Protein AF-A0A4P9WQJ5-F1 (afdb_monomer)

Structure (mmCIF, N/CA/C/O backbone):
data_AF-A0A4P9WQJ5-F1
#
_entry.id   AF-A0A4P9WQJ5-F1
#
loop_
_atom_site.group_PDB
_atom_site.id
_atom_site.type_symbol
_atom_site.label_atom_id
_atom_site.label_alt_id
_atom_site.label_comp_id
_atom_site.label_asym_id
_atom_site.label_entity_id
_atom_site.label_seq_id
_atom_site.pdbx_PDB_ins_code
_atom_site.Cartn_x
_atom_site.Cartn_y
_atom_site.Cartn_z
_atom_site.occupancy
_atom_site.B_iso_or_equiv
_atom_site.auth_seq_id
_atom_site.auth_comp_id
_atom_site.auth_asym_id
_atom_site.auth_atom_id
_atom_site.pdbx_PDB_model_num
ATOM 1 N N . MET A 1 1 ? -47.982 71.037 20.933 1.00 29.59 1 MET A N 1
ATOM 2 C CA . MET A 1 1 ? -48.827 70.721 22.108 1.00 29.59 1 MET A CA 1
ATOM 3 C C . MET A 1 1 ? -48.526 69.274 22.500 1.00 29.59 1 MET A C 1
ATOM 5 O O . MET A 1 1 ? -48.620 68.444 21.617 1.00 29.59 1 MET A O 1
ATOM 9 N N . LYS A 1 2 ? -48.083 69.010 23.744 1.00 29.53 2 LYS A N 1
ATOM 10 C CA . LYS A 1 2 ? -47.887 67.687 24.405 1.00 29.53 2 LYS A CA 1
ATOM 11 C C . LYS A 1 2 ? -47.271 66.482 23.630 1.00 29.53 2 LYS A C 1
ATOM 13 O O . LYS A 1 2 ? -47.934 65.846 22.830 1.00 29.53 2 LYS A O 1
ATOM 18 N N . SER A 1 3 ? -46.046 66.113 24.039 1.00 36.72 3 SER A N 1
ATOM 19 C CA . SER A 1 3 ? -45.579 64.760 24.460 1.00 36.72 3 SER A CA 1
ATOM 20 C C . SER A 1 3 ? -46.002 63.461 23.731 1.00 36.72 3 SER A C 1
ATOM 22 O O . SER A 1 3 ? -47.168 63.084 23.820 1.00 36.72 3 SER A O 1
ATOM 24 N N . ALA A 1 4 ? -45.017 62.667 23.271 1.00 29.91 4 ALA A N 1
ATOM 25 C CA . ALA A 1 4 ? -44.933 61.195 23.426 1.00 29.91 4 ALA A CA 1
ATOM 26 C C . ALA A 1 4 ? -43.532 60.657 23.016 1.00 29.91 4 ALA A C 1
ATOM 28 O O . ALA A 1 4 ? -42.790 61.347 22.321 1.00 29.91 4 ALA A O 1
ATOM 29 N N . SER A 1 5 ? -43.182 59.451 23.480 1.00 24.73 5 SER A N 1
ATOM 30 C CA . SER A 1 5 ? -41.850 58.798 23.414 1.00 24.73 5 SER A CA 1
ATOM 31 C C . SER A 1 5 ? -41.799 57.670 22.332 1.00 24.73 5 SER A C 1
ATOM 33 O O . SER A 1 5 ? -42.745 57.576 21.555 1.00 24.73 5 SER A O 1
ATOM 35 N N . PRO A 1 6 ? -40.799 56.754 22.281 1.00 54.00 6 PRO A N 1
ATOM 36 C CA . PRO A 1 6 ? -39.404 56.993 21.861 1.00 54.00 6 PRO A CA 1
ATOM 37 C C . PRO A 1 6 ? -38.820 55.918 20.889 1.00 54.00 6 PRO A C 1
ATOM 39 O O . PRO A 1 6 ? -39.348 54.817 20.830 1.00 54.00 6 PRO A O 1
ATOM 42 N N . VAL A 1 7 ? -37.638 56.205 20.301 1.00 33.25 7 VAL A N 1
ATOM 43 C CA . VAL A 1 7 ? -36.536 55.249 19.952 1.00 33.25 7 VAL A CA 1
ATOM 44 C C . VAL A 1 7 ? -36.854 54.156 18.888 1.00 33.25 7 VAL A C 1
ATOM 46 O O . VAL A 1 7 ? -37.879 53.497 18.923 1.00 33.25 7 VAL A O 1
ATOM 49 N N . ASP A 1 8 ? -36.023 53.907 17.869 1.00 26.02 8 ASP A N 1
ATOM 50 C CA . ASP A 1 8 ? -34.553 53.916 17.885 1.00 26.02 8 ASP A CA 1
ATOM 51 C C . ASP A 1 8 ? -33.889 54.534 16.634 1.00 26.02 8 ASP A C 1
ATOM 53 O O . ASP A 1 8 ? -34.442 54.558 15.535 1.00 26.02 8 ASP A O 1
ATOM 57 N N . GLY A 1 9 ? -32.664 55.015 16.826 1.00 27.97 9 GLY A N 1
ATOM 58 C CA . GLY A 1 9 ? -31.756 55.573 15.828 1.00 27.97 9 GLY A CA 1
ATOM 59 C C . GLY A 1 9 ? -30.441 55.923 16.531 1.00 27.97 9 GLY A C 1
ATOM 60 O O . GLY A 1 9 ? -30.446 56.429 17.647 1.00 27.97 9 GLY A O 1
ATOM 61 N N . GLY A 1 10 ? -29.257 55.699 15.976 1.00 29.34 10 GLY A N 1
ATOM 62 C CA . GLY A 1 10 ? -28.885 55.566 14.573 1.00 29.34 10 GLY A CA 1
ATOM 63 C C . GLY A 1 10 ? -27.618 56.401 14.356 1.00 29.34 10 GLY A C 1
ATOM 64 O O . GLY A 1 10 ? -27.490 57.468 14.952 1.00 29.34 10 GLY A O 1
ATOM 65 N N . ARG A 1 11 ? -26.668 55.908 13.552 1.00 29.77 11 ARG A N 1
ATOM 66 C CA . ARG A 1 11 ? -25.509 56.643 12.996 1.00 29.77 11 ARG A CA 1
ATOM 67 C C . ARG A 1 11 ? -24.742 55.700 12.071 1.00 29.77 11 ARG A C 1
ATOM 69 O O . ARG A 1 11 ? -23.971 54.865 12.529 1.00 29.77 11 ARG A O 1
ATOM 76 N N . GLY A 1 12 ? -24.996 55.820 10.773 1.00 26.89 12 GLY A N 1
ATOM 77 C CA . GLY A 1 12 ? -24.099 55.305 9.746 1.00 26.89 12 GLY A CA 1
ATOM 78 C C . GLY A 1 12 ? -23.236 56.458 9.257 1.00 26.89 12 GLY A C 1
ATOM 79 O O . GLY A 1 12 ? -23.756 57.344 8.582 1.00 26.89 12 GLY A O 1
ATOM 80 N N . ASP A 1 13 ? -21.952 56.460 9.611 1.00 29.77 13 ASP A N 1
ATOM 81 C CA . ASP A 1 13 ? -20.980 57.355 8.983 1.00 29.77 13 ASP A CA 1
ATOM 82 C C . ASP A 1 13 ? -20.575 56.796 7.613 1.00 29.77 13 ASP A C 1
ATOM 84 O O . ASP A 1 13 ? -20.491 55.583 7.405 1.00 29.77 13 ASP A O 1
ATOM 88 N N . GLY A 1 14 ? -20.380 57.695 6.650 1.00 37.16 14 GLY A N 1
ATOM 89 C CA . GLY A 1 14 ? -20.236 57.331 5.245 1.00 37.16 14 GLY A CA 1
ATOM 90 C C . GLY A 1 14 ? -18.930 56.601 4.933 1.00 37.16 14 GLY A C 1
ATOM 91 O O . GLY A 1 14 ? -17.846 57.160 5.081 1.00 37.16 14 GLY A O 1
ATOM 92 N N . ALA A 1 15 ? -19.048 55.397 4.376 1.00 27.39 15 ALA A N 1
ATOM 93 C CA . ALA A 1 15 ? -18.012 54.792 3.551 1.00 27.39 15 ALA A CA 1
ATOM 94 C C . ALA A 1 15 ? -18.473 54.831 2.090 1.00 27.39 15 ALA A C 1
ATOM 96 O O . ALA A 1 15 ? -19.586 54.406 1.774 1.00 27.39 15 ALA A O 1
ATOM 97 N N . CYS A 1 16 ? -17.624 55.334 1.191 1.00 25.72 16 CYS A N 1
ATOM 98 C CA . CYS A 1 16 ? -17.867 55.220 -0.242 1.00 25.72 16 CYS A CA 1
ATOM 99 C C . CYS A 1 16 ? -18.005 53.739 -0.607 1.00 25.72 16 CYS A C 1
ATOM 101 O O . CYS A 1 16 ? -17.022 53.001 -0.547 1.00 25.72 16 CYS A O 1
ATOM 103 N N . MET A 1 17 ? -19.199 53.330 -1.042 1.00 24.16 17 MET A N 1
ATOM 104 C CA . MET A 1 17 ? -19.406 52.070 -1.757 1.00 24.16 17 MET A CA 1
ATOM 105 C C . MET A 1 17 ? -18.763 52.190 -3.141 1.00 24.16 17 MET A C 1
ATOM 107 O O . MET A 1 17 ? -19.431 52.336 -4.161 1.00 24.16 17 MET A O 1
ATOM 111 N N . VAL A 1 18 ? -17.430 52.157 -3.163 1.00 29.14 18 VAL A N 1
ATOM 112 C CA . VAL A 1 18 ? -16.690 51.719 -4.338 1.00 29.14 18 VAL A CA 1
ATOM 113 C C . VAL A 1 18 ? -17.170 50.299 -4.584 1.00 29.14 18 VAL A C 1
ATOM 115 O O . VAL A 1 18 ? -16.941 49.422 -3.750 1.00 29.14 18 VAL A O 1
ATOM 118 N N . GLU A 1 19 ? -17.855 50.068 -5.704 1.00 26.38 19 GLU A N 1
ATOM 119 C CA . GLU A 1 19 ? -18.039 48.710 -6.196 1.00 26.38 19 GLU A CA 1
ATOM 120 C C . GLU A 1 19 ? -16.645 48.124 -6.417 1.00 26.38 19 GLU A C 1
ATOM 122 O O . GLU A 1 19 ? -16.006 48.347 -7.449 1.00 26.38 19 GLU A O 1
ATOM 127 N N . HIS A 1 20 ? -16.164 47.360 -5.437 1.00 28.97 20 HIS A N 1
ATOM 128 C CA . HIS A 1 20 ? -15.106 46.397 -5.654 1.00 28.97 20 HIS A CA 1
ATOM 129 C C . HIS A 1 20 ? -15.674 45.317 -6.576 1.00 28.97 20 HIS A C 1
ATOM 131 O O . HIS A 1 20 ? -16.017 44.218 -6.150 1.00 28.97 20 HIS A O 1
ATOM 137 N N . ARG A 1 21 ? -15.720 45.633 -7.877 1.00 28.94 21 ARG A N 1
ATOM 138 C CA . ARG A 1 21 ? -15.429 44.631 -8.891 1.00 28.94 21 ARG A CA 1
ATOM 139 C C . ARG A 1 21 ? -14.108 44.022 -8.461 1.00 28.94 21 ARG A C 1
ATOM 141 O O . ARG A 1 21 ? -13.066 44.673 -8.572 1.00 28.94 21 ARG A O 1
ATOM 148 N N . GLU A 1 22 ? -14.170 42.810 -7.917 1.00 28.25 22 GLU A N 1
ATOM 149 C CA . GLU A 1 22 ? -12.988 41.970 -7.820 1.00 28.25 22 GLU A CA 1
ATOM 150 C C . GLU A 1 22 ? -12.308 42.043 -9.187 1.00 28.25 22 GLU A C 1
ATOM 152 O O . GLU A 1 22 ? -13.002 41.919 -10.206 1.00 28.25 22 GLU A O 1
ATOM 157 N N . PRO A 1 23 ? -10.994 42.317 -9.257 1.00 29.80 23 PRO A N 1
ATOM 158 C CA . PRO A 1 23 ? -10.318 42.242 -10.530 1.00 29.80 23 PRO A CA 1
ATOM 159 C C . PRO A 1 23 ? -10.518 40.809 -11.005 1.00 29.80 23 PRO A C 1
ATOM 161 O O . PRO A 1 23 ? -9.985 39.876 -10.403 1.00 29.80 23 PRO A O 1
ATOM 164 N N . THR A 1 24 ? -11.315 40.637 -12.062 1.00 30.28 24 THR A N 1
ATOM 165 C CA . THR A 1 24 ? -11.377 39.392 -12.811 1.00 30.28 24 THR A CA 1
ATOM 166 C C . THR A 1 24 ? -9.984 39.201 -13.369 1.00 30.28 24 THR A C 1
ATOM 168 O O . THR A 1 24 ? -9.657 39.712 -14.440 1.00 30.28 24 THR A O 1
ATOM 171 N N . VAL A 1 25 ? -9.136 38.540 -12.582 1.00 35.78 25 VAL A N 1
ATOM 172 C CA . VAL A 1 25 ? -7.831 38.084 -13.016 1.00 35.78 25 VAL A CA 1
ATOM 173 C C . VAL A 1 25 ? -8.137 37.242 -14.235 1.00 35.78 25 VAL A C 1
ATOM 175 O O . VAL A 1 25 ? -8.768 36.192 -14.108 1.00 35.78 25 VAL A O 1
ATOM 178 N N . GLU A 1 26 ? -7.753 37.720 -15.416 1.00 39.97 26 GLU A N 1
ATOM 179 C CA . GLU A 1 26 ? -7.721 36.873 -16.596 1.00 39.97 26 GLU A CA 1
ATOM 180 C C . GLU A 1 26 ? -6.778 35.729 -16.243 1.00 39.97 26 GLU A C 1
ATOM 182 O O . GLU A 1 26 ? -5.555 35.889 -16.198 1.00 39.97 26 GLU A O 1
ATOM 187 N N . VAL A 1 27 ? -7.356 34.586 -15.870 1.00 43.06 27 VAL A N 1
ATOM 188 C CA . VAL A 1 27 ? -6.591 33.404 -15.497 1.00 43.06 27 VAL A CA 1
ATOM 189 C C . VAL A 1 27 ? -6.010 32.863 -16.791 1.00 43.06 27 VAL A C 1
ATOM 191 O O . VAL A 1 27 ? -6.603 32.009 -17.449 1.00 43.06 27 VAL A O 1
ATOM 194 N N . PHE A 1 28 ? -4.848 33.399 -17.171 1.00 56.25 28 PHE A N 1
ATOM 195 C CA . PHE A 1 28 ? -4.048 32.902 -18.277 1.00 56.25 28 PHE A CA 1
ATOM 196 C C . PHE A 1 28 ? -3.901 31.392 -18.099 1.00 56.25 28 PHE A C 1
ATOM 198 O O . PHE A 1 28 ? -3.245 30.927 -17.166 1.00 56.25 28 PHE A O 1
ATOM 205 N N . ALA A 1 29 ? -4.528 30.620 -18.990 1.00 64.19 29 ALA A N 1
ATOM 206 C CA . ALA A 1 29 ? -4.652 29.165 -18.892 1.00 64.19 29 ALA A CA 1
ATOM 207 C C . ALA A 1 29 ? -3.338 28.423 -19.235 1.00 64.19 29 ALA A C 1
ATOM 209 O O . ALA A 1 29 ? -3.332 27.374 -19.881 1.00 64.19 29 ALA A O 1
ATOM 210 N N . ILE A 1 30 ? -2.203 28.983 -18.815 1.00 79.75 30 ILE A N 1
ATOM 211 C CA . ILE A 1 30 ? -0.860 28.453 -19.010 1.00 79.75 30 ILE A CA 1
ATOM 212 C C . ILE A 1 30 ? -0.573 27.468 -17.877 1.00 79.75 30 ILE A C 1
ATOM 214 O O . ILE A 1 30 ? -0.285 27.850 -16.743 1.00 79.75 30 ILE A O 1
ATOM 218 N N . GLY A 1 31 ? -0.622 26.173 -18.182 1.00 81.38 31 GLY A N 1
ATOM 219 C CA . GLY A 1 31 ? -0.278 25.148 -17.207 1.00 81.38 31 GLY A CA 1
ATOM 220 C C . GLY A 1 31 ? 1.220 25.140 -16.886 1.00 81.38 31 GLY A C 1
ATOM 221 O O . GLY A 1 31 ? 2.063 25.307 -17.768 1.00 81.38 31 GLY A O 1
ATOM 222 N N . LEU A 1 32 ? 1.580 24.792 -15.644 1.00 84.06 32 LEU A N 1
ATOM 223 C CA . LEU A 1 32 ? 2.978 24.516 -15.255 1.00 84.06 32 LEU A CA 1
ATOM 224 C C . LEU A 1 32 ? 3.650 23.463 -16.165 1.00 84.06 32 LEU A C 1
ATOM 226 O O . LEU A 1 32 ? 4.869 23.461 -16.339 1.00 84.06 32 LEU A O 1
ATOM 230 N N . ARG A 1 33 ? 2.853 22.575 -16.781 1.00 84.81 33 ARG A N 1
ATOM 231 C CA . ARG A 1 33 ? 3.313 21.600 -17.781 1.00 84.81 33 ARG A CA 1
ATOM 232 C C . ARG A 1 33 ? 3.821 22.277 -19.058 1.00 84.81 33 ARG A C 1
ATOM 234 O O . ARG A 1 33 ? 4.859 21.867 -19.563 1.00 84.81 33 ARG A O 1
ATOM 241 N N . ASP A 1 34 ? 3.139 23.313 -19.540 1.00 88.88 34 ASP A N 1
ATOM 242 C CA . ASP A 1 34 ? 3.513 24.076 -20.739 1.00 88.88 34 ASP A CA 1
ATOM 243 C C . ASP A 1 34 ? 4.794 24.875 -20.509 1.00 88.88 34 ASP A C 1
ATOM 245 O O . ASP A 1 34 ? 5.723 24.815 -21.315 1.00 88.88 34 ASP A O 1
ATOM 249 N N . MET A 1 35 ? 4.889 25.517 -19.342 1.00 91.25 35 MET A N 1
ATOM 250 C CA . MET A 1 35 ? 6.103 26.184 -18.871 1.00 91.25 35 MET A CA 1
ATOM 251 C C . MET A 1 35 ? 7.296 25.211 -18.824 1.00 91.25 35 MET A C 1
ATOM 253 O O . MET A 1 35 ? 8.354 25.480 -19.397 1.00 91.25 35 MET A O 1
ATOM 257 N N . LYS A 1 36 ? 7.118 24.030 -18.212 1.00 89.19 36 LYS A N 1
ATOM 258 C CA . LYS A 1 36 ? 8.151 22.982 -18.164 1.00 89.19 36 LYS A CA 1
ATOM 259 C C . LYS A 1 36 ? 8.542 22.485 -19.561 1.00 89.19 36 LYS A C 1
ATOM 261 O O . LYS A 1 36 ? 9.721 22.245 -19.807 1.00 89.19 36 LYS A O 1
ATOM 266 N N . TRP A 1 37 ? 7.586 22.335 -20.477 1.00 92.75 37 TRP A N 1
ATOM 267 C CA . TRP A 1 37 ? 7.852 21.886 -21.847 1.00 92.75 37 TRP A CA 1
ATOM 268 C C . TRP A 1 37 ? 8.656 22.918 -22.649 1.00 92.75 37 TRP A C 1
ATOM 270 O O . TRP A 1 37 ? 9.612 22.539 -23.326 1.00 92.75 37 TRP A O 1
ATOM 280 N N . ALA A 1 38 ? 8.355 24.212 -22.508 1.00 91.31 38 ALA A N 1
ATOM 281 C CA . ALA A 1 38 ? 9.168 25.286 -23.083 1.00 91.31 38 ALA A CA 1
ATOM 282 C C . ALA A 1 38 ? 10.606 25.270 -22.535 1.00 91.31 38 ALA A C 1
ATOM 284 O O . ALA A 1 38 ? 11.564 25.349 -23.308 1.00 91.31 38 ALA A O 1
ATOM 285 N N . LEU A 1 39 ? 10.774 25.085 -21.220 1.00 91.38 39 LEU A N 1
ATOM 286 C CA . LEU A 1 39 ? 12.096 25.002 -20.592 1.00 91.38 39 LEU A CA 1
ATOM 287 C C . LEU A 1 39 ? 12.937 23.848 -21.160 1.00 91.38 39 LEU A C 1
ATOM 289 O O . LEU A 1 39 ? 14.090 24.057 -21.538 1.00 91.38 39 LEU A O 1
ATOM 293 N N . VAL A 1 40 ? 12.352 22.655 -21.299 1.00 90.62 40 VAL A N 1
ATOM 294 C CA . VAL A 1 40 ? 13.045 21.478 -21.853 1.00 90.62 40 VAL A CA 1
ATOM 295 C C . VAL A 1 40 ? 13.394 21.670 -23.338 1.00 90.62 40 VAL A C 1
ATOM 297 O O . VAL A 1 40 ? 14.505 21.339 -23.755 1.00 90.62 40 VAL A O 1
ATOM 300 N N . VAL A 1 41 ? 12.522 22.296 -24.137 1.00 92.81 41 VAL A N 1
ATOM 301 C CA . VAL A 1 41 ? 12.830 22.638 -25.542 1.00 92.81 41 VAL A CA 1
ATOM 302 C C . VAL A 1 41 ? 14.013 23.601 -25.652 1.00 92.81 41 VAL A C 1
ATOM 304 O O . VAL A 1 41 ? 14.887 23.401 -26.499 1.00 92.81 41 VAL A O 1
ATOM 307 N N . SER A 1 42 ? 14.111 24.586 -24.756 1.00 91.06 42 SER A N 1
ATOM 308 C CA . SER A 1 42 ? 15.272 25.480 -24.700 1.00 91.06 42 SER A CA 1
ATOM 309 C C . SER A 1 42 ? 16.563 24.782 -24.259 1.00 91.06 42 SER A C 1
ATOM 311 O O . SER A 1 42 ? 17.641 25.169 -24.714 1.00 91.06 42 SER A O 1
ATOM 313 N N . GLN A 1 43 ? 16.480 23.780 -23.379 1.00 87.69 43 GLN A N 1
ATOM 314 C CA . GLN A 1 43 ? 17.643 23.025 -22.896 1.00 87.69 43 GLN A CA 1
ATOM 315 C C . GLN A 1 43 ? 18.241 22.140 -23.996 1.00 87.69 43 GLN A C 1
ATOM 317 O O . GLN A 1 43 ? 19.449 22.173 -24.217 1.00 87.69 43 GLN A O 1
ATOM 322 N N . HIS A 1 44 ? 17.403 21.398 -24.726 1.00 88.69 44 HIS A N 1
ATOM 323 C CA . HIS A 1 44 ? 17.861 20.514 -25.805 1.00 88.69 44 HIS A CA 1
ATOM 324 C C . HIS A 1 44 ? 18.168 21.242 -27.121 1.00 88.69 44 HIS A C 1
ATOM 326 O O . HIS A 1 44 ? 18.829 20.673 -27.985 1.00 88.69 44 HIS A O 1
ATOM 332 N N . ARG A 1 45 ? 17.667 22.474 -27.318 1.00 85.88 45 ARG A N 1
ATOM 333 C CA . ARG A 1 45 ? 17.781 23.244 -28.581 1.00 85.88 45 ARG A CA 1
ATOM 334 C C . ARG A 1 45 ? 17.278 22.480 -29.821 1.00 85.88 45 ARG A C 1
ATOM 336 O O . ARG A 1 45 ? 17.615 22.799 -30.961 1.00 85.88 45 ARG A O 1
ATOM 343 N N . SER A 1 46 ? 16.449 21.462 -29.601 1.00 87.38 46 SER A N 1
ATOM 344 C CA . SER A 1 46 ? 15.926 20.549 -30.611 1.00 87.38 46 SER A CA 1
ATOM 345 C C . SER A 1 46 ? 14.559 20.040 -30.170 1.00 87.38 46 SER A C 1
ATOM 347 O O . SER A 1 46 ? 14.433 19.359 -29.153 1.00 87.38 46 SER A O 1
ATOM 349 N N . MET A 1 47 ? 13.530 20.348 -30.961 1.00 86.06 47 MET A N 1
ATOM 350 C CA . MET A 1 47 ? 12.159 19.872 -30.741 1.00 86.06 47 MET A CA 1
ATOM 351 C C . MET A 1 47 ? 12.032 18.345 -30.710 1.00 86.06 47 MET A C 1
ATOM 353 O O . MET A 1 47 ? 11.135 17.834 -30.048 1.00 86.06 47 MET A O 1
ATOM 357 N N . ARG A 1 48 ? 12.898 17.619 -31.429 1.00 87.38 48 ARG A N 1
ATOM 358 C CA . ARG A 1 48 ? 12.894 16.151 -31.443 1.00 87.38 48 ARG A CA 1
ATOM 359 C C . ARG A 1 48 ? 13.432 15.597 -30.121 1.00 87.38 48 ARG A C 1
ATOM 361 O O . ARG A 1 48 ? 12.702 14.907 -29.422 1.00 87.38 48 ARG A O 1
ATOM 368 N N . GLN A 1 49 ? 14.634 16.015 -29.723 1.00 87.31 49 GLN A N 1
ATOM 369 C CA . GLN A 1 49 ? 15.266 15.565 -28.474 1.00 87.31 49 GLN A CA 1
ATOM 370 C C . GLN A 1 49 ? 14.486 15.985 -27.222 1.00 87.31 49 GLN A C 1
ATOM 372 O O . GLN A 1 49 ? 14.450 15.250 -26.242 1.00 87.31 49 GLN A O 1
ATOM 377 N N . ALA A 1 50 ? 13.830 17.149 -27.253 1.00 88.75 50 ALA A N 1
ATOM 378 C CA . ALA A 1 50 ? 12.950 17.590 -26.175 1.00 88.75 50 ALA A CA 1
ATOM 379 C C . ALA A 1 50 ? 11.632 16.800 -26.103 1.00 88.75 50 ALA A C 1
ATOM 381 O O . ALA A 1 50 ? 11.056 16.669 -25.029 1.00 88.75 50 ALA A O 1
ATOM 382 N N . ALA A 1 51 ? 11.132 16.288 -27.231 1.00 89.12 51 ALA A N 1
ATOM 383 C CA . ALA A 1 51 ? 9.957 15.421 -27.260 1.00 89.12 51 ALA A CA 1
ATOM 384 C C . ALA A 1 51 ? 10.299 14.016 -26.742 1.00 89.12 51 ALA A C 1
ATOM 386 O O . ALA A 1 51 ? 9.585 13.492 -25.888 1.00 89.12 51 ALA A O 1
ATOM 387 N N . GLU A 1 52 ? 11.440 13.476 -27.181 1.00 87.19 52 GLU A N 1
ATOM 388 C CA . GLU A 1 52 ? 12.035 12.229 -26.688 1.00 87.19 52 GLU A CA 1
ATOM 389 C C . GLU A 1 52 ? 12.265 12.298 -25.161 1.00 87.19 52 GLU A C 1
ATOM 391 O O . GLU A 1 52 ? 11.752 11.458 -24.427 1.00 87.19 52 GLU A O 1
ATOM 396 N N . SER A 1 53 ? 12.905 13.355 -24.636 1.00 89.44 53 SER A N 1
ATOM 397 C CA . SER A 1 53 ? 13.163 13.490 -23.187 1.00 89.44 53 SER A CA 1
ATOM 398 C C . SER A 1 53 ? 11.927 13.779 -22.320 1.00 89.44 53 SER A C 1
ATOM 400 O O . SER A 1 53 ? 11.975 13.606 -21.100 1.00 89.44 53 SER A O 1
ATOM 402 N N . LEU A 1 54 ? 10.811 14.191 -22.930 1.00 86.19 54 LEU A N 1
ATOM 403 C CA . LEU A 1 54 ? 9.505 14.343 -22.279 1.00 86.19 54 LEU A CA 1
ATOM 404 C C . LEU A 1 54 ? 8.598 13.109 -22.443 1.00 86.19 54 LEU A C 1
ATOM 406 O O . LEU A 1 54 ? 7.477 13.136 -21.930 1.00 86.19 54 LEU A O 1
ATOM 410 N N . ASN A 1 55 ? 9.057 12.067 -23.147 1.00 88.50 55 ASN A N 1
ATOM 411 C CA . ASN A 1 55 ? 8.279 10.902 -23.577 1.00 88.50 55 ASN A CA 1
ATOM 412 C C . ASN A 1 55 ? 6.937 11.283 -24.244 1.00 88.50 55 ASN A C 1
ATOM 414 O O . ASN A 1 55 ? 5.859 10.817 -23.872 1.00 88.50 55 ASN A O 1
ATOM 418 N N . VAL A 1 56 ? 6.987 12.205 -25.213 1.00 90.38 56 VAL A N 1
ATOM 419 C CA . VAL A 1 56 ? 5.824 12.634 -26.007 1.00 90.38 56 VAL A CA 1
ATOM 420 C C . VAL A 1 56 ? 6.159 12.679 -27.494 1.00 90.38 56 VAL A C 1
ATOM 422 O O . VAL A 1 56 ? 7.295 12.916 -27.888 1.00 90.38 56 VAL A O 1
ATOM 425 N N . ARG A 1 57 ? 5.154 12.530 -28.365 1.00 90.38 57 ARG A N 1
ATOM 426 C CA . ARG A 1 57 ? 5.352 12.728 -29.812 1.00 90.38 57 ARG A CA 1
ATOM 427 C C . ARG A 1 57 ? 5.743 14.183 -30.110 1.00 90.38 57 ARG A C 1
ATOM 429 O O . ARG A 1 57 ? 5.116 15.114 -29.597 1.00 90.38 57 ARG A O 1
ATOM 436 N N . GLN A 1 58 ? 6.701 14.390 -31.017 1.00 89.50 58 GLN A N 1
ATOM 437 C CA . GLN A 1 58 ? 7.154 15.725 -31.446 1.00 89.50 58 GLN A CA 1
ATOM 438 C C . GLN A 1 58 ? 6.002 16.613 -31.948 1.00 89.50 58 GLN A C 1
ATOM 440 O O . GLN A 1 58 ? 5.980 17.815 -31.683 1.00 89.50 58 GLN A O 1
ATOM 445 N N . SER A 1 59 ? 5.007 16.035 -32.627 1.00 87.25 59 SER A N 1
ATOM 446 C CA . SER A 1 59 ? 3.798 16.744 -33.066 1.00 87.25 59 SER A CA 1
ATOM 447 C C . SER A 1 59 ? 2.969 17.288 -31.893 1.00 87.25 59 SER A C 1
ATOM 449 O O . SER A 1 59 ? 2.475 18.414 -31.970 1.00 87.25 59 SER A O 1
ATOM 451 N N . THR A 1 60 ? 2.877 16.547 -30.784 1.00 87.44 60 THR A N 1
ATOM 452 C CA . THR A 1 60 ? 2.199 16.969 -29.548 1.00 87.44 60 THR A CA 1
ATOM 453 C C . THR A 1 60 ? 2.929 18.129 -28.878 1.00 87.44 60 THR A C 1
ATOM 455 O O . THR A 1 60 ? 2.289 19.130 -28.555 1.00 87.44 60 THR A O 1
ATOM 458 N N . LEU A 1 61 ? 4.256 18.036 -28.727 1.00 89.69 61 LEU A N 1
ATOM 459 C CA . LEU A 1 61 ? 5.086 19.108 -28.163 1.00 89.69 61 LEU A CA 1
ATOM 460 C C . LEU A 1 61 ? 5.039 20.378 -29.029 1.00 89.69 61 LEU A C 1
ATOM 462 O O . LEU A 1 61 ? 4.807 21.473 -28.524 1.00 89.69 61 LEU A O 1
ATOM 466 N N . SER A 1 62 ? 5.161 20.223 -30.349 1.00 89.75 62 SER A N 1
ATOM 467 C CA . SER A 1 62 ? 5.101 21.319 -31.324 1.00 89.75 62 SER A CA 1
ATOM 468 C C . SER A 1 62 ? 3.728 22.005 -31.359 1.00 89.75 62 SER A C 1
ATOM 470 O O . SER A 1 62 ? 3.662 23.226 -31.491 1.00 89.75 62 SER A O 1
ATOM 472 N N . ARG A 1 63 ? 2.627 21.252 -31.196 1.00 88.06 63 ARG A N 1
ATOM 473 C CA . ARG A 1 63 ? 1.270 21.811 -31.052 1.00 88.06 63 ARG A CA 1
ATOM 474 C C . ARG A 1 63 ? 1.102 22.551 -29.724 1.00 88.06 63 ARG A C 1
ATOM 476 O O . ARG A 1 63 ? 0.626 23.676 -29.740 1.00 88.06 63 ARG A O 1
ATOM 483 N N . ARG A 1 64 ? 1.526 21.961 -28.601 1.00 88.94 64 ARG A N 1
ATOM 484 C CA . ARG A 1 64 ? 1.458 22.605 -27.278 1.00 88.94 64 ARG A CA 1
ATOM 485 C C . ARG A 1 64 ? 2.263 23.905 -27.218 1.00 88.94 64 ARG A C 1
ATOM 487 O O . ARG A 1 64 ? 1.734 24.894 -26.731 1.00 88.94 64 ARG A O 1
ATOM 494 N N . LEU A 1 65 ? 3.473 23.941 -27.783 1.00 90.12 65 LEU A N 1
ATOM 495 C CA . LEU A 1 65 ? 4.245 25.185 -27.847 1.00 90.12 65 LEU A CA 1
ATOM 496 C C . LEU A 1 65 ? 3.609 26.245 -28.745 1.00 90.12 65 LEU A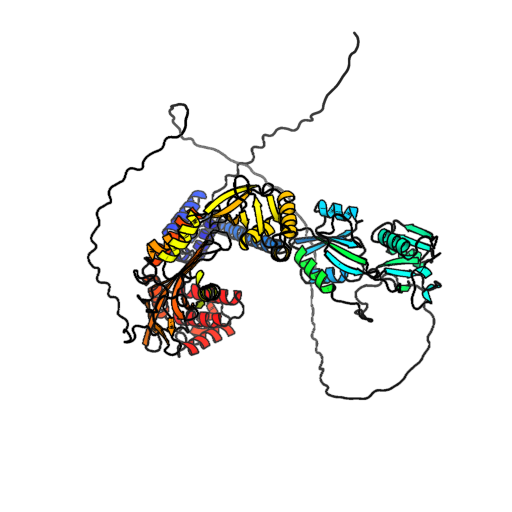 C 1
ATOM 498 O O . LEU A 1 65 ? 3.541 27.385 -28.315 1.00 90.12 65 LEU A O 1
ATOM 502 N N . ARG A 1 66 ? 3.048 25.892 -29.910 1.00 89.62 66 ARG A N 1
ATOM 503 C CA . ARG A 1 66 ? 2.297 26.875 -30.715 1.00 89.62 66 ARG A CA 1
ATOM 504 C C . ARG A 1 66 ? 1.085 27.437 -29.972 1.00 89.62 66 ARG A C 1
ATOM 506 O O . ARG A 1 66 ? 0.814 28.624 -30.081 1.00 89.62 66 ARG A O 1
ATOM 513 N N . ASN A 1 67 ? 0.378 26.609 -29.201 1.00 88.31 67 ASN A N 1
ATOM 514 C CA . ASN A 1 67 ? -0.735 27.079 -28.376 1.00 88.31 67 ASN A CA 1
ATOM 515 C C . ASN A 1 67 ? -0.245 28.018 -27.257 1.00 88.31 67 ASN A C 1
ATOM 517 O O . ASN A 1 67 ? -0.908 29.006 -26.971 1.00 88.31 67 ASN A O 1
ATOM 521 N N . LEU A 1 68 ? 0.916 27.743 -26.652 1.00 89.88 68 LEU A N 1
ATOM 522 C CA . LEU A 1 68 ? 1.545 28.626 -25.664 1.00 89.88 68 LEU A CA 1
ATOM 523 C C . LEU A 1 68 ? 1.990 29.962 -26.286 1.00 89.88 68 LEU A C 1
ATOM 525 O O . LEU A 1 68 ? 1.724 31.014 -25.717 1.00 89.88 68 LEU A O 1
ATOM 529 N N . GLU A 1 69 ? 2.622 29.923 -27.461 1.00 91.56 69 GLU A N 1
ATOM 530 C CA . GLU A 1 69 ? 3.029 31.106 -28.234 1.00 91.56 69 GLU A CA 1
ATOM 531 C C . GLU A 1 69 ? 1.812 31.955 -28.647 1.00 91.56 69 GLU A C 1
ATOM 533 O O . GLU A 1 69 ? 1.860 33.181 -28.567 1.00 91.56 69 GLU A O 1
ATOM 538 N N . ALA A 1 70 ? 0.694 31.314 -29.008 1.00 88.06 70 ALA A N 1
ATOM 539 C CA . ALA A 1 70 ? -0.572 31.986 -29.303 1.00 88.06 70 ALA A CA 1
ATOM 540 C C . ALA A 1 70 ? -1.227 32.605 -28.053 1.00 88.06 70 ALA A C 1
ATOM 542 O O . ALA A 1 70 ? -1.672 33.744 -28.115 1.00 88.06 70 ALA A O 1
ATOM 543 N N . LEU A 1 71 ? -1.246 31.899 -26.913 1.00 85.94 71 LEU A N 1
ATOM 544 C CA . LEU A 1 71 ? -1.772 32.418 -25.637 1.00 85.94 71 LEU A CA 1
ATOM 545 C C . LEU A 1 71 ? -0.961 33.599 -25.085 1.00 85.94 71 LEU A C 1
ATOM 547 O O . LEU A 1 71 ? -1.502 34.425 -24.360 1.00 85.94 71 LEU A O 1
ATOM 551 N N . LEU A 1 72 ? 0.333 33.663 -25.404 1.00 86.56 72 LEU A N 1
ATOM 552 C CA . LEU A 1 72 ? 1.231 34.757 -25.026 1.00 86.56 72 LEU A CA 1
ATOM 553 C C . LEU A 1 72 ? 1.319 35.862 -26.091 1.00 86.56 72 LEU A C 1
ATOM 555 O O . LEU A 1 72 ? 2.052 36.827 -25.888 1.00 86.56 72 LEU A O 1
ATOM 559 N N . CYS A 1 73 ? 0.636 35.705 -27.233 1.00 87.69 73 CYS A N 1
ATOM 560 C CA . CYS A 1 73 ? 0.753 36.567 -28.416 1.00 87.69 73 CYS A CA 1
ATOM 561 C C . CYS A 1 73 ? 2.212 36.837 -28.851 1.00 87.69 73 CYS A C 1
ATOM 563 O O . CYS A 1 73 ? 2.524 37.895 -29.397 1.00 87.69 73 CYS A O 1
ATOM 565 N N . ALA A 1 74 ? 3.120 35.886 -28.605 1.00 89.31 74 ALA A N 1
ATOM 566 C CA . ALA A 1 74 ? 4.558 36.065 -28.770 1.00 89.31 74 ALA A CA 1
ATOM 567 C C . ALA A 1 74 ? 5.241 34.768 -29.220 1.00 89.31 74 ALA A C 1
ATOM 569 O O . ALA A 1 74 ? 5.089 33.711 -28.605 1.00 89.31 74 ALA A O 1
ATOM 570 N N . GLN A 1 75 ? 6.066 34.856 -30.266 1.00 91.81 75 GLN A N 1
ATOM 571 C CA . GLN A 1 75 ? 6.904 33.739 -30.691 1.00 91.81 75 GLN A CA 1
ATOM 572 C C . GLN A 1 75 ? 8.046 33.539 -29.687 1.00 91.81 75 GLN A C 1
ATOM 574 O O . GLN A 1 75 ? 8.912 34.403 -29.528 1.00 91.81 75 GLN A O 1
ATOM 579 N N . LEU A 1 76 ? 8.066 32.386 -29.019 1.00 91.94 76 LEU A N 1
ATOM 580 C CA . LEU A 1 76 ? 9.078 32.032 -28.026 1.00 91.94 76 LEU A CA 1
ATOM 581 C C . LEU A 1 76 ? 10.281 31.340 -28.674 1.00 91.94 76 LEU A C 1
ATOM 583 O O . LEU A 1 76 ? 11.395 31.467 -28.164 1.00 91.94 76 LEU A O 1
ATOM 587 N N . PHE A 1 77 ? 10.084 30.632 -29.794 1.00 92.88 77 PHE A N 1
ATOM 588 C CA . PHE A 1 77 ? 11.147 29.883 -30.467 1.00 92.88 77 PHE A CA 1
ATOM 589 C C . PHE A 1 77 ? 11.238 30.137 -31.977 1.00 92.88 77 PHE A C 1
ATOM 591 O O . PHE A 1 77 ? 10.288 29.950 -32.738 1.00 92.88 77 PHE A O 1
ATOM 598 N N . GLU A 1 78 ? 12.448 30.444 -32.437 1.00 89.56 78 GLU A N 1
ATOM 599 C CA . GLU A 1 78 ? 12.842 30.374 -33.842 1.00 89.56 78 GLU A CA 1
ATOM 600 C C . GLU A 1 78 ? 13.240 28.939 -34.212 1.00 89.56 78 GLU A C 1
ATOM 602 O O . GLU A 1 78 ? 13.918 28.229 -33.457 1.00 89.56 78 GLU A O 1
ATOM 607 N N . ARG A 1 79 ? 12.823 28.505 -35.404 1.00 85.69 79 ARG A N 1
ATOM 608 C CA . ARG A 1 79 ? 13.145 27.190 -35.970 1.00 85.69 79 ARG A CA 1
ATOM 609 C C . ARG A 1 79 ? 14.018 27.406 -37.197 1.00 85.69 79 ARG A C 1
ATOM 611 O O . ARG A 1 79 ? 13.617 28.100 -38.122 1.00 85.69 79 ARG A O 1
ATOM 618 N N . THR A 1 80 ? 15.202 26.811 -37.193 1.00 78.62 80 THR A N 1
ATOM 619 C CA . THR A 1 80 ? 16.195 26.928 -38.267 1.00 78.62 80 THR A CA 1
ATOM 620 C C . THR A 1 80 ? 16.698 25.545 -38.663 1.00 78.62 80 THR A C 1
ATOM 622 O O . THR A 1 80 ? 16.534 24.582 -37.910 1.00 78.62 80 THR A O 1
ATOM 625 N N . ASN A 1 81 ? 17.392 25.447 -39.796 1.00 69.12 81 ASN A N 1
ATOM 626 C CA . ASN A 1 81 ? 18.040 24.203 -40.233 1.00 69.12 81 ASN A CA 1
ATOM 627 C C . ASN A 1 81 ? 19.086 23.691 -39.214 1.00 69.12 81 ASN A C 1
ATOM 629 O O . ASN A 1 81 ? 19.398 22.506 -39.198 1.00 69.12 81 ASN A O 1
ATOM 633 N N . GLY A 1 82 ? 19.588 24.566 -38.330 1.00 66.38 82 GLY A N 1
ATOM 634 C CA . GLY A 1 82 ? 20.483 24.238 -37.213 1.00 66.38 82 GLY A CA 1
ATOM 635 C C . GLY A 1 82 ? 19.788 24.004 -35.862 1.00 66.38 82 GLY A C 1
ATOM 636 O O . GLY A 1 82 ? 20.455 24.062 -34.829 1.00 66.38 82 GLY A O 1
ATOM 637 N N . GLY A 1 83 ? 18.466 23.795 -35.837 1.00 79.12 83 GLY A N 1
ATOM 638 C CA . GLY A 1 83 ? 17.698 23.470 -34.629 1.00 79.12 83 GLY A CA 1
ATOM 639 C C . GLY A 1 83 ? 16.756 24.577 -34.142 1.00 79.12 83 GLY A C 1
ATOM 640 O O . GLY A 1 83 ? 16.359 25.479 -34.882 1.00 79.12 83 GLY A O 1
ATOM 641 N N . THR A 1 84 ? 16.348 24.474 -32.877 1.00 87.38 84 THR A N 1
ATOM 642 C CA . THR A 1 84 ? 15.369 25.351 -32.213 1.00 87.38 84 THR A CA 1
ATOM 643 C C . THR A 1 84 ? 16.077 26.282 -31.229 1.00 87.38 84 THR A C 1
ATOM 645 O O . THR A 1 84 ? 16.806 25.815 -30.355 1.00 87.38 84 THR A O 1
ATOM 648 N N . ARG A 1 85 ? 15.873 27.598 -31.347 1.00 88.12 85 ARG A N 1
ATOM 649 C CA . ARG A 1 85 ? 16.514 28.613 -30.490 1.00 88.12 85 ARG A CA 1
ATOM 650 C C . ARG A 1 85 ? 15.461 29.547 -29.885 1.00 88.12 85 ARG A C 1
ATOM 652 O O . ARG A 1 85 ? 14.516 29.894 -30.586 1.00 88.12 85 ARG A O 1
ATOM 659 N N . PRO A 1 86 ? 15.581 29.952 -28.608 1.00 91.31 86 PRO A N 1
ATOM 660 C CA . PRO A 1 86 ? 14.640 30.894 -28.014 1.00 91.31 86 PRO A CA 1
ATOM 661 C C . PRO A 1 86 ? 14.854 32.308 -28.571 1.00 91.31 86 PRO A C 1
ATOM 663 O O . PRO A 1 86 ? 15.999 32.761 -28.671 1.00 91.31 86 PRO A O 1
ATOM 666 N N . THR A 1 87 ? 13.762 33.009 -28.877 1.00 93.81 87 THR A N 1
ATOM 667 C CA . THR A 1 87 ? 13.754 34.424 -29.297 1.00 93.81 87 THR A CA 1
ATOM 668 C C . THR A 1 87 ? 14.158 35.346 -28.134 1.00 93.81 87 THR A C 1
ATOM 670 O O . THR A 1 87 ? 14.462 34.879 -27.033 1.00 93.81 87 THR A O 1
ATOM 673 N N . VAL A 1 88 ? 14.165 36.671 -28.333 1.00 89.50 88 VAL A N 1
ATOM 674 C CA . VAL A 1 88 ? 14.342 37.632 -27.221 1.00 89.50 88 VAL A CA 1
ATOM 675 C C . VAL A 1 88 ? 13.238 37.444 -26.168 1.00 89.50 88 VAL A C 1
ATOM 677 O O . VAL A 1 88 ? 13.551 37.185 -25.006 1.00 89.50 88 VAL A O 1
ATOM 680 N N . ALA A 1 89 ? 11.968 37.456 -26.592 1.00 87.75 89 ALA A N 1
ATOM 681 C CA . ALA A 1 89 ? 10.811 37.200 -25.728 1.00 87.75 89 ALA A CA 1
ATOM 682 C C . ALA A 1 89 ? 10.853 35.794 -25.100 1.00 87.75 89 ALA A C 1
ATOM 684 O O . ALA A 1 89 ? 10.592 35.629 -23.910 1.00 87.75 89 ALA A O 1
ATOM 685 N N . GLY A 1 90 ? 11.277 34.787 -25.873 1.00 92.19 90 GLY A N 1
ATOM 686 C CA . GLY A 1 90 ? 11.507 33.427 -25.395 1.00 92.19 90 GLY A CA 1
ATOM 687 C C . GLY A 1 90 ? 12.479 33.370 -24.221 1.00 92.19 90 GLY A C 1
ATOM 688 O O . GLY A 1 90 ? 12.173 32.755 -23.203 1.00 92.19 90 GLY A O 1
ATOM 689 N N . ARG A 1 91 ? 13.635 34.038 -24.318 1.00 91.75 91 ARG A N 1
ATOM 690 C CA . ARG A 1 91 ? 14.644 34.056 -23.242 1.00 91.75 91 ARG A CA 1
ATOM 691 C C . ARG A 1 91 ? 14.133 34.727 -21.966 1.00 91.75 91 ARG A C 1
ATOM 693 O O . ARG A 1 91 ? 14.404 34.217 -20.877 1.00 91.75 91 ARG A O 1
ATOM 700 N N . GLU A 1 92 ? 13.370 35.813 -22.084 1.00 89.69 92 GLU A N 1
ATOM 701 C CA . GLU A 1 92 ? 12.773 36.471 -20.918 1.00 89.69 92 GLU A CA 1
ATOM 702 C C . GLU A 1 92 ? 11.718 35.574 -20.250 1.00 89.69 92 GLU A C 1
ATOM 704 O O . GLU A 1 92 ? 11.797 35.304 -19.047 1.00 89.69 92 GLU A O 1
ATOM 709 N N . PHE A 1 93 ? 10.786 35.029 -21.038 1.00 91.25 93 PHE A N 1
ATOM 710 C CA . PHE A 1 93 ? 9.757 34.105 -20.560 1.00 91.25 93 PHE A CA 1
ATOM 711 C C . PHE A 1 93 ? 10.365 32.882 -19.859 1.00 91.25 93 PHE A C 1
ATOM 713 O O . PHE A 1 93 ? 9.956 32.530 -18.754 1.00 91.25 93 PHE A O 1
ATOM 720 N N . LEU A 1 94 ? 11.389 32.264 -20.456 1.00 91.50 94 LEU A N 1
ATOM 721 C CA . LEU A 1 94 ? 12.064 31.085 -19.906 1.00 91.50 94 LEU A CA 1
ATOM 722 C C . LEU A 1 94 ? 12.783 31.371 -18.583 1.00 91.50 94 LEU A C 1
ATOM 724 O O . LEU A 1 94 ? 12.774 30.522 -17.691 1.00 91.50 94 LEU A O 1
ATOM 728 N N . THR A 1 95 ? 13.350 32.569 -18.430 1.00 89.50 95 THR A N 1
ATOM 729 C CA . THR A 1 95 ? 13.945 33.019 -17.162 1.00 89.50 95 THR A CA 1
ATOM 730 C C . THR A 1 95 ? 12.878 33.096 -16.071 1.00 89.50 95 THR A C 1
ATOM 732 O O . THR A 1 95 ? 13.032 32.497 -15.006 1.00 89.50 95 THR A O 1
ATOM 735 N N . ARG A 1 96 ? 11.743 33.751 -16.355 1.00 89.00 96 ARG A N 1
ATOM 736 C CA . ARG A 1 96 ? 10.613 33.860 -15.414 1.00 89.00 96 ARG A CA 1
ATOM 737 C C . ARG A 1 96 ? 10.022 32.482 -15.069 1.00 89.00 96 ARG A C 1
ATOM 739 O O . ARG A 1 96 ? 9.802 32.188 -13.896 1.00 89.00 96 ARG A O 1
ATOM 746 N N . VAL A 1 97 ? 9.857 31.604 -16.060 1.00 91.62 97 VAL A N 1
ATOM 747 C CA . VAL A 1 97 ? 9.417 30.207 -15.885 1.00 91.62 97 VAL A CA 1
ATOM 748 C C . VAL A 1 97 ? 10.345 29.411 -14.967 1.00 91.62 97 VAL A C 1
ATOM 750 O O . VAL A 1 97 ? 9.862 28.660 -14.118 1.00 91.62 97 VAL A O 1
ATOM 753 N N . HIS A 1 98 ? 11.664 29.563 -15.107 1.00 85.56 98 HIS A N 1
ATOM 754 C CA . HIS A 1 98 ? 12.621 28.855 -14.261 1.00 85.56 98 HIS A CA 1
ATOM 755 C C . HIS A 1 98 ? 12.468 29.240 -12.780 1.00 85.56 98 HIS A C 1
ATOM 757 O O . HIS A 1 98 ? 12.446 28.355 -11.920 1.00 85.56 98 HIS A O 1
ATOM 763 N N . HIS A 1 99 ? 12.266 30.529 -12.484 1.00 83.81 99 HIS A N 1
ATOM 764 C CA . HIS A 1 99 ? 11.969 30.993 -11.126 1.00 83.81 99 HIS A CA 1
ATOM 765 C C . HIS A 1 99 ? 10.636 30.440 -10.599 1.00 83.81 99 HIS A C 1
ATOM 767 O O . HIS A 1 99 ? 10.614 29.871 -9.511 1.00 83.81 99 HIS A O 1
ATOM 773 N N . ILE A 1 100 ? 9.550 30.510 -11.381 1.00 87.44 100 ILE A N 1
ATOM 774 C CA . ILE A 1 100 ? 8.220 30.005 -10.980 1.00 87.44 100 ILE A CA 1
ATOM 775 C C . ILE A 1 100 ? 8.266 28.510 -10.624 1.00 87.44 100 ILE A C 1
ATOM 777 O O . ILE A 1 100 ? 7.730 28.094 -9.593 1.00 87.44 100 ILE A O 1
ATOM 781 N N . LEU A 1 101 ? 8.930 27.689 -11.444 1.00 84.56 101 LEU A N 1
ATOM 782 C CA . LEU A 1 101 ? 9.068 26.252 -11.185 1.00 84.56 101 LEU A CA 1
ATOM 783 C C . LEU A 1 101 ? 9.927 25.969 -9.938 1.00 84.56 101 LEU A C 1
ATOM 785 O O . LEU A 1 101 ? 9.587 25.078 -9.160 1.00 84.56 101 LEU A O 1
ATOM 789 N N . THR A 1 102 ? 10.988 26.749 -9.713 1.00 78.69 102 THR A N 1
ATOM 790 C CA . THR A 1 102 ? 11.893 26.606 -8.555 1.00 78.69 102 THR A CA 1
ATOM 791 C C . THR A 1 102 ? 11.225 27.016 -7.237 1.00 78.69 102 THR A C 1
ATOM 793 O O . THR A 1 102 ? 11.367 26.315 -6.229 1.00 78.69 102 THR A O 1
ATOM 796 N N . GLU A 1 103 ? 10.450 28.104 -7.240 1.00 76.38 103 GLU A N 1
ATOM 797 C CA . GLU A 1 103 ? 9.635 28.525 -6.094 1.00 76.38 103 GLU A CA 1
ATOM 798 C C . GLU A 1 103 ? 8.543 27.499 -5.788 1.00 76.38 103 GLU A C 1
ATOM 800 O O . GLU A 1 103 ? 8.378 27.099 -4.635 1.00 76.38 103 GLU A O 1
ATOM 805 N N . THR A 1 104 ? 7.871 26.980 -6.823 1.00 79.81 104 THR A N 1
ATOM 806 C CA . THR A 1 104 ? 6.887 25.899 -6.669 1.00 79.81 104 THR A CA 1
ATOM 807 C C . THR A 1 104 ? 7.525 24.683 -5.997 1.00 79.81 104 THR A C 1
ATOM 809 O O . THR A 1 104 ? 7.050 24.230 -4.959 1.00 79.81 104 THR A O 1
ATOM 812 N N . GLU A 1 105 ? 8.642 24.167 -6.515 1.00 73.38 105 GLU A N 1
ATOM 813 C CA . GLU A 1 105 ? 9.304 22.999 -5.923 1.00 73.38 105 GLU A CA 1
ATOM 814 C C . GLU A 1 105 ? 9.766 23.252 -4.473 1.00 73.38 105 GLU A C 1
ATOM 816 O O . GLU A 1 105 ? 9.694 22.369 -3.614 1.00 73.38 105 GLU A O 1
ATOM 821 N N . THR A 1 106 ? 10.180 24.483 -4.171 1.00 68.50 106 THR A N 1
ATOM 822 C CA . THR A 1 106 ? 10.591 24.895 -2.825 1.00 68.50 106 THR A CA 1
ATOM 823 C C . THR A 1 106 ? 9.415 24.991 -1.856 1.00 68.50 106 THR A C 1
ATOM 825 O O . THR A 1 106 ? 9.541 24.538 -0.715 1.00 68.50 106 THR A O 1
ATOM 828 N N . ALA A 1 107 ? 8.255 25.480 -2.297 1.00 69.00 107 ALA A N 1
ATOM 829 C CA . ALA A 1 107 ? 7.018 25.440 -1.523 1.00 69.00 107 ALA A CA 1
ATOM 830 C C . ALA A 1 107 ? 6.577 23.992 -1.239 1.00 69.00 107 ALA A C 1
ATOM 832 O O . ALA A 1 107 ? 6.277 23.653 -0.096 1.00 69.00 107 ALA A O 1
ATOM 833 N N . TRP A 1 108 ? 6.631 23.104 -2.238 1.00 70.94 108 TRP A N 1
ATOM 834 C CA . TRP A 1 108 ? 6.293 21.685 -2.069 1.00 70.94 108 TRP A CA 1
ATOM 835 C C . TRP A 1 108 ? 7.247 20.960 -1.107 1.00 70.94 108 TRP A C 1
ATOM 837 O O . TRP A 1 108 ? 6.793 20.162 -0.284 1.00 70.94 108 TRP A O 1
ATOM 847 N N . ARG A 1 109 ? 8.556 21.255 -1.150 1.00 64.25 109 ARG A N 1
ATOM 848 C CA . ARG A 1 109 ? 9.528 20.734 -0.170 1.00 64.25 109 ARG A CA 1
ATOM 849 C C . ARG A 1 109 ? 9.217 21.212 1.254 1.00 64.25 109 ARG A C 1
ATOM 851 O O . ARG A 1 109 ? 9.153 20.374 2.148 1.00 64.25 109 ARG A O 1
ATOM 858 N N . LYS A 1 110 ? 8.948 22.510 1.454 1.00 60.94 110 LYS A N 1
ATOM 859 C CA . LYS A 1 110 ? 8.563 23.085 2.764 1.00 60.94 110 LYS A CA 1
ATOM 860 C C . LYS A 1 110 ? 7.260 22.484 3.313 1.00 60.94 110 LYS A C 1
ATOM 862 O O . LYS A 1 110 ? 7.176 22.174 4.498 1.00 60.94 110 LYS A O 1
ATOM 867 N N . LEU A 1 111 ? 6.257 22.274 2.457 1.00 67.00 111 LEU A N 1
ATOM 868 C CA . LEU A 1 111 ? 5.001 21.623 2.846 1.00 67.00 111 LEU A CA 1
ATOM 869 C C . LEU A 1 111 ? 5.218 20.160 3.251 1.00 67.00 111 LEU A C 1
ATOM 871 O O . LEU A 1 111 ? 4.636 19.718 4.237 1.00 67.00 111 LEU A O 1
ATOM 875 N N . ARG A 1 112 ? 6.091 19.420 2.552 1.00 63.91 112 ARG A N 1
ATOM 876 C CA . ARG A 1 112 ? 6.428 18.037 2.925 1.00 63.91 112 ARG A CA 1
ATOM 877 C C . ARG A 1 112 ? 7.137 17.945 4.278 1.00 63.91 112 ARG A C 1
ATOM 879 O O . ARG A 1 112 ? 6.704 17.140 5.098 1.00 63.91 112 ARG A O 1
ATOM 886 N N . THR A 1 113 ? 8.156 18.768 4.544 1.00 60.12 113 THR A N 1
ATOM 887 C CA . THR A 1 113 ? 8.843 18.759 5.855 1.00 60.12 113 THR A CA 1
ATOM 888 C C . THR A 1 113 ? 7.903 19.174 6.988 1.00 60.12 113 THR A C 1
ATOM 890 O O . THR A 1 113 ? 7.899 18.543 8.041 1.00 60.12 113 THR A O 1
ATOM 893 N N . SER A 1 114 ? 7.023 20.154 6.747 1.00 59.28 114 SER A N 1
ATOM 894 C CA . SER A 1 114 ? 5.975 20.555 7.697 1.00 59.28 114 SER A CA 1
ATOM 895 C C . SER A 1 114 ? 4.964 19.432 7.972 1.00 59.28 114 SER A C 1
ATOM 897 O O . SER A 1 114 ? 4.716 19.090 9.126 1.00 59.28 114 SER A O 1
ATOM 899 N N . SER A 1 115 ? 4.469 18.753 6.929 1.00 59.69 115 SER A N 1
ATOM 900 C CA . SER A 1 115 ? 3.531 17.622 7.064 1.00 59.69 115 SER A CA 1
ATOM 901 C C . SER A 1 115 ? 4.096 16.407 7.813 1.00 59.69 115 SER A C 1
ATOM 903 O O . SER A 1 115 ? 3.331 15.559 8.262 1.00 59.69 115 SER A O 1
ATOM 905 N N . ARG A 1 116 ? 5.424 16.322 7.952 1.00 65.56 116 ARG A N 1
ATOM 906 C CA . ARG A 1 116 ? 6.139 15.276 8.696 1.00 65.56 116 ARG A CA 1
ATOM 907 C C . ARG A 1 116 ? 6.573 15.690 10.106 1.00 65.56 116 ARG A C 1
ATOM 909 O O . ARG A 1 116 ? 7.176 14.879 10.797 1.00 65.56 116 ARG A O 1
ATOM 916 N N . GLY A 1 117 ? 6.325 16.936 10.515 1.00 64.81 117 GLY A N 1
ATOM 917 C CA . GLY A 1 117 ? 6.803 17.464 11.798 1.00 64.81 117 GLY A CA 1
ATOM 918 C C . GLY A 1 117 ? 8.289 17.836 11.837 1.00 64.81 117 GLY A C 1
ATOM 919 O O . GLY A 1 117 ? 8.776 18.248 12.881 1.00 64.81 117 GLY A O 1
ATOM 920 N N . GLU A 1 118 ? 9.009 17.752 10.714 1.00 68.75 118 GLU A N 1
ATOM 921 C CA . GLU A 1 118 ? 10.450 18.057 10.618 1.00 68.75 118 GLU A CA 1
ATOM 922 C C . GLU A 1 118 ? 10.744 19.577 10.634 1.00 68.75 118 GLU A C 1
ATOM 924 O O . GLU A 1 118 ? 11.903 19.997 10.633 1.00 68.75 118 GLU A O 1
ATOM 929 N N . SER A 1 119 ? 9.705 20.417 10.579 1.00 69.81 119 SER A N 1
ATOM 930 C CA . SER A 1 119 ? 9.788 21.881 10.632 1.00 69.81 119 SER A CA 1
ATOM 931 C C . SER A 1 119 ? 8.427 22.491 10.968 1.00 69.81 119 SER A C 1
ATOM 933 O O . SER A 1 119 ? 7.435 22.086 10.366 1.00 69.81 119 SER A O 1
ATOM 935 N N . GLY A 1 120 ? 8.360 23.498 11.838 1.00 75.69 120 GLY A N 1
ATOM 936 C CA . GLY A 1 120 ? 7.093 24.133 12.223 1.00 75.69 120 GLY A CA 1
ATOM 937 C C . GLY A 1 120 ? 7.194 24.850 13.564 1.00 75.69 120 GLY A C 1
ATOM 938 O O . GLY A 1 120 ? 8.297 25.172 13.992 1.00 75.69 120 GLY A O 1
ATOM 939 N N . ARG A 1 121 ? 6.056 25.064 14.231 1.00 81.81 121 ARG A N 1
ATOM 940 C CA . ARG A 1 121 ? 5.994 25.470 15.643 1.00 81.81 121 ARG A CA 1
ATOM 941 C C . ARG A 1 121 ? 5.434 24.324 16.486 1.00 81.81 121 ARG A C 1
ATOM 943 O O . ARG A 1 121 ? 4.636 23.529 15.989 1.00 81.81 121 ARG A O 1
ATOM 950 N N . LEU A 1 122 ? 5.862 24.248 17.739 1.00 85.12 122 LEU A N 1
ATOM 951 C CA . LEU A 1 122 ? 5.293 23.388 18.768 1.00 85.12 122 LEU A CA 1
ATOM 952 C C . LEU A 1 122 ? 5.071 24.227 20.031 1.00 85.12 122 LEU A C 1
ATOM 954 O O . LEU A 1 122 ? 6.040 24.663 20.658 1.00 85.12 122 LEU A O 1
ATOM 958 N N . THR A 1 123 ? 3.812 24.443 20.417 1.00 87.94 123 THR A N 1
ATOM 959 C CA . THR A 1 123 ? 3.498 25.162 21.658 1.00 87.94 123 THR A CA 1
ATOM 960 C C . THR A 1 123 ? 3.238 24.184 22.802 1.00 87.94 123 THR A C 1
ATOM 962 O O . THR A 1 123 ? 2.264 23.429 22.774 1.00 87.94 123 THR A O 1
ATOM 965 N N . VAL A 1 124 ? 4.085 24.222 23.831 1.00 86.56 124 VAL A N 1
ATOM 966 C CA . VAL A 1 124 ? 4.018 23.338 25.003 1.00 86.56 124 VAL A CA 1
ATOM 967 C C . VAL A 1 124 ? 3.483 24.108 26.210 1.00 86.56 124 VAL A C 1
ATOM 969 O O . VAL A 1 124 ? 4.131 25.015 26.724 1.00 86.56 124 VAL A O 1
ATOM 972 N N . GLY A 1 125 ? 2.297 23.744 26.682 1.00 86.50 125 GLY A N 1
ATOM 973 C CA . GLY A 1 125 ? 1.755 24.221 27.949 1.00 86.50 125 GLY A CA 1
ATOM 974 C C . GLY A 1 125 ? 2.416 23.494 29.118 1.00 86.50 125 GLY A C 1
ATOM 975 O O . GLY A 1 125 ? 2.542 22.271 29.065 1.00 86.50 125 GLY A O 1
ATOM 976 N N . VAL A 1 126 ? 2.820 24.197 30.174 1.00 81.25 126 VAL A N 1
ATOM 977 C CA . VAL A 1 126 ? 3.491 23.582 31.331 1.00 81.25 126 VAL A CA 1
ATOM 978 C C . VAL A 1 126 ? 2.844 24.035 32.638 1.00 81.25 126 VAL A C 1
ATOM 980 O O . VAL A 1 126 ? 2.666 25.224 32.885 1.00 81.25 126 VAL A O 1
ATOM 983 N N . HIS A 1 127 ? 2.462 23.073 33.481 1.00 75.38 127 HIS A N 1
ATOM 984 C CA . HIS A 1 127 ? 1.850 23.351 34.782 1.00 75.38 127 HIS A CA 1
ATOM 985 C C . HIS A 1 127 ? 2.884 23.647 35.881 1.00 75.38 127 HIS A C 1
ATOM 987 O O . HIS A 1 127 ? 2.607 24.381 36.822 1.00 75.38 127 HIS A O 1
ATOM 993 N N . ALA A 1 128 ? 4.083 23.072 35.790 1.00 66.44 128 ALA A N 1
ATOM 994 C CA . ALA A 1 128 ? 5.148 23.228 36.778 1.00 66.44 128 ALA A CA 1
ATOM 995 C C . ALA A 1 128 ? 6.426 23.762 36.119 1.00 66.44 128 ALA A C 1
ATOM 997 O O . ALA A 1 128 ? 6.679 23.496 34.947 1.00 66.44 128 ALA A O 1
ATOM 998 N N . SER A 1 129 ? 7.253 24.494 36.873 1.00 61.41 129 SER A N 1
ATOM 999 C CA . SER A 1 129 ? 8.511 25.034 36.343 1.00 61.41 129 SER A CA 1
ATOM 1000 C C . SER A 1 129 ? 9.440 23.919 35.845 1.00 61.41 129 SER A C 1
ATOM 1002 O O . SER A 1 129 ? 9.532 22.853 36.451 1.00 61.41 129 SER A O 1
ATOM 1004 N N . PHE A 1 130 ? 10.134 24.191 34.744 1.00 61.09 130 PHE A N 1
ATOM 1005 C CA . PHE A 1 130 ? 10.983 23.263 33.991 1.00 61.09 130 PHE A CA 1
ATOM 1006 C C . PHE A 1 130 ? 12.486 23.549 34.185 1.00 61.09 130 PHE A C 1
ATOM 1008 O O . PHE A 1 130 ? 13.296 23.260 33.304 1.00 61.09 130 PHE A O 1
ATOM 1015 N N . SER A 1 131 ? 12.868 24.156 35.315 1.00 53.53 131 SER A N 1
ATOM 1016 C CA . SER A 1 131 ? 14.234 24.641 35.562 1.00 53.53 131 SER A CA 1
ATOM 1017 C C . SER A 1 131 ? 15.299 23.536 35.593 1.00 53.53 131 SER A C 1
ATOM 1019 O O . SER A 1 131 ? 16.423 23.785 35.163 1.00 53.53 131 SER A O 1
ATOM 1021 N N . THR A 1 132 ? 14.963 22.316 36.034 1.00 57.09 132 THR A N 1
ATOM 1022 C CA . THR A 1 132 ? 15.812 21.114 35.913 1.00 57.09 132 THR A CA 1
ATOM 1023 C C . THR A 1 132 ? 14.972 19.842 35.680 1.00 57.09 132 THR A C 1
ATOM 1025 O O . THR A 1 132 ? 13.744 19.873 35.733 1.00 57.09 132 THR A O 1
ATOM 1028 N N . GLY A 1 133 ? 15.616 18.696 35.421 1.00 65.94 133 GLY A N 1
ATOM 1029 C CA . GLY A 1 133 ? 14.953 17.382 35.348 1.00 65.94 133 GLY A CA 1
ATOM 1030 C C . GLY A 1 133 ? 14.525 16.926 33.944 1.00 65.94 133 GLY A C 1
ATOM 1031 O O . GLY A 1 133 ? 15.032 17.408 32.931 1.00 65.94 133 GLY A O 1
ATOM 1032 N N . ASN A 1 134 ? 13.603 15.956 33.886 1.00 69.19 134 ASN A N 1
ATOM 1033 C CA . ASN A 1 134 ? 13.226 15.242 32.653 1.00 69.19 134 ASN A CA 1
ATOM 1034 C C . ASN A 1 134 ? 12.658 16.163 31.562 1.00 69.19 134 ASN A C 1
ATOM 1036 O O . ASN A 1 134 ? 12.942 15.966 30.381 1.00 69.19 134 ASN A O 1
ATOM 1040 N N . MET A 1 135 ? 11.901 17.193 31.948 1.00 73.19 135 MET A N 1
ATOM 1041 C CA . MET A 1 135 ? 11.349 18.175 31.011 1.00 73.19 135 MET A CA 1
ATOM 1042 C C . MET A 1 135 ? 12.452 18.995 30.321 1.00 73.19 135 MET A C 1
ATOM 1044 O O . MET A 1 135 ? 12.435 19.152 29.101 1.00 73.19 135 MET A O 1
ATOM 1048 N N . TYR A 1 136 ? 13.457 19.449 31.079 1.00 76.00 136 TYR A N 1
ATOM 1049 C CA . TYR A 1 136 ? 14.624 20.144 30.528 1.00 76.00 136 TYR A CA 1
ATOM 1050 C C . TYR A 1 136 ? 15.419 19.244 29.570 1.00 76.00 136 TYR A C 1
ATOM 1052 O O . TYR A 1 136 ? 15.746 19.665 28.461 1.00 76.00 136 TYR A O 1
ATOM 1060 N N . ALA A 1 137 ? 15.680 17.992 29.969 1.00 74.00 137 ALA A N 1
ATOM 1061 C CA . ALA A 1 137 ? 16.373 17.019 29.125 1.00 74.00 137 ALA A CA 1
ATOM 1062 C C . ALA A 1 137 ? 15.630 16.788 27.797 1.00 74.00 137 ALA A C 1
ATOM 1064 O O . ALA A 1 137 ? 16.245 16.863 26.735 1.00 74.00 137 ALA A O 1
ATOM 1065 N N . THR A 1 138 ? 14.304 16.631 27.859 1.00 79.44 138 THR A N 1
ATOM 1066 C CA . THR A 1 138 ? 13.451 16.442 26.678 1.00 79.44 138 THR A CA 1
ATOM 1067 C C . THR A 1 138 ? 13.501 17.640 25.733 1.00 79.44 138 THR A C 1
ATOM 1069 O O . THR A 1 138 ? 13.676 17.465 24.530 1.00 79.44 138 THR A O 1
ATOM 1072 N N . LEU A 1 139 ? 13.373 18.869 26.249 1.00 80.12 139 LEU A N 1
ATOM 1073 C CA . LEU A 1 139 ? 13.458 20.081 25.425 1.00 80.12 139 LEU A CA 1
ATOM 1074 C C . LEU A 1 139 ? 14.840 20.224 24.765 1.00 80.12 139 LEU A C 1
ATOM 1076 O O . LEU A 1 139 ? 14.927 20.593 23.593 1.00 80.12 139 LEU A O 1
ATOM 1080 N N . ALA A 1 140 ? 15.913 19.900 25.492 1.00 79.25 140 ALA A N 1
ATOM 1081 C CA . ALA A 1 140 ? 17.276 19.949 24.974 1.00 79.25 140 ALA A CA 1
ATOM 1082 C C . ALA A 1 140 ? 17.537 18.882 23.893 1.00 79.25 140 ALA A C 1
ATOM 1084 O O . ALA A 1 140 ? 18.126 19.202 22.858 1.00 79.25 140 ALA A O 1
ATOM 1085 N N . GLU A 1 141 ? 17.081 17.639 24.092 1.00 80.25 141 GLU A N 1
ATOM 1086 C CA . GLU A 1 141 ? 17.198 16.565 23.096 1.00 80.25 141 GLU A CA 1
ATOM 1087 C C . GLU A 1 141 ? 16.340 16.864 21.852 1.00 80.25 141 GLU A C 1
ATOM 1089 O O . GLU A 1 141 ? 16.838 16.762 20.727 1.00 80.25 141 GLU A O 1
ATOM 1094 N N . HIS A 1 142 ? 15.101 17.338 22.035 1.00 82.50 142 HIS A N 1
ATOM 1095 C CA . HIS A 1 142 ? 14.218 17.714 20.929 1.00 82.50 142 HIS A CA 1
ATOM 1096 C C . HIS A 1 142 ? 14.803 18.852 20.085 1.00 82.50 142 HIS A C 1
ATOM 1098 O O . HIS A 1 142 ? 14.780 18.782 18.857 1.00 82.50 142 HIS A O 1
ATOM 1104 N N . HIS A 1 143 ? 15.396 19.877 20.710 1.00 83.31 143 HIS A N 1
ATOM 1105 C CA . HIS A 1 143 ? 16.053 20.966 19.981 1.00 83.31 143 HIS A CA 1
ATOM 1106 C C . HIS A 1 143 ? 17.259 20.482 19.156 1.00 83.31 143 HIS A C 1
ATOM 1108 O O . HIS A 1 143 ? 17.463 20.947 18.034 1.00 83.31 143 HIS A O 1
ATOM 1114 N N . GLN A 1 144 ? 18.035 19.518 19.667 1.00 81.81 144 GLN A N 1
ATOM 1115 C CA . GLN A 1 144 ? 19.155 18.924 18.926 1.00 81.81 144 GLN A CA 1
ATOM 1116 C C . GLN A 1 144 ? 18.692 18.057 17.746 1.00 81.81 144 GLN A C 1
ATOM 1118 O O . GLN A 1 144 ? 19.323 18.078 16.689 1.00 81.81 144 GLN A O 1
ATOM 1123 N N . GLN A 1 145 ? 17.605 17.299 17.908 1.00 80.50 145 GLN A N 1
ATOM 1124 C CA . GLN A 1 145 ? 17.108 16.375 16.879 1.00 80.50 145 GLN A CA 1
ATOM 1125 C C . GLN A 1 145 ? 16.203 17.058 15.846 1.00 80.50 145 GLN A C 1
ATOM 1127 O O . GLN A 1 145 ? 16.199 16.666 14.679 1.00 80.50 145 GLN A O 1
ATOM 1132 N N . SER A 1 146 ? 15.498 18.117 16.248 1.00 82.62 146 SER A N 1
ATOM 1133 C CA . SER A 1 146 ? 14.535 18.864 15.433 1.00 82.62 146 SER A CA 1
ATOM 1134 C C . SER A 1 146 ? 14.836 20.378 15.402 1.00 82.62 146 SER A C 1
ATOM 1136 O O . SER A 1 146 ? 13.953 21.186 15.687 1.00 82.62 146 SER A O 1
ATOM 1138 N N . PRO A 1 147 ? 16.041 20.828 14.984 1.00 80.75 147 PRO A N 1
ATOM 1139 C CA . PRO A 1 147 ? 16.467 22.238 15.064 1.00 80.75 147 PRO A CA 1
ATOM 1140 C C . PRO A 1 147 ? 15.691 23.211 14.151 1.00 80.75 147 PRO A C 1
ATOM 1142 O O . PRO A 1 147 ? 15.976 24.406 14.126 1.00 80.75 147 PRO A O 1
ATOM 1145 N N . LYS A 1 148 ? 14.735 22.711 13.358 1.00 80.19 148 LYS A N 1
ATOM 1146 C CA . LYS A 1 148 ? 13.825 23.495 12.503 1.00 80.19 148 LYS A CA 1
ATOM 1147 C C . LYS A 1 148 ? 12.410 23.616 13.091 1.00 80.19 148 LYS A C 1
ATOM 1149 O O . LYS A 1 148 ? 11.521 24.141 12.417 1.00 80.19 148 LYS A O 1
ATOM 1154 N N . VAL A 1 149 ? 12.189 23.097 14.299 1.00 84.81 149 VAL A N 1
ATOM 1155 C CA . VAL A 1 149 ? 10.948 23.252 15.061 1.00 84.81 149 VAL A CA 1
ATOM 1156 C C . VAL A 1 149 ? 11.143 24.375 16.079 1.00 84.81 149 VAL A C 1
ATOM 1158 O O . VAL A 1 149 ? 12.019 24.316 16.936 1.00 84.81 149 VAL A O 1
ATOM 1161 N N . ASP A 1 150 ? 10.327 25.415 15.950 1.00 83.31 150 ASP A N 1
ATOM 1162 C CA . ASP A 1 150 ? 10.222 26.537 16.880 1.00 83.31 150 ASP A CA 1
ATOM 1163 C C . ASP A 1 150 ? 9.411 26.086 18.104 1.00 83.31 150 ASP A C 1
ATOM 1165 O O . ASP A 1 150 ? 8.202 25.873 18.002 1.00 83.31 150 ASP A O 1
ATOM 1169 N N . VAL A 1 151 ? 10.071 25.866 19.243 1.00 83.12 151 VAL A N 1
ATOM 1170 C CA . VAL A 1 151 ? 9.414 25.407 20.477 1.00 83.12 151 VAL A CA 1
ATOM 1171 C C . VAL A 1 151 ? 9.146 26.600 21.386 1.00 83.12 151 VAL A C 1
ATOM 1173 O O . VAL A 1 151 ? 10.078 27.277 21.817 1.00 83.12 151 VAL A O 1
ATOM 1176 N N . SER A 1 152 ? 7.878 26.827 21.723 1.00 84.12 152 SER A N 1
ATOM 1177 C CA . SER A 1 152 ? 7.453 27.890 22.642 1.00 84.12 152 SER A CA 1
ATOM 1178 C C . SER A 1 152 ? 6.701 27.314 23.838 1.00 84.12 152 SER A C 1
ATOM 1180 O O . SER A 1 152 ? 5.793 26.504 23.657 1.00 84.12 152 SER A O 1
ATOM 1182 N N . THR A 1 153 ? 7.040 27.746 25.052 1.00 82.00 153 THR A N 1
ATOM 1183 C CA . THR A 1 153 ? 6.393 27.296 26.294 1.00 82.00 153 THR A CA 1
ATOM 1184 C C . THR A 1 153 ? 5.369 28.305 26.814 1.00 82.00 153 THR A C 1
ATOM 1186 O O . THR A 1 153 ? 5.578 29.512 26.702 1.00 82.00 153 THR A O 1
ATOM 1189 N N . VAL A 1 154 ? 4.280 27.819 27.415 1.00 82.50 154 VAL A N 1
ATOM 1190 C CA . VAL A 1 154 ? 3.239 28.640 28.059 1.00 82.50 154 VAL A CA 1
ATOM 1191 C C . VAL A 1 154 ? 2.952 28.093 29.455 1.00 82.50 154 VAL A C 1
ATOM 1193 O O . VAL A 1 154 ? 2.471 26.970 29.587 1.00 82.50 154 VAL A O 1
ATOM 1196 N N . ASP A 1 155 ? 3.203 28.890 30.491 1.00 79.88 155 ASP A N 1
ATOM 1197 C CA . ASP A 1 155 ? 2.857 28.530 31.869 1.00 79.88 155 ASP A CA 1
ATOM 1198 C C . ASP A 1 155 ? 1.381 28.849 32.166 1.00 79.88 155 ASP A C 1
ATOM 1200 O O . ASP A 1 155 ? 0.862 29.887 31.747 1.00 79.88 155 ASP A O 1
ATOM 1204 N N . GLY A 1 156 ? 0.696 27.988 32.922 1.00 75.62 156 GLY A N 1
ATOM 1205 C CA . GLY A 1 156 ? -0.694 28.224 33.331 1.00 75.62 156 GLY A CA 1
ATOM 1206 C C . GLY A 1 156 ? -1.219 27.206 34.343 1.00 75.62 156 GLY A C 1
ATOM 1207 O O . GLY A 1 156 ? -0.629 26.144 34.521 1.00 75.62 156 GLY A O 1
ATOM 1208 N N . SER A 1 157 ? -2.338 27.521 35.004 1.00 76.81 157 SER A N 1
ATOM 1209 C CA . SER A 1 157 ? -3.074 26.567 35.856 1.00 76.81 157 SER A CA 1
ATOM 1210 C C . SER A 1 157 ? -3.750 25.463 35.031 1.00 76.81 157 SER A C 1
ATOM 1212 O O . SER A 1 157 ? -3.859 25.586 33.805 1.00 76.81 157 SER A O 1
ATOM 1214 N N . HIS A 1 158 ? -4.273 24.402 35.670 1.00 77.31 158 HIS A N 1
ATOM 1215 C CA . HIS A 1 158 ? -4.962 23.340 34.921 1.00 77.31 158 HIS A CA 1
ATOM 1216 C C . HIS A 1 158 ? -6.084 23.861 34.023 1.00 77.31 158 HIS A C 1
ATOM 1218 O O . HIS A 1 158 ? -6.166 23.450 32.871 1.00 77.31 158 HIS A O 1
ATOM 1224 N N . ASP A 1 159 ? -6.933 24.765 34.517 1.00 79.25 159 ASP A N 1
ATOM 1225 C CA . ASP A 1 159 ? -8.021 25.342 33.717 1.00 79.25 159 ASP A CA 1
ATOM 1226 C C . ASP A 1 159 ? -7.499 26.160 32.534 1.00 79.25 159 ASP A C 1
ATOM 1228 O O . ASP A 1 159 ? -8.005 26.032 31.422 1.00 79.25 159 ASP A O 1
ATOM 1232 N N . GLN A 1 160 ? -6.451 26.958 32.745 1.00 81.69 160 GLN A N 1
ATOM 1233 C CA . GLN A 1 160 ? -5.866 27.792 31.696 1.00 81.69 160 GLN A CA 1
ATOM 1234 C C . GLN A 1 160 ? -5.253 26.943 30.578 1.00 81.69 160 GLN A C 1
ATOM 1236 O O . GLN A 1 160 ? -5.500 27.217 29.405 1.00 81.69 160 GLN A O 1
ATOM 1241 N N . LEU A 1 161 ? -4.508 25.889 30.922 1.00 83.62 161 LEU A N 1
ATOM 1242 C CA . LEU A 1 161 ? -3.876 25.007 29.938 1.00 83.62 161 LEU A CA 1
ATOM 1243 C C . LEU A 1 161 ? -4.889 24.121 29.199 1.00 83.62 161 LEU A C 1
ATOM 1245 O O . LEU A 1 161 ? -4.743 23.912 27.995 1.00 83.62 161 LEU A O 1
ATOM 1249 N N . LEU A 1 162 ? -5.945 23.649 29.871 1.00 83.62 162 LEU A N 1
ATOM 1250 C CA . LEU A 1 162 ? -7.030 22.900 29.224 1.00 83.62 162 LEU A CA 1
ATOM 1251 C C . LEU A 1 162 ? -7.850 23.792 28.281 1.00 83.62 162 LEU A C 1
ATOM 1253 O O . LEU A 1 162 ? -8.136 23.390 27.153 1.00 83.62 162 LEU A O 1
ATOM 1257 N N . CYS A 1 163 ? -8.155 25.029 28.682 1.00 81.50 163 CYS A N 1
ATOM 1258 C CA . CYS A 1 163 ? -8.761 26.025 27.797 1.00 81.50 163 CYS A CA 1
ATOM 1259 C C . CYS A 1 163 ? -7.834 26.394 26.627 1.00 81.50 163 CYS A C 1
ATOM 1261 O O . CYS A 1 163 ? -8.309 26.564 25.505 1.00 81.50 163 CYS A O 1
ATOM 1263 N N . ALA A 1 164 ? -6.519 26.487 26.842 1.00 81.56 164 ALA A N 1
ATOM 1264 C CA . ALA A 1 164 ? -5.552 26.754 25.778 1.00 81.56 164 ALA A CA 1
ATOM 1265 C C . ALA A 1 164 ? -5.449 25.592 24.772 1.00 81.56 164 ALA A C 1
ATOM 1267 O O . ALA A 1 164 ? -5.386 25.840 23.568 1.00 81.56 164 ALA A O 1
ATOM 1268 N N . LEU A 1 165 ? -5.502 24.339 25.238 1.00 82.94 165 LEU A N 1
ATOM 1269 C CA . LEU A 1 165 ? -5.609 23.151 24.384 1.00 82.94 165 LEU A CA 1
ATOM 1270 C C . LEU A 1 165 ? -6.910 23.155 23.569 1.00 82.94 165 LEU A C 1
ATOM 1272 O O . LEU A 1 165 ? -6.871 22.986 22.351 1.00 82.94 165 LEU A O 1
ATOM 1276 N N . ALA A 1 166 ? -8.056 23.388 24.219 1.00 79.06 166 ALA A N 1
ATOM 1277 C CA . ALA A 1 166 ? -9.362 23.431 23.557 1.00 79.06 166 ALA A CA 1
ATOM 1278 C C . ALA A 1 166 ? -9.440 24.532 22.482 1.00 79.06 166 ALA A C 1
ATOM 1280 O O . ALA A 1 166 ? -9.977 24.309 21.398 1.00 79.06 166 ALA A O 1
ATOM 1281 N N . ASN A 1 167 ? -8.834 25.693 22.749 1.00 77.12 167 ASN A N 1
ATOM 1282 C CA . ASN A 1 167 ? -8.777 26.832 21.830 1.00 77.12 167 ASN A CA 1
ATOM 1283 C C . ASN A 1 167 ? -7.598 26.779 20.835 1.00 77.12 167 ASN A C 1
ATOM 1285 O O . ASN A 1 167 ? -7.341 27.763 20.145 1.00 77.12 167 ASN A O 1
ATOM 1289 N N . ASN A 1 168 ? -6.877 25.655 20.734 1.00 74.56 168 ASN A N 1
ATOM 1290 C CA . ASN A 1 168 ? -5.715 25.463 19.851 1.00 74.56 168 ASN A CA 1
ATOM 1291 C C . ASN A 1 168 ? -4.521 26.414 20.083 1.00 74.56 168 ASN A C 1
ATOM 1293 O O . ASN A 1 168 ? -3.634 26.478 19.231 1.00 74.56 168 ASN A O 1
ATOM 1297 N N . ALA A 1 169 ? -4.463 27.113 21.220 1.00 80.44 169 ALA A N 1
ATOM 1298 C CA . ALA A 1 169 ? -3.343 27.973 21.605 1.00 80.44 169 ALA A CA 1
ATOM 1299 C C . ALA A 1 169 ? -2.118 27.176 22.099 1.00 80.44 169 ALA A C 1
ATOM 1301 O O . ALA A 1 169 ? -0.999 27.682 22.063 1.00 80.44 169 ALA A O 1
ATOM 1302 N N . VAL A 1 170 ? -2.328 25.931 22.536 1.00 85.31 170 VAL A N 1
ATOM 1303 C CA . VAL A 1 170 ? -1.302 24.967 22.963 1.00 85.31 170 VAL A CA 1
ATOM 1304 C C . VAL A 1 170 ? -1.486 23.661 22.176 1.00 85.31 170 VAL A C 1
ATOM 1306 O O . VAL A 1 170 ? -2.617 23.272 21.882 1.00 85.31 170 VAL A O 1
ATOM 1309 N N . ASP A 1 171 ? -0.390 22.977 21.833 1.00 84.38 171 ASP A N 1
ATOM 1310 C CA . ASP A 1 171 ? -0.407 21.684 21.129 1.00 84.38 171 ASP A CA 1
ATOM 1311 C C . ASP A 1 171 ? -0.265 20.483 22.078 1.00 84.38 171 ASP A C 1
ATOM 1313 O O . ASP A 1 171 ? -0.751 19.391 21.784 1.00 84.38 171 ASP A O 1
ATOM 1317 N N . VAL A 1 172 ? 0.370 20.671 23.236 1.00 86.75 172 VAL A N 1
ATOM 1318 C CA . VAL A 1 172 ? 0.433 19.675 24.314 1.00 86.75 172 VAL A CA 1
ATOM 1319 C C . VAL A 1 172 ? 0.556 20.367 25.665 1.00 86.75 172 VAL A C 1
ATOM 1321 O O . VAL A 1 172 ? 1.392 21.253 25.811 1.00 86.75 172 VAL A O 1
ATOM 1324 N N . ALA A 1 173 ? -0.252 19.979 26.655 1.00 86.38 173 ALA A N 1
ATOM 1325 C CA . ALA A 1 173 ? -0.096 20.456 28.033 1.00 86.38 173 ALA A CA 1
ATOM 1326 C C . ALA A 1 173 ? 0.522 19.369 28.917 1.00 86.38 173 ALA A C 1
ATOM 1328 O O . ALA A 1 173 ? 0.046 18.235 28.908 1.00 86.38 173 ALA A O 1
ATOM 1329 N N . ILE A 1 174 ? 1.551 19.723 29.687 1.00 83.06 174 ILE A N 1
ATOM 1330 C CA . ILE A 1 174 ? 2.265 18.860 30.633 1.00 83.06 174 ILE A CA 1
ATOM 1331 C C . ILE A 1 174 ? 1.873 19.272 32.052 1.00 83.06 174 ILE A C 1
ATOM 1333 O O . ILE A 1 174 ? 2.076 20.418 32.457 1.00 83.06 174 ILE A O 1
ATOM 1337 N N . MET A 1 175 ? 1.258 18.350 32.791 1.00 79.06 175 MET A N 1
ATOM 1338 C CA . MET A 1 175 ? 0.460 18.660 33.979 1.00 79.06 175 MET A CA 1
ATOM 1339 C C . MET A 1 175 ? 0.692 17.649 35.100 1.00 79.06 175 MET A C 1
ATOM 1341 O O . MET A 1 175 ? 0.894 16.466 34.844 1.00 79.06 175 MET A O 1
ATOM 1345 N N . THR A 1 176 ? 0.632 18.099 36.351 1.00 75.25 176 THR A N 1
ATOM 1346 C CA . THR A 1 176 ? 0.765 17.235 37.532 1.00 75.25 176 THR A CA 1
ATOM 1347 C C . THR A 1 176 ? -0.598 16.714 37.986 1.00 75.25 176 THR A C 1
ATOM 1349 O O . THR A 1 176 ? -1.532 17.496 38.172 1.00 75.25 176 THR A O 1
ATOM 1352 N N . GLY A 1 177 ? -0.704 15.400 38.207 1.00 67.25 177 GLY A N 1
ATOM 1353 C CA . GLY A 1 177 ? -1.938 14.750 38.659 1.00 67.25 177 GLY A CA 1
ATOM 1354 C C . GLY A 1 177 ? -2.931 14.432 37.532 1.00 67.25 177 GLY A C 1
ATOM 1355 O O . GLY A 1 177 ? -2.717 14.757 36.367 1.00 67.25 177 GLY A O 1
ATOM 1356 N N . ARG A 1 178 ? -4.032 13.757 37.889 1.00 61.34 178 ARG A N 1
ATOM 1357 C CA . ARG A 1 178 ? -5.133 13.409 36.971 1.00 61.34 178 ARG A CA 1
ATOM 1358 C C . ARG A 1 178 ? -6.333 14.317 37.214 1.00 61.34 178 ARG A C 1
ATOM 1360 O O . ARG A 1 178 ? -6.600 14.686 38.356 1.00 61.34 178 ARG A O 1
ATOM 1367 N N . ARG A 1 179 ? -7.086 14.620 36.154 1.00 61.19 179 ARG A N 1
ATOM 1368 C CA . ARG A 1 179 ? -8.333 15.387 36.228 1.00 61.19 179 ARG A CA 1
ATOM 1369 C C . ARG A 1 179 ? -9.443 14.665 35.471 1.00 61.19 179 ARG A C 1
ATOM 1371 O O . ARG A 1 179 ? -9.279 14.346 34.296 1.00 61.19 179 ARG A O 1
ATOM 1378 N N . ALA A 1 180 ? -10.566 14.458 36.155 1.00 56.06 180 ALA A N 1
ATOM 1379 C CA . ALA A 1 180 ? -11.739 13.797 35.599 1.00 56.06 180 ALA A CA 1
ATOM 1380 C C . ALA A 1 180 ? -12.230 14.493 34.316 1.00 56.06 180 ALA A C 1
ATOM 1382 O O . ALA A 1 180 ? -12.227 15.723 34.226 1.00 56.06 180 ALA A O 1
ATOM 1383 N N . GLY A 1 181 ? -12.658 13.694 33.336 1.00 59.00 181 GLY A N 1
ATOM 1384 C CA . GLY A 1 181 ? -13.173 14.168 32.045 1.00 59.00 181 GLY A CA 1
ATOM 1385 C C . GLY A 1 181 ? -12.122 14.340 30.941 1.00 59.00 181 GLY A C 1
ATOM 1386 O O . GLY A 1 181 ? -12.493 14.641 29.812 1.00 59.00 181 GLY A O 1
ATOM 1387 N N . TRP A 1 182 ? -10.833 14.125 31.236 1.00 62.94 182 TRP A N 1
ATOM 1388 C CA . TRP A 1 182 ? -9.749 14.132 30.236 1.00 62.94 182 TRP A CA 1
ATOM 1389 C C . TRP A 1 182 ? -8.908 12.845 30.222 1.00 62.94 182 TRP A C 1
ATOM 1391 O O . TRP A 1 182 ? -7.978 12.740 29.425 1.00 62.94 182 TRP A O 1
ATOM 1401 N N . ASP A 1 183 ? -9.232 11.866 31.073 1.00 62.56 183 ASP A N 1
ATOM 1402 C CA . ASP A 1 183 ? -8.435 10.653 31.306 1.00 62.56 183 ASP A CA 1
ATOM 1403 C C . ASP A 1 183 ? -8.084 9.873 30.025 1.00 62.56 183 ASP A C 1
ATOM 1405 O O . ASP A 1 183 ? -6.937 9.456 29.873 1.00 62.56 183 ASP A O 1
ATOM 1409 N N . ASP A 1 184 ? -9.005 9.777 29.061 1.00 58.56 184 ASP A N 1
ATOM 1410 C CA . ASP A 1 184 ? -8.804 9.068 27.781 1.00 58.56 184 ASP A CA 1
ATOM 1411 C C . ASP A 1 184 ? -7.772 9.735 26.848 1.00 58.56 184 ASP A C 1
ATOM 1413 O O . ASP A 1 184 ? -7.407 9.190 25.805 1.00 58.56 184 ASP A O 1
ATOM 1417 N N . ARG A 1 185 ? -7.309 10.942 27.198 1.00 65.25 185 ARG A N 1
ATOM 1418 C CA . ARG A 1 185 ? -6.297 11.716 26.462 1.00 65.25 185 ARG A CA 1
ATOM 1419 C C . ARG A 1 185 ? -5.058 12.024 27.302 1.00 65.25 185 ARG A C 1
ATOM 1421 O O . ARG A 1 185 ? -4.213 12.787 26.845 1.00 65.25 185 ARG A O 1
ATOM 1428 N N . VAL A 1 186 ? -4.918 11.459 28.503 1.00 74.62 186 VAL A N 1
ATOM 1429 C CA . VAL A 1 186 ? -3.735 11.678 29.350 1.00 74.62 186 VAL A CA 1
ATOM 1430 C C . VAL A 1 186 ? -2.707 10.574 29.101 1.00 74.62 186 VAL A C 1
ATOM 1432 O O . VAL A 1 186 ? -2.942 9.402 29.383 1.00 74.62 186 VAL A O 1
ATOM 1435 N N . LEU A 1 187 ? -1.525 10.957 28.624 1.00 73.88 187 LEU A N 1
ATOM 1436 C CA . LEU A 1 187 ? -0.351 10.090 28.562 1.00 73.88 187 LEU A CA 1
ATOM 1437 C C . LEU A 1 187 ? 0.470 10.276 29.845 1.00 73.88 187 LEU A C 1
ATOM 1439 O O . LEU A 1 187 ? 0.953 11.388 30.053 1.00 73.88 187 LEU A O 1
ATOM 1443 N N . PRO A 1 188 ? 0.671 9.258 30.704 1.00 74.69 188 PRO A N 1
ATOM 1444 C CA . PRO A 1 188 ? 1.658 9.357 31.778 1.00 74.69 188 PRO A CA 1
ATOM 1445 C C . PRO A 1 188 ? 3.060 9.522 31.169 1.00 74.69 188 PRO A C 1
ATOM 1447 O O . PRO A 1 188 ? 3.360 8.901 30.150 1.00 74.69 188 PRO A O 1
ATOM 1450 N N . LEU A 1 189 ? 3.890 10.380 31.768 1.00 73.69 189 LEU A N 1
ATOM 1451 C CA . LEU A 1 189 ? 5.225 10.716 31.258 1.00 73.69 189 LEU A CA 1
ATOM 1452 C C . LEU A 1 189 ? 6.346 10.256 32.192 1.00 73.69 189 LEU A C 1
ATOM 1454 O O . LEU A 1 189 ? 7.294 9.607 31.770 1.00 73.69 189 LEU A O 1
ATOM 1458 N N . TRP A 1 190 ? 6.261 10.648 33.462 1.00 72.19 190 TRP A N 1
ATOM 1459 C CA . TRP A 1 190 ? 7.173 10.239 34.527 1.00 72.19 190 TRP A CA 1
ATOM 1460 C C . TRP A 1 190 ? 6.530 10.529 35.886 1.00 72.19 190 TRP A C 1
ATOM 1462 O O . TRP A 1 190 ? 5.443 11.108 35.982 1.00 72.19 190 TRP A O 1
ATOM 1472 N N . SER A 1 191 ? 7.218 10.128 36.951 1.00 70.19 191 SER A N 1
ATOM 1473 C CA . SER A 1 191 ? 6.820 10.407 38.325 1.00 70.19 191 SER A CA 1
ATOM 1474 C C . SER A 1 191 ? 7.844 11.308 39.003 1.00 70.19 191 SER A C 1
ATOM 1476 O O . SER A 1 191 ? 9.013 10.930 39.087 1.00 70.19 191 SER A O 1
ATOM 1478 N N . GLU A 1 192 ? 7.426 12.454 39.542 1.00 70.38 192 GLU A N 1
ATOM 1479 C CA . GLU A 1 192 ? 8.312 13.298 40.356 1.00 70.38 192 GLU A CA 1
ATOM 1480 C C . GLU A 1 192 ? 8.153 13.021 41.852 1.00 70.38 192 GLU A C 1
ATOM 1482 O O . GLU A 1 192 ? 7.061 12.691 42.337 1.00 70.38 192 GLU A O 1
ATOM 1487 N N . ARG A 1 193 ? 9.265 13.163 42.584 1.00 72.75 193 ARG A N 1
ATOM 1488 C CA . ARG A 1 193 ? 9.301 13.103 44.047 1.00 72.75 193 ARG A CA 1
ATOM 1489 C C . ARG A 1 193 ? 9.018 14.479 44.634 1.00 72.75 193 ARG A C 1
ATOM 1491 O O . ARG A 1 193 ? 9.553 15.477 44.155 1.00 72.75 193 ARG A O 1
ATOM 1498 N N . VAL A 1 194 ? 8.249 14.501 45.718 1.00 76.69 194 VAL A N 1
ATOM 1499 C CA . VAL A 1 194 ? 8.084 15.690 46.560 1.00 76.69 194 VAL A CA 1
ATOM 1500 C C . VAL A 1 194 ? 9.272 15.795 47.514 1.00 76.69 194 VAL A C 1
ATOM 1502 O O . VAL A 1 194 ? 9.657 14.816 48.159 1.00 76.69 194 VAL A O 1
ATOM 1505 N N . ILE A 1 195 ? 9.855 16.986 47.590 1.00 78.50 195 ILE A N 1
ATOM 1506 C CA . ILE A 1 195 ? 10.972 17.338 48.467 1.00 78.50 195 ILE A CA 1
ATOM 1507 C C . ILE A 1 195 ? 10.587 18.540 49.335 1.00 78.50 195 ILE A C 1
ATOM 1509 O O . ILE A 1 195 ? 9.731 19.343 48.959 1.00 78.50 195 ILE A O 1
ATOM 1513 N N . VAL A 1 196 ? 11.241 18.665 50.488 1.00 84.25 196 VAL A N 1
ATOM 1514 C CA . VAL A 1 196 ? 11.142 19.832 51.371 1.00 84.25 196 VAL A CA 1
ATOM 1515 C C . VAL A 1 196 ? 12.386 20.686 51.160 1.00 84.25 196 VAL A C 1
ATOM 1517 O O . VAL A 1 196 ? 13.507 20.197 51.325 1.00 84.25 196 VAL A O 1
ATOM 1520 N N . ALA A 1 197 ? 12.194 21.955 50.815 1.00 83.19 197 ALA A N 1
ATOM 1521 C CA . ALA A 1 197 ? 13.220 22.981 50.926 1.00 83.19 197 ALA A CA 1
ATOM 1522 C C . ALA A 1 197 ? 13.131 23.641 52.303 1.00 83.19 197 ALA A C 1
ATOM 1524 O O . ALA A 1 197 ? 12.063 24.096 52.722 1.00 83.19 197 ALA A O 1
ATOM 1525 N N . LEU A 1 198 ? 14.268 23.685 52.991 1.00 86.12 198 LEU A N 1
ATOM 1526 C CA . LEU A 1 198 ? 14.419 24.251 54.326 1.00 86.12 198 LEU A CA 1
ATOM 1527 C C . LEU A 1 198 ? 15.755 25.000 54.433 1.00 86.12 198 LEU A C 1
ATOM 1529 O O . LEU A 1 198 ? 16.701 24.730 53.687 1.00 86.12 198 LEU A O 1
ATOM 1533 N N . HIS A 1 199 ? 15.835 25.966 55.347 1.00 84.88 199 HIS A N 1
ATOM 1534 C CA . HIS A 1 199 ? 17.096 26.652 55.623 1.00 84.88 199 HIS A CA 1
ATOM 1535 C C . HIS A 1 199 ? 18.105 25.683 56.262 1.00 84.88 199 HIS A C 1
ATOM 1537 O O . HIS A 1 199 ? 17.724 24.838 57.071 1.00 84.88 199 HIS A O 1
ATOM 1543 N N . ALA A 1 200 ? 19.397 25.821 55.954 1.00 77.00 200 ALA A N 1
ATOM 1544 C CA . ALA A 1 200 ? 20.438 24.900 56.431 1.00 77.00 200 ALA A CA 1
ATOM 1545 C C . ALA A 1 200 ? 20.520 24.789 57.974 1.00 77.00 200 ALA A C 1
ATOM 1547 O O . ALA A 1 200 ? 20.950 23.770 58.515 1.00 77.00 200 ALA A O 1
ATOM 1548 N N . GLN A 1 201 ? 20.078 25.821 58.705 1.00 78.31 201 GLN A N 1
ATOM 1549 C CA . GLN A 1 201 ? 20.073 25.840 60.176 1.00 78.31 201 GLN A CA 1
ATOM 1550 C C . GLN A 1 201 ? 18.785 25.275 60.811 1.00 78.31 201 GLN A C 1
ATOM 1552 O O . GLN A 1 201 ? 18.727 25.127 62.034 1.00 78.31 201 GLN A O 1
ATOM 1557 N N . HIS A 1 202 ? 17.772 24.934 60.006 1.00 83.88 202 HIS A N 1
ATOM 1558 C CA . HIS A 1 202 ? 16.469 24.454 60.473 1.00 83.88 202 HIS A CA 1
ATOM 1559 C C . HIS A 1 202 ? 16.591 23.139 61.271 1.00 83.88 202 HIS A C 1
ATOM 1561 O O . HIS A 1 202 ? 17.345 22.262 60.858 1.00 83.88 202 HIS A O 1
ATOM 1567 N N . PRO A 1 203 ? 15.834 22.903 62.362 1.00 82.94 203 PRO A N 1
ATOM 1568 C CA . PRO A 1 203 ? 15.975 21.684 63.173 1.00 82.94 203 PRO A CA 1
ATOM 1569 C C . PRO A 1 203 ? 15.857 20.368 62.386 1.00 82.94 203 PRO A C 1
ATOM 1571 O O . PRO A 1 203 ? 16.564 19.403 62.683 1.00 82.94 203 PRO A O 1
ATOM 1574 N N . LEU A 1 204 ? 15.004 20.342 61.355 1.00 82.69 204 LEU A N 1
ATOM 1575 C CA . LEU A 1 204 ? 14.827 19.188 60.465 1.00 82.69 204 LEU A CA 1
ATOM 1576 C C . LEU A 1 204 ? 16.021 18.921 59.523 1.00 82.69 204 LEU A C 1
ATOM 1578 O O . LEU A 1 204 ? 16.121 17.800 59.034 1.00 82.69 204 LEU A O 1
ATOM 1582 N N . SER A 1 205 ? 16.951 19.868 59.315 1.00 80.69 205 SER A N 1
ATOM 1583 C CA . SER A 1 205 ? 18.161 19.652 58.490 1.00 80.69 205 SER A CA 1
ATOM 1584 C C . SER A 1 205 ? 19.122 18.616 59.083 1.00 80.69 205 SER A C 1
ATOM 1586 O O . SER A 1 205 ? 19.938 18.017 58.392 1.00 80.69 205 SER A O 1
ATOM 1588 N N . ARG A 1 206 ? 19.006 18.359 60.391 1.00 78.06 206 ARG A N 1
ATOM 1589 C CA . ARG A 1 206 ? 19.844 17.394 61.117 1.00 78.06 206 ARG A CA 1
ATOM 1590 C C . ARG A 1 206 ? 19.339 15.951 61.013 1.00 78.06 206 ARG A C 1
ATOM 1592 O O . ARG A 1 206 ? 19.971 15.059 61.578 1.00 78.06 206 ARG A O 1
ATOM 1599 N N . LYS A 1 207 ? 18.201 15.709 60.352 1.00 75.62 207 LYS A N 1
ATOM 1600 C CA . LYS A 1 207 ? 17.630 14.370 60.155 1.00 75.62 207 LYS A CA 1
ATOM 1601 C C . LYS A 1 207 ? 18.075 13.792 58.812 1.00 75.62 207 LYS A C 1
ATOM 1603 O O . LYS A 1 207 ? 17.875 14.404 57.773 1.00 75.62 207 LYS A O 1
ATOM 1608 N N . GLU A 1 208 ? 18.579 12.557 58.821 1.00 67.31 208 GLU A N 1
ATOM 1609 C CA . GLU A 1 208 ? 18.954 11.826 57.594 1.00 67.31 208 GLU A CA 1
ATOM 1610 C C . GLU A 1 208 ? 17.752 11.573 56.656 1.00 67.31 208 GLU A C 1
ATOM 1612 O O . GLU A 1 208 ? 17.906 11.445 55.441 1.00 67.31 208 GLU A O 1
ATOM 1617 N N . ALA A 1 209 ? 16.540 11.540 57.217 1.00 70.75 209 ALA A N 1
ATOM 1618 C CA . ALA A 1 209 ? 15.277 11.434 56.500 1.00 70.75 209 ALA A CA 1
ATOM 1619 C C . ALA A 1 209 ? 14.197 12.263 57.209 1.00 70.75 209 ALA A C 1
ATOM 1621 O O . ALA A 1 209 ? 14.093 12.219 58.435 1.00 70.75 209 ALA A O 1
ATOM 1622 N N . VAL A 1 210 ? 13.374 12.975 56.436 1.00 77.88 210 VAL A N 1
ATOM 1623 C CA . VAL A 1 210 ? 12.191 13.689 56.940 1.00 77.88 210 VAL A CA 1
ATOM 1624 C C . VAL A 1 210 ? 10.949 12.861 56.600 1.00 77.88 210 VAL A C 1
ATOM 1626 O O . VAL A 1 210 ? 10.819 12.350 55.485 1.00 77.88 210 VAL A O 1
ATOM 1629 N N . PHE A 1 211 ? 10.037 12.708 57.553 1.00 79.69 211 PHE A N 1
ATOM 1630 C CA . PHE A 1 211 ? 8.783 11.968 57.398 1.00 79.69 211 PHE A CA 1
ATOM 1631 C C . PHE A 1 211 ? 7.597 12.940 57.335 1.00 79.69 211 PHE A C 1
ATOM 1633 O O . PHE A 1 211 ? 7.687 14.057 57.830 1.00 79.69 211 PHE A O 1
ATOM 1640 N N . TRP A 1 212 ? 6.454 12.529 56.773 1.00 79.69 212 TRP A N 1
ATOM 1641 C CA . TRP A 1 212 ? 5.261 13.395 56.725 1.00 79.69 212 TRP A CA 1
ATOM 1642 C C . TRP A 1 212 ? 4.854 13.961 58.104 1.00 79.69 212 TRP A C 1
ATOM 1644 O O . TRP A 1 212 ? 4.642 15.169 58.173 1.00 79.69 212 TRP A O 1
ATOM 1654 N N . PRO A 1 213 ? 4.825 13.178 59.208 1.00 81.00 213 PRO A N 1
ATOM 1655 C CA . PRO A 1 213 ? 4.512 13.707 60.540 1.00 81.00 213 PRO A CA 1
ATOM 1656 C C . PRO A 1 213 ? 5.518 14.731 61.081 1.00 81.00 213 PRO A C 1
ATOM 1658 O O . PRO A 1 213 ? 5.154 15.510 61.954 1.00 81.00 213 PRO A O 1
ATOM 1661 N N . ASP A 1 214 ? 6.752 14.775 60.563 1.00 81.31 214 ASP A N 1
ATOM 1662 C CA . ASP A 1 214 ? 7.748 15.776 60.973 1.00 81.31 214 ASP A CA 1
ATOM 1663 C C . ASP A 1 214 ? 7.390 17.196 60.507 1.00 81.31 214 ASP A C 1
ATOM 1665 O O . ASP A 1 214 ? 7.980 18.156 60.989 1.00 81.31 214 ASP A O 1
ATOM 1669 N N . LEU A 1 215 ? 6.446 17.330 59.568 1.00 81.44 215 LEU A N 1
ATOM 1670 C CA . LEU A 1 215 ? 5.945 18.613 59.069 1.00 81.44 215 LEU A CA 1
ATOM 1671 C C . LEU A 1 215 ? 4.793 19.176 59.924 1.00 81.44 215 LEU A C 1
ATOM 1673 O O . LEU A 1 215 ? 4.321 20.288 59.686 1.00 81.44 215 LEU A O 1
ATOM 1677 N N . ALA A 1 216 ? 4.297 18.415 60.905 1.00 81.44 216 ALA A N 1
ATOM 1678 C CA . ALA A 1 216 ? 3.180 18.839 61.739 1.00 81.44 216 ALA A CA 1
ATOM 1679 C C . ALA A 1 216 ? 3.583 20.006 62.659 1.00 81.44 216 ALA A C 1
ATOM 1681 O O . ALA A 1 216 ? 4.474 19.880 63.494 1.00 81.44 216 ALA A O 1
ATOM 1682 N N . GLY A 1 217 ? 2.886 21.138 62.522 1.00 77.88 217 GLY A N 1
ATOM 1683 C CA . GLY A 1 217 ? 3.137 22.363 63.293 1.00 77.88 217 GLY A CA 1
ATOM 1684 C C . GLY A 1 217 ? 4.115 23.351 62.646 1.00 77.88 217 GLY A C 1
ATOM 1685 O O . GLY A 1 217 ? 4.247 24.467 63.145 1.00 77.88 217 GLY A O 1
ATOM 1686 N N . GLU A 1 218 ? 4.744 22.990 61.525 1.00 86.31 218 GLU A N 1
ATOM 1687 C CA . GLU A 1 218 ? 5.642 23.885 60.788 1.00 86.31 218 GLU A CA 1
ATOM 1688 C C . GLU A 1 218 ? 4.884 24.982 60.008 1.00 86.31 218 GLU A C 1
ATOM 1690 O O . GLU A 1 218 ? 3.677 24.899 59.742 1.00 86.31 218 GLU A O 1
ATOM 1695 N N . SER A 1 219 ? 5.612 26.039 59.631 1.00 86.75 219 SER A N 1
ATOM 1696 C CA . SER A 1 219 ? 5.126 27.099 58.735 1.00 86.75 219 SER A CA 1
ATOM 1697 C C . SER A 1 219 ? 5.419 26.718 57.287 1.00 86.75 219 SER A C 1
ATOM 1699 O O . SER A 1 219 ? 6.576 26.774 56.866 1.00 86.75 219 SER A O 1
ATOM 1701 N N . ILE A 1 220 ? 4.396 26.312 56.528 1.00 87.44 220 ILE A N 1
ATOM 1702 C CA . ILE A 1 220 ? 4.563 25.862 55.138 1.00 87.44 220 ILE A CA 1
ATOM 1703 C C . ILE A 1 220 ? 4.108 26.943 54.164 1.00 87.44 220 ILE A C 1
ATOM 1705 O O . ILE A 1 220 ? 2.969 27.412 54.202 1.00 87.44 220 ILE A O 1
ATOM 1709 N N . LEU A 1 221 ? 5.008 27.303 53.252 1.00 87.88 221 LEU A N 1
ATOM 1710 C CA . LEU A 1 221 ? 4.742 28.226 52.159 1.00 87.88 221 LEU A CA 1
ATOM 1711 C C . LEU A 1 221 ? 4.099 27.457 50.993 1.00 87.88 221 LEU A C 1
ATOM 1713 O O . LEU A 1 221 ? 4.683 26.497 50.488 1.00 87.88 221 LEU A O 1
ATOM 1717 N N . ILE A 1 222 ? 2.913 27.881 50.552 1.00 84.31 222 ILE A N 1
ATOM 1718 C CA . ILE A 1 222 ? 2.173 27.267 49.438 1.00 84.31 222 ILE A CA 1
ATOM 1719 C C . ILE A 1 222 ? 2.107 28.255 48.258 1.00 84.31 222 ILE A C 1
ATOM 1721 O O . ILE A 1 222 ? 1.556 29.352 48.411 1.00 84.31 222 ILE A O 1
ATOM 1725 N N . PRO A 1 223 ? 2.639 27.911 47.067 1.00 79.50 223 PRO A N 1
ATOM 1726 C CA . PRO A 1 223 ? 2.437 28.724 45.874 1.00 79.50 223 PRO A CA 1
ATOM 1727 C C . PRO A 1 223 ? 0.980 28.639 45.399 1.00 79.50 223 PRO A C 1
ATOM 1729 O O . PRO A 1 223 ? 0.437 27.555 45.229 1.00 79.50 223 PRO A O 1
ATOM 1732 N N . LEU A 1 224 ? 0.354 29.773 45.087 1.00 75.44 224 LEU A N 1
ATOM 1733 C CA . LEU A 1 224 ? -0.999 29.819 44.502 1.00 75.44 224 LEU A CA 1
ATOM 1734 C C . LEU A 1 224 ? -1.029 29.486 42.995 1.00 75.44 224 LEU A C 1
ATOM 1736 O O . LEU A 1 224 ? -2.078 29.562 42.357 1.00 75.44 224 LEU A O 1
ATOM 1740 N N . ARG A 1 225 ? 0.122 29.150 42.401 1.00 70.50 225 ARG A N 1
ATOM 1741 C CA . ARG A 1 225 ? 0.281 28.804 40.981 1.00 70.50 225 ARG A CA 1
ATOM 1742 C C . ARG A 1 225 ? 1.142 27.554 40.816 1.00 70.50 225 ARG A C 1
ATOM 1744 O O . ARG A 1 225 ? 1.977 27.240 41.663 1.00 70.50 225 ARG A O 1
ATOM 1751 N N . GLY A 1 226 ? 0.960 26.873 39.689 1.00 70.81 226 GLY A N 1
ATOM 1752 C CA . GLY A 1 226 ? 1.602 25.594 39.405 1.00 70.81 226 GLY A CA 1
ATOM 1753 C C . GLY A 1 226 ? 1.234 24.520 40.436 1.00 70.81 226 GLY A C 1
ATOM 1754 O O . GLY A 1 226 ? 0.097 24.522 40.891 1.00 70.81 226 GLY A O 1
ATOM 1755 N N . PRO A 1 227 ? 2.145 23.613 40.839 1.00 71.44 227 PRO A N 1
ATOM 1756 C CA . PRO A 1 227 ? 1.812 22.415 41.623 1.00 71.44 227 PRO A CA 1
ATOM 1757 C C . PRO A 1 227 ? 1.392 22.671 43.084 1.00 71.44 227 PRO A C 1
ATOM 1759 O O . PRO A 1 227 ? 1.222 21.718 43.841 1.00 71.44 227 PRO A O 1
ATOM 1762 N N . GLY A 1 228 ? 1.256 23.925 43.524 1.00 76.00 228 GLY A N 1
ATOM 1763 C CA . GLY A 1 228 ? 0.931 24.262 44.912 1.00 76.00 228 GLY A CA 1
ATOM 1764 C C . GLY A 1 228 ? -0.391 23.680 45.425 1.00 76.00 228 GLY A C 1
ATOM 1765 O O . GLY A 1 228 ? -0.358 23.027 46.466 1.00 76.00 228 GLY A O 1
ATOM 1766 N N . PRO A 1 229 ? -1.523 23.806 44.704 1.00 76.50 229 PRO A N 1
ATOM 1767 C CA . PRO A 1 229 ? -2.787 23.179 45.097 1.00 76.50 229 PRO A CA 1
ATOM 1768 C C . PRO A 1 229 ? -2.721 21.643 45.153 1.00 76.50 229 PRO A C 1
ATOM 1770 O O . PRO A 1 229 ? -3.378 21.021 45.986 1.00 76.50 229 PRO A O 1
ATOM 1773 N N . GLU A 1 230 ? -1.911 20.994 44.308 1.00 74.44 230 GLU A N 1
ATOM 1774 C CA . GLU A 1 230 ? -1.664 19.546 44.402 1.00 74.44 230 GLU A CA 1
ATOM 1775 C C . GLU A 1 230 ? -0.833 19.188 45.637 1.00 74.44 230 GLU A C 1
ATOM 1777 O O . GLU A 1 230 ? -1.122 18.189 46.297 1.00 74.44 230 GLU A O 1
ATOM 1782 N N . LEU A 1 231 ? 0.180 19.995 45.965 1.00 77.31 231 LEU A N 1
ATOM 1783 C CA . LEU A 1 231 ? 1.021 19.813 47.148 1.00 77.31 231 LEU A CA 1
ATOM 1784 C C . LEU A 1 231 ? 0.241 20.071 48.445 1.00 77.31 231 LEU A C 1
ATOM 1786 O O . LEU A 1 231 ? 0.413 19.322 49.402 1.00 77.31 231 LEU A O 1
ATOM 1790 N N . GLU A 1 232 ? -0.667 21.047 48.459 1.00 80.06 232 GLU A N 1
ATOM 1791 C CA . GLU A 1 232 ? -1.613 21.307 49.550 1.00 80.06 232 GLU A CA 1
ATOM 1792 C C . GLU A 1 232 ? -2.575 20.125 49.745 1.00 80.06 232 GLU A C 1
ATOM 1794 O O . GLU A 1 232 ? -2.656 19.563 50.838 1.00 80.06 232 GLU A O 1
ATOM 1799 N N . ARG A 1 233 ? -3.237 19.655 48.676 1.00 77.31 233 ARG A N 1
ATOM 1800 C CA . ARG A 1 233 ? -4.085 18.448 48.736 1.00 77.31 233 ARG A CA 1
ATOM 1801 C C . ARG A 1 233 ? -3.310 17.233 49.231 1.00 77.31 233 ARG A C 1
ATOM 1803 O O . ARG A 1 233 ? -3.847 16.437 50.001 1.00 77.31 233 ARG A O 1
ATOM 1810 N N . LEU A 1 234 ? -2.060 17.071 48.797 1.00 77.50 234 LEU A N 1
ATOM 1811 C CA . LEU A 1 234 ? -1.207 15.969 49.226 1.00 77.50 234 LEU A CA 1
ATOM 1812 C C . LEU A 1 234 ? -0.848 16.082 50.713 1.00 77.50 234 LEU A C 1
ATOM 1814 O O . LEU A 1 234 ? -0.936 15.083 51.423 1.00 77.50 234 LEU A O 1
ATOM 1818 N N . LEU A 1 235 ? -0.503 17.281 51.184 1.00 78.44 235 LEU A N 1
ATOM 1819 C CA . LEU A 1 235 ? -0.238 17.581 52.589 1.00 78.44 235 LEU A CA 1
ATOM 1820 C C . LEU A 1 235 ? -1.449 17.220 53.464 1.00 78.44 235 LEU A C 1
ATOM 1822 O O . LEU A 1 235 ? -1.308 16.425 54.392 1.00 78.44 235 LEU A O 1
ATOM 1826 N N . VAL A 1 236 ? -2.640 17.719 53.113 1.00 78.38 236 VAL A N 1
ATOM 1827 C CA . VAL A 1 236 ? -3.908 17.412 53.803 1.00 78.38 236 VAL A CA 1
ATOM 1828 C C . VAL A 1 236 ? -4.184 15.906 53.794 1.00 78.38 236 VAL A C 1
ATOM 1830 O O . VAL A 1 236 ? -4.467 15.319 54.834 1.00 78.38 236 VAL A O 1
ATOM 1833 N N . THR A 1 237 ? -4.009 15.237 52.650 1.00 78.94 237 THR A N 1
ATOM 1834 C CA . THR A 1 237 ? -4.221 13.781 52.523 1.00 78.94 237 THR A CA 1
ATOM 1835 C C . THR A 1 237 ? -3.250 12.959 53.381 1.00 78.94 237 THR A C 1
ATOM 1837 O O . THR A 1 237 ? -3.592 11.860 53.813 1.00 78.94 237 THR A O 1
ATOM 1840 N N . LYS A 1 238 ? -2.020 13.442 53.606 1.00 76.31 238 LYS A N 1
ATOM 1841 C CA . LYS A 1 238 ? -0.974 12.706 54.338 1.00 76.31 238 LYS A CA 1
ATOM 1842 C C . LYS A 1 238 ? -0.932 12.987 55.834 1.00 76.31 238 LYS A C 1
ATOM 1844 O O . LYS A 1 238 ? -0.410 12.147 56.562 1.00 76.31 238 LYS A O 1
ATOM 1849 N N . LEU A 1 239 ? -1.447 14.132 56.276 1.00 74.06 239 LEU A N 1
ATOM 1850 C CA . LEU A 1 239 ? -1.389 14.567 57.675 1.00 74.06 239 LEU A CA 1
ATOM 1851 C C . LEU A 1 239 ? -2.768 14.639 58.350 1.00 74.06 239 LEU A C 1
ATOM 1853 O O . LEU A 1 239 ? -2.833 14.599 59.577 1.00 74.06 239 LEU A O 1
ATOM 1857 N N . GLY A 1 240 ? -3.860 14.655 57.576 1.00 67.75 240 GLY A N 1
ATOM 1858 C CA . GLY A 1 240 ? -5.228 14.739 58.092 1.00 67.75 240 GLY A CA 1
ATOM 1859 C C . GLY A 1 240 ? -5.454 15.980 58.962 1.00 67.75 240 GLY A C 1
ATOM 1860 O O . GLY A 1 240 ? -4.721 16.963 58.865 1.00 67.75 240 GLY A O 1
ATOM 1861 N N . ASP A 1 241 ? -6.427 15.903 59.870 1.00 58.06 241 ASP A N 1
ATOM 1862 C CA . ASP A 1 241 ? -6.715 16.974 60.840 1.00 58.06 241 ASP A CA 1
ATOM 1863 C C . ASP A 1 241 ? -5.674 17.068 61.980 1.00 58.06 241 ASP A C 1
ATOM 1865 O O . ASP A 1 241 ? -5.753 17.953 62.831 1.00 58.06 241 ASP A O 1
ATOM 1869 N N . TYR A 1 242 ? -4.678 16.171 62.026 1.00 51.72 242 TYR A N 1
ATOM 1870 C CA . TYR A 1 242 ? -3.746 16.021 63.156 1.00 51.72 242 TYR A CA 1
ATOM 1871 C C . TYR A 1 242 ? -2.675 17.119 63.277 1.00 51.72 242 TYR A C 1
ATOM 1873 O O . TYR A 1 242 ? -1.864 17.083 64.204 1.00 51.72 242 TYR A O 1
ATOM 1881 N N . GLY A 1 243 ? -2.654 18.104 62.378 1.00 49.72 243 GLY A N 1
ATOM 1882 C CA . GLY A 1 243 ? -1.716 19.219 62.446 1.00 49.72 243 GLY A CA 1
ATOM 1883 C C . GLY A 1 243 ? -2.304 20.504 61.885 1.00 49.72 243 GLY A C 1
ATOM 1884 O O . GLY A 1 243 ? -2.380 20.666 60.669 1.00 49.72 243 GLY A O 1
ATOM 1885 N N . ALA A 1 244 ? -2.628 21.452 62.769 1.00 53.38 244 ALA A N 1
ATOM 1886 C CA . ALA A 1 244 ? -2.941 22.835 62.409 1.00 53.38 244 ALA A CA 1
ATOM 1887 C C . ALA A 1 244 ? -1.673 23.554 61.907 1.00 53.38 244 ALA A C 1
ATOM 1889 O O . ALA A 1 244 ? -1.030 24.318 62.627 1.00 53.38 244 ALA A O 1
ATOM 1890 N N . GLN A 1 245 ? -1.275 23.245 60.675 1.00 65.06 245 GLN A N 1
ATOM 1891 C CA . GLN A 1 245 ? -0.106 23.826 60.026 1.00 65.06 245 GLN A CA 1
ATOM 1892 C C . GLN A 1 245 ? -0.363 25.281 59.652 1.00 65.06 245 GLN A C 1
ATOM 1894 O O . GLN A 1 245 ? -1.470 25.663 59.265 1.00 65.06 245 GLN A O 1
ATOM 1899 N N . ARG A 1 246 ? 0.684 26.105 59.721 1.00 71.69 246 ARG A N 1
ATOM 1900 C CA . ARG A 1 246 ? 0.596 27.516 59.335 1.00 71.69 246 ARG A CA 1
ATOM 1901 C C . ARG A 1 246 ? 0.819 27.642 57.831 1.00 71.69 246 ARG A C 1
ATOM 1903 O O . ARG A 1 246 ? 1.894 28.032 57.384 1.00 71.69 246 ARG A O 1
ATOM 1910 N N . LEU A 1 247 ? -0.206 27.273 57.062 1.00 81.88 247 LEU A N 1
ATOM 1911 C CA . LEU A 1 247 ? -0.217 27.424 55.607 1.00 81.88 247 LEU A CA 1
ATOM 1912 C C . LEU A 1 247 ? -0.215 28.909 55.243 1.00 81.88 247 LEU A C 1
ATOM 1914 O O . LEU A 1 247 ? -1.151 29.639 55.569 1.00 81.88 247 LEU A O 1
ATOM 1918 N N . THR A 1 248 ? 0.842 29.348 54.564 1.00 82.25 248 THR A N 1
ATOM 1919 C CA . THR A 1 248 ? 0.985 30.726 54.091 1.00 82.25 248 THR A CA 1
ATOM 1920 C C . THR A 1 248 ? 0.981 30.727 52.568 1.00 82.25 248 THR A C 1
ATOM 1922 O O . THR A 1 248 ? 1.894 30.209 51.924 1.00 82.25 248 THR A O 1
ATOM 1925 N N . TYR A 1 249 ? -0.080 31.283 51.988 1.00 83.44 249 TYR A N 1
ATOM 1926 C CA . TYR A 1 249 ? -0.302 31.301 50.546 1.00 83.44 249 TYR A CA 1
ATOM 1927 C C . TYR A 1 249 ? 0.403 32.488 49.888 1.00 83.44 249 TYR A C 1
ATOM 1929 O O . TYR A 1 249 ? 0.294 33.622 50.358 1.00 83.44 249 TYR A O 1
ATOM 1937 N N . HIS A 1 250 ? 1.082 32.249 48.766 1.00 80.31 250 HIS A N 1
ATOM 1938 C CA . HIS A 1 250 ? 1.783 33.293 48.020 1.00 80.31 250 HIS A CA 1
ATOM 1939 C C . HIS A 1 250 ? 1.481 33.226 46.519 1.00 80.31 250 HIS A C 1
ATOM 1941 O O . HIS A 1 250 ? 1.654 32.191 45.882 1.00 80.31 250 HIS A O 1
ATOM 1947 N N . GLU A 1 251 ? 1.142 34.366 45.910 1.00 73.56 251 GLU A N 1
ATOM 1948 C CA . GLU A 1 251 ? 1.046 34.511 44.442 1.00 73.56 251 GLU A CA 1
ATOM 1949 C C . GLU A 1 251 ? 2.414 34.570 43.736 1.00 73.56 251 GLU A C 1
ATOM 1951 O O . GLU A 1 251 ? 2.497 34.650 42.510 1.00 73.56 251 GLU A O 1
ATOM 1956 N N . SER A 1 252 ? 3.498 34.584 44.513 1.00 72.81 252 SER A N 1
ATOM 1957 C CA . SER A 1 252 ? 4.861 34.734 44.014 1.00 72.81 252 SER A CA 1
ATOM 1958 C C . SER A 1 252 ? 5.411 33.459 43.371 1.00 72.81 252 SER A C 1
ATOM 1960 O O . SER A 1 252 ? 5.059 32.345 43.754 1.00 72.81 252 SER A O 1
ATOM 1962 N N . GLY A 1 253 ? 6.329 33.648 42.420 1.00 68.56 253 GLY A N 1
ATOM 1963 C CA . GLY A 1 253 ? 7.100 32.566 41.818 1.00 68.56 253 GLY A CA 1
ATOM 1964 C C . GLY A 1 253 ? 8.019 31.847 42.810 1.00 68.56 253 GLY A C 1
ATOM 1965 O O . GLY A 1 253 ? 8.297 32.324 43.917 1.00 68.56 253 GLY A O 1
ATOM 1966 N N . LEU A 1 254 ? 8.500 30.679 42.381 1.00 72.62 254 LEU A N 1
ATOM 1967 C CA . LEU A 1 254 ? 9.397 29.815 43.148 1.00 72.62 254 LEU A CA 1
ATOM 1968 C C . LEU A 1 254 ? 10.671 30.538 43.619 1.00 72.62 254 LEU A C 1
ATOM 1970 O O . LEU A 1 254 ? 11.118 30.325 44.739 1.00 72.62 254 LEU A O 1
ATOM 1974 N N . ASP A 1 255 ? 11.243 31.393 42.777 1.00 72.44 255 ASP A N 1
ATOM 1975 C CA . ASP A 1 255 ? 12.429 32.214 43.046 1.00 72.44 255 ASP A CA 1
ATOM 1976 C C . ASP A 1 255 ? 12.291 33.050 44.331 1.00 72.44 255 ASP A C 1
ATOM 1978 O O . ASP A 1 255 ? 13.190 33.098 45.176 1.00 72.44 255 ASP A O 1
ATOM 1982 N N . ARG A 1 256 ? 11.118 33.656 44.524 1.00 77.94 256 ARG A N 1
ATOM 1983 C CA . ARG A 1 256 ? 10.794 34.449 45.716 1.00 77.94 256 ARG A CA 1
ATOM 1984 C C . ARG A 1 256 ? 10.460 33.568 46.913 1.00 77.94 256 ARG A C 1
ATOM 1986 O O . ARG A 1 256 ? 10.854 33.895 48.026 1.00 77.94 256 ARG A O 1
ATOM 1993 N N . LEU A 1 257 ? 9.781 32.441 46.697 1.00 81.88 257 LEU A N 1
ATOM 1994 C CA . LEU A 1 257 ? 9.501 31.471 47.761 1.00 81.88 257 LEU A CA 1
ATOM 1995 C C . LEU A 1 257 ? 10.783 30.851 48.328 1.00 81.88 257 LEU A C 1
ATOM 1997 O O . LEU A 1 257 ? 10.935 30.777 49.542 1.00 81.88 257 LEU A O 1
ATOM 2001 N N . LEU A 1 258 ? 11.744 30.487 47.478 1.00 80.88 258 LEU A N 1
ATOM 2002 C CA . LEU A 1 258 ? 13.060 30.010 47.908 1.00 80.88 258 LEU A CA 1
ATOM 2003 C C . LEU A 1 258 ? 13.843 31.103 48.647 1.00 80.88 258 LEU A C 1
ATOM 2005 O O . LEU A 1 258 ? 14.548 30.804 49.607 1.00 80.88 258 LEU A O 1
ATOM 2009 N N . SER A 1 259 ? 13.659 32.371 48.269 1.00 80.38 259 SER A N 1
ATOM 2010 C CA . SER A 1 259 ? 14.226 33.507 49.004 1.00 80.38 259 SER A CA 1
ATOM 2011 C C . SER A 1 259 ? 13.615 33.652 50.411 1.00 80.38 259 SER A C 1
ATOM 2013 O O . SER A 1 259 ? 14.349 33.935 51.351 1.00 80.38 259 SER A O 1
ATOM 2015 N N . LEU A 1 260 ? 12.310 33.391 50.585 1.00 84.56 260 LEU A N 1
ATOM 2016 C CA . LEU A 1 260 ? 11.633 33.355 51.896 1.00 84.56 260 LEU A CA 1
ATOM 2017 C C . LEU A 1 260 ? 12.062 32.155 52.761 1.00 84.56 260 LEU A C 1
ATOM 2019 O O . LEU A 1 260 ? 12.190 32.290 53.977 1.00 84.56 260 LEU A O 1
ATOM 2023 N N . VAL A 1 261 ? 12.338 30.998 52.147 1.00 85.75 261 VAL A N 1
ATOM 2024 C CA . VAL A 1 261 ? 12.962 29.850 52.834 1.00 85.75 261 VAL A CA 1
ATOM 2025 C C . VAL A 1 261 ? 14.378 30.210 53.295 1.00 85.75 261 VAL A C 1
ATOM 2027 O O . VAL A 1 261 ? 14.742 29.939 54.437 1.00 85.75 261 VAL A O 1
ATOM 2030 N N . ALA A 1 262 ? 15.170 30.870 52.443 1.00 80.31 262 ALA A N 1
ATOM 2031 C CA . ALA A 1 262 ? 16.528 31.307 52.772 1.00 80.31 262 ALA A CA 1
ATOM 2032 C C . ALA A 1 262 ? 16.582 32.383 53.877 1.00 80.31 262 ALA A C 1
ATOM 2034 O O . ALA A 1 262 ? 17.618 32.538 54.518 1.00 80.31 262 ALA A O 1
ATOM 2035 N N . THR A 1 263 ? 15.481 33.100 54.130 1.00 83.06 263 THR A N 1
ATOM 2036 C CA . THR A 1 263 ? 15.329 34.045 55.250 1.00 83.06 263 THR A CA 1
ATOM 2037 C C . THR A 1 263 ? 14.516 33.478 56.422 1.00 83.06 263 THR A C 1
ATOM 2039 O O . THR A 1 263 ? 13.998 34.249 57.227 1.00 83.06 263 THR A O 1
ATOM 2042 N N . GLU A 1 264 ? 14.382 32.151 56.532 1.00 81.50 264 GLU A N 1
ATOM 2043 C CA . GLU A 1 264 ? 13.726 31.438 57.648 1.00 81.50 264 GLU A CA 1
ATOM 2044 C C . GLU A 1 264 ? 12.233 31.775 57.877 1.00 81.50 264 GLU A C 1
ATOM 2046 O O . GLU A 1 264 ? 11.708 31.578 58.970 1.00 81.50 264 GLU A O 1
ATOM 2051 N N . HIS A 1 265 ? 11.502 32.249 56.858 1.00 82.88 265 HIS A N 1
ATOM 2052 C CA . HIS A 1 265 ? 10.066 32.571 56.998 1.00 82.88 265 HIS A CA 1
ATOM 2053 C C . HIS A 1 265 ? 9.146 31.330 56.955 1.00 82.88 265 HIS A C 1
ATOM 2055 O O . HIS A 1 265 ? 7.959 31.414 57.279 1.00 82.88 265 HIS A O 1
ATOM 2061 N N . GLY A 1 266 ? 9.682 30.175 56.559 1.00 85.12 266 GLY A N 1
ATOM 2062 C CA . GLY A 1 266 ? 8.982 28.895 56.527 1.00 85.12 266 GLY A CA 1
ATOM 2063 C C . GLY A 1 266 ? 9.732 27.848 55.708 1.00 85.12 266 GLY A C 1
ATOM 2064 O O . GLY A 1 266 ? 10.815 28.108 55.179 1.00 85.12 266 GLY A O 1
ATOM 2065 N N . ILE A 1 267 ? 9.130 26.670 55.585 1.00 87.81 267 ILE A N 1
ATOM 2066 C CA . ILE A 1 267 ? 9.575 25.587 54.704 1.00 87.81 267 ILE A CA 1
ATOM 2067 C C . ILE A 1 267 ? 8.693 25.527 53.451 1.00 87.81 267 ILE A C 1
ATOM 2069 O O . ILE A 1 267 ? 7.533 25.937 53.470 1.00 87.81 267 ILE A O 1
ATOM 2073 N N . LEU A 1 268 ? 9.230 25.005 52.350 1.00 86.00 268 LEU A N 1
ATOM 2074 C CA . LEU A 1 268 ? 8.521 24.908 51.071 1.00 86.00 268 LEU A CA 1
ATOM 2075 C C . LEU A 1 268 ? 8.453 23.453 50.607 1.00 86.00 268 LEU A C 1
ATOM 2077 O O . LEU A 1 268 ? 9.481 22.784 50.492 1.00 86.00 268 LEU A O 1
ATOM 2081 N N . LEU A 1 269 ? 7.248 22.983 50.277 1.00 82.38 269 LEU A N 1
ATOM 2082 C CA . LEU A 1 269 ? 7.081 21.766 49.487 1.00 82.38 269 LEU A CA 1
ATOM 2083 C C . LEU A 1 269 ? 7.265 22.084 48.004 1.00 82.38 269 LEU A C 1
ATOM 2085 O O . LEU A 1 269 ? 6.714 23.053 47.486 1.00 82.38 269 LEU A O 1
ATOM 2089 N N . MET A 1 270 ? 8.030 21.246 47.313 1.00 77.38 270 MET A N 1
ATOM 2090 C CA . MET A 1 270 ? 8.308 21.387 45.884 1.00 77.38 270 MET A CA 1
ATOM 2091 C C . MET A 1 270 ? 8.597 20.028 45.245 1.00 77.38 270 MET A C 1
ATOM 2093 O O . MET A 1 270 ? 8.734 19.015 45.934 1.00 77.38 270 MET A O 1
ATOM 2097 N N . LEU A 1 271 ? 8.688 19.997 43.919 1.00 75.38 271 LEU A N 1
ATOM 2098 C CA . LEU A 1 271 ? 9.050 18.796 43.172 1.00 75.38 271 LEU A CA 1
ATOM 2099 C C . LEU A 1 271 ? 10.564 18.734 42.924 1.00 75.38 271 LEU A C 1
ATOM 2101 O O . LEU A 1 271 ? 11.258 19.752 42.930 1.00 75.38 271 LEU A O 1
ATOM 2105 N N . GLU A 1 272 ? 11.094 17.529 42.711 1.00 69.56 272 GLU A N 1
ATOM 2106 C CA . GLU A 1 272 ? 12.536 17.310 42.534 1.00 69.56 272 GLU A CA 1
ATOM 2107 C C . GLU A 1 272 ? 13.141 18.077 41.343 1.00 69.56 272 GLU A C 1
ATOM 2109 O O . GLU A 1 272 ? 14.300 18.488 41.427 1.00 69.56 272 GLU A O 1
ATOM 2114 N N . GLY A 1 273 ? 12.364 18.341 40.284 1.00 63.66 273 GLY A N 1
ATOM 2115 C CA . GLY A 1 273 ? 12.798 19.102 39.104 1.00 63.66 273 GLY A CA 1
ATOM 2116 C C . GLY A 1 273 ? 13.119 20.584 39.349 1.00 63.66 273 GLY A C 1
ATOM 2117 O O . GLY A 1 273 ? 13.445 21.303 38.407 1.00 63.66 273 GLY A O 1
ATOM 2118 N N . TRP A 1 274 ? 13.037 21.076 40.588 1.00 64.00 274 TRP A N 1
ATOM 2119 C CA . TRP A 1 274 ? 13.199 22.494 40.940 1.00 64.00 274 TRP A CA 1
ATOM 2120 C C . TRP A 1 274 ? 14.494 22.811 41.733 1.00 64.00 274 TRP A C 1
ATOM 2122 O O . TRP A 1 274 ? 14.623 23.889 42.316 1.00 64.00 274 TRP A O 1
ATOM 2132 N N . ARG A 1 275 ? 15.463 21.887 41.795 1.00 63.47 275 ARG A N 1
ATOM 2133 C CA . ARG A 1 275 ? 16.712 22.033 42.577 1.00 63.47 275 ARG A CA 1
ATOM 2134 C C . ARG A 1 275 ? 17.766 22.896 41.869 1.00 63.47 275 ARG A C 1
ATOM 2136 O O . ARG A 1 275 ? 18.336 22.460 40.874 1.00 63.47 275 ARG A O 1
ATOM 2143 N N . TRP A 1 276 ? 18.075 24.081 42.410 1.00 56.16 276 TRP A N 1
ATOM 2144 C CA . TRP A 1 276 ? 19.001 25.032 41.759 1.00 56.16 276 TRP A CA 1
ATOM 2145 C C . TRP A 1 276 ? 19.838 25.953 42.689 1.00 56.16 276 TRP A C 1
ATOM 2147 O O . TRP A 1 276 ? 20.752 26.614 42.205 1.00 56.16 276 TRP A O 1
ATOM 2157 N N . LEU A 1 277 ? 19.597 26.005 44.009 1.00 52.81 277 LEU A N 1
ATOM 2158 C CA . LEU A 1 277 ? 20.277 26.959 44.912 1.00 52.81 277 LEU A CA 1
ATOM 2159 C C . LEU A 1 277 ? 21.198 26.290 45.946 1.00 52.81 277 LEU A C 1
ATOM 2161 O O . LEU A 1 277 ? 20.732 25.512 46.771 1.00 52.81 277 LEU A O 1
ATOM 2165 N N . ASP A 1 278 ? 22.476 26.688 45.967 1.00 46.03 278 ASP A N 1
ATOM 2166 C CA . ASP A 1 278 ? 23.513 26.181 46.892 1.00 46.03 278 ASP A CA 1
ATOM 2167 C C . ASP A 1 278 ? 23.284 26.567 48.378 1.00 46.03 278 ASP A C 1
ATOM 2169 O O . ASP A 1 278 ? 23.919 26.003 49.266 1.00 46.03 278 ASP A O 1
ATOM 2173 N N . ALA A 1 279 ? 22.406 27.538 48.669 1.00 45.91 279 ALA A N 1
ATOM 2174 C CA . ALA A 1 279 ? 22.171 28.082 50.018 1.00 45.91 279 ALA A CA 1
ATOM 2175 C C . ALA A 1 279 ? 20.970 27.458 50.766 1.00 45.91 279 ALA A C 1
ATOM 2177 O O . ALA A 1 279 ? 20.635 27.894 51.868 1.00 45.91 279 ALA A O 1
ATOM 2178 N N . ILE A 1 280 ? 20.294 26.476 50.163 1.00 56.16 280 ILE A N 1
ATOM 2179 C CA . ILE A 1 280 ? 19.073 25.845 50.684 1.00 56.16 280 ILE A CA 1
ATOM 2180 C C . ILE A 1 280 ? 19.302 24.337 50.739 1.00 56.16 280 ILE A C 1
ATOM 2182 O O . ILE A 1 280 ? 19.789 23.747 49.775 1.00 56.16 280 ILE A O 1
ATOM 2186 N N . GLU A 1 281 ? 18.929 23.694 51.845 1.00 54.06 281 GLU A N 1
ATOM 2187 C CA . GLU A 1 281 ? 19.042 22.242 51.961 1.00 54.06 281 GLU A CA 1
ATOM 2188 C C . GLU A 1 281 ? 17.737 21.557 51.538 1.00 54.06 281 GLU A C 1
ATOM 2190 O O . GLU A 1 281 ? 16.647 21.868 52.022 1.00 54.06 281 GLU A O 1
ATOM 2195 N N . PHE A 1 282 ? 17.855 20.600 50.614 1.00 60.78 282 PHE A N 1
ATOM 2196 C CA . PHE A 1 282 ? 16.723 19.915 49.987 1.00 60.78 282 PHE A CA 1
ATOM 2197 C C . PHE A 1 282 ? 16.593 18.476 50.491 1.00 60.78 282 PHE A C 1
ATOM 2199 O O . PHE A 1 282 ? 17.235 17.563 49.962 1.00 60.78 282 PHE A O 1
ATOM 2206 N N . HIS A 1 283 ? 15.705 18.253 51.455 1.00 50.56 283 HIS A N 1
ATOM 2207 C CA . HIS A 1 283 ? 15.473 16.932 52.036 1.00 50.56 283 HIS A CA 1
ATOM 2208 C C . HIS A 1 283 ? 14.377 16.166 51.281 1.00 50.56 283 HIS A C 1
ATOM 2210 O O . HIS A 1 283 ? 13.347 16.718 50.892 1.00 50.56 283 HIS A O 1
ATOM 2216 N N . CYS A 1 284 ? 14.597 14.870 51.051 1.00 54.03 284 CYS A N 1
ATOM 2217 C CA . CYS A 1 284 ? 13.589 13.980 50.471 1.00 54.03 284 CYS A CA 1
ATOM 2218 C C . CYS A 1 284 ? 12.662 13.460 51.577 1.00 54.03 284 CYS A C 1
ATOM 2220 O O . CYS A 1 284 ? 13.154 12.959 52.588 1.00 54.03 284 CYS A O 1
ATOM 2222 N N . LEU A 1 285 ? 11.344 13.498 51.356 1.00 53.06 285 LEU A N 1
ATOM 2223 C CA . LEU A 1 285 ? 10.388 12.850 52.258 1.00 53.06 285 LEU A CA 1
ATOM 2224 C C . LEU A 1 285 ? 10.416 11.327 52.049 1.00 53.06 285 LEU A C 1
ATOM 2226 O O . LEU A 1 285 ? 10.270 10.854 50.920 1.00 53.06 285 LEU A O 1
ATOM 2230 N N . LEU A 1 286 ? 10.603 10.552 53.121 1.00 45.81 286 LEU A N 1
ATOM 2231 C CA . LEU A 1 286 ? 10.756 9.092 53.063 1.00 45.81 286 LEU A CA 1
ATOM 2232 C C . LEU A 1 286 ? 9.722 8.375 53.941 1.00 45.81 286 LEU A C 1
ATOM 2234 O O . LEU A 1 286 ? 9.816 8.395 55.157 1.00 45.81 286 LEU A O 1
ATOM 2238 N N . ALA A 1 287 ? 8.760 7.687 53.320 1.00 38.12 287 ALA A N 1
ATOM 2239 C CA . ALA A 1 287 ? 7.898 6.670 53.939 1.00 38.12 287 ALA A CA 1
ATOM 2240 C C . ALA A 1 287 ? 7.256 5.802 52.829 1.00 38.12 287 ALA A C 1
ATOM 2242 O O . ALA A 1 287 ? 7.098 6.296 51.709 1.00 38.12 287 ALA A O 1
ATOM 2243 N N . PRO A 1 288 ? 6.886 4.529 53.081 1.00 30.98 288 PRO A N 1
ATOM 2244 C CA . PRO A 1 288 ? 6.539 3.572 52.027 1.00 30.98 288 PRO A CA 1
ATOM 2245 C C . PRO A 1 288 ? 5.090 3.708 51.522 1.00 30.98 288 PRO A C 1
ATOM 2247 O O . PRO A 1 288 ? 4.255 2.834 51.729 1.00 30.98 288 PRO A O 1
ATOM 2250 N N . VAL A 1 289 ? 4.803 4.790 50.799 1.00 31.66 289 VAL A N 1
ATOM 2251 C CA . VAL A 1 289 ? 3.707 4.853 49.819 1.00 31.66 289 VAL A CA 1
ATOM 2252 C C . VAL A 1 289 ? 4.242 5.585 48.596 1.00 31.66 289 VAL A C 1
ATOM 2254 O O . VAL A 1 289 ? 4.942 6.586 48.741 1.00 31.66 289 VAL A O 1
ATOM 2257 N N . GLU A 1 290 ? 3.916 5.112 47.394 1.00 36.12 290 GLU A N 1
ATOM 2258 C CA . GLU A 1 290 ? 4.332 5.740 46.140 1.00 36.12 290 GLU A CA 1
ATOM 2259 C C . GLU A 1 290 ? 3.697 7.132 45.951 1.00 36.12 290 GLU A C 1
ATOM 2261 O O . GLU A 1 290 ? 2.756 7.309 45.183 1.00 36.12 290 GLU A O 1
ATOM 2266 N N . CYS A 1 291 ? 4.257 8.165 46.590 1.00 38.75 291 CYS A N 1
ATOM 2267 C CA . CYS A 1 291 ? 4.054 9.566 46.206 1.00 38.75 291 CYS A CA 1
ATOM 2268 C C . CYS A 1 291 ? 4.849 9.888 44.937 1.00 38.75 291 CYS A C 1
ATOM 2270 O O . CYS A 1 291 ? 5.717 10.757 44.899 1.00 38.75 291 CYS A O 1
ATOM 2272 N N . LYS A 1 292 ? 4.518 9.134 43.893 1.00 46.34 292 LYS A N 1
ATOM 2273 C CA . LYS A 1 292 ? 4.808 9.417 42.502 1.00 46.34 292 LYS A CA 1
ATOM 2274 C C . LYS A 1 292 ? 3.785 10.451 42.051 1.00 46.34 292 LYS A C 1
ATOM 2276 O O . LYS A 1 292 ? 2.641 10.102 41.768 1.00 46.34 292 LYS A O 1
ATOM 2281 N N . SER A 1 293 ? 4.168 11.725 42.012 1.00 53.72 293 SER A N 1
ATOM 2282 C CA . SER A 1 293 ? 3.341 12.710 41.312 1.00 53.72 293 SER A CA 1
ATOM 2283 C C 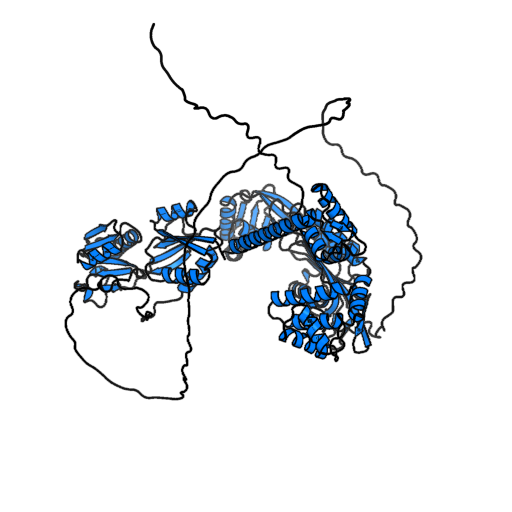. SER A 1 293 ? 3.434 12.395 39.821 1.00 53.72 293 SER A C 1
ATOM 2285 O O . SER A 1 293 ? 4.449 12.657 39.182 1.00 53.72 293 SER A O 1
ATOM 2287 N N . ASN A 1 294 ? 2.424 11.699 39.293 1.00 54.84 294 ASN A N 1
ATOM 2288 C CA . ASN A 1 294 ? 2.398 11.338 37.882 1.00 54.84 294 ASN A CA 1
ATOM 2289 C C . ASN A 1 294 ? 2.170 12.607 37.064 1.00 54.84 294 ASN A C 1
ATOM 2291 O O . ASN A 1 294 ? 1.100 13.220 37.135 1.00 54.84 294 ASN A O 1
ATOM 2295 N N . THR A 1 295 ? 3.191 12.979 36.303 1.00 64.25 295 THR A N 1
ATOM 2296 C CA . THR A 1 295 ? 3.110 14.022 35.289 1.00 64.25 295 THR A CA 1
ATOM 2297 C C . THR A 1 295 ? 2.487 13.411 34.041 1.00 64.25 295 THR A C 1
ATOM 2299 O O . THR A 1 295 ? 2.930 12.357 33.579 1.00 64.25 295 THR A O 1
ATOM 2302 N N . GLY A 1 296 ? 1.447 14.047 33.509 1.00 66.31 296 GLY A N 1
ATOM 2303 C CA . GLY A 1 296 ? 0.754 13.632 32.295 1.00 66.31 296 GLY A CA 1
ATOM 2304 C C . GLY A 1 296 ? 0.879 14.664 31.175 1.00 66.31 296 GLY A C 1
ATOM 2305 O O . GLY A 1 296 ? 0.860 15.863 31.443 1.00 66.31 296 GLY A O 1
ATOM 2306 N N . ALA A 1 297 ? 0.971 14.208 29.926 1.00 65.19 297 ALA A N 1
ATOM 2307 C CA . ALA A 1 297 ? 0.752 15.037 28.742 1.00 65.19 297 ALA A CA 1
ATOM 2308 C C . ALA A 1 297 ? -0.672 14.850 28.216 1.00 65.19 297 ALA A C 1
ATOM 2310 O O . ALA A 1 297 ? -1.138 13.718 28.092 1.00 65.19 297 ALA A O 1
ATOM 2311 N N . ILE A 1 298 ? -1.320 15.942 27.816 1.00 67.12 298 ILE A N 1
ATOM 2312 C CA . ILE A 1 298 ? -2.565 15.915 27.040 1.00 67.12 298 ILE A CA 1
ATOM 2313 C C . ILE A 1 298 ? -2.247 16.421 25.625 1.00 67.12 298 ILE A C 1
ATOM 2315 O O . ILE A 1 298 ? -2.002 17.620 25.461 1.00 67.12 298 ILE A O 1
ATOM 2319 N N . PRO A 1 299 ? -2.185 15.537 24.609 1.00 67.31 299 PRO A N 1
ATOM 2320 C CA . PRO A 1 299 ? -1.780 15.888 23.256 1.00 67.31 299 PRO A CA 1
ATOM 2321 C C . PRO A 1 299 ? -2.960 16.338 22.385 1.00 67.31 299 PRO A C 1
ATOM 2323 O O . PRO A 1 299 ? -4.055 15.771 22.421 1.00 67.31 299 PRO A O 1
ATOM 2326 N N . LYS A 1 300 ? -2.709 17.305 21.504 1.00 69.50 300 LYS A N 1
ATOM 2327 C CA . LYS A 1 300 ? -3.597 17.659 20.394 1.00 69.50 300 LYS A CA 1
ATOM 2328 C C . LYS A 1 300 ? -3.413 16.675 19.239 1.00 69.50 300 LYS A C 1
ATOM 2330 O O . LYS A 1 300 ? -2.341 16.582 18.649 1.00 69.50 300 LYS A O 1
ATOM 2335 N N . VAL A 1 301 ? -4.493 15.996 18.857 1.00 60.34 301 VAL A N 1
ATOM 2336 C CA . VAL A 1 301 ? -4.512 14.888 17.873 1.00 60.34 301 VAL A CA 1
ATOM 2337 C C . VAL A 1 301 ? -3.991 15.272 16.468 1.00 60.34 301 VAL A C 1
ATOM 2339 O O . VAL A 1 301 ? -3.692 14.394 15.667 1.00 60.34 301 VAL A O 1
ATOM 2342 N N . ALA A 1 302 ? -3.854 16.567 16.155 1.00 60.72 302 ALA A N 1
ATOM 2343 C CA . ALA A 1 302 ? -3.604 17.073 14.800 1.00 60.72 302 ALA A CA 1
ATOM 2344 C C . ALA A 1 302 ? -2.248 17.783 14.567 1.00 60.72 302 ALA A C 1
ATOM 2346 O O . ALA A 1 302 ? -2.027 18.282 13.466 1.00 60.72 302 ALA A O 1
ATOM 2347 N N . ALA A 1 303 ? -1.349 17.878 15.555 1.00 68.38 303 ALA A N 1
ATOM 2348 C CA . ALA A 1 303 ? -0.072 18.593 15.400 1.00 68.38 303 ALA A CA 1
ATOM 2349 C C . ALA A 1 303 ? 1.035 17.682 14.805 1.00 68.38 303 ALA A C 1
ATOM 2351 O O . ALA A 1 303 ? 1.442 16.735 15.478 1.00 68.38 303 ALA A O 1
ATOM 2352 N N . PRO A 1 304 ? 1.583 17.943 13.594 1.00 73.69 304 PRO A N 1
ATOM 2353 C CA . PRO A 1 304 ? 2.562 17.042 12.960 1.00 73.69 304 PRO A CA 1
ATOM 2354 C C . PRO A 1 304 ? 3.903 16.933 13.698 1.00 73.69 304 PRO A C 1
ATOM 2356 O O . PRO A 1 304 ? 4.581 15.919 13.587 1.00 73.69 304 PRO A O 1
ATOM 2359 N N . THR A 1 305 ? 4.287 17.969 14.447 1.00 78.75 305 THR A N 1
ATOM 2360 C CA . THR A 1 305 ? 5.506 18.043 15.277 1.00 78.75 305 THR A CA 1
ATOM 2361 C C . THR A 1 305 ? 5.413 17.205 16.558 1.00 78.75 305 THR A C 1
ATOM 2363 O O . THR A 1 305 ? 6.430 16.813 17.130 1.00 78.75 305 THR A O 1
ATOM 2366 N N . LEU A 1 306 ? 4.195 16.897 17.010 1.00 78.62 306 LEU A N 1
ATOM 2367 C CA . LEU A 1 306 ? 3.939 16.316 18.325 1.00 78.62 306 LEU A CA 1
ATOM 2368 C C . LEU A 1 306 ? 4.368 14.841 18.488 1.00 78.62 306 LEU A C 1
ATOM 2370 O O . LEU A 1 306 ? 4.891 14.515 19.554 1.00 78.62 306 LEU A O 1
ATOM 2374 N N . PRO A 1 307 ? 4.234 13.938 17.491 1.00 78.56 307 PRO A N 1
ATOM 2375 C CA . PRO A 1 307 ? 4.720 12.562 17.613 1.00 78.56 307 PRO A CA 1
ATOM 2376 C C . PRO A 1 307 ? 6.230 12.463 17.865 1.00 78.56 307 PRO A C 1
ATOM 2378 O O . PRO A 1 307 ? 6.655 11.600 18.630 1.00 78.56 307 PRO A O 1
ATOM 2381 N N . GLY A 1 308 ? 7.028 13.359 17.268 1.00 79.06 308 GLY A N 1
ATOM 2382 C CA . GLY A 1 308 ? 8.470 13.444 17.522 1.00 79.06 308 GLY A CA 1
ATOM 2383 C C . GLY A 1 308 ? 8.756 13.826 18.973 1.00 79.06 308 GLY A C 1
ATOM 2384 O O . GLY A 1 308 ? 9.421 13.082 19.686 1.00 79.06 308 GLY A O 1
ATOM 2385 N N . PHE A 1 309 ? 8.141 14.914 19.445 1.00 81.31 309 PHE A N 1
ATOM 2386 C CA . PHE A 1 309 ? 8.282 15.377 20.828 1.00 81.31 309 PHE A CA 1
ATOM 2387 C C . PHE A 1 309 ? 7.832 14.332 21.868 1.00 81.31 309 PHE A C 1
ATOM 2389 O O . PHE A 1 309 ? 8.523 14.108 22.856 1.00 81.31 309 PHE A O 1
ATOM 2396 N N . ILE A 1 310 ? 6.724 13.616 21.630 1.00 78.69 310 ILE A N 1
ATOM 2397 C CA . ILE A 1 310 ? 6.287 12.499 22.494 1.00 78.69 310 ILE A CA 1
ATOM 2398 C C . ILE A 1 310 ? 7.295 11.337 22.471 1.00 78.69 310 ILE A C 1
ATOM 2400 O O . ILE A 1 310 ? 7.515 10.691 23.498 1.00 78.69 310 ILE A O 1
ATOM 2404 N N . GLY A 1 311 ? 7.923 11.071 21.322 1.00 78.44 311 GLY A N 1
ATOM 2405 C CA . GLY A 1 311 ? 9.012 10.099 21.200 1.00 78.44 311 GLY A CA 1
ATOM 2406 C C . GLY A 1 311 ? 10.242 10.466 22.035 1.00 78.44 311 GLY A C 1
ATOM 2407 O O . GLY A 1 311 ? 10.898 9.573 22.571 1.00 78.44 311 GLY A O 1
ATOM 2408 N N . ASP A 1 312 ? 10.521 11.758 22.194 1.00 78.38 312 ASP A N 1
ATOM 2409 C CA . ASP A 1 312 ? 11.633 12.265 23.005 1.00 78.38 312 ASP A CA 1
ATOM 2410 C C . ASP A 1 312 ? 11.303 12.183 24.503 1.00 78.38 312 ASP A C 1
ATOM 2412 O O . ASP A 1 312 ? 12.109 11.663 25.273 1.00 78.38 312 ASP A O 1
ATOM 2416 N N . ILE A 1 313 ? 10.077 12.550 24.912 1.00 73.19 313 ILE A N 1
ATOM 2417 C CA . ILE A 1 313 ? 9.611 12.374 26.304 1.00 73.19 313 ILE A CA 1
ATOM 2418 C C . ILE A 1 313 ? 9.799 10.913 26.759 1.00 73.19 313 ILE A C 1
ATOM 2420 O O . ILE A 1 313 ? 10.367 10.649 27.821 1.00 73.19 313 ILE A O 1
ATOM 2424 N N . ARG A 1 314 ? 9.374 9.948 25.930 1.00 71.19 314 ARG A N 1
ATOM 2425 C CA . ARG A 1 314 ? 9.464 8.507 26.236 1.00 71.19 314 ARG A CA 1
ATOM 2426 C C . ARG A 1 314 ? 10.895 7.983 26.368 1.00 71.19 314 ARG A C 1
ATOM 2428 O O . ARG A 1 314 ? 11.105 6.964 27.020 1.00 71.19 314 ARG A O 1
ATOM 2435 N N . ARG A 1 315 ? 11.893 8.648 25.775 1.00 68.81 315 ARG A N 1
ATOM 2436 C CA . ARG A 1 315 ? 13.306 8.254 25.921 1.00 68.81 315 ARG A CA 1
ATOM 2437 C C . ARG A 1 315 ? 13.882 8.610 27.287 1.00 68.81 315 ARG A C 1
ATOM 2439 O O . ARG A 1 315 ? 14.764 7.902 27.763 1.00 68.81 315 ARG A O 1
ATOM 2446 N N . HIS A 1 316 ? 13.366 9.649 27.942 1.00 64.12 316 HIS A N 1
ATOM 2447 C CA . HIS A 1 316 ? 13.811 10.041 29.282 1.00 64.12 316 HIS A CA 1
ATOM 2448 C C . HIS A 1 316 ? 13.074 9.304 30.417 1.00 64.12 316 HIS A C 1
ATOM 2450 O O . HIS A 1 316 ? 13.567 9.275 31.544 1.00 64.12 316 HIS A O 1
ATOM 2456 N N . GLU A 1 317 ? 11.957 8.627 30.126 1.00 55.12 317 GLU A N 1
ATOM 2457 C CA . GLU A 1 317 ? 11.198 7.806 31.088 1.00 55.12 317 GLU A CA 1
ATOM 2458 C C . GLU A 1 317 ? 12.025 6.635 31.676 1.00 55.12 317 GLU A C 1
ATOM 2460 O O . GLU A 1 317 ? 11.803 6.208 32.811 1.00 55.12 317 GLU A O 1
ATOM 2465 N N . THR A 1 318 ? 13.036 6.135 30.953 1.00 40.53 318 THR A N 1
ATOM 2466 C CA . THR A 1 318 ? 13.882 5.003 31.381 1.00 40.53 318 THR A CA 1
ATOM 2467 C C . THR A 1 318 ? 15.021 5.360 32.343 1.00 40.53 318 THR A C 1
ATOM 2469 O O . THR A 1 318 ? 15.637 4.450 32.909 1.00 40.53 318 THR A O 1
ATOM 2472 N N . VAL A 1 319 ? 15.307 6.642 32.597 1.00 39.78 319 VAL A N 1
ATOM 2473 C CA . VAL A 1 319 ? 16.395 7.040 33.507 1.00 39.78 319 VAL A CA 1
ATOM 2474 C C . VAL A 1 319 ? 15.896 7.101 34.952 1.00 39.78 319 VAL A C 1
ATOM 2476 O O . VAL A 1 319 ? 15.534 8.156 35.472 1.00 39.78 319 VAL A O 1
ATOM 2479 N N . ARG A 1 320 ? 15.949 5.966 35.665 1.00 33.31 320 ARG A N 1
ATOM 2480 C CA . ARG A 1 320 ? 15.946 6.011 37.139 1.00 33.31 320 ARG A CA 1
ATOM 2481 C C . ARG A 1 320 ? 17.164 6.830 37.592 1.00 33.31 320 ARG A C 1
ATOM 2483 O O . ARG A 1 320 ? 18.274 6.468 37.192 1.00 33.31 320 ARG A O 1
ATOM 2490 N N . PRO A 1 321 ? 17.017 7.865 38.442 1.00 32.06 321 PRO A N 1
ATOM 2491 C CA . PRO A 1 321 ? 18.163 8.621 38.929 1.00 32.06 321 PRO A CA 1
ATOM 2492 C C . PRO A 1 321 ? 19.067 7.698 39.750 1.00 32.06 321 PRO A C 1
ATOM 2494 O O . PRO A 1 321 ? 18.729 7.266 40.856 1.00 32.06 321 PRO A O 1
ATOM 2497 N N . SER A 1 322 ? 20.225 7.363 39.184 1.00 26.61 322 SER A N 1
ATOM 2498 C CA . SER A 1 322 ? 21.285 6.667 39.902 1.00 26.61 322 SER A CA 1
ATOM 2499 C C . SER A 1 322 ? 21.803 7.573 41.026 1.00 26.61 322 SER A C 1
ATOM 2501 O O . SER A 1 322 ? 21.749 8.799 40.933 1.00 26.61 322 SER A O 1
ATOM 2503 N N . LYS A 1 323 ? 22.333 6.991 42.112 1.00 28.50 323 LYS A N 1
ATOM 2504 C CA . LYS A 1 323 ? 22.758 7.745 43.314 1.00 28.50 323 LYS A CA 1
ATOM 2505 C C . LYS A 1 323 ? 23.898 8.766 43.089 1.00 28.50 323 LYS A C 1
ATOM 2507 O O . LYS A 1 323 ? 24.322 9.397 44.052 1.00 28.50 323 LYS A O 1
ATOM 2512 N N . ARG A 1 324 ? 24.398 8.932 41.857 1.00 27.86 324 ARG A N 1
ATOM 2513 C CA . ARG A 1 324 ? 25.316 9.997 41.424 1.00 27.86 324 ARG A CA 1
ATOM 2514 C C . ARG A 1 324 ? 25.077 10.334 39.946 1.00 27.86 324 ARG A C 1
ATOM 2516 O O . ARG A 1 324 ? 25.632 9.660 39.081 1.00 27.86 324 ARG A O 1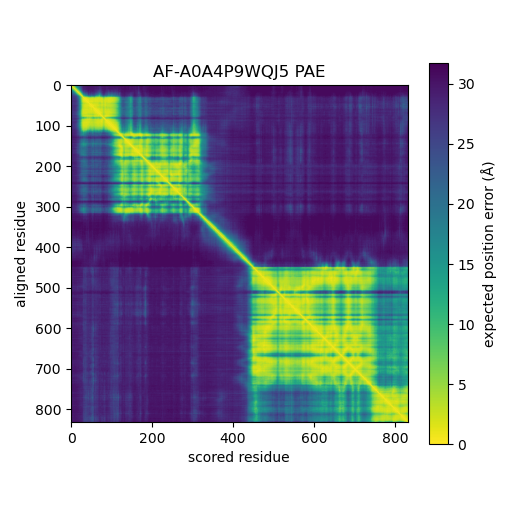
ATOM 2523 N N . LEU A 1 325 ? 24.343 11.412 39.662 1.00 25.30 325 LEU A N 1
ATOM 2524 C CA . LEU A 1 325 ? 24.586 12.176 38.435 1.00 25.30 325 LEU A CA 1
ATOM 2525 C C . LEU A 1 325 ? 25.755 13.128 38.709 1.00 25.30 325 LEU A C 1
ATOM 2527 O O . LEU A 1 325 ? 25.698 13.934 39.634 1.00 25.30 325 LEU A O 1
ATOM 2531 N N . ILE A 1 326 ? 26.820 13.005 37.921 1.00 24.92 326 ILE A N 1
ATOM 2532 C CA . ILE A 1 326 ? 27.950 13.937 37.928 1.00 24.92 326 ILE A CA 1
ATOM 2533 C C . ILE A 1 326 ? 27.633 15.014 36.888 1.00 24.92 326 ILE A C 1
ATOM 2535 O O . ILE A 1 326 ? 27.368 14.686 35.733 1.00 24.92 326 ILE A O 1
ATOM 2539 N N . TRP A 1 327 ? 27.624 16.280 37.304 1.00 28.92 327 TRP A N 1
ATOM 2540 C CA . TRP A 1 327 ? 27.441 17.419 36.400 1.00 28.92 327 TRP A CA 1
ATOM 2541 C C . TRP A 1 327 ? 28.709 17.646 35.553 1.00 28.92 327 TRP A C 1
ATOM 2543 O O . TRP A 1 327 ? 29.810 17.459 36.078 1.00 28.92 327 TRP A O 1
ATOM 2553 N N . PRO A 1 328 ? 28.595 18.064 34.278 1.00 24.36 328 PRO A N 1
ATOM 2554 C CA . PRO A 1 328 ? 29.725 18.621 33.538 1.00 24.36 328 PRO A CA 1
ATOM 2555 C C . PRO A 1 328 ? 30.142 19.980 34.132 1.00 24.36 328 PRO A C 1
ATOM 2557 O O . PRO A 1 328 ? 29.347 20.643 34.793 1.00 24.36 328 PRO A O 1
ATOM 2560 N N . ASP A 1 329 ? 31.394 20.386 33.925 1.00 25.70 329 ASP A N 1
ATOM 2561 C CA . ASP A 1 329 ? 31.997 21.511 34.650 1.00 25.70 329 ASP A CA 1
ATOM 2562 C C . ASP A 1 329 ? 31.341 22.893 34.432 1.00 25.70 329 ASP A C 1
ATOM 2564 O O . ASP A 1 329 ? 30.642 23.171 33.457 1.00 25.70 329 ASP A O 1
ATOM 2568 N N . ARG A 1 330 ? 31.616 23.777 35.400 1.00 30.77 330 ARG A N 1
ATOM 2569 C CA . ARG A 1 330 ? 30.957 25.058 35.732 1.00 30.77 330 ARG A CA 1
ATOM 2570 C C . ARG A 1 330 ? 31.058 26.201 34.690 1.00 30.77 330 ARG A C 1
ATOM 2572 O O . ARG A 1 330 ? 30.935 27.361 35.071 1.00 30.77 330 ARG A O 1
ATOM 2579 N N . GLU A 1 331 ? 31.289 25.928 33.405 1.00 26.20 331 GLU A N 1
ATOM 2580 C CA . GLU A 1 331 ? 31.680 26.957 32.414 1.00 26.20 331 GLU A CA 1
ATOM 2581 C C . GLU A 1 331 ? 30.530 27.660 31.657 1.00 26.20 331 GLU A C 1
ATOM 2583 O O . GLU A 1 331 ? 30.773 28.670 30.999 1.00 26.20 331 GLU A O 1
ATOM 2588 N N . LEU A 1 332 ? 29.276 27.194 31.746 1.00 27.84 332 LEU A N 1
ATOM 2589 C CA . LEU A 1 332 ? 28.165 27.740 30.936 1.00 27.84 332 LEU A CA 1
ATOM 2590 C C . LEU A 1 332 ? 27.410 28.946 31.531 1.00 27.84 332 LEU A C 1
ATOM 2592 O O . LEU A 1 332 ? 26.544 29.500 30.856 1.00 27.84 332 LEU A O 1
ATOM 2596 N N . PHE A 1 333 ? 27.747 29.401 32.741 1.00 29.06 333 PHE A N 1
ATOM 2597 C CA . PHE A 1 333 ? 27.151 30.602 33.341 1.00 29.06 333 PHE A CA 1
ATOM 2598 C C . PHE A 1 333 ? 28.231 31.560 33.854 1.00 29.06 333 PHE A C 1
ATOM 2600 O O . PHE A 1 333 ? 28.916 31.288 34.839 1.00 29.06 333 PHE A O 1
ATOM 2607 N N . GLY A 1 334 ? 28.380 32.697 33.166 1.00 23.88 334 GLY A N 1
ATOM 2608 C CA . GLY A 1 334 ? 29.297 33.767 33.564 1.00 23.88 334 GLY A CA 1
ATOM 2609 C C . GLY A 1 334 ? 28.869 34.461 34.868 1.00 23.88 334 GLY A C 1
ATOM 2610 O O . GLY A 1 334 ? 27.684 34.446 35.213 1.00 23.88 334 GLY A O 1
ATOM 2611 N N . PRO A 1 335 ? 29.801 35.091 35.607 1.00 26.97 335 PRO A N 1
ATOM 2612 C CA . PRO A 1 335 ? 29.536 35.525 36.969 1.00 26.97 335 PRO A CA 1
ATOM 2613 C C . PRO A 1 335 ? 28.762 36.844 37.017 1.00 26.97 335 PRO A C 1
ATOM 2615 O O . PRO A 1 335 ? 29.271 37.889 36.611 1.00 26.97 335 PRO A O 1
ATOM 2618 N N . TRP A 1 336 ? 27.574 36.807 37.620 1.00 25.97 336 TRP A N 1
ATOM 2619 C CA . TRP A 1 336 ? 26.947 37.985 38.213 1.00 25.97 336 TRP A CA 1
ATOM 2620 C C . TRP A 1 336 ? 27.184 37.971 39.729 1.00 25.97 336 TRP A C 1
ATOM 2622 O O . TRP A 1 336 ? 26.857 37.003 40.405 1.00 25.97 336 TRP A O 1
ATOM 2632 N N . HIS A 1 337 ? 27.748 39.074 40.231 1.00 26.14 337 HIS A N 1
ATOM 2633 C CA . HIS A 1 337 ? 28.060 39.372 41.638 1.00 26.14 337 HIS A CA 1
ATOM 2634 C C . HIS A 1 337 ? 29.158 38.546 42.337 1.00 26.14 337 HIS A C 1
ATOM 2636 O O . HIS A 1 337 ? 28.898 37.665 43.150 1.00 26.14 337 HIS A O 1
ATOM 2642 N N . ASP A 1 338 ? 30.407 38.992 42.156 1.00 25.06 338 ASP A N 1
ATOM 2643 C CA . ASP A 1 338 ? 31.479 38.817 43.146 1.00 25.06 338 ASP A CA 1
ATOM 2644 C C . ASP A 1 338 ? 31.641 40.095 43.996 1.00 25.06 338 ASP A C 1
ATOM 2646 O O . ASP A 1 338 ? 32.068 41.137 43.480 1.00 25.06 338 ASP A O 1
ATOM 2650 N N . ARG A 1 339 ? 31.269 40.016 45.288 1.00 22.91 339 ARG A N 1
ATOM 2651 C CA . ARG A 1 339 ? 31.888 40.747 46.420 1.00 22.91 339 ARG A CA 1
ATOM 2652 C C . ARG A 1 339 ? 31.178 40.478 47.760 1.00 22.91 339 ARG A C 1
ATOM 2654 O O . ARG A 1 339 ? 30.267 41.216 48.118 1.00 22.91 339 ARG A O 1
ATOM 2661 N N . ALA A 1 340 ? 31.677 39.520 48.552 1.00 24.06 340 ALA A N 1
ATOM 2662 C CA . ALA A 1 340 ? 31.778 39.643 50.020 1.00 24.06 340 ALA A CA 1
ATOM 2663 C C . ALA A 1 340 ? 32.572 38.488 50.676 1.00 24.06 340 ALA A C 1
ATOM 2665 O O . ALA A 1 340 ? 32.338 37.316 50.414 1.00 24.06 340 ALA A O 1
ATOM 2666 N N . SER A 1 341 ? 33.472 38.854 51.597 1.00 25.42 341 SER A N 1
ATOM 2667 C CA . SER A 1 341 ? 34.003 38.034 52.708 1.00 25.42 341 SER A CA 1
ATOM 2668 C C . SER A 1 341 ? 34.506 36.599 52.447 1.00 25.42 341 SER A C 1
ATOM 2670 O O . SER A 1 341 ? 33.823 35.604 52.673 1.00 25.42 341 SER A O 1
ATOM 2672 N N . ARG A 1 342 ? 35.824 36.505 52.231 1.00 22.44 342 ARG A N 1
ATOM 2673 C CA . ARG A 1 342 ? 36.661 35.387 52.715 1.00 22.44 342 ARG A CA 1
ATOM 2674 C C . ARG A 1 342 ? 36.437 35.147 54.224 1.00 22.44 342 ARG A C 1
ATOM 2676 O O . ARG A 1 342 ? 36.483 36.119 54.972 1.00 22.44 342 ARG A O 1
ATOM 2683 N N . SER A 1 343 ? 36.408 33.895 54.701 1.00 23.41 343 SER A N 1
ATOM 2684 C CA . SER A 1 343 ? 37.390 33.357 55.683 1.00 23.41 343 SER A CA 1
ATOM 2685 C C . SER A 1 343 ? 37.042 31.948 56.212 1.00 23.41 343 SER A C 1
ATOM 2687 O O . SER A 1 343 ? 35.892 31.538 56.168 1.00 23.41 343 SER A O 1
ATOM 2689 N N . ARG A 1 344 ? 38.055 31.288 56.811 1.00 25.73 344 ARG A N 1
ATOM 2690 C CA . ARG A 1 344 ? 38.016 30.065 57.660 1.00 25.73 344 ARG A CA 1
ATOM 2691 C C . ARG A 1 344 ? 37.830 28.738 56.893 1.00 25.73 344 ARG A C 1
ATOM 2693 O O . ARG A 1 344 ? 36.788 28.465 56.329 1.00 25.73 344 ARG A O 1
ATOM 2700 N N . ARG A 1 345 ? 38.925 27.988 56.684 1.00 24.84 345 ARG A N 1
ATOM 2701 C CA . ARG A 1 345 ? 39.583 27.015 57.609 1.00 24.84 345 ARG A CA 1
ATOM 2702 C C . ARG A 1 345 ? 38.854 25.657 57.582 1.00 24.84 345 ARG A C 1
ATOM 2704 O O . ARG A 1 345 ? 37.772 25.548 58.126 1.00 24.84 345 ARG A O 1
ATOM 2711 N N . SER A 1 346 ? 39.324 24.658 56.828 1.00 22.52 346 SER A N 1
ATOM 2712 C CA . SER A 1 346 ? 40.474 23.764 57.109 1.00 22.52 346 SER A CA 1
ATOM 2713 C C . SER A 1 346 ? 40.221 22.724 58.215 1.00 22.52 346 SER A C 1
ATOM 2715 O O . SER A 1 346 ? 40.199 23.120 59.376 1.00 22.52 346 SER A O 1
ATOM 2717 N N . ALA A 1 347 ? 40.179 21.423 57.873 1.00 23.70 347 ALA A N 1
ATOM 2718 C CA . ALA A 1 347 ? 40.749 20.323 58.681 1.00 23.70 347 ALA A CA 1
ATOM 2719 C C . ALA A 1 347 ? 40.589 18.913 58.040 1.00 23.70 347 ALA A C 1
ATOM 2721 O O . ALA A 1 347 ? 39.565 18.270 58.192 1.00 23.70 347 ALA A O 1
ATOM 2722 N N . THR A 1 348 ? 41.672 18.430 57.418 1.00 24.55 348 THR A N 1
ATOM 2723 C CA . THR A 1 348 ? 42.326 17.107 57.626 1.00 24.55 348 THR A CA 1
ATOM 2724 C C . THR A 1 348 ? 41.593 15.743 57.661 1.00 24.55 348 THR A C 1
ATOM 2726 O O . THR A 1 348 ? 40.658 15.543 58.420 1.00 24.55 348 THR A O 1
ATOM 2729 N N . ARG A 1 349 ? 42.321 14.748 57.096 1.00 25.34 349 ARG A N 1
ATOM 2730 C CA . ARG A 1 349 ? 42.322 13.278 57.366 1.00 25.34 349 ARG A CA 1
ATOM 2731 C C . ARG A 1 349 ? 41.131 12.470 56.819 1.00 25.34 349 ARG A C 1
ATOM 2733 O O . ARG A 1 349 ? 40.025 12.972 56.763 1.00 25.34 349 ARG A O 1
ATOM 2740 N N . ALA A 1 350 ? 41.278 11.196 56.437 1.00 24.53 350 ALA A N 1
ATOM 2741 C CA . ALA A 1 350 ? 42.432 10.318 56.138 1.00 24.53 350 ALA A CA 1
ATOM 2742 C C . ALA A 1 350 ? 41.864 9.087 55.373 1.00 24.53 350 ALA A C 1
ATOM 2744 O O . ALA A 1 350 ? 40.700 8.758 55.565 1.00 24.53 350 ALA A O 1
ATOM 2745 N N . ARG A 1 351 ? 42.545 8.497 54.374 1.00 23.80 351 ARG A N 1
ATOM 2746 C CA . ARG A 1 351 ? 43.351 7.251 54.501 1.00 23.80 351 ARG A CA 1
ATOM 2747 C C . ARG A 1 351 ? 42.705 6.180 55.419 1.00 23.80 351 ARG A C 1
ATOM 2749 O O . ARG A 1 351 ? 42.412 6.487 56.565 1.00 23.80 351 ARG A O 1
ATOM 2756 N N . ASP A 1 352 ? 42.528 4.915 55.014 1.00 27.41 352 ASP A N 1
ATOM 2757 C CA . ASP A 1 352 ? 43.411 4.129 54.131 1.00 27.41 352 ASP A CA 1
ATOM 2758 C C . ASP A 1 352 ? 42.805 2.804 53.581 1.00 27.41 352 ASP A C 1
ATOM 2760 O O . ASP A 1 352 ? 41.855 2.273 54.149 1.00 27.41 352 ASP A O 1
ATOM 2764 N N . ARG A 1 353 ? 43.524 2.230 52.589 1.00 26.23 353 ARG A N 1
ATOM 2765 C CA . ARG A 1 353 ? 43.811 0.786 52.322 1.00 26.23 353 ARG A CA 1
ATOM 2766 C C . ARG A 1 353 ? 43.019 -0.126 51.342 1.00 26.23 353 ARG A C 1
ATOM 2768 O O . ARG A 1 353 ? 41.831 -0.366 51.498 1.00 26.23 353 ARG A O 1
ATOM 2775 N N . LEU A 1 354 ? 43.855 -0.796 50.511 1.00 25.56 354 LEU A N 1
ATOM 2776 C CA . LEU A 1 354 ? 43.781 -2.142 49.875 1.00 25.56 354 LEU A CA 1
ATOM 2777 C C . LEU A 1 354 ? 42.856 -2.299 48.649 1.00 25.56 354 LEU A C 1
ATOM 2779 O O . LEU A 1 354 ? 41.677 -2.579 48.804 1.00 25.56 354 LEU A O 1
ATOM 2783 N N . ASP A 1 355 ? 43.260 -2.078 47.391 1.00 25.08 355 ASP A N 1
ATOM 2784 C CA . ASP A 1 355 ? 44.482 -2.409 46.607 1.00 25.08 355 ASP A CA 1
ATOM 2785 C C . ASP A 1 355 ? 44.708 -3.906 46.260 1.00 25.08 355 ASP A C 1
ATOM 2787 O O . ASP A 1 355 ? 44.539 -4.776 47.109 1.00 25.08 355 ASP A O 1
ATOM 2791 N N . LEU A 1 356 ? 45.186 -4.135 45.019 1.00 27.70 356 LEU A N 1
ATOM 2792 C CA . LEU A 1 356 ? 45.623 -5.384 44.352 1.00 27.70 356 LEU A CA 1
ATOM 2793 C C . LEU A 1 356 ? 44.521 -6.416 44.007 1.00 27.70 356 LEU A C 1
ATOM 2795 O O . LEU A 1 356 ? 43.711 -6.776 44.844 1.00 27.70 356 LEU A O 1
ATOM 2799 N N . SER A 1 357 ? 44.461 -7.035 42.817 1.00 24.92 357 SER A N 1
ATOM 2800 C CA . SER A 1 357 ? 45.129 -6.866 41.500 1.00 24.92 357 SER A CA 1
ATOM 2801 C C . SER A 1 357 ? 44.280 -7.637 40.444 1.00 24.92 357 SER A C 1
ATOM 2803 O O . SER A 1 357 ? 43.304 -8.269 40.835 1.00 24.92 357 SER A O 1
ATOM 2805 N N . LEU A 1 358 ? 44.490 -7.687 39.119 1.00 28.44 358 LEU A N 1
ATOM 2806 C CA . LEU A 1 358 ? 45.523 -7.237 38.162 1.00 28.44 358 LEU A CA 1
ATOM 2807 C C . LEU A 1 358 ? 44.846 -6.304 37.101 1.00 28.44 358 LEU A C 1
ATOM 2809 O O . LEU A 1 358 ? 43.681 -5.966 37.258 1.00 28.44 358 LEU A O 1
ATOM 2813 N N . GLY A 1 359 ? 45.419 -5.795 35.996 1.00 23.44 359 GLY A N 1
ATOM 2814 C CA . GLY A 1 359 ? 46.754 -5.863 35.373 1.00 23.44 359 GLY A CA 1
ATOM 2815 C C . GLY A 1 359 ? 46.810 -6.776 34.124 1.00 23.44 359 GLY A C 1
ATOM 2816 O O . GLY A 1 359 ? 46.530 -7.956 34.242 1.00 23.44 359 GLY A O 1
ATOM 2817 N N . ARG A 1 360 ? 47.222 -6.355 32.910 1.00 27.69 360 ARG A N 1
ATOM 2818 C CA . ARG A 1 360 ? 47.695 -5.053 32.373 1.00 27.69 360 ARG A CA 1
ATOM 2819 C C . ARG A 1 360 ? 47.584 -5.025 30.829 1.00 27.69 360 ARG A C 1
ATOM 2821 O O . ARG A 1 360 ? 47.861 -6.048 30.215 1.00 27.69 360 ARG A O 1
ATOM 2828 N N . ARG A 1 361 ? 47.403 -3.831 30.234 1.00 25.02 361 ARG A N 1
ATOM 2829 C CA . ARG A 1 361 ? 48.183 -3.193 29.120 1.00 25.02 361 ARG A CA 1
ATOM 2830 C C . ARG A 1 361 ? 47.281 -2.138 28.437 1.00 25.02 361 ARG A C 1
ATOM 2832 O O . ARG A 1 361 ? 46.227 -2.516 27.962 1.00 25.02 361 ARG A O 1
ATOM 2839 N N . ILE A 1 362 ? 47.490 -0.812 28.453 1.00 24.09 362 ILE A N 1
ATOM 2840 C CA . ILE A 1 362 ? 48.652 0.116 28.431 1.00 24.09 362 ILE A CA 1
ATOM 2841 C C . ILE A 1 362 ? 49.135 0.496 27.014 1.00 24.09 362 ILE A C 1
ATOM 2843 O O . ILE A 1 362 ? 49.641 -0.359 26.296 1.00 24.09 362 ILE A O 1
ATOM 2847 N N . ARG A 1 363 ? 49.151 1.830 26.782 1.00 24.27 363 ARG A N 1
ATOM 2848 C CA . ARG A 1 363 ? 49.790 2.647 25.712 1.00 24.27 363 ARG A CA 1
ATOM 2849 C C . ARG A 1 363 ? 49.067 2.708 24.346 1.00 24.27 363 ARG A C 1
ATOM 2851 O O . ARG A 1 363 ? 48.495 1.719 23.923 1.00 24.27 363 ARG A O 1
ATOM 2858 N N . SER A 1 364 ? 49.056 3.848 23.636 1.00 25.23 364 SER A N 1
ATOM 2859 C CA . SER A 1 364 ? 49.765 5.135 23.869 1.00 25.23 364 SER A CA 1
ATOM 2860 C C . SER A 1 364 ? 49.068 6.378 23.294 1.00 25.23 364 SER A C 1
ATOM 2862 O O . SER A 1 364 ? 48.631 6.386 22.149 1.00 25.23 364 SER A O 1
ATOM 2864 N N . THR A 1 365 ? 49.117 7.467 24.063 1.00 23.94 365 THR A N 1
ATOM 2865 C CA . THR A 1 365 ? 48.965 8.870 23.636 1.00 23.94 365 THR A CA 1
ATOM 2866 C C . THR A 1 365 ? 50.150 9.333 22.777 1.00 23.94 365 THR A C 1
ATOM 2868 O O . THR A 1 365 ? 51.271 8.982 23.129 1.00 23.94 365 THR A O 1
ATOM 2871 N N . THR A 1 366 ? 49.936 10.228 21.797 1.00 21.97 366 THR A N 1
ATOM 2872 C CA . THR A 1 366 ? 50.895 11.297 21.415 1.00 21.97 366 THR A CA 1
ATOM 2873 C C . THR A 1 366 ? 50.134 12.555 20.956 1.00 21.97 366 THR A C 1
ATOM 2875 O O . THR A 1 366 ? 48.987 12.482 20.525 1.00 21.97 366 THR A O 1
ATOM 2878 N N . ARG A 1 367 ? 50.758 13.724 21.140 1.00 21.39 367 ARG A N 1
ATOM 2879 C CA . ARG A 1 367 ? 50.200 15.087 21.108 1.00 21.39 367 ARG A CA 1
ATOM 2880 C C . ARG A 1 367 ? 50.706 15.905 19.899 1.00 21.39 367 ARG A C 1
ATOM 2882 O O . ARG A 1 367 ? 51.867 15.761 19.552 1.00 21.39 367 ARG A O 1
ATOM 2889 N N . ILE A 1 368 ? 49.882 16.869 19.456 1.00 23.41 368 ILE A N 1
ATOM 2890 C CA . ILE A 1 368 ? 50.227 18.276 19.098 1.00 23.41 368 ILE A CA 1
ATOM 2891 C C . ILE A 1 368 ? 51.233 18.540 17.948 1.00 23.41 368 ILE A C 1
ATOM 2893 O O . ILE A 1 368 ? 52.382 18.134 18.017 1.00 23.41 368 ILE A O 1
ATOM 2897 N N . ILE A 1 369 ? 50.849 19.415 16.999 1.00 21.34 369 ILE A N 1
ATOM 2898 C CA . ILE A 1 369 ? 51.494 20.733 16.753 1.00 21.34 369 ILE A CA 1
ATOM 2899 C C . ILE A 1 369 ? 50.528 21.680 16.009 1.00 21.34 369 ILE A C 1
ATOM 2901 O O . ILE A 1 369 ? 49.769 21.273 15.135 1.00 21.34 369 ILE A O 1
ATOM 2905 N N . TRP A 1 370 ? 50.547 22.953 16.412 1.00 20.70 370 TRP A N 1
ATOM 2906 C CA . TRP A 1 370 ? 49.777 24.077 15.858 1.00 20.70 370 TRP A CA 1
ATOM 2907 C C . TRP A 1 370 ? 50.447 24.711 14.627 1.00 20.70 370 TRP A C 1
ATOM 2909 O O . TRP A 1 370 ? 51.675 24.755 14.555 1.00 20.70 370 TRP A O 1
ATOM 2919 N N . ARG A 1 371 ? 49.665 25.407 13.784 1.00 21.17 371 ARG A N 1
ATOM 2920 C CA . ARG A 1 371 ? 50.125 26.661 13.150 1.00 21.17 371 ARG A CA 1
ATOM 2921 C C . ARG A 1 371 ? 48.979 27.624 12.817 1.00 21.17 371 ARG A C 1
ATOM 2923 O O . ARG A 1 371 ? 48.123 27.332 11.992 1.00 21.17 371 ARG A O 1
ATOM 2930 N N . THR A 1 372 ? 49.023 28.807 13.424 1.00 21.61 372 THR A N 1
ATOM 2931 C CA . THR A 1 372 ? 48.162 29.967 13.139 1.00 21.61 372 THR A CA 1
ATOM 2932 C C . THR A 1 372 ? 48.848 30.913 12.154 1.00 21.61 372 THR A C 1
ATOM 2934 O O . THR A 1 372 ? 50.041 31.174 12.316 1.00 21.61 372 THR A O 1
ATOM 2937 N N . ARG A 1 373 ? 48.091 31.587 11.274 1.00 20.36 373 ARG A N 1
ATOM 2938 C CA . ARG A 1 373 ? 48.235 33.050 11.125 1.00 20.36 373 ARG A CA 1
ATOM 2939 C C . ARG A 1 373 ? 47.000 33.732 10.528 1.00 20.36 373 ARG A C 1
ATOM 2941 O O . ARG A 1 373 ? 46.199 33.116 9.841 1.00 20.36 373 ARG A O 1
ATOM 2948 N N . VAL A 1 374 ? 46.882 35.016 10.858 1.00 22.44 374 VAL A N 1
ATOM 2949 C CA . VAL A 1 374 ? 45.734 35.926 10.701 1.00 22.44 374 VAL A CA 1
ATOM 2950 C C . VAL A 1 374 ? 46.133 37.133 9.840 1.00 22.44 374 VAL A C 1
ATOM 2952 O O . VAL A 1 374 ? 47.292 37.545 9.926 1.00 22.44 374 VAL A O 1
ATOM 2955 N N . LYS A 1 375 ? 45.172 37.738 9.115 1.00 22.80 375 LYS A N 1
ATOM 2956 C CA . LYS A 1 375 ? 44.927 39.203 8.942 1.00 22.80 375 LYS A CA 1
ATOM 2957 C C . LYS A 1 375 ? 43.638 39.396 8.101 1.00 22.80 375 LYS A C 1
ATOM 2959 O O . LYS A 1 375 ? 43.497 38.703 7.106 1.00 22.80 375 LYS A O 1
ATOM 2964 N N . LEU A 1 376 ? 42.578 40.060 8.599 1.00 22.88 376 LEU A N 1
ATOM 2965 C CA . LEU A 1 376 ? 42.310 41.528 8.672 1.00 22.88 376 LEU A CA 1
ATOM 2966 C C . LEU A 1 376 ? 42.135 42.177 7.278 1.00 22.88 376 LEU A C 1
ATOM 2968 O O . LEU A 1 376 ? 42.945 41.885 6.411 1.00 22.88 376 LEU A O 1
ATOM 2972 N N . SER A 1 377 ?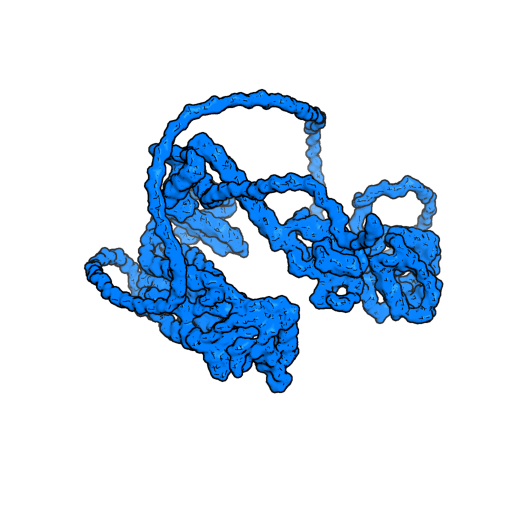 41.180 43.081 6.992 1.00 22.72 377 SER A N 1
ATOM 2973 C CA . SER A 1 377 ? 40.100 43.763 7.765 1.00 22.72 377 SER A CA 1
ATOM 2974 C C . SER A 1 377 ? 38.777 43.787 6.928 1.00 22.72 377 SER A C 1
ATOM 2976 O O . SER A 1 377 ? 38.698 43.023 5.974 1.00 22.72 377 SER A O 1
ATOM 2978 N N . GLY A 1 378 ? 37.679 44.529 7.180 1.00 22.44 378 GLY A N 1
ATOM 2979 C CA . GLY A 1 378 ? 37.329 45.604 8.136 1.00 22.44 378 GLY A CA 1
ATOM 2980 C C . GLY A 1 378 ? 35.834 46.029 8.028 1.00 22.44 378 GLY A C 1
ATOM 2981 O O . GLY A 1 378 ? 35.035 45.288 7.464 1.00 22.44 378 GLY A O 1
ATOM 2982 N N . LEU A 1 379 ? 35.442 47.206 8.552 1.00 21.53 379 LEU A N 1
ATOM 2983 C CA . LEU A 1 379 ? 34.091 47.820 8.428 1.00 21.53 379 LEU A CA 1
ATOM 2984 C C . LEU A 1 379 ? 34.146 49.165 7.660 1.00 21.53 379 LEU A C 1
ATOM 2986 O O . LEU A 1 379 ? 35.163 49.845 7.754 1.00 21.53 379 LEU A O 1
ATOM 2990 N N . VAL A 1 380 ? 33.025 49.608 7.051 1.00 22.45 380 VAL A N 1
ATOM 2991 C CA . VAL A 1 380 ? 32.217 50.808 7.449 1.00 22.45 380 VAL A CA 1
ATOM 2992 C C . VAL A 1 380 ? 31.212 51.265 6.352 1.00 22.45 380 VAL A C 1
ATOM 2994 O O . VAL A 1 380 ? 31.602 51.531 5.227 1.00 22.45 380 VAL A O 1
ATOM 2997 N N . LYS A 1 381 ? 29.927 51.377 6.756 1.00 22.83 381 LYS A N 1
ATOM 2998 C CA . LYS A 1 381 ? 28.790 52.277 6.373 1.00 22.83 381 LYS A CA 1
ATOM 2999 C C . LYS A 1 381 ? 28.735 53.026 5.013 1.00 22.83 381 LYS A C 1
ATOM 3001 O O . LYS A 1 381 ? 29.705 53.648 4.607 1.00 22.83 381 LYS A O 1
ATOM 3006 N N . GLY A 1 382 ? 27.511 53.206 4.474 1.00 22.14 382 GLY A N 1
ATOM 3007 C CA . GLY A 1 382 ? 27.213 54.239 3.453 1.00 22.14 382 GLY A CA 1
ATOM 3008 C C . GLY A 1 382 ? 25.753 54.333 2.949 1.00 22.14 382 GLY A C 1
ATOM 3009 O O . GLY A 1 382 ? 25.429 53.789 1.906 1.00 22.14 382 GLY A O 1
ATOM 3010 N N . ASN A 1 383 ? 24.889 55.030 3.692 1.00 21.66 383 ASN A N 1
ATOM 3011 C CA . ASN A 1 383 ? 23.449 55.300 3.483 1.00 21.66 383 ASN A CA 1
ATOM 3012 C C . ASN A 1 383 ? 22.915 55.768 2.090 1.00 21.66 383 ASN A C 1
ATOM 3014 O O . ASN A 1 383 ? 23.521 56.609 1.443 1.00 21.66 383 ASN A O 1
ATOM 3018 N N . ALA A 1 384 ? 21.649 55.381 1.831 1.00 21.11 384 ALA A N 1
ATOM 3019 C CA . ALA A 1 384 ? 20.477 56.181 1.379 1.00 21.11 384 ALA A CA 1
ATOM 3020 C C . ALA A 1 384 ? 20.322 56.815 -0.041 1.00 21.11 384 ALA A C 1
ATOM 3022 O O . ALA A 1 384 ? 21.164 57.554 -0.530 1.00 21.11 384 ALA A O 1
ATOM 3023 N N . PHE A 1 385 ? 19.115 56.569 -0.599 1.00 22.92 385 PHE A N 1
ATOM 3024 C CA . PHE A 1 385 ? 18.179 57.402 -1.408 1.00 22.92 385 PHE A CA 1
ATOM 3025 C C . PHE A 1 385 ? 18.475 58.920 -1.581 1.00 22.92 385 PHE A C 1
ATOM 3027 O O . PHE A 1 385 ? 19.006 59.499 -0.633 1.00 22.92 385 PHE A O 1
ATOM 3034 N N . PRO A 1 386 ? 18.005 59.619 -2.667 1.00 31.30 386 PRO A N 1
ATOM 3035 C CA . PRO A 1 386 ? 16.572 59.601 -3.062 1.00 31.30 386 PRO A CA 1
ATOM 3036 C C . PRO A 1 386 ? 16.111 59.942 -4.524 1.00 31.30 386 PRO A C 1
ATOM 3038 O O . PRO A 1 386 ? 16.853 60.470 -5.337 1.00 31.30 386 PRO A O 1
ATOM 3041 N N . LEU A 1 387 ? 14.805 59.692 -4.761 1.00 21.67 387 LEU A N 1
ATOM 3042 C CA . LEU A 1 387 ? 13.762 60.490 -5.472 1.00 21.67 387 LEU A CA 1
ATOM 3043 C C . LEU A 1 387 ? 13.841 60.982 -6.954 1.00 21.67 387 LEU A C 1
ATOM 3045 O O . LEU A 1 387 ? 14.750 61.690 -7.359 1.00 21.67 387 LEU A O 1
ATOM 3049 N N . VAL A 1 388 ? 12.672 60.814 -7.614 1.00 21.70 388 VAL A N 1
ATOM 3050 C CA . VAL A 1 388 ? 11.988 61.684 -8.621 1.00 21.70 388 VAL A CA 1
ATOM 3051 C C . VAL A 1 388 ? 12.435 61.681 -10.099 1.00 21.70 388 VAL A C 1
ATOM 3053 O O . VAL A 1 388 ? 13.593 61.884 -10.436 1.00 21.70 388 VAL A O 1
ATOM 3056 N N . GLY A 1 389 ? 11.434 61.573 -10.991 1.00 22.39 389 GLY A N 1
ATOM 3057 C CA . GLY A 1 389 ? 11.505 61.912 -12.421 1.00 22.39 389 GLY A CA 1
ATOM 3058 C C . GLY A 1 389 ? 10.278 61.407 -13.200 1.00 22.39 389 GLY A C 1
ATOM 3059 O O . GLY A 1 389 ? 10.079 60.200 -13.287 1.00 22.39 389 GLY A O 1
ATOM 3060 N N . ALA A 1 390 ? 9.447 62.303 -13.750 1.00 23.03 390 ALA A N 1
ATOM 3061 C CA . ALA A 1 390 ? 8.205 61.968 -14.466 1.00 23.03 390 ALA A CA 1
ATOM 3062 C C . ALA A 1 390 ? 8.139 62.600 -15.874 1.00 23.03 390 ALA A C 1
ATOM 3064 O O . ALA A 1 390 ? 8.581 63.732 -16.042 1.00 23.03 390 ALA A O 1
ATOM 3065 N N . ALA A 1 391 ? 7.542 61.886 -16.839 1.00 24.17 391 ALA A N 1
ATOM 3066 C CA . ALA A 1 391 ? 6.953 62.346 -18.118 1.00 24.17 391 ALA A CA 1
ATOM 3067 C C . ALA A 1 391 ? 6.222 61.121 -18.744 1.00 24.17 391 ALA A C 1
ATOM 3069 O O . ALA A 1 391 ? 6.773 60.029 -18.646 1.00 24.17 391 ALA A O 1
ATOM 3070 N N . VAL A 1 392 ? 4.967 61.106 -19.231 1.00 22.69 392 VAL A N 1
ATOM 3071 C CA . VAL A 1 392 ? 4.117 62.025 -20.040 1.00 22.69 392 VAL A CA 1
ATOM 3072 C C . VAL A 1 392 ? 4.301 61.839 -21.563 1.00 22.69 392 VAL A C 1
ATOM 3074 O O . VAL A 1 392 ? 5.435 61.731 -22.015 1.00 22.69 392 VAL A O 1
ATOM 3077 N N . ALA A 1 393 ? 3.169 61.870 -22.300 1.00 23.33 393 ALA A N 1
ATOM 3078 C CA . ALA A 1 393 ? 2.977 61.796 -23.769 1.00 23.33 393 ALA A CA 1
ATOM 3079 C C . ALA A 1 393 ? 3.165 60.403 -24.440 1.00 23.33 393 ALA A C 1
ATOM 3081 O O . ALA A 1 393 ? 4.038 59.640 -24.041 1.00 23.33 393 ALA A O 1
ATOM 3082 N N . ASP A 1 394 ? 2.399 59.988 -25.466 1.00 23.41 394 ASP A N 1
ATOM 3083 C CA . ASP A 1 394 ? 1.178 60.563 -26.078 1.00 23.41 394 ASP A CA 1
ATOM 3084 C C . ASP A 1 394 ? 0.359 59.506 -26.874 1.00 23.41 394 ASP A C 1
ATOM 3086 O O . ASP A 1 394 ? 0.877 58.471 -27.294 1.00 23.41 394 ASP A O 1
ATOM 3090 N N . THR A 1 395 ? -0.929 59.793 -27.097 1.00 22.92 395 THR A N 1
ATOM 3091 C CA . THR A 1 395 ? -1.880 59.146 -28.048 1.00 22.92 395 THR A CA 1
ATOM 3092 C C . THR A 1 395 ? -1.867 59.910 -29.413 1.00 22.92 395 THR A C 1
ATOM 3094 O O . THR A 1 395 ? -1.077 60.847 -29.513 1.00 22.92 395 THR A O 1
ATOM 3097 N N . PRO A 1 396 ? -2.724 59.693 -30.460 1.00 35.44 396 PRO A N 1
ATOM 3098 C CA . PRO A 1 396 ? -3.731 58.656 -30.779 1.00 35.44 396 PRO A CA 1
ATOM 3099 C C . PRO A 1 396 ? -3.609 58.070 -32.250 1.00 35.44 396 PRO A C 1
ATOM 3101 O O . PRO A 1 396 ? -2.564 57.496 -32.529 1.00 35.44 396 PRO A O 1
ATOM 3104 N N . PRO A 1 397 ? -4.613 58.066 -33.180 1.00 44.88 397 PRO A N 1
ATOM 3105 C CA . PRO A 1 397 ? -5.463 56.888 -33.476 1.00 44.88 397 PRO A CA 1
ATOM 3106 C C . PRO A 1 397 ? -5.668 56.500 -34.974 1.00 44.88 397 PRO A C 1
ATOM 3108 O O . PRO A 1 397 ? -5.341 57.251 -35.888 1.00 44.88 397 PRO A O 1
ATOM 3111 N N . SER A 1 398 ? -6.358 55.374 -35.234 1.00 25.69 398 SER A N 1
ATOM 3112 C CA . SER A 1 398 ? -7.371 55.165 -36.316 1.00 25.69 398 SER A CA 1
ATOM 3113 C C . SER A 1 398 ? -7.964 53.740 -36.182 1.00 25.69 398 SER A C 1
ATOM 3115 O O . SER A 1 398 ? -7.214 52.800 -35.961 1.00 25.69 398 SER A O 1
ATOM 3117 N N . ALA A 1 399 ? -9.277 53.503 -36.034 1.00 25.73 399 ALA A N 1
ATOM 3118 C CA . ALA A 1 399 ? -10.451 53.751 -36.898 1.00 25.73 399 ALA A CA 1
ATOM 3119 C C . ALA A 1 399 ? -10.712 52.613 -37.920 1.00 25.73 399 ALA A C 1
ATOM 3121 O O . ALA A 1 399 ? -9.869 52.356 -38.771 1.00 25.73 399 ALA A O 1
ATOM 3122 N N . GLY A 1 400 ? -11.884 51.946 -37.856 1.00 24.83 400 GLY A N 1
ATOM 3123 C CA . GLY A 1 400 ? -12.211 50.829 -38.768 1.00 24.83 400 GLY A CA 1
ATOM 3124 C C . GLY A 1 400 ? -13.482 50.000 -38.481 1.00 24.83 400 GLY A C 1
ATOM 3125 O O . GLY A 1 400 ? -13.379 48.811 -38.219 1.00 24.83 400 GLY A O 1
ATOM 3126 N N . SER A 1 401 ? -14.664 50.628 -38.558 1.00 25.77 401 SER A N 1
ATOM 3127 C CA . SER A 1 401 ? -15.969 50.059 -39.001 1.00 25.77 401 SER A CA 1
ATOM 3128 C C . SER A 1 401 ? -16.442 48.634 -38.607 1.00 25.77 401 SER A C 1
ATOM 3130 O O . SER A 1 401 ? -15.925 47.624 -39.080 1.00 25.77 401 SER A O 1
ATOM 3132 N N . SER A 1 402 ? -17.598 48.573 -37.929 1.00 22.25 402 SER A N 1
ATOM 3133 C CA . SER A 1 402 ? -18.552 47.437 -37.954 1.00 22.25 402 SER A CA 1
ATOM 3134 C C . SER A 1 402 ? -19.284 47.322 -39.316 1.00 22.25 402 SER A C 1
ATOM 3136 O O . SER A 1 402 ? -19.176 48.243 -40.129 1.00 22.25 402 SER A O 1
ATOM 3138 N N . PRO A 1 403 ? -20.094 46.264 -39.563 1.00 30.41 403 PRO A N 1
ATOM 3139 C CA . PRO A 1 403 ? -21.522 46.392 -39.221 1.00 30.41 403 PRO A CA 1
ATOM 3140 C C . PRO A 1 403 ? -22.235 45.137 -38.655 1.00 30.41 403 PRO A C 1
ATOM 3142 O O . PRO A 1 403 ? -21.818 43.997 -38.821 1.00 30.41 403 PRO A O 1
ATOM 3145 N N . GLN A 1 404 ? -23.362 45.423 -37.990 1.00 23.67 404 GLN A N 1
ATOM 3146 C CA . GLN A 1 404 ? -24.448 44.533 -37.524 1.00 23.67 404 GLN A CA 1
ATOM 3147 C C . GLN A 1 404 ? -25.149 43.780 -38.695 1.00 23.67 404 GLN A C 1
ATOM 3149 O O . GLN A 1 404 ? -24.886 44.130 -39.840 1.00 23.67 404 GLN A O 1
ATOM 3154 N N . ARG A 1 405 ? -26.088 42.813 -38.573 1.00 25.94 405 ARG A N 1
ATOM 3155 C CA . ARG A 1 405 ? -27.164 42.411 -37.601 1.00 25.94 405 ARG A CA 1
ATOM 3156 C C . ARG A 1 405 ? -27.750 41.031 -38.114 1.00 25.94 405 ARG A C 1
ATOM 3158 O O . ARG A 1 405 ? -27.149 40.531 -39.064 1.00 25.94 405 ARG A O 1
ATOM 3165 N N . PRO A 1 406 ? -28.923 40.452 -37.713 1.00 32.84 406 PRO A N 1
ATOM 3166 C CA . PRO A 1 406 ? -29.755 40.507 -36.486 1.00 32.84 406 PRO A CA 1
ATOM 3167 C C . PRO A 1 406 ? -30.281 39.128 -35.925 1.00 32.84 406 PRO A C 1
ATOM 3169 O O . PRO A 1 406 ? -30.211 38.111 -36.595 1.00 32.84 406 PRO A O 1
ATOM 3172 N N . PHE A 1 407 ? -30.839 39.165 -34.697 1.00 22.36 407 PHE A N 1
ATOM 3173 C CA . PHE A 1 407 ? -32.025 38.469 -34.097 1.00 22.36 407 PHE A CA 1
ATOM 3174 C C . PHE A 1 407 ? -32.592 37.105 -34.583 1.00 22.36 407 PHE A C 1
ATOM 3176 O O . PHE A 1 407 ? -32.874 36.949 -35.762 1.00 22.36 407 PHE A O 1
ATOM 3183 N N . GLU A 1 408 ? -32.943 36.215 -33.626 1.00 23.72 408 GLU A N 1
ATOM 3184 C CA . GLU A 1 408 ? -34.308 35.868 -33.092 1.00 23.72 408 GLU A CA 1
ATOM 3185 C C . GLU A 1 408 ? -34.157 34.769 -31.981 1.00 23.72 408 GLU A C 1
ATOM 3187 O O . GLU A 1 408 ? -33.285 33.914 -32.103 1.00 23.72 408 GLU A O 1
ATOM 3192 N N . SER A 1 409 ? -34.648 34.916 -30.729 1.00 22.98 409 SER A N 1
ATOM 3193 C CA . SER A 1 409 ? -35.945 34.455 -30.132 1.00 22.98 409 SER A CA 1
ATOM 3194 C C . SER A 1 409 ? -36.343 32.986 -30.430 1.00 22.98 409 SER A C 1
ATOM 3196 O O . SER A 1 409 ? -36.208 32.559 -31.562 1.00 22.98 409 SER A O 1
ATOM 3198 N N . GLU A 1 410 ? -36.855 32.144 -29.509 1.00 25.17 410 GLU A N 1
ATOM 3199 C CA . GLU A 1 410 ? -37.524 32.368 -28.206 1.00 25.17 410 GLU A CA 1
ATOM 3200 C C . GLU A 1 410 ? -37.477 31.121 -27.250 1.00 25.17 410 GLU A C 1
ATOM 3202 O O . GLU A 1 410 ? -36.905 30.091 -27.587 1.00 25.17 410 GLU A O 1
ATOM 3207 N N . ARG A 1 411 ? -38.074 31.280 -26.050 1.00 23.20 411 ARG A N 1
ATOM 3208 C CA . ARG A 1 411 ? -38.641 30.342 -25.021 1.00 23.20 411 ARG A CA 1
ATOM 3209 C C . ARG A 1 411 ? -38.997 28.880 -25.426 1.00 23.20 411 ARG A C 1
ATOM 3211 O O . ARG A 1 411 ? -39.191 28.621 -26.600 1.00 23.20 411 ARG A O 1
ATOM 3218 N N . ALA A 1 412 ? -39.303 27.911 -24.539 1.00 23.77 412 ALA A N 1
ATOM 3219 C CA . ALA A 1 412 ? -39.148 27.634 -23.086 1.00 23.77 412 ALA A CA 1
ATOM 3220 C C . ALA A 1 412 ? -39.703 26.196 -22.799 1.00 23.77 412 ALA A C 1
ATOM 3222 O O . ALA A 1 412 ? -40.258 25.593 -23.712 1.00 23.77 412 ALA A O 1
ATOM 3223 N N . GLU A 1 413 ? -39.632 25.695 -21.547 1.00 23.77 413 GLU A N 1
ATOM 3224 C CA . GLU A 1 413 ? -40.234 24.410 -21.069 1.00 23.77 413 GLU A CA 1
ATOM 3225 C C . GLU A 1 413 ? -39.606 23.127 -21.694 1.00 23.77 413 GLU A C 1
ATOM 3227 O O . GLU A 1 413 ? -38.884 23.206 -22.678 1.00 23.77 413 GLU A O 1
ATOM 3232 N N . GLY A 1 414 ? -39.725 21.892 -21.180 1.00 21.58 414 GLY A N 1
ATOM 3233 C CA . GLY A 1 414 ? -40.322 21.326 -19.960 1.00 21.58 414 GLY A CA 1
ATOM 3234 C C . GLY A 1 414 ? -40.389 19.778 -20.068 1.00 21.58 414 GLY A C 1
ATOM 3235 O O . GLY A 1 414 ? -40.405 19.250 -21.170 1.00 21.58 414 GLY A O 1
ATOM 3236 N N . PHE A 1 415 ? -40.469 19.061 -18.935 1.00 21.98 415 PHE A N 1
ATOM 3237 C CA . PHE A 1 415 ? -40.787 17.614 -18.786 1.00 21.98 415 PHE A CA 1
ATOM 3238 C C . PHE A 1 415 ? -39.793 16.479 -19.176 1.00 21.98 415 PHE A C 1
ATOM 3240 O O . PHE A 1 415 ? -39.475 16.210 -20.325 1.00 21.98 415 PHE A O 1
ATOM 3247 N N . ALA A 1 416 ? -39.415 15.738 -18.124 1.00 21.97 416 ALA A N 1
ATOM 3248 C CA . ALA A 1 416 ? -39.489 14.280 -17.908 1.00 21.97 416 ALA A CA 1
ATOM 3249 C C . ALA A 1 416 ? -39.367 13.232 -19.051 1.00 21.97 416 ALA A C 1
ATOM 3251 O O . ALA A 1 416 ? -40.211 13.118 -19.929 1.00 21.97 416 ALA A O 1
ATOM 3252 N N . VAL A 1 417 ? -38.416 12.310 -18.828 1.00 30.11 417 VAL A N 1
ATOM 3253 C CA . VAL A 1 417 ? -38.502 10.831 -18.940 1.00 30.11 417 VAL A CA 1
ATOM 3254 C C . VAL A 1 417 ? -39.392 10.220 -20.038 1.00 30.11 417 VAL A C 1
ATOM 3256 O O . VAL A 1 417 ? -40.604 10.092 -19.892 1.00 30.11 417 VAL A O 1
ATOM 3259 N N . THR A 1 418 ? -38.751 9.581 -21.019 1.00 24.30 418 THR A N 1
ATOM 3260 C CA . THR A 1 418 ? -39.200 8.289 -21.576 1.00 24.30 418 THR A CA 1
ATOM 3261 C C . THR A 1 418 ? -38.006 7.532 -22.165 1.00 24.30 418 THR A C 1
ATOM 3263 O O . THR A 1 418 ? -37.019 8.140 -22.576 1.00 24.30 418 THR A O 1
ATOM 3266 N N . GLY A 1 419 ? -38.040 6.198 -22.118 1.00 27.19 419 GLY A N 1
ATOM 3267 C CA . GLY A 1 419 ? -36.901 5.358 -22.503 1.00 27.19 419 GLY A CA 1
ATOM 3268 C C . GLY A 1 419 ? -36.768 5.162 -24.014 1.00 27.19 419 GLY A C 1
ATOM 3269 O O . GLY A 1 419 ? -37.766 5.128 -24.730 1.00 27.19 419 GLY A O 1
ATOM 3270 N N . LEU A 1 420 ? -35.536 4.946 -24.483 1.00 26.20 420 LEU A N 1
ATOM 3271 C CA . LEU A 1 420 ? -35.254 4.536 -25.858 1.00 26.20 420 LEU A CA 1
ATOM 3272 C C . LEU A 1 420 ? -34.562 3.172 -25.892 1.00 26.20 420 LEU A C 1
ATOM 3274 O O . LEU A 1 420 ? -33.471 2.988 -25.353 1.00 26.20 420 LEU A O 1
ATOM 3278 N N . ARG A 1 421 ? -35.223 2.232 -26.578 1.00 23.70 421 ARG A N 1
ATOM 3279 C CA . ARG A 1 421 ? -34.608 1.037 -27.169 1.00 23.70 421 ARG A CA 1
ATOM 3280 C C . ARG A 1 421 ? -33.370 1.455 -27.965 1.00 23.70 421 ARG A C 1
ATOM 3282 O O . ARG A 1 421 ? -33.456 2.370 -28.780 1.00 23.70 421 ARG A O 1
ATOM 3289 N N . LEU A 1 422 ? -32.263 0.741 -27.787 1.00 27.06 422 LEU A N 1
ATOM 3290 C CA . LEU A 1 422 ? -31.165 0.774 -28.748 1.00 27.06 422 LEU A CA 1
ATOM 3291 C C . LEU A 1 422 ? -31.509 -0.165 -29.906 1.00 27.06 422 LEU A C 1
ATOM 3293 O O . LEU A 1 422 ? -31.769 -1.346 -29.686 1.00 27.06 422 LEU A O 1
ATOM 3297 N N . GLU A 1 423 ? -31.534 0.372 -31.123 1.00 25.36 423 GLU A N 1
ATOM 3298 C 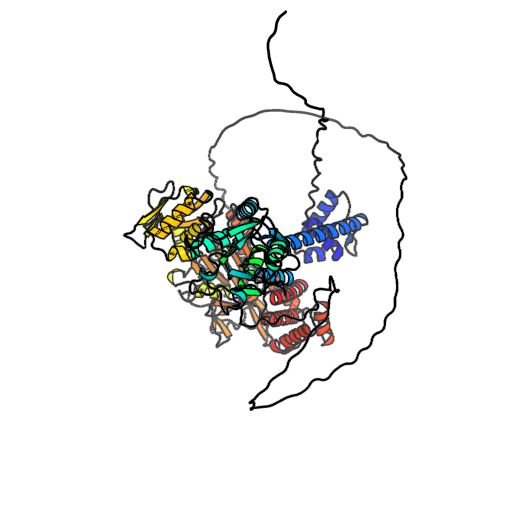CA . GLU A 1 423 ? -31.630 -0.426 -32.345 1.00 25.36 423 GLU A CA 1
ATOM 3299 C C . GLU A 1 423 ? -30.310 -1.163 -32.603 1.00 25.36 423 GLU A C 1
ATOM 3301 O O . GLU A 1 423 ? -29.223 -0.583 -32.512 1.00 25.36 423 GLU A O 1
ATOM 3306 N N . GLU A 1 424 ? -30.403 -2.440 -32.964 1.00 26.72 424 GLU A N 1
ATOM 3307 C CA . GLU A 1 424 ? -29.254 -3.234 -33.387 1.00 26.72 424 GLU A CA 1
ATOM 3308 C C . GLU A 1 424 ? -28.781 -2.774 -34.774 1.00 26.72 424 GLU A C 1
ATOM 3310 O O . GLU A 1 424 ? -29.518 -2.842 -35.758 1.00 26.72 424 GLU A O 1
ATOM 3315 N N . ARG A 1 425 ? -27.524 -2.326 -34.876 1.00 25.52 425 ARG A N 1
ATOM 3316 C CA . ARG A 1 425 ? -26.857 -2.154 -36.175 1.00 25.52 425 ARG A CA 1
ATOM 3317 C C . ARG A 1 425 ? -26.202 -3.471 -36.600 1.00 25.52 425 ARG A C 1
ATOM 3319 O O . ARG A 1 425 ? -25.512 -4.073 -35.777 1.00 25.52 425 ARG A O 1
ATOM 3326 N N . PRO A 1 426 ? -26.334 -3.893 -37.871 1.00 24.58 426 PRO A N 1
ATOM 3327 C CA . PRO A 1 426 ? -25.655 -5.084 -38.366 1.00 24.58 426 PRO A CA 1
ATOM 3328 C C . PRO A 1 426 ? -24.126 -4.882 -38.392 1.00 24.58 426 PRO A C 1
ATOM 3330 O O . PRO A 1 426 ? -23.657 -3.753 -38.582 1.00 24.58 426 PRO A O 1
ATOM 3333 N N . PRO A 1 427 ? -23.332 -5.954 -38.217 1.00 26.95 427 PRO A N 1
ATOM 3334 C CA . PRO A 1 427 ? -21.876 -5.868 -38.219 1.00 26.95 427 PRO A CA 1
ATOM 3335 C C . PRO A 1 427 ? -21.322 -5.535 -39.613 1.00 26.95 427 PRO A C 1
ATOM 3337 O O . PRO A 1 427 ? -21.832 -5.990 -40.637 1.00 26.95 427 PRO A O 1
ATOM 3340 N N . ALA A 1 428 ? -20.241 -4.754 -39.641 1.00 25.27 428 ALA A N 1
ATOM 3341 C CA . ALA A 1 428 ? -19.476 -4.476 -40.856 1.00 25.27 428 ALA A CA 1
ATOM 3342 C C . ALA A 1 428 ? -18.755 -5.748 -41.363 1.00 25.27 428 ALA A C 1
ATOM 3344 O O . ALA A 1 428 ? -18.419 -6.615 -40.551 1.00 25.27 428 ALA A O 1
ATOM 3345 N N . PRO A 1 429 ? -18.501 -5.881 -42.681 1.00 23.81 429 PRO A N 1
ATOM 3346 C CA . PRO A 1 429 ? -17.958 -7.109 -43.254 1.00 23.81 429 PRO A CA 1
ATOM 3347 C C . PRO A 1 429 ? -16.538 -7.408 -42.760 1.00 23.81 429 PRO A C 1
ATOM 3349 O O . PRO A 1 429 ? -15.679 -6.526 -42.694 1.00 23.81 429 PRO A O 1
ATOM 3352 N N . VAL A 1 430 ? -16.294 -8.683 -42.454 1.00 24.73 430 VAL A N 1
ATOM 3353 C CA . VAL A 1 430 ? -14.976 -9.204 -42.079 1.00 24.73 430 VAL A CA 1
ATOM 3354 C C . VAL A 1 430 ? -14.061 -9.166 -43.301 1.00 24.73 430 VAL A C 1
ATOM 3356 O O . VAL A 1 430 ? -14.359 -9.768 -44.329 1.00 24.73 430 VAL A O 1
ATOM 3359 N N . MET A 1 431 ? -12.938 -8.462 -43.184 1.00 24.08 431 MET A N 1
ATOM 3360 C CA . MET A 1 431 ? -11.897 -8.453 -44.206 1.00 24.08 431 MET A CA 1
ATOM 3361 C C . MET A 1 431 ? -10.958 -9.638 -43.956 1.00 24.08 431 MET A C 1
ATOM 3363 O O . MET A 1 431 ? -10.219 -9.633 -42.971 1.00 24.08 431 MET A O 1
ATOM 3367 N N . GLU A 1 432 ? -10.990 -10.655 -44.820 1.00 25.66 432 GLU A N 1
ATOM 3368 C CA . GLU A 1 432 ? -10.050 -11.779 -44.748 1.00 25.66 432 GLU A CA 1
ATOM 3369 C C . GLU A 1 432 ? -8.616 -11.287 -44.981 1.00 25.66 432 GLU A C 1
ATOM 3371 O O . GLU A 1 432 ? -8.231 -10.903 -46.088 1.00 25.66 432 GLU A O 1
ATOM 3376 N N . ILE A 1 433 ? -7.806 -11.298 -43.922 1.00 27.66 433 ILE A N 1
ATOM 3377 C CA . ILE A 1 433 ? -6.368 -11.055 -44.016 1.00 27.66 433 ILE A CA 1
ATOM 3378 C C . ILE A 1 433 ? -5.704 -12.405 -44.288 1.00 27.66 433 ILE A C 1
ATOM 3380 O O . ILE A 1 433 ? -5.624 -13.254 -43.401 1.00 27.66 433 ILE A O 1
ATOM 3384 N N . GLY A 1 434 ? -5.235 -12.600 -45.523 1.00 24.78 434 GLY A N 1
ATOM 3385 C CA . GLY A 1 434 ? -4.453 -13.779 -45.901 1.00 24.78 434 GLY A CA 1
ATOM 3386 C C . GLY A 1 434 ? -3.180 -13.932 -45.051 1.00 24.78 434 GLY A C 1
ATOM 3387 O O . GLY A 1 434 ? -2.697 -12.951 -44.477 1.00 24.78 434 GLY A O 1
ATOM 3388 N N . PRO A 1 435 ? -2.612 -15.147 -44.954 1.00 23.69 435 PRO A N 1
ATOM 3389 C CA . PRO A 1 435 ? -1.532 -15.438 -44.019 1.00 23.69 435 PRO A CA 1
ATOM 3390 C C . PRO A 1 435 ? -0.275 -14.615 -44.332 1.00 23.69 435 PRO A C 1
ATOM 3392 O O . PRO A 1 435 ? 0.442 -14.879 -45.298 1.00 23.69 435 PRO A O 1
ATOM 3395 N N . MET A 1 436 ? 0.030 -13.627 -43.485 1.00 24.41 436 MET A N 1
ATOM 3396 C CA . MET A 1 436 ? 1.346 -12.992 -43.491 1.00 24.41 436 MET A CA 1
ATOM 3397 C C . MET A 1 436 ? 2.377 -13.991 -42.968 1.00 24.41 436 MET A C 1
ATOM 3399 O O . MET A 1 436 ? 2.369 -14.337 -41.788 1.00 24.41 436 MET A O 1
ATOM 3403 N N . ASN A 1 437 ? 3.293 -14.411 -43.843 1.00 24.22 437 ASN A N 1
ATOM 3404 C CA . ASN A 1 437 ? 4.465 -15.205 -43.480 1.00 24.22 437 ASN A CA 1
ATOM 3405 C C . ASN A 1 437 ? 5.353 -14.433 -42.491 1.00 24.22 437 ASN A C 1
ATOM 3407 O O . ASN A 1 437 ? 6.240 -13.673 -42.882 1.00 24.22 437 ASN A O 1
ATOM 3411 N N . MET A 1 438 ? 5.123 -14.648 -41.199 1.00 27.81 438 MET A N 1
ATOM 3412 C CA . MET A 1 438 ? 6.028 -14.239 -40.137 1.00 27.81 438 MET A CA 1
ATOM 3413 C C . MET A 1 438 ? 7.114 -15.308 -40.004 1.00 27.81 438 MET A C 1
ATOM 3415 O O . MET A 1 438 ? 6.827 -16.429 -39.590 1.00 27.81 438 MET A O 1
ATOM 3419 N N . GLN A 1 439 ? 8.363 -14.974 -40.339 1.00 26.77 439 GLN A N 1
ATOM 3420 C CA . GLN A 1 439 ? 9.505 -15.821 -39.986 1.00 26.77 439 GLN A CA 1
ATOM 3421 C C . GLN A 1 439 ? 9.755 -15.725 -38.478 1.00 26.77 439 GLN A C 1
ATOM 3423 O O . GLN A 1 439 ? 10.595 -14.958 -38.010 1.00 26.77 439 GLN A O 1
ATOM 3428 N N . VAL A 1 440 ? 8.992 -16.510 -37.718 1.00 32.91 440 VAL A N 1
ATOM 3429 C CA . VAL A 1 440 ? 9.364 -16.906 -36.361 1.00 32.91 440 VAL A CA 1
ATOM 3430 C C . VAL A 1 440 ? 10.585 -17.811 -36.493 1.00 32.91 440 VAL A C 1
ATOM 3432 O O . VAL A 1 440 ? 10.512 -18.869 -37.116 1.00 32.91 440 VAL A O 1
ATOM 3435 N N . LEU A 1 441 ? 11.718 -17.384 -35.941 1.00 34.75 441 LEU A N 1
ATOM 3436 C CA . LEU A 1 441 ? 12.872 -18.262 -35.792 1.00 34.75 441 LEU A CA 1
ATOM 3437 C C . LEU A 1 441 ? 12.558 -19.243 -34.660 1.00 34.75 441 LEU A C 1
ATOM 3439 O O . LEU A 1 441 ? 12.545 -18.862 -33.492 1.00 34.75 441 LEU A O 1
ATOM 3443 N N . ASP A 1 442 ? 12.270 -20.496 -35.015 1.00 32.12 442 ASP A N 1
ATOM 3444 C CA . ASP A 1 442 ? 12.173 -21.596 -34.055 1.00 32.12 442 ASP A CA 1
ATOM 3445 C C . ASP A 1 442 ? 13.532 -21.747 -33.350 1.00 32.12 442 ASP A C 1
ATOM 3447 O O . ASP A 1 442 ? 14.497 -22.263 -33.921 1.00 32.12 442 ASP A O 1
ATOM 3451 N N . ALA A 1 443 ? 13.616 -21.287 -32.099 1.00 39.94 443 ALA A N 1
ATOM 3452 C CA . ALA A 1 443 ? 14.736 -21.620 -31.228 1.00 39.94 443 ALA A CA 1
ATOM 3453 C C . ALA A 1 443 ? 14.820 -23.156 -31.081 1.00 39.94 443 ALA A C 1
ATOM 3455 O O . ALA A 1 443 ? 13.772 -23.814 -31.087 1.00 39.94 443 ALA A O 1
ATOM 3456 N N . PRO A 1 444 ? 16.022 -23.755 -30.938 1.00 38.59 444 PRO A N 1
ATOM 3457 C CA . PRO A 1 444 ? 16.158 -25.206 -30.873 1.00 38.59 444 PRO A CA 1
ATOM 3458 C C . PRO A 1 444 ? 15.325 -25.767 -29.720 1.00 38.59 444 PRO A C 1
ATOM 3460 O O . PRO A 1 444 ? 15.631 -25.537 -28.549 1.00 38.59 444 PRO A O 1
ATOM 3463 N N . ARG A 1 445 ? 14.247 -26.478 -30.059 1.00 43.44 445 ARG A N 1
ATOM 3464 C CA . ARG A 1 445 ? 13.372 -27.120 -29.079 1.00 43.44 445 ARG A CA 1
ATOM 3465 C C . ARG A 1 445 ? 14.162 -28.257 -28.447 1.00 43.44 445 ARG A C 1
ATOM 3467 O O . ARG A 1 445 ? 14.462 -29.234 -29.132 1.00 43.44 445 ARG A O 1
ATOM 3474 N N . ASP A 1 446 ? 14.501 -28.127 -27.167 1.00 46.12 446 ASP A N 1
ATOM 3475 C CA . ASP A 1 446 ? 15.027 -29.267 -26.427 1.00 46.12 446 ASP A CA 1
ATOM 3476 C C . ASP A 1 446 ? 13.966 -30.378 -26.403 1.00 46.12 446 ASP A C 1
ATOM 3478 O O . ASP A 1 446 ? 12.759 -30.117 -26.390 1.00 46.12 446 ASP A O 1
ATOM 3482 N N . ILE A 1 447 ? 14.420 -31.628 -26.422 1.00 44.16 447 ILE A N 1
ATOM 3483 C CA . ILE A 1 447 ? 13.590 -32.822 -26.643 1.00 44.16 447 ILE A CA 1
ATOM 3484 C C . ILE A 1 447 ? 12.600 -33.027 -25.472 1.00 44.16 447 ILE A C 1
ATOM 3486 O O . ILE A 1 447 ? 11.583 -33.704 -25.609 1.00 44.16 447 ILE A O 1
ATOM 3490 N N . SER A 1 448 ? 12.865 -32.366 -24.339 1.00 52.03 448 SER A N 1
ATOM 3491 C CA . SER A 1 448 ? 12.022 -32.247 -23.142 1.00 52.03 448 SER A CA 1
ATOM 3492 C C . SER A 1 448 ? 10.859 -31.240 -23.257 1.00 52.03 448 SER A C 1
ATOM 3494 O O . SER A 1 448 ? 9.928 -31.276 -22.455 1.00 52.03 448 SER A O 1
ATOM 3496 N N . GLY A 1 449 ? 10.892 -30.327 -24.235 1.00 66.56 449 GLY A N 1
ATOM 3497 C CA . GLY A 1 449 ? 9.874 -29.294 -24.438 1.00 66.56 449 GLY A CA 1
ATOM 3498 C C . GLY A 1 449 ? 9.979 -28.052 -23.539 1.00 66.56 449 GLY A C 1
ATOM 3499 O O . GLY A 1 449 ? 9.020 -27.275 -23.520 1.00 66.56 449 GLY A O 1
ATOM 3500 N N . GLY A 1 450 ? 11.095 -27.863 -22.824 1.00 81.69 450 GLY A N 1
ATOM 3501 C CA . GLY A 1 450 ? 11.416 -26.653 -22.051 1.00 81.69 450 GLY A CA 1
ATOM 3502 C C . GLY A 1 450 ? 12.452 -25.733 -22.718 1.00 81.69 450 GLY A C 1
ATOM 3503 O O . GLY A 1 450 ? 12.967 -26.024 -23.797 1.00 81.69 450 GLY A O 1
ATOM 3504 N N . TYR A 1 451 ? 12.769 -24.617 -22.056 1.00 87.94 451 TYR A N 1
ATOM 3505 C CA . TYR A 1 451 ? 13.712 -23.594 -22.525 1.00 87.94 451 TYR A CA 1
ATOM 3506 C C . TYR A 1 451 ? 14.883 -23.419 -21.550 1.00 87.94 451 TYR A C 1
ATOM 3508 O O . TYR A 1 451 ? 14.661 -23.169 -20.368 1.00 87.94 451 TYR A O 1
ATOM 3516 N N . LYS A 1 452 ? 16.133 -23.480 -22.027 1.00 87.12 452 LYS A N 1
ATOM 3517 C CA . LYS A 1 452 ? 17.305 -23.067 -21.231 1.00 87.12 452 LYS A CA 1
ATOM 3518 C C . LYS A 1 452 ? 17.272 -21.543 -21.053 1.00 87.12 452 LYS A C 1
ATOM 3520 O O . LYS A 1 452 ? 17.162 -20.829 -22.047 1.00 87.12 452 LYS A O 1
ATOM 3525 N N . VAL A 1 453 ? 17.367 -21.047 -19.817 1.00 86.19 453 VAL A N 1
ATOM 3526 C CA . VAL A 1 453 ? 17.248 -19.607 -19.509 1.00 86.19 453 VAL A CA 1
ATOM 3527 C C . VAL A 1 453 ? 18.283 -19.138 -18.484 1.00 86.19 453 VAL A C 1
ATOM 3529 O O . VAL A 1 453 ? 18.572 -19.834 -17.514 1.00 86.19 453 VAL A O 1
ATOM 3532 N N . ASP A 1 454 ? 18.821 -17.929 -18.670 1.00 82.50 454 ASP A N 1
ATOM 3533 C CA . ASP A 1 454 ? 19.768 -17.314 -17.729 1.00 82.50 454 ASP A CA 1
ATOM 3534 C C . ASP A 1 454 ? 19.050 -16.410 -16.713 1.00 82.50 454 ASP A C 1
ATOM 3536 O O . ASP A 1 454 ? 18.744 -15.246 -16.972 1.00 82.50 454 ASP A O 1
ATOM 3540 N N . VAL A 1 455 ? 18.796 -16.950 -15.522 1.00 80.38 455 VAL A N 1
ATOM 3541 C CA . VAL A 1 455 ? 18.135 -16.236 -14.416 1.00 80.38 455 VAL A CA 1
ATOM 3542 C C . VAL A 1 455 ? 19.070 -15.377 -13.558 1.00 80.38 455 VAL A C 1
ATOM 3544 O O . VAL A 1 455 ? 18.605 -14.770 -12.593 1.00 80.38 455 VAL A O 1
ATOM 3547 N N . SER A 1 456 ? 20.364 -15.291 -13.889 1.00 71.06 456 SER A N 1
ATOM 3548 C CA . SER A 1 456 ? 21.294 -14.372 -13.210 1.00 71.06 456 SER A CA 1
ATOM 3549 C C . SER A 1 456 ? 21.056 -12.901 -13.594 1.00 71.06 456 SER A C 1
ATOM 3551 O O . SER A 1 456 ? 21.430 -11.989 -12.855 1.00 71.06 456 SER A O 1
ATOM 3553 N N . ARG A 1 457 ? 20.387 -12.668 -14.733 1.00 68.75 457 ARG A N 1
ATOM 3554 C CA . ARG A 1 457 ? 20.102 -11.351 -15.328 1.00 68.75 457 ARG A CA 1
ATOM 3555 C C . ARG A 1 457 ? 18.740 -10.789 -14.869 1.00 68.75 457 ARG A C 1
ATOM 3557 O O . ARG A 1 457 ? 17.954 -11.490 -14.241 1.00 68.75 457 ARG A O 1
ATOM 3564 N N . GLY A 1 458 ? 18.471 -9.505 -15.152 1.00 68.75 458 GLY A N 1
ATOM 3565 C CA . GLY A 1 458 ? 17.239 -8.774 -14.775 1.00 68.75 458 GLY A CA 1
ATOM 3566 C C . GLY A 1 458 ? 16.976 -8.622 -13.263 1.00 68.75 458 GLY A C 1
ATOM 3567 O O . GLY A 1 458 ? 17.882 -8.811 -12.442 1.00 68.75 458 GLY A O 1
ATOM 3568 N N . GLU A 1 459 ? 15.749 -8.240 -12.887 1.00 75.12 459 GLU A N 1
ATOM 3569 C CA . GLU A 1 459 ? 15.283 -8.166 -11.490 1.00 75.12 459 GLU A CA 1
ATOM 3570 C C . GLU A 1 459 ? 14.656 -9.495 -11.011 1.00 75.12 459 GLU A C 1
ATOM 3572 O O . GLU A 1 459 ? 14.033 -10.230 -11.781 1.00 75.12 459 GLU A O 1
ATOM 3577 N N . ARG A 1 460 ? 14.768 -9.786 -9.704 1.00 83.94 460 ARG A N 1
ATOM 3578 C CA . ARG A 1 460 ? 13.940 -10.788 -9.015 1.00 83.94 460 ARG A CA 1
ATOM 3579 C C . ARG A 1 460 ? 12.749 -10.111 -8.328 1.00 83.94 460 ARG A C 1
ATOM 3581 O O . ARG A 1 460 ? 12.944 -9.402 -7.342 1.00 83.94 460 ARG A O 1
ATOM 3588 N N . ILE A 1 461 ? 11.521 -10.422 -8.751 1.00 86.50 461 ILE A N 1
ATOM 3589 C CA . ILE A 1 461 ? 10.289 -9.927 -8.111 1.00 86.50 461 ILE A CA 1
ATOM 3590 C C . ILE A 1 461 ? 9.610 -11.040 -7.301 1.00 86.50 461 ILE A C 1
ATOM 3592 O O . ILE A 1 461 ? 9.217 -12.083 -7.825 1.00 86.50 461 ILE A O 1
ATOM 3596 N N . GLY A 1 462 ? 9.434 -10.791 -6.000 1.00 87.12 462 GLY A N 1
ATOM 3597 C CA . GLY A 1 462 ? 8.818 -11.729 -5.053 1.00 87.12 462 GLY A CA 1
ATOM 3598 C C . GLY A 1 462 ? 7.295 -11.622 -4.899 1.00 87.12 462 GLY A C 1
ATOM 3599 O O . GLY A 1 462 ? 6.716 -12.457 -4.218 1.00 87.12 462 GLY A O 1
ATOM 3600 N N . ARG A 1 463 ? 6.621 -10.634 -5.511 1.00 90.94 463 ARG A N 1
ATOM 3601 C CA . ARG A 1 463 ? 5.195 -10.330 -5.241 1.00 90.94 463 ARG A CA 1
ATOM 3602 C C . ARG A 1 463 ? 4.262 -11.532 -5.445 1.00 90.94 463 ARG A C 1
ATOM 3604 O O . ARG A 1 463 ? 3.466 -11.830 -4.563 1.00 90.94 463 ARG A O 1
ATOM 3611 N N . VAL A 1 464 ? 4.405 -12.256 -6.559 1.00 92.38 464 VAL A N 1
ATOM 3612 C CA . VAL A 1 464 ? 3.596 -13.457 -6.859 1.00 92.38 464 VAL A CA 1
ATOM 3613 C C . VAL A 1 464 ? 3.876 -14.594 -5.861 1.00 92.38 464 VAL A C 1
ATOM 3615 O O . VAL A 1 464 ? 2.960 -15.326 -5.498 1.00 92.38 464 VAL A O 1
ATOM 3618 N N . SER A 1 465 ? 5.113 -14.699 -5.359 1.00 91.50 465 SER A N 1
ATOM 3619 C CA . SER A 1 465 ? 5.511 -15.644 -4.305 1.00 91.50 465 SER A CA 1
ATOM 3620 C C . SER A 1 465 ? 4.834 -15.327 -2.971 1.00 91.50 465 SER A C 1
ATOM 3622 O O . SER A 1 465 ? 4.295 -16.225 -2.329 1.00 91.50 465 SER A O 1
ATOM 3624 N N . SER A 1 466 ? 4.807 -14.047 -2.578 1.00 89.50 466 SER A N 1
ATOM 3625 C CA . SER A 1 466 ? 4.128 -13.585 -1.363 1.00 89.50 466 SER A CA 1
ATOM 3626 C C . SER A 1 466 ? 2.619 -13.829 -1.414 1.00 89.50 466 SER A C 1
ATOM 3628 O O . SER A 1 466 ? 2.039 -14.241 -0.412 1.00 89.50 466 SER A O 1
ATOM 3630 N N . GLU A 1 467 ? 1.986 -13.611 -2.571 1.00 91.12 467 GLU A N 1
ATOM 3631 C CA . GLU A 1 467 ? 0.587 -13.992 -2.781 1.00 91.12 467 GLU A CA 1
ATOM 3632 C C . GLU A 1 467 ? 0.456 -15.523 -2.654 1.00 91.12 467 GLU A C 1
ATOM 3634 O O . GLU A 1 467 ? -0.174 -15.980 -1.712 1.00 91.12 467 GLU A O 1
ATOM 3639 N N . TRP A 1 468 ? 1.149 -16.333 -3.466 1.00 89.19 468 TRP A N 1
ATOM 3640 C CA . TRP A 1 468 ? 1.059 -17.808 -3.416 1.00 89.19 468 TRP A CA 1
ATOM 3641 C C . TRP A 1 468 ? 1.211 -18.403 -2.002 1.00 89.19 468 TRP A C 1
ATOM 3643 O O . TRP A 1 468 ? 0.409 -19.242 -1.592 1.00 89.19 468 TRP A O 1
ATOM 3653 N N . PHE A 1 469 ? 2.201 -17.937 -1.233 1.00 88.25 469 PHE A N 1
ATOM 3654 C CA . PHE A 1 469 ? 2.471 -18.426 0.123 1.00 88.25 469 PHE A CA 1
ATOM 3655 C C . PHE A 1 469 ? 1.391 -18.030 1.146 1.00 88.25 469 PHE A C 1
ATOM 3657 O O . PHE A 1 469 ? 1.196 -18.737 2.131 1.00 88.25 469 PHE A O 1
ATOM 3664 N N . SER A 1 470 ? 0.691 -16.910 0.936 1.00 87.69 470 SER A N 1
ATOM 3665 C CA . SER A 1 470 ? -0.350 -16.421 1.855 1.00 87.69 470 SER A CA 1
ATOM 3666 C C . SER A 1 470 ? -1.757 -16.945 1.549 1.00 87.69 470 SER A C 1
ATOM 3668 O O . SER A 1 470 ? -2.625 -16.836 2.413 1.00 87.69 470 SER A O 1
ATOM 3670 N N . ARG A 1 471 ? -1.989 -17.537 0.368 1.00 90.31 471 ARG A N 1
ATOM 3671 C CA . ARG A 1 471 ? -3.302 -18.067 -0.046 1.00 90.31 471 ARG A CA 1
ATOM 3672 C C . ARG A 1 471 ? -3.462 -19.551 0.305 1.00 90.31 471 ARG A C 1
ATOM 3674 O O . ARG A 1 471 ? -2.683 -20.354 -0.221 1.00 90.31 471 ARG A O 1
ATOM 3681 N N . PRO A 1 472 ? -4.461 -19.951 1.114 1.00 92.00 472 PRO A N 1
ATOM 3682 C CA . PRO A 1 472 ? -4.813 -21.358 1.319 1.00 92.00 472 PRO A CA 1
ATOM 3683 C C . PRO A 1 472 ? -5.490 -21.956 0.068 1.00 92.00 472 PRO A C 1
ATOM 3685 O O . PRO A 1 472 ? -5.851 -21.238 -0.860 1.00 92.00 472 PRO A O 1
ATOM 3688 N N . ALA A 1 473 ? -5.613 -23.286 -0.009 1.00 89.50 473 ALA A N 1
ATOM 3689 C CA . ALA A 1 473 ? -5.997 -23.995 -1.242 1.00 89.50 473 ALA A CA 1
ATOM 3690 C C . ALA A 1 473 ? -7.449 -23.749 -1.718 1.00 89.50 473 ALA A C 1
ATOM 3692 O O . ALA A 1 473 ? -7.770 -23.964 -2.891 1.00 89.50 473 ALA A O 1
ATOM 3693 N N . ASP A 1 474 ? -8.322 -23.299 -0.826 1.00 91.81 474 ASP A N 1
ATOM 3694 C CA . ASP A 1 474 ? -9.689 -22.847 -1.090 1.00 91.81 474 ASP A CA 1
ATOM 3695 C C . ASP A 1 474 ? -9.739 -21.461 -1.758 1.00 91.81 474 ASP A C 1
ATOM 3697 O O . ASP A 1 474 ? -10.599 -21.235 -2.604 1.00 91.81 474 ASP A O 1
ATOM 3701 N N . GLU A 1 475 ? -8.761 -20.583 -1.503 1.00 94.75 475 GLU A N 1
ATOM 3702 C CA . GLU A 1 475 ? -8.619 -19.293 -2.203 1.00 94.75 475 GLU A CA 1
ATOM 3703 C C . GLU A 1 475 ? -7.960 -19.412 -3.591 1.00 94.75 475 GLU A C 1
ATOM 3705 O O . GLU A 1 475 ? -7.844 -18.414 -4.302 1.00 94.75 475 GLU A O 1
ATOM 3710 N N . ARG A 1 476 ? -7.497 -20.605 -3.993 1.00 95.94 476 ARG A N 1
ATOM 3711 C CA . ARG A 1 476 ? -6.762 -20.855 -5.250 1.00 95.94 476 ARG A CA 1
ATOM 3712 C C . ARG A 1 476 ? -7.658 -21.494 -6.315 1.00 95.94 476 ARG A C 1
ATOM 3714 O O . ARG A 1 476 ? -8.325 -22.484 -6.033 1.00 95.94 476 ARG A O 1
ATOM 3721 N N . TYR A 1 477 ? -7.615 -21.016 -7.555 1.00 97.25 477 TYR A N 1
ATOM 3722 C CA . TYR A 1 477 ? -8.500 -21.457 -8.648 1.00 97.25 477 TYR A CA 1
ATOM 3723 C C . TYR A 1 477 ? -7.697 -22.065 -9.799 1.00 97.25 477 TYR A C 1
ATOM 3725 O O . TYR A 1 477 ? -6.583 -21.620 -10.061 1.00 97.25 477 TYR A O 1
ATOM 3733 N N . LEU A 1 478 ? -8.212 -23.089 -10.483 1.00 96.56 478 LEU A N 1
ATOM 3734 C CA . LEU A 1 478 ? -7.470 -23.779 -11.550 1.00 96.56 478 LEU A CA 1
ATOM 3735 C C . LEU A 1 478 ? -7.637 -23.102 -12.914 1.00 96.56 478 LEU A C 1
ATOM 3737 O O . LEU A 1 478 ? -6.839 -23.325 -13.820 1.00 96.56 478 LEU A O 1
ATOM 3741 N N . SER A 1 479 ? -8.651 -22.251 -13.065 1.00 97.19 479 SER A N 1
ATOM 3742 C CA . SER A 1 479 ? -8.901 -21.511 -14.298 1.00 97.19 479 SER A CA 1
ATOM 3743 C C . SER A 1 479 ? -9.572 -20.161 -14.052 1.00 97.19 479 SER A C 1
ATOM 3745 O O . SER A 1 479 ? -10.155 -19.919 -12.991 1.00 97.19 479 SER A O 1
ATOM 3747 N N . LEU A 1 480 ? -9.516 -19.274 -15.050 1.00 97.06 480 LEU A N 1
ATOM 3748 C CA . LEU A 1 480 ? -10.225 -17.996 -15.004 1.00 97.06 480 LEU A CA 1
ATOM 3749 C C . LEU A 1 480 ? -11.746 -18.180 -14.997 1.00 97.06 480 LEU A C 1
ATOM 3751 O O . LEU A 1 480 ? -12.418 -17.350 -14.401 1.00 97.06 480 LEU A O 1
ATOM 3755 N N . SER A 1 481 ? -12.297 -19.247 -15.591 1.00 96.56 481 SER A N 1
ATOM 3756 C CA . SER A 1 481 ? -13.749 -19.489 -15.552 1.00 96.56 481 SER A CA 1
ATOM 3757 C C . SER A 1 481 ? -14.231 -19.910 -14.162 1.00 96.56 481 SER A C 1
ATOM 3759 O O . SER A 1 481 ? -15.250 -19.402 -13.701 1.00 96.56 481 SER A O 1
ATOM 3761 N N . GLU A 1 482 ?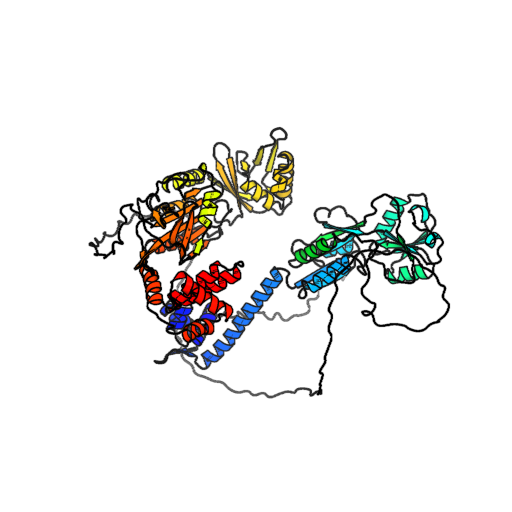 -13.487 -20.774 -13.458 1.00 97.00 482 GLU A N 1
ATOM 3762 C CA . GLU A 1 482 ? -13.773 -21.101 -12.049 1.00 97.00 482 GLU A CA 1
ATOM 3763 C C . GLU A 1 482 ? -13.696 -19.854 -11.160 1.00 97.00 482 GLU A C 1
ATOM 3765 O O . GLU A 1 482 ? -14.593 -19.603 -10.352 1.00 97.00 482 GLU A O 1
ATOM 3770 N N . LEU A 1 483 ? -12.631 -19.060 -11.335 1.00 97.56 483 LEU A N 1
ATOM 3771 C CA . LEU A 1 483 ? -12.427 -17.815 -10.601 1.00 97.56 483 LEU A CA 1
ATOM 3772 C C . LEU A 1 483 ? -13.577 -16.834 -10.861 1.00 97.56 483 LEU A C 1
ATOM 3774 O O . LEU A 1 483 ? -14.173 -16.342 -9.906 1.00 97.56 483 LEU A O 1
ATOM 3778 N N . ALA A 1 484 ? -13.901 -16.581 -12.135 1.00 96.56 484 ALA A N 1
ATOM 3779 C CA . ALA A 1 484 ? -14.958 -15.667 -12.566 1.00 96.56 484 ALA A CA 1
ATOM 3780 C C . ALA A 1 484 ? -16.317 -16.067 -11.992 1.00 96.56 484 ALA A C 1
ATOM 3782 O O . ALA A 1 484 ? -17.007 -15.212 -11.446 1.00 96.56 484 ALA A O 1
ATOM 3783 N N . CYS A 1 485 ? -16.665 -17.357 -12.060 1.00 96.62 485 CYS A N 1
ATOM 3784 C CA . CYS A 1 485 ? -17.896 -17.895 -11.487 1.00 96.62 485 CYS A CA 1
ATOM 3785 C C . CYS A 1 485 ? -17.976 -17.591 -9.982 1.00 96.62 485 CYS A C 1
ATOM 3787 O O . CYS A 1 485 ? -18.903 -16.925 -9.536 1.00 96.62 485 CYS A O 1
ATOM 3789 N N . SER A 1 486 ? -16.930 -17.934 -9.222 1.00 95.31 486 SER A N 1
ATOM 3790 C CA . SER A 1 486 ? -16.867 -17.687 -7.775 1.00 95.31 486 SER A CA 1
ATOM 3791 C C . SER A 1 486 ? -17.033 -16.208 -7.393 1.00 95.31 486 SER A C 1
ATOM 3793 O O . SER A 1 486 ? -17.825 -15.873 -6.505 1.00 95.31 486 SER A O 1
ATOM 3795 N N . VAL A 1 487 ? -16.328 -15.291 -8.072 1.00 95.81 487 VAL A N 1
ATOM 3796 C CA . VAL A 1 487 ? -16.438 -13.852 -7.766 1.00 95.81 487 VAL A CA 1
ATOM 3797 C C . VAL A 1 487 ? -17.721 -13.212 -8.310 1.00 95.81 487 VAL A C 1
ATOM 3799 O O . VAL A 1 487 ? -18.186 -12.232 -7.721 1.00 95.81 487 VAL A O 1
ATOM 3802 N N . ARG A 1 488 ? -18.332 -13.764 -9.370 1.00 95.81 488 ARG A N 1
ATOM 3803 C CA . ARG A 1 488 ? -19.656 -13.358 -9.871 1.00 95.81 488 ARG A CA 1
ATOM 3804 C C . ARG A 1 488 ? -20.764 -13.818 -8.930 1.00 95.81 488 ARG A C 1
ATOM 3806 O O . ARG A 1 488 ? -21.471 -12.964 -8.411 1.00 95.81 488 ARG A O 1
ATOM 3813 N N . ASP A 1 489 ? -20.823 -15.103 -8.581 1.00 93.62 489 ASP A N 1
ATOM 3814 C CA . ASP A 1 489 ? -21.786 -15.660 -7.619 1.00 93.62 489 ASP A CA 1
ATOM 3815 C C . ASP A 1 489 ? -21.769 -14.900 -6.285 1.00 93.62 489 ASP A C 1
ATOM 3817 O O . ASP A 1 489 ? -22.785 -14.765 -5.600 1.00 93.62 489 ASP A O 1
ATOM 3821 N N . ARG A 1 490 ? -20.590 -14.427 -5.871 1.00 92.25 490 ARG A N 1
ATOM 3822 C CA . ARG A 1 490 ? -20.402 -13.612 -4.667 1.00 92.25 490 ARG A CA 1
ATOM 3823 C C . ARG A 1 490 ? -20.915 -12.178 -4.831 1.00 92.25 490 ARG A C 1
ATOM 3825 O O . ARG A 1 490 ? -21.431 -11.623 -3.864 1.00 92.25 490 ARG A O 1
ATOM 3832 N N . ALA A 1 491 ? -20.770 -11.579 -6.012 1.00 93.31 491 ALA A N 1
ATOM 3833 C CA . ALA A 1 491 ? -21.272 -10.242 -6.317 1.00 93.31 491 ALA A CA 1
ATOM 3834 C C . ALA A 1 491 ? -22.797 -10.228 -6.526 1.00 93.31 491 ALA A C 1
ATOM 3836 O O . ALA A 1 491 ? -23.462 -9.337 -6.002 1.00 93.31 491 ALA A O 1
ATOM 3837 N N . ASP A 1 492 ? -23.354 -11.240 -7.192 1.00 93.56 492 ASP A N 1
ATOM 3838 C CA . ASP A 1 492 ? -24.793 -11.372 -7.463 1.00 93.56 492 ASP A CA 1
ATOM 3839 C C . ASP A 1 492 ? -25.603 -11.593 -6.173 1.00 93.56 492 ASP A C 1
ATOM 3841 O O . ASP A 1 492 ? -26.719 -11.097 -6.030 1.00 93.56 492 ASP A O 1
ATOM 3845 N N . ARG A 1 493 ? -25.007 -12.265 -5.176 1.00 92.38 493 ARG A N 1
ATOM 3846 C CA . ARG A 1 493 ? -25.549 -12.391 -3.807 1.00 92.38 493 ARG A CA 1
ATOM 3847 C C . ARG A 1 493 ? -25.233 -11.198 -2.901 1.00 92.38 493 ARG A C 1
ATOM 3849 O O . ARG A 1 493 ? -25.495 -11.260 -1.696 1.00 92.38 493 ARG A O 1
ATOM 3856 N N . SER A 1 494 ? -24.636 -10.131 -3.434 1.00 93.12 494 SER A N 1
ATOM 3857 C CA . SER A 1 494 ? -24.242 -8.958 -2.656 1.00 93.12 494 SER A CA 1
ATOM 3858 C C . SER A 1 494 ? -25.205 -7.784 -2.812 1.00 93.12 494 SER A C 1
ATOM 3860 O O . SER A 1 494 ? -25.796 -7.555 -3.863 1.00 93.12 494 SER A O 1
ATOM 3862 N N . ARG A 1 495 ? -25.345 -6.997 -1.743 1.00 91.69 495 ARG A N 1
ATOM 3863 C CA . ARG A 1 495 ? -26.143 -5.765 -1.719 1.00 91.69 495 ARG A CA 1
ATOM 3864 C C . ARG A 1 495 ? -25.337 -4.636 -1.092 1.00 91.69 495 ARG A C 1
ATOM 3866 O O . ARG A 1 495 ? -24.612 -4.848 -0.121 1.00 91.69 495 ARG A O 1
ATOM 3873 N N . THR A 1 496 ? -25.466 -3.424 -1.627 1.00 92.19 496 THR A N 1
ATOM 3874 C CA . THR A 1 496 ? -24.848 -2.223 -1.043 1.00 92.19 496 THR A CA 1
ATOM 3875 C C . THR A 1 496 ? -25.914 -1.249 -0.580 1.00 92.19 496 THR A C 1
ATOM 3877 O O . THR A 1 496 ? -26.822 -0.945 -1.352 1.00 92.19 496 THR A O 1
ATOM 3880 N N . ARG A 1 497 ? -25.765 -0.699 0.626 1.00 90.56 497 ARG A N 1
ATOM 3881 C CA . ARG A 1 497 ? -26.576 0.421 1.121 1.00 90.56 497 ARG A CA 1
ATOM 3882 C C . ARG A 1 497 ? -25.682 1.617 1.425 1.00 90.56 497 ARG A C 1
ATOM 3884 O O . ARG A 1 497 ? -24.488 1.454 1.662 1.00 90.56 497 ARG A O 1
ATOM 3891 N N . VAL A 1 498 ? -26.263 2.813 1.430 1.00 92.56 498 VAL A N 1
ATOM 3892 C CA . VAL A 1 498 ? -25.667 3.987 2.081 1.00 92.56 498 VAL A CA 1
ATOM 3893 C C . VAL A 1 498 ? -26.484 4.240 3.338 1.00 92.56 498 VAL A C 1
ATOM 3895 O O . VAL A 1 498 ? -27.698 4.405 3.253 1.00 92.56 498 VAL A O 1
ATOM 3898 N N . VAL A 1 499 ? -25.827 4.210 4.492 1.00 92.56 499 VAL A N 1
ATOM 3899 C CA . VAL A 1 499 ? -26.447 4.384 5.810 1.00 92.56 499 VAL A CA 1
ATOM 3900 C C . VAL A 1 499 ? -25.651 5.403 6.611 1.00 92.56 499 VAL A C 1
ATOM 3902 O O . VAL A 1 499 ? -24.453 5.581 6.395 1.00 92.56 499 VAL A O 1
ATOM 3905 N N . GLU A 1 500 ? -26.309 6.086 7.536 1.00 92.56 500 GLU A N 1
ATOM 3906 C CA . GLU A 1 500 ? -25.638 6.958 8.495 1.00 92.56 500 GLU A CA 1
ATOM 3907 C C . GLU A 1 500 ? -25.093 6.116 9.655 1.00 92.56 500 GLU A C 1
ATOM 3909 O O . GLU A 1 500 ? -25.810 5.273 10.198 1.00 92.56 500 GLU A O 1
ATOM 3914 N N . SER A 1 501 ? -23.828 6.318 10.032 1.00 91.81 501 SER A N 1
ATOM 3915 C CA . SER A 1 501 ? -23.135 5.492 11.031 1.00 91.81 501 SER A CA 1
ATOM 3916 C C . SER A 1 501 ? -23.861 5.440 12.378 1.00 91.81 501 SER A C 1
ATOM 3918 O O . SER A 1 501 ? -23.943 4.375 12.985 1.00 91.81 501 SER A O 1
ATOM 3920 N N . ALA A 1 502 ? -24.447 6.562 12.804 1.00 91.31 502 ALA A N 1
ATOM 3921 C CA . ALA A 1 502 ? -25.183 6.688 14.061 1.00 91.31 502 ALA A CA 1
ATOM 3922 C C . ALA A 1 502 ? -26.516 5.918 14.090 1.00 91.31 502 ALA A C 1
ATOM 3924 O O . ALA A 1 502 ? -27.056 5.685 15.169 1.00 91.31 502 ALA A O 1
ATOM 3925 N N . LEU A 1 503 ? -27.035 5.500 12.929 1.00 91.56 503 LEU A N 1
ATOM 3926 C CA . LEU A 1 503 ? -28.268 4.714 12.814 1.00 91.56 503 LEU A CA 1
ATOM 3927 C C . LEU A 1 503 ? -28.017 3.195 12.796 1.00 91.56 503 LEU A C 1
ATOM 3929 O O . LEU A 1 503 ? -28.971 2.424 12.711 1.00 91.56 503 LEU A O 1
ATOM 3933 N N . ILE A 1 504 ? -26.758 2.749 12.859 1.00 92.56 504 ILE A N 1
ATOM 3934 C CA . ILE A 1 504 ? -26.429 1.328 13.010 1.00 92.56 504 ILE A CA 1
ATOM 3935 C C . ILE A 1 504 ? -26.587 0.936 14.481 1.00 92.56 504 ILE A C 1
ATOM 3937 O O . ILE A 1 504 ? -25.898 1.471 15.355 1.00 92.56 504 ILE A O 1
ATOM 3941 N N . HIS A 1 505 ? -27.462 -0.036 14.745 1.00 91.94 505 HIS A N 1
ATOM 3942 C CA . HIS A 1 505 ? -27.593 -0.634 16.070 1.00 91.94 505 HIS A CA 1
ATOM 3943 C C . HIS A 1 505 ? -26.746 -1.908 16.170 1.00 91.94 505 HIS A C 1
ATOM 3945 O O . HIS A 1 505 ? -26.720 -2.716 15.240 1.00 91.94 505 HIS A O 1
ATOM 3951 N N . VAL A 1 506 ? -26.039 -2.083 17.287 1.00 92.38 506 VAL A N 1
ATOM 3952 C CA . VAL A 1 506 ? -25.161 -3.231 17.541 1.00 92.38 506 VAL A CA 1
ATOM 3953 C C . VAL A 1 506 ? -25.797 -4.141 18.581 1.00 92.38 506 VAL A C 1
ATOM 3955 O O . VAL A 1 506 ? -25.913 -3.778 19.751 1.00 92.38 506 VAL A O 1
ATOM 3958 N N . GLU A 1 507 ? -26.156 -5.349 18.163 1.00 88.12 507 GLU A N 1
ATOM 3959 C CA . GLU A 1 507 ? -26.688 -6.389 19.035 1.00 88.12 507 GLU A CA 1
ATOM 3960 C C . GLU A 1 507 ? -25.592 -7.399 19.382 1.00 88.12 507 GLU A C 1
ATOM 3962 O O . GLU A 1 507 ? -24.849 -7.873 18.521 1.00 88.12 507 GLU A O 1
ATOM 3967 N N . ALA A 1 508 ? -25.489 -7.758 20.658 1.00 83.56 508 ALA A N 1
ATOM 3968 C CA . ALA A 1 508 ? -24.580 -8.798 21.119 1.00 83.56 508 ALA A CA 1
ATOM 3969 C C . ALA A 1 508 ? -25.176 -9.513 22.334 1.00 83.56 508 ALA A C 1
ATOM 3971 O O . ALA A 1 508 ? -25.555 -8.881 23.324 1.00 83.56 508 ALA A O 1
ATOM 3972 N N . ASN A 1 509 ? -25.260 -10.840 22.266 1.00 68.44 509 ASN A N 1
ATOM 3973 C CA . ASN A 1 509 ? -25.864 -11.652 23.317 1.00 68.44 509 ASN A CA 1
ATOM 3974 C C . ASN A 1 509 ? -24.812 -12.048 24.369 1.00 68.44 509 ASN A C 1
ATOM 3976 O O . ASN A 1 509 ? -23.693 -12.424 24.035 1.00 68.44 509 ASN A O 1
ATOM 3980 N N . ARG A 1 510 ? -25.167 -12.022 25.661 1.00 61.78 510 ARG A N 1
ATOM 3981 C CA . ARG A 1 510 ? -24.293 -12.552 26.728 1.00 61.78 510 ARG A CA 1
ATOM 3982 C C . ARG A 1 510 ? -24.187 -14.081 26.709 1.00 61.78 510 ARG A C 1
ATOM 3984 O O . ARG A 1 510 ? -23.215 -14.610 27.232 1.00 61.78 510 ARG A O 1
ATOM 3991 N N . GLY A 1 511 ? -25.183 -14.772 26.149 1.00 60.00 511 GLY A N 1
ATOM 3992 C CA . GLY A 1 511 ? -25.221 -16.234 26.029 1.00 60.00 511 GLY A CA 1
ATOM 3993 C C . GLY A 1 511 ? -24.562 -16.798 24.765 1.00 60.00 511 GLY A C 1
ATOM 3994 O O . GLY A 1 511 ? -24.433 -18.011 24.659 1.00 60.00 511 GLY A O 1
ATOM 3995 N N . ASP A 1 512 ? -24.143 -15.946 23.825 1.00 65.81 512 ASP A N 1
ATOM 3996 C CA . ASP A 1 512 ? -23.443 -16.342 22.597 1.00 65.81 512 ASP A CA 1
ATOM 3997 C C . ASP A 1 512 ? -22.224 -15.430 22.415 1.00 65.81 512 ASP A C 1
ATOM 3999 O O . ASP A 1 512 ? -22.309 -14.335 21.857 1.00 65.81 512 ASP A O 1
ATOM 4003 N N . ALA A 1 513 ? -21.089 -15.864 22.970 1.00 51.81 513 ALA A N 1
ATOM 4004 C CA . ALA A 1 513 ? -19.868 -15.064 23.050 1.00 51.81 513 ALA A CA 1
ATOM 4005 C C . ALA A 1 513 ? -19.239 -14.743 21.679 1.00 51.81 513 ALA A C 1
ATOM 4007 O O . ALA A 1 513 ? -18.414 -13.833 21.606 1.00 51.81 513 ALA A O 1
ATOM 4008 N N . GLU A 1 514 ? -19.647 -15.452 20.621 1.00 53.75 514 GLU A N 1
ATOM 4009 C CA . GLU A 1 514 ? -19.086 -15.375 19.267 1.00 53.75 514 GLU A CA 1
ATOM 4010 C C . GLU A 1 514 ? -19.984 -14.603 18.280 1.00 53.75 514 GLU A C 1
ATOM 4012 O O . GLU A 1 514 ? -19.561 -14.310 17.158 1.00 53.75 514 GLU A O 1
ATOM 4017 N N . ARG A 1 515 ? -21.224 -14.246 18.658 1.00 69.81 515 ARG A N 1
ATOM 4018 C CA . ARG A 1 515 ? -22.165 -13.534 17.773 1.00 69.81 515 ARG A CA 1
ATOM 4019 C C . ARG A 1 515 ? -22.423 -12.092 18.198 1.00 69.81 515 ARG A C 1
ATOM 4021 O O . ARG A 1 515 ? -23.314 -11.790 18.992 1.00 69.81 515 ARG A O 1
ATOM 4028 N N . LEU A 1 516 ? -21.685 -11.193 17.552 1.00 84.94 516 LEU A N 1
ATOM 4029 C CA . LEU A 1 516 ? -22.055 -9.789 17.389 1.00 84.94 516 LEU A CA 1
ATOM 4030 C C . LEU A 1 516 ? -22.787 -9.613 16.050 1.00 84.94 516 LEU A C 1
ATOM 4032 O O . LEU A 1 516 ? -22.329 -10.106 15.019 1.00 84.94 516 LEU A O 1
ATOM 4036 N N . ALA A 1 517 ? -23.910 -8.902 16.066 1.00 89.12 517 ALA A N 1
ATOM 4037 C CA . ALA A 1 517 ? -24.740 -8.610 14.904 1.00 89.12 517 ALA A CA 1
ATOM 4038 C C . ALA A 1 517 ? -25.055 -7.110 14.811 1.00 89.12 517 ALA A C 1
ATOM 4040 O O . ALA A 1 517 ? -24.920 -6.355 15.774 1.00 89.12 517 ALA A O 1
ATOM 4041 N N . LEU A 1 518 ? -25.453 -6.671 13.621 1.00 91.44 518 LEU A N 1
ATOM 4042 C CA . LEU A 1 518 ? -25.731 -5.278 13.296 1.00 91.44 518 LEU A CA 1
ATOM 4043 C C . LEU A 1 518 ? -27.127 -5.174 12.684 1.00 91.44 518 LEU A C 1
ATOM 4045 O O . LEU A 1 518 ? -27.400 -5.804 11.660 1.00 91.44 518 LEU A O 1
ATOM 4049 N N . ILE A 1 519 ? -27.992 -4.353 13.272 1.00 91.75 519 ILE A N 1
ATOM 4050 C CA . ILE A 1 519 ? -29.232 -3.921 12.627 1.00 91.75 519 ILE A CA 1
ATOM 4051 C C . ILE A 1 519 ? -28.879 -2.699 11.780 1.00 91.75 519 ILE A C 1
ATOM 4053 O O . ILE A 1 519 ? -28.520 -1.639 12.301 1.00 91.75 519 ILE A O 1
ATOM 4057 N N . LEU A 1 520 ? -28.938 -2.862 10.459 1.00 91.75 520 LEU A N 1
ATOM 4058 C CA . LEU A 1 520 ? -28.717 -1.777 9.506 1.00 91.75 520 LEU A CA 1
ATOM 4059 C C . LEU A 1 520 ? -30.063 -1.133 9.132 1.00 91.75 520 LEU A C 1
ATOM 4061 O O . LEU A 1 520 ? -31.040 -1.860 8.934 1.00 91.75 520 LEU A O 1
ATOM 4065 N N . PRO A 1 521 ? -30.135 0.200 8.956 1.00 88.12 521 PRO A N 1
ATOM 4066 C CA . PRO A 1 521 ? -31.335 0.860 8.450 1.00 88.12 521 PRO A CA 1
ATOM 4067 C C . PRO A 1 521 ? -31.826 0.240 7.132 1.00 88.12 521 PRO A C 1
ATOM 4069 O O . PRO A 1 521 ? -31.084 0.169 6.149 1.00 88.12 521 PRO A O 1
ATOM 4072 N N . GLY A 1 522 ? -33.080 -0.220 7.113 1.00 82.56 522 GLY A N 1
ATOM 4073 C CA . GLY A 1 522 ? -33.678 -0.877 5.945 1.00 82.56 522 GLY A CA 1
ATOM 4074 C C . GLY A 1 522 ? -33.138 -2.284 5.650 1.00 82.56 522 GLY A C 1
ATOM 4075 O O . GLY A 1 522 ? -33.134 -2.696 4.486 1.00 82.56 522 GLY A O 1
ATOM 4076 N N . ALA A 1 523 ? -32.642 -3.006 6.661 1.00 84.88 523 ALA A N 1
ATOM 4077 C CA . ALA A 1 523 ? -32.379 -4.442 6.597 1.00 84.88 523 ALA A CA 1
ATOM 4078 C C . ALA A 1 523 ? -33.356 -5.213 7.499 1.00 84.88 523 ALA A C 1
ATOM 4080 O O . ALA A 1 523 ? -33.420 -4.965 8.698 1.00 84.88 523 ALA A O 1
ATOM 4081 N N . ASP A 1 524 ? -34.067 -6.185 6.925 1.00 80.06 524 ASP A N 1
ATOM 4082 C CA . ASP A 1 524 ? -35.088 -6.987 7.627 1.00 80.06 524 ASP A CA 1
ATOM 4083 C C . ASP A 1 524 ? -34.496 -8.073 8.545 1.00 80.06 524 ASP A C 1
ATOM 4085 O O . ASP A 1 524 ? -35.210 -8.733 9.296 1.00 80.06 524 ASP A O 1
ATOM 4089 N N . THR A 1 525 ? -33.180 -8.282 8.471 1.00 85.62 525 THR A N 1
ATOM 4090 C CA . THR A 1 525 ? -32.440 -9.329 9.185 1.00 85.62 525 THR A CA 1
ATOM 4091 C C . THR A 1 525 ? -31.158 -8.756 9.795 1.00 85.62 525 THR A C 1
ATOM 4093 O O . THR A 1 525 ? -30.472 -7.992 9.103 1.00 85.62 525 THR A O 1
ATOM 4096 N N . PRO A 1 526 ? -30.756 -9.175 11.011 1.00 89.00 526 PRO A N 1
ATOM 4097 C CA . PRO A 1 526 ? -29.457 -8.820 11.577 1.00 89.00 526 PRO A CA 1
ATOM 4098 C C . PRO A 1 526 ? -28.299 -9.258 10.674 1.00 89.00 526 PRO A C 1
ATOM 4100 O O . PRO A 1 526 ? -28.355 -10.310 10.033 1.00 89.00 526 PRO A O 1
ATOM 4103 N N . VAL A 1 527 ? -27.236 -8.456 10.640 1.00 90.94 527 VAL A N 1
ATOM 4104 C CA . VAL A 1 527 ? -26.086 -8.647 9.751 1.00 90.94 527 VAL A CA 1
ATOM 4105 C C . VAL A 1 527 ? -24.812 -8.878 10.565 1.00 90.94 527 VAL A C 1
ATOM 4107 O O . VAL A 1 527 ? -24.445 -8.052 11.397 1.00 90.94 527 VAL A O 1
ATOM 4110 N N . ALA A 1 528 ? -24.107 -9.982 10.324 1.00 90.56 528 ALA A N 1
ATOM 4111 C CA . ALA A 1 528 ? -22.867 -10.306 11.034 1.00 90.56 528 ALA A CA 1
ATOM 4112 C C . ALA A 1 528 ? -21.647 -9.654 10.347 1.00 90.56 528 ALA A C 1
ATOM 4114 O O . ALA A 1 528 ? -21.448 -9.870 9.150 1.00 90.56 528 ALA A O 1
ATOM 4115 N N . PRO A 1 529 ? -20.799 -8.868 11.035 1.00 91.75 529 PRO A N 1
ATOM 4116 C CA . PRO A 1 529 ? -19.588 -8.327 10.428 1.00 91.75 529 PRO A CA 1
ATOM 4117 C C . PRO A 1 529 ? -18.511 -9.402 10.252 1.00 91.75 529 PRO A C 1
ATOM 4119 O O . PRO A 1 529 ? -18.172 -10.122 11.191 1.00 91.75 529 PRO A O 1
ATOM 4122 N N . THR A 1 530 ? -17.912 -9.473 9.060 1.00 90.62 530 THR A N 1
ATOM 4123 C CA . THR A 1 530 ? -16.674 -10.236 8.860 1.00 90.62 530 THR A CA 1
ATOM 4124 C C . THR A 1 530 ? -15.526 -9.644 9.680 1.00 90.62 530 THR A C 1
ATOM 4126 O O . THR A 1 530 ? -15.540 -8.480 10.087 1.00 90.62 530 THR A O 1
ATOM 4129 N N . HIS A 1 531 ? -14.451 -10.416 9.863 1.00 89.31 531 HIS A N 1
ATOM 4130 C CA . HIS A 1 531 ? -13.247 -9.935 10.545 1.00 89.31 531 HIS A CA 1
ATOM 4131 C C . HIS A 1 531 ? -12.678 -8.644 9.915 1.00 89.31 531 HIS A C 1
ATOM 4133 O O . HIS A 1 531 ? -12.117 -7.804 10.628 1.00 89.31 531 HIS A O 1
ATOM 4139 N N . TRP A 1 532 ? -12.834 -8.473 8.596 1.00 91.94 532 TRP A N 1
ATOM 4140 C CA . TRP A 1 532 ? -12.425 -7.275 7.861 1.00 91.94 532 TRP A CA 1
ATOM 4141 C C . TRP A 1 532 ? -13.336 -6.076 8.148 1.00 91.94 532 TRP A C 1
ATOM 4143 O O . TRP A 1 532 ? -12.845 -5.038 8.596 1.00 91.94 532 TRP A O 1
ATOM 4153 N N . SER A 1 533 ? -14.654 -6.216 7.968 1.00 93.25 533 SER A N 1
ATOM 4154 C CA . SER A 1 533 ? -15.587 -5.102 8.178 1.00 93.25 533 SER A CA 1
ATOM 4155 C C . SER A 1 533 ? -15.704 -4.694 9.646 1.00 93.25 533 SER A C 1
ATOM 4157 O O . SER A 1 533 ? -15.827 -3.507 9.930 1.00 93.25 533 SER A O 1
ATOM 4159 N N . PHE A 1 534 ? -15.547 -5.629 10.589 1.00 93.56 534 PHE A N 1
ATOM 4160 C CA . PHE A 1 534 ? -15.377 -5.321 12.010 1.00 93.56 534 PHE A CA 1
ATOM 4161 C C . PHE A 1 534 ? -14.176 -4.393 12.239 1.00 93.56 534 PHE A C 1
ATOM 4163 O O . PHE A 1 534 ? -14.241 -3.459 13.032 1.00 93.56 534 PHE A O 1
ATOM 4170 N N . GLY A 1 535 ? -13.074 -4.618 11.513 1.00 93.62 535 GLY A N 1
ATOM 4171 C CA . GLY A 1 535 ? -11.904 -3.741 11.542 1.00 93.62 535 GLY A CA 1
ATOM 4172 C C . GLY A 1 535 ? -12.190 -2.347 10.977 1.00 93.62 535 GLY A C 1
ATOM 4173 O O . GLY A 1 535 ? -11.731 -1.356 11.542 1.00 93.62 535 GLY A O 1
ATOM 4174 N N . GLN A 1 536 ? -12.987 -2.261 9.909 1.00 93.50 536 GLN A N 1
ATOM 4175 C CA . GLN A 1 536 ? -13.433 -0.989 9.329 1.00 93.50 536 GLN A CA 1
ATOM 4176 C C . GLN A 1 536 ? -14.379 -0.229 10.277 1.00 93.50 536 GLN A C 1
ATOM 4178 O O . GLN A 1 536 ? -14.188 0.966 10.480 1.00 93.50 536 GLN A O 1
ATOM 4183 N N . LEU A 1 537 ? -15.326 -0.915 10.927 1.00 93.19 537 LEU A N 1
ATOM 4184 C CA . LEU A 1 537 ? -16.207 -0.350 11.958 1.00 93.19 537 LEU A CA 1
ATOM 4185 C C . LEU A 1 537 ? -15.423 0.136 13.180 1.00 93.19 537 LEU A C 1
ATOM 4187 O O . LEU A 1 537 ? -15.624 1.261 13.622 1.00 93.19 537 LEU A O 1
ATOM 4191 N N . ALA A 1 538 ? -14.487 -0.670 13.685 1.00 93.12 538 ALA A N 1
ATOM 4192 C CA . ALA A 1 538 ? -13.594 -0.276 14.771 1.00 93.12 538 ALA A CA 1
ATOM 4193 C C . ALA A 1 538 ? -12.790 0.988 14.407 1.00 93.12 538 ALA A C 1
ATOM 4195 O O . ALA A 1 538 ? -12.720 1.925 15.199 1.00 93.12 538 ALA A O 1
ATOM 4196 N N . SER A 1 539 ? -12.260 1.064 13.179 1.00 91.62 539 SER A N 1
ATOM 4197 C CA . SER A 1 539 ? -11.563 2.256 12.685 1.00 91.62 539 SER A CA 1
ATOM 4198 C C . SER A 1 539 ? -12.479 3.478 12.551 1.00 91.62 539 SER A C 1
ATOM 4200 O O . SER A 1 539 ? -12.029 4.582 12.845 1.00 91.62 539 SER A O 1
ATOM 4202 N N . LEU A 1 540 ? -13.736 3.299 12.130 1.00 90.19 540 LEU A N 1
ATOM 4203 C CA . LEU A 1 540 ? -14.740 4.367 12.027 1.00 90.19 540 LEU A CA 1
ATOM 4204 C C . LEU A 1 540 ? -15.080 4.954 13.405 1.00 90.19 540 LEU A C 1
ATOM 4206 O O . LEU A 1 540 ? -15.217 6.167 13.556 1.00 90.19 540 LEU A O 1
ATOM 4210 N N . VAL A 1 541 ? -15.155 4.105 14.434 1.00 90.38 541 VAL A N 1
ATOM 4211 C CA . VAL A 1 541 ? -15.384 4.558 15.812 1.00 90.38 541 VAL A CA 1
ATOM 4212 C C . VAL A 1 541 ? -14.114 5.033 16.536 1.00 90.38 541 VAL A C 1
ATOM 4214 O O . VAL A 1 541 ? -14.196 5.494 17.671 1.00 90.38 541 VAL A O 1
ATOM 4217 N N . GLY A 1 542 ? -12.940 4.952 15.901 1.00 89.06 542 GLY A N 1
ATOM 4218 C CA . GLY A 1 542 ? -11.656 5.334 16.503 1.00 89.06 542 GLY A CA 1
ATOM 4219 C C . GLY A 1 542 ? -11.098 4.331 17.524 1.00 89.06 542 GLY A C 1
ATOM 4220 O O . GLY A 1 542 ? -10.208 4.681 18.297 1.00 89.06 542 GLY A O 1
ATOM 4221 N N . ALA A 1 543 ? -11.592 3.090 17.538 1.00 90.38 543 ALA A N 1
ATOM 4222 C CA . ALA A 1 543 ? -11.204 2.052 18.491 1.00 90.38 543 ALA A CA 1
ATOM 4223 C C . ALA A 1 543 ? -10.204 1.033 17.895 1.00 90.38 543 ALA A C 1
ATOM 4225 O O . ALA A 1 543 ? -10.331 0.638 16.730 1.00 90.38 543 ALA A O 1
ATOM 4226 N N . PRO A 1 544 ? -9.233 0.511 18.674 1.00 91.19 544 PRO A N 1
ATOM 4227 C CA . PRO A 1 544 ? -8.308 -0.509 18.182 1.00 91.19 544 PRO A CA 1
ATOM 4228 C C . PRO A 1 544 ? -9.009 -1.854 17.927 1.00 91.19 544 PRO A C 1
ATOM 4230 O O . PRO A 1 544 ? -9.316 -2.602 18.857 1.00 91.19 544 PRO A O 1
ATOM 4233 N N . ALA A 1 545 ? -9.192 -2.214 16.652 1.00 91.44 545 ALA A N 1
ATOM 4234 C CA . ALA A 1 545 ? -9.842 -3.466 16.240 1.00 91.44 545 ALA A CA 1
ATOM 4235 C C . ALA A 1 545 ? -9.234 -4.724 16.891 1.00 91.44 545 ALA A C 1
ATOM 4237 O O . ALA A 1 545 ? -9.954 -5.652 17.245 1.00 91.44 545 ALA A O 1
ATOM 4238 N N . ALA A 1 546 ? -7.908 -4.758 17.065 1.00 89.88 546 ALA A N 1
ATOM 4239 C CA . ALA A 1 546 ? -7.211 -5.879 17.694 1.00 89.88 546 ALA A CA 1
ATOM 4240 C C . ALA A 1 546 ? -7.576 -6.062 19.178 1.00 89.88 546 ALA A C 1
ATOM 4242 O O . ALA A 1 546 ? -7.635 -7.196 19.640 1.00 89.88 546 ALA A O 1
ATOM 4243 N N . TYR A 1 547 ? -7.856 -4.970 19.897 1.00 89.81 547 TYR A N 1
ATOM 4244 C CA . TYR A 1 547 ? -8.295 -5.013 21.292 1.00 89.81 547 TYR A CA 1
ATOM 4245 C C . TYR A 1 547 ? -9.773 -5.398 21.394 1.00 89.81 547 TYR A C 1
ATOM 4247 O O . TYR A 1 547 ? -10.116 -6.306 22.143 1.00 89.81 547 TYR A O 1
ATOM 4255 N N . LEU A 1 548 ? -10.645 -4.787 20.579 1.00 89.44 548 LEU A N 1
ATOM 4256 C CA . LEU A 1 548 ? -12.080 -5.097 20.602 1.00 89.44 548 LEU A CA 1
ATOM 4257 C C . LEU A 1 548 ? -12.384 -6.576 20.306 1.00 89.44 548 LEU A C 1
ATOM 4259 O O . LEU A 1 548 ? -13.322 -7.115 20.879 1.00 89.44 548 LEU A O 1
ATOM 4263 N N . ARG A 1 549 ? -11.578 -7.251 19.472 1.00 88.31 549 ARG A N 1
ATOM 4264 C CA . ARG A 1 549 ? -11.707 -8.699 19.200 1.00 88.31 549 ARG A CA 1
ATOM 4265 C C . ARG A 1 549 ? -11.300 -9.610 20.366 1.00 88.31 549 ARG A C 1
ATOM 4267 O O . ARG A 1 549 ? -11.579 -10.798 20.306 1.00 88.31 549 ARG A O 1
ATOM 4274 N N . GLN A 1 550 ? -10.612 -9.092 21.384 1.00 89.25 550 GLN A N 1
ATOM 4275 C CA . GLN A 1 550 ? -10.256 -9.843 22.598 1.00 89.25 550 GLN A CA 1
ATOM 4276 C C . GLN A 1 550 ? -11.322 -9.706 23.695 1.00 89.25 550 GLN A C 1
ATOM 4278 O O . GLN A 1 550 ? -11.256 -10.396 24.711 1.00 89.25 550 GLN A O 1
ATOM 4283 N N . LEU A 1 551 ? -12.288 -8.801 23.516 1.00 87.81 551 LEU A N 1
ATOM 4284 C CA . LEU A 1 551 ? -13.391 -8.606 24.446 1.00 87.81 551 LEU A CA 1
ATOM 4285 C C . LEU A 1 551 ? -14.542 -9.573 24.122 1.00 87.81 551 LEU A C 1
ATOM 4287 O O . LEU A 1 551 ? -14.815 -9.811 22.946 1.00 87.81 551 LEU A O 1
ATOM 4291 N N . PRO A 1 552 ? -15.291 -10.055 25.133 1.00 88.00 552 PRO A N 1
ATOM 4292 C CA . PRO A 1 552 ? -16.576 -10.717 24.917 1.00 88.00 552 PRO A CA 1
ATOM 4293 C C . PRO A 1 552 ? -17.492 -9.880 24.014 1.00 88.00 552 PRO A C 1
ATOM 4295 O O . PRO A 1 552 ? -17.557 -8.658 24.189 1.00 88.00 552 PRO A O 1
ATOM 4298 N N . ALA A 1 553 ? -18.249 -10.523 23.115 1.00 86.00 553 ALA A N 1
ATOM 4299 C CA . ALA A 1 553 ? -19.089 -9.843 22.120 1.00 86.00 553 ALA A CA 1
ATOM 4300 C C . ALA A 1 553 ? -19.967 -8.724 22.711 1.00 86.00 553 ALA A C 1
ATOM 4302 O O . ALA A 1 553 ? -20.061 -7.650 22.124 1.00 86.00 553 ALA A O 1
ATOM 4303 N N . ALA A 1 554 ? -20.541 -8.920 23.904 1.00 86.31 554 ALA A N 1
ATOM 4304 C CA . ALA A 1 554 ? -21.329 -7.897 24.597 1.00 86.31 554 ALA A CA 1
ATOM 4305 C C . ALA A 1 554 ? -20.533 -6.613 24.921 1.00 86.31 554 ALA A C 1
ATOM 4307 O O . ALA A 1 554 ? -21.046 -5.510 24.750 1.00 86.31 554 ALA A O 1
ATOM 4308 N N . LEU A 1 555 ? -19.273 -6.730 25.357 1.00 88.81 555 LEU A N 1
ATOM 4309 C CA . LEU A 1 555 ? -18.417 -5.573 25.645 1.00 88.81 555 LEU A CA 1
ATOM 4310 C C . LEU A 1 555 ? -17.903 -4.922 24.356 1.00 88.81 555 LEU A C 1
ATOM 4312 O O . LEU A 1 555 ? -17.900 -3.695 24.261 1.00 88.81 555 LEU A O 1
ATOM 4316 N N . ALA A 1 556 ? -17.524 -5.718 23.352 1.00 90.00 556 ALA A N 1
ATOM 4317 C CA . ALA A 1 556 ? -17.174 -5.202 22.029 1.00 90.00 556 ALA A CA 1
ATOM 4318 C C . ALA A 1 556 ? -18.351 -4.429 21.399 1.00 90.00 556 ALA A C 1
ATOM 4320 O O . ALA A 1 556 ? -18.161 -3.328 20.885 1.00 90.00 556 ALA A O 1
ATOM 4321 N N . GLY A 1 557 ? -19.569 -4.966 21.520 1.00 90.25 557 GLY A N 1
ATOM 4322 C CA . GLY A 1 557 ? -20.807 -4.370 21.026 1.00 90.25 557 GLY A CA 1
ATOM 4323 C C . GLY A 1 557 ? -21.150 -3.043 21.697 1.00 90.25 557 GLY A C 1
ATOM 4324 O O . GLY A 1 557 ? -21.428 -2.078 20.994 1.00 90.25 557 GLY A O 1
ATOM 4325 N N . ILE A 1 558 ? -21.034 -2.943 23.027 1.00 90.38 558 ILE A N 1
ATOM 4326 C CA . ILE A 1 558 ? -21.236 -1.676 23.757 1.00 90.38 558 ILE A CA 1
ATOM 4327 C C . ILE A 1 558 ? -20.245 -0.598 23.288 1.00 90.38 558 ILE A C 1
ATOM 4329 O O . ILE A 1 558 ? -20.649 0.537 23.037 1.00 90.38 558 ILE A O 1
ATOM 4333 N N . ASN A 1 559 ? -18.964 -0.945 23.125 1.00 91.75 559 ASN A N 1
ATOM 4334 C CA . ASN A 1 559 ? -17.940 -0.000 22.664 1.00 91.75 559 ASN A CA 1
ATOM 4335 C C . ASN A 1 559 ? -18.194 0.463 21.219 1.00 91.75 559 ASN A C 1
ATOM 4337 O O . ASN A 1 559 ? -18.116 1.658 20.932 1.00 91.75 559 ASN A O 1
ATOM 4341 N N . LEU A 1 560 ? -18.539 -0.464 20.317 1.00 92.31 560 LEU A N 1
ATOM 4342 C CA . LEU A 1 560 ? -18.910 -0.133 18.938 1.00 92.31 560 LEU A CA 1
ATOM 4343 C C . LEU A 1 560 ? -20.174 0.731 18.890 1.00 92.31 560 LEU A C 1
ATOM 4345 O O . LEU A 1 560 ? -20.178 1.747 18.203 1.00 92.31 560 LEU A O 1
ATOM 4349 N N . GLN A 1 561 ? -21.214 0.385 19.652 1.00 93.62 561 GLN A N 1
ATOM 4350 C CA . GLN A 1 561 ? -22.458 1.149 19.691 1.00 93.62 561 GLN A CA 1
ATOM 4351 C C . GLN A 1 561 ? -22.235 2.583 20.172 1.00 93.62 561 GLN A C 1
ATOM 4353 O O . GLN A 1 561 ? -22.726 3.512 19.533 1.00 93.62 561 GLN A O 1
ATOM 4358 N N . TYR A 1 562 ? -21.500 2.753 21.276 1.00 92.44 562 TYR A N 1
ATOM 4359 C CA . TYR A 1 562 ? -21.176 4.063 21.837 1.00 92.44 562 TYR A CA 1
ATOM 4360 C C . TYR A 1 562 ? -20.403 4.919 20.835 1.00 92.44 562 TYR A C 1
ATOM 4362 O O . TYR A 1 562 ? -20.724 6.087 20.639 1.00 92.44 562 TYR A O 1
ATOM 4370 N N . GLY A 1 563 ? -19.402 4.340 20.172 1.00 90.81 563 GLY A N 1
ATOM 4371 C CA . GLY A 1 563 ? -18.603 5.063 19.193 1.00 90.81 563 GLY A CA 1
ATOM 4372 C C . GLY A 1 563 ? -19.367 5.410 17.912 1.00 90.81 563 GLY A C 1
ATOM 4373 O O . GLY A 1 563 ? -19.164 6.492 17.368 1.00 90.81 563 GLY A O 1
ATOM 4374 N N . LEU A 1 564 ? -20.283 4.546 17.456 1.00 90.81 564 LEU A N 1
ATOM 4375 C CA . LEU A 1 564 ? -21.139 4.813 16.293 1.00 90.81 564 LEU A CA 1
ATOM 4376 C C . LEU A 1 564 ? -22.089 5.996 16.535 1.00 90.81 564 LEU A C 1
ATOM 4378 O O . LEU A 1 564 ? -22.324 6.765 15.605 1.00 90.81 564 LEU A O 1
ATOM 4382 N N . THR A 1 565 ? -22.601 6.162 17.761 1.00 88.62 565 THR A N 1
ATOM 4383 C CA . THR A 1 565 ? -23.528 7.251 18.126 1.00 88.62 565 THR A CA 1
ATOM 4384 C C . THR A 1 565 ? -22.849 8.518 18.646 1.00 88.62 565 THR A C 1
ATOM 4386 O O . THR A 1 565 ? -23.418 9.597 18.505 1.00 88.62 565 THR A O 1
ATOM 4389 N N . SER A 1 566 ? -21.664 8.411 19.257 1.00 84.38 566 SER A N 1
ATOM 4390 C CA . SER A 1 566 ? -20.976 9.546 19.901 1.00 84.38 566 SER A CA 1
ATOM 4391 C C . SER A 1 566 ? -19.963 10.244 18.995 1.00 84.38 566 SER A C 1
ATOM 4393 O O . SER A 1 566 ? -19.667 11.423 19.203 1.00 84.38 566 SER A O 1
ATOM 4395 N N . ASN A 1 567 ? -19.418 9.548 17.992 1.00 84.81 567 ASN A N 1
ATOM 4396 C CA . ASN A 1 567 ? -18.614 10.199 16.961 1.00 84.81 567 ASN A CA 1
ATOM 4397 C C . ASN A 1 567 ? -19.520 10.993 16.011 1.00 84.81 567 ASN A C 1
ATOM 4399 O O . ASN A 1 567 ? -20.734 10.801 15.959 1.00 84.81 567 ASN A O 1
ATOM 4403 N N . ARG A 1 568 ? -18.920 11.894 15.223 1.00 78.31 568 ARG A N 1
ATOM 4404 C CA . ARG A 1 568 ? -19.645 12.596 14.160 1.00 78.31 568 ARG A CA 1
ATOM 4405 C C . ARG A 1 568 ? -20.302 11.563 13.243 1.00 78.31 568 ARG A C 1
ATOM 4407 O O . ARG A 1 568 ? -19.608 10.705 12.709 1.00 78.31 568 ARG A O 1
ATOM 4414 N N . ALA A 1 569 ? -21.608 11.688 13.036 1.00 78.56 569 ALA A N 1
ATOM 4415 C CA . ALA A 1 569 ? -22.324 10.832 12.107 1.00 78.56 569 ALA A CA 1
ATOM 4416 C C . ALA A 1 569 ? -21.775 11.009 10.680 1.00 78.56 569 ALA A C 1
ATOM 4418 O O . ALA A 1 569 ? -21.725 12.123 10.147 1.00 78.56 569 ALA A O 1
ATOM 4419 N N . GLU A 1 570 ? -21.346 9.904 10.073 1.00 84.44 570 GLU A N 1
ATOM 4420 C CA . GLU A 1 570 ? -20.841 9.854 8.703 1.00 84.44 570 GLU A CA 1
ATOM 4421 C C . GLU A 1 570 ? -21.753 8.976 7.847 1.00 84.44 570 GLU A C 1
ATOM 4423 O O . GLU A 1 570 ? -22.231 7.931 8.292 1.00 84.44 570 GLU A O 1
ATOM 4428 N N . GLN A 1 571 ? -21.979 9.369 6.591 1.00 92.00 571 GLN A N 1
ATOM 4429 C CA . GLN A 1 571 ? -22.575 8.451 5.625 1.00 92.00 571 GLN A CA 1
ATOM 4430 C C . GLN A 1 571 ? -21.534 7.420 5.206 1.00 92.00 571 GLN A C 1
ATOM 4432 O O . GLN A 1 571 ? -20.471 7.771 4.700 1.00 92.00 571 GLN A O 1
ATOM 4437 N N . ILE A 1 572 ? -21.866 6.147 5.371 1.00 93.25 572 ILE A N 1
ATOM 4438 C CA . ILE A 1 572 ? -21.017 5.015 5.019 1.00 93.25 572 ILE A CA 1
ATOM 4439 C C . ILE A 1 572 ? -21.736 4.101 4.033 1.00 93.25 572 ILE A C 1
ATOM 4441 O O . ILE A 1 572 ? -22.951 3.909 4.087 1.00 93.25 572 ILE A O 1
ATOM 4445 N N . LYS A 1 573 ? -20.968 3.524 3.112 1.00 93.56 573 LYS A N 1
ATOM 4446 C CA . LYS A 1 573 ? -21.439 2.560 2.125 1.00 93.56 573 LYS A CA 1
ATOM 4447 C C . LYS A 1 573 ? -21.092 1.145 2.576 1.00 93.56 573 LYS A C 1
ATOM 4449 O O . LYS A 1 573 ? -19.908 0.792 2.652 1.00 93.56 573 LYS A O 1
ATOM 4454 N N . THR A 1 574 ? -22.115 0.344 2.856 1.00 94.62 574 THR A N 1
ATOM 4455 C CA . THR A 1 574 ? -21.979 -1.075 3.203 1.00 94.62 574 THR A CA 1
ATOM 4456 C C . THR A 1 574 ? -21.822 -1.934 1.947 1.00 94.62 574 THR A C 1
ATOM 4458 O O . THR A 1 574 ? -22.261 -1.562 0.855 1.00 94.62 574 THR A O 1
ATOM 4461 N N . LEU A 1 575 ? -21.194 -3.098 2.102 1.00 95.12 575 LEU A N 1
ATOM 4462 C CA . LEU A 1 575 ? -21.385 -4.250 1.222 1.00 95.12 575 LEU A CA 1
ATOM 4463 C C . LEU A 1 575 ? -21.736 -5.439 2.096 1.00 95.12 575 LEU A C 1
ATOM 4465 O O . LEU A 1 575 ? -20.955 -5.823 2.965 1.00 95.12 575 LEU A O 1
ATOM 4469 N N . GLU A 1 576 ? -22.895 -6.010 1.838 1.00 93.44 576 GLU A N 1
ATOM 4470 C CA . GLU A 1 576 ? -23.423 -7.180 2.517 1.00 93.44 576 GLU A CA 1
ATOM 4471 C C . GLU A 1 576 ? -23.516 -8.328 1.510 1.00 93.44 576 GLU A C 1
ATOM 4473 O O . GLU A 1 576 ? -23.607 -8.088 0.306 1.00 93.44 576 GLU A O 1
ATOM 4478 N N . THR A 1 577 ? -23.480 -9.574 1.963 1.00 91.38 577 THR A N 1
ATOM 4479 C CA . THR A 1 577 ? -23.619 -10.757 1.104 1.00 91.38 577 THR A CA 1
ATOM 4480 C C . THR A 1 577 ? -24.430 -11.816 1.831 1.00 91.38 577 THR A C 1
ATOM 4482 O O . THR A 1 577 ? -24.240 -12.006 3.031 1.00 91.38 577 THR A O 1
ATOM 4485 N N . ASP A 1 578 ? -25.340 -12.477 1.120 1.00 86.94 578 ASP A N 1
ATOM 4486 C CA . ASP A 1 578 ? -26.149 -13.559 1.679 1.00 86.94 578 ASP A CA 1
ATOM 4487 C C . ASP A 1 578 ? -25.560 -14.931 1.321 1.00 86.94 578 ASP A C 1
ATOM 4489 O O . ASP A 1 578 ? -25.414 -15.297 0.152 1.00 86.94 578 ASP A O 1
ATOM 4493 N N . THR A 1 579 ? -25.194 -15.690 2.352 1.00 73.38 579 THR A N 1
ATOM 4494 C CA . THR A 1 579 ? -24.700 -17.071 2.252 1.00 73.38 579 THR A CA 1
ATOM 4495 C C . THR A 1 579 ? -25.524 -18.036 3.117 1.00 73.38 579 THR A C 1
ATOM 4497 O O . THR A 1 579 ? -25.038 -19.096 3.505 1.00 73.38 579 THR A O 1
ATOM 4500 N N . GLY A 1 580 ? -26.772 -17.672 3.443 1.00 77.31 580 GLY A N 1
ATOM 4501 C CA . GLY A 1 580 ? -27.626 -18.340 4.438 1.00 77.31 580 GLY A CA 1
ATOM 4502 C C . GLY A 1 580 ? -27.610 -17.643 5.806 1.00 77.31 580 GLY A C 1
ATOM 4503 O O . GLY A 1 580 ? -28.486 -17.865 6.640 1.00 77.31 580 GLY A O 1
ATOM 4504 N N . ARG A 1 581 ? -26.642 -16.746 6.014 1.00 82.06 581 ARG A N 1
ATOM 4505 C CA . ARG A 1 581 ? -26.701 -15.624 6.957 1.00 82.06 581 ARG A CA 1
ATOM 4506 C C . ARG A 1 581 ? -26.220 -14.381 6.214 1.00 82.06 581 ARG A C 1
ATOM 4508 O O . ARG A 1 581 ? -25.333 -14.490 5.367 1.00 82.06 581 ARG A O 1
ATOM 4515 N N . VAL A 1 582 ? -26.760 -13.208 6.538 1.00 88.81 582 VAL A N 1
ATOM 4516 C CA . VAL A 1 582 ? -26.275 -11.966 5.926 1.00 88.81 582 VAL A CA 1
ATOM 4517 C C . VAL A 1 582 ? -24.981 -11.540 6.614 1.00 88.81 582 VAL A C 1
ATOM 4519 O O . VAL A 1 582 ? -24.965 -11.256 7.814 1.00 88.81 582 VAL A O 1
ATOM 4522 N N . GLU A 1 583 ? -23.898 -11.468 5.848 1.00 91.44 583 GLU A N 1
ATOM 4523 C CA . GLU A 1 583 ? -22.595 -11.001 6.316 1.00 91.44 583 GLU A CA 1
ATOM 4524 C C . GLU A 1 583 ? -22.276 -9.609 5.767 1.00 91.44 583 GLU A C 1
ATOM 4526 O O . GLU A 1 583 ? -22.337 -9.370 4.562 1.00 91.44 583 GLU A O 1
ATOM 4531 N N . LEU A 1 584 ? -21.878 -8.682 6.637 1.00 93.25 584 LEU A N 1
ATOM 4532 C CA . LEU A 1 584 ? -21.332 -7.384 6.253 1.00 93.25 584 LEU A CA 1
ATOM 4533 C C . LEU A 1 584 ? -19.860 -7.591 5.890 1.00 93.25 584 LEU A C 1
ATOM 4535 O O . LEU A 1 584 ? -19.018 -7.764 6.771 1.00 93.25 584 LEU A O 1
ATOM 4539 N N . ARG A 1 585 ? -19.537 -7.565 4.596 1.00 93.81 585 ARG A N 1
ATOM 4540 C CA . ARG A 1 585 ? -18.176 -7.762 4.077 1.00 93.81 585 ARG A CA 1
ATOM 4541 C C . ARG A 1 585 ? -17.349 -6.484 4.026 1.00 93.81 585 ARG A C 1
ATOM 4543 O O . ARG A 1 585 ? -16.127 -6.567 4.116 1.00 93.81 585 ARG A O 1
ATOM 4550 N N . ALA A 1 586 ? -17.980 -5.313 3.909 1.00 96.12 586 ALA A N 1
ATOM 4551 C CA . ALA A 1 586 ? -17.265 -4.037 3.905 1.00 96.12 586 ALA A CA 1
ATOM 4552 C C . ALA A 1 586 ? -18.067 -2.876 4.500 1.00 96.12 586 ALA A C 1
ATOM 4554 O O . ALA A 1 586 ? -19.270 -2.765 4.271 1.00 96.12 586 ALA A O 1
ATOM 4555 N N . VAL A 1 587 ? -17.353 -1.948 5.135 1.00 94.12 587 VAL A N 1
ATOM 4556 C CA . VAL A 1 587 ? -17.803 -0.592 5.464 1.00 94.12 587 VAL A CA 1
ATOM 4557 C C . VAL A 1 587 ? -16.812 0.392 4.853 1.00 94.12 587 VAL A C 1
ATOM 4559 O O . VAL A 1 587 ? -15.616 0.345 5.128 1.00 94.12 587 VAL A O 1
ATOM 4562 N N . THR A 1 588 ? -17.304 1.255 3.970 1.00 93.88 588 THR A N 1
ATOM 4563 C CA . THR A 1 588 ? -16.489 2.167 3.151 1.00 93.88 588 THR A CA 1
ATOM 4564 C C . THR A 1 588 ? -17.082 3.574 3.150 1.00 93.88 588 THR A C 1
ATOM 4566 O O . THR A 1 588 ? -18.244 3.744 3.505 1.00 93.88 588 THR A O 1
ATOM 4569 N N . GLY A 1 589 ? -16.316 4.589 2.740 1.00 89.00 589 GLY A N 1
ATOM 4570 C CA . GLY A 1 589 ? -16.849 5.948 2.569 1.00 89.00 589 GLY A CA 1
ATOM 4571 C C . GLY A 1 589 ? -17.955 6.027 1.498 1.00 89.00 589 GLY A C 1
ATOM 4572 O O . GLY A 1 589 ? -18.064 5.130 0.655 1.00 89.00 589 GLY A O 1
ATOM 4573 N N . PRO A 1 590 ? -18.765 7.099 1.477 1.00 85.75 590 PRO A N 1
ATOM 4574 C CA . PRO A 1 590 ? -19.964 7.168 0.639 1.00 85.75 590 PRO A CA 1
ATOM 4575 C C . PRO A 1 590 ? -19.613 7.283 -0.854 1.00 85.75 590 PRO A C 1
ATOM 4577 O O . PRO A 1 590 ? -20.240 6.643 -1.697 1.00 85.75 590 PRO A O 1
ATOM 4580 N N . ASP A 1 591 ? -18.534 8.005 -1.179 1.00 85.56 591 ASP A N 1
ATOM 4581 C CA . ASP A 1 591 ? -17.969 8.130 -2.529 1.00 85.56 591 ASP A CA 1
ATOM 4582 C C . ASP A 1 591 ? -17.010 6.980 -2.917 1.00 85.56 591 ASP A C 1
ATOM 4584 O O . ASP A 1 591 ? -16.232 7.113 -3.868 1.00 85.56 591 ASP A O 1
ATOM 4588 N N . TYR A 1 592 ? -17.029 5.846 -2.203 1.00 88.62 592 TYR A N 1
ATOM 4589 C CA . TYR A 1 592 ? -16.224 4.677 -2.566 1.00 88.62 592 TYR A CA 1
ATOM 4590 C C . TYR A 1 592 ? -16.741 4.051 -3.872 1.00 88.62 592 TYR A C 1
ATOM 4592 O O . TYR A 1 592 ? -17.803 3.412 -3.927 1.00 88.62 592 TYR A O 1
ATOM 4600 N N . GLY A 1 593 ? -15.968 4.245 -4.944 1.00 89.19 593 GLY A N 1
ATOM 4601 C CA . GLY A 1 593 ? -16.214 3.649 -6.254 1.00 89.19 593 GLY A CA 1
ATOM 4602 C C . GLY A 1 593 ? -15.767 2.198 -6.253 1.00 89.19 593 GLY A C 1
ATOM 4603 O O . GLY A 1 593 ? -14.620 1.884 -6.584 1.00 89.19 593 GLY A O 1
ATOM 4604 N N . ARG A 1 594 ? -16.687 1.330 -5.833 1.00 91.06 594 ARG A N 1
ATOM 4605 C CA . ARG A 1 594 ? -16.505 -0.118 -5.830 1.00 91.06 594 ARG A CA 1
ATOM 4606 C C . ARG A 1 594 ? -16.381 -0.607 -7.270 1.00 91.06 594 ARG A C 1
ATOM 4608 O O . ARG A 1 594 ? -17.230 -0.288 -8.093 1.00 91.06 594 ARG A O 1
ATOM 4615 N N . ILE A 1 595 ? -15.305 -1.337 -7.524 1.00 91.88 595 ILE A N 1
ATOM 4616 C CA . ILE A 1 595 ? -15.120 -2.170 -8.709 1.00 91.88 595 ILE A CA 1
ATOM 4617 C C . ILE A 1 595 ? -15.198 -3.585 -8.156 1.00 91.88 595 ILE A C 1
ATOM 4619 O O . ILE A 1 595 ? -14.473 -3.887 -7.202 1.00 91.88 595 ILE A O 1
ATOM 4623 N N . PHE A 1 596 ? -16.121 -4.394 -8.657 1.00 93.19 596 PHE A N 1
ATOM 4624 C CA . PHE A 1 596 ? -16.293 -5.767 -8.200 1.00 93.19 596 PHE A CA 1
ATOM 4625 C C . PHE A 1 596 ? -15.187 -6.649 -8.769 1.00 93.19 596 PHE A C 1
ATOM 4627 O O . PHE A 1 596 ? -14.697 -6.418 -9.876 1.00 93.19 596 PHE A O 1
ATOM 4634 N N . ASP A 1 597 ? -14.785 -7.678 -8.024 1.00 95.56 597 ASP A N 1
ATOM 4635 C CA . ASP A 1 597 ? -13.657 -8.514 -8.447 1.00 95.56 597 ASP A CA 1
ATOM 4636 C C . ASP A 1 597 ? -13.959 -9.246 -9.775 1.00 95.56 597 ASP A C 1
ATOM 4638 O O . ASP A 1 597 ? -13.053 -9.430 -10.590 1.00 95.56 597 ASP A O 1
ATOM 4642 N N . HIS A 1 598 ? -15.233 -9.560 -10.056 1.00 94.69 598 HIS A N 1
ATOM 4643 C CA . HIS A 1 598 ? -15.664 -10.154 -11.329 1.00 94.69 598 HIS A CA 1
ATOM 4644 C C . HIS A 1 598 ? -15.431 -9.236 -12.541 1.00 94.69 598 HIS A C 1
ATOM 4646 O O . HIS A 1 598 ? -15.006 -9.714 -13.591 1.00 94.69 598 HIS A O 1
ATOM 4652 N N . GLU A 1 599 ? -15.594 -7.913 -12.398 1.00 91.94 599 GLU A N 1
ATOM 4653 C CA . GLU A 1 599 ? -15.373 -6.955 -13.494 1.00 91.94 599 GLU A CA 1
ATOM 4654 C C . GLU A 1 599 ? -13.914 -6.981 -13.974 1.00 91.94 599 GLU A C 1
ATOM 4656 O O . GLU A 1 599 ? -13.648 -6.867 -15.175 1.00 91.94 599 GLU A O 1
ATOM 4661 N N . LEU A 1 600 ? -12.966 -7.169 -13.044 1.00 92.88 600 LEU A N 1
ATOM 4662 C CA . LEU A 1 600 ? -11.555 -7.364 -13.373 1.00 92.88 600 LEU A CA 1
ATOM 4663 C C . LEU A 1 600 ? -11.315 -8.739 -14.004 1.00 92.88 600 LEU A C 1
ATOM 4665 O O . LEU A 1 600 ? -10.677 -8.815 -15.055 1.00 92.88 600 LEU A O 1
ATOM 4669 N N . VAL A 1 601 ? -11.803 -9.815 -13.379 1.00 94.88 601 VAL A N 1
ATOM 4670 C CA . VAL A 1 601 ? -11.548 -11.184 -13.858 1.00 94.88 601 VAL A CA 1
ATOM 4671 C C . VAL A 1 601 ? -12.093 -11.373 -15.274 1.00 94.88 601 VAL A C 1
ATOM 4673 O O . VAL A 1 601 ? -11.374 -11.879 -16.127 1.00 94.88 601 VAL A O 1
ATOM 4676 N N . GLU A 1 602 ? -13.290 -10.875 -15.580 1.00 92.25 602 GLU A N 1
ATOM 4677 C CA . GLU A 1 602 ? -13.891 -10.952 -16.919 1.00 92.25 602 GLU A CA 1
ATOM 4678 C C . GLU A 1 602 ? -13.220 -10.037 -17.946 1.00 92.25 602 GLU A C 1
ATOM 4680 O O . GLU A 1 602 ? -13.204 -10.347 -19.140 1.00 92.25 602 GLU A O 1
ATOM 4685 N N . ALA A 1 603 ? -12.663 -8.897 -17.523 1.00 89.50 603 ALA A N 1
ATOM 4686 C CA . ALA A 1 603 ? -11.836 -8.070 -18.401 1.00 89.50 603 ALA A CA 1
ATOM 4687 C C . ALA A 1 603 ? -10.556 -8.799 -18.818 1.00 89.50 603 ALA A C 1
ATOM 4689 O O . ALA A 1 603 ? -10.147 -8.696 -19.974 1.00 89.50 603 ALA A O 1
ATOM 4690 N N . VAL A 1 604 ? -9.968 -9.577 -17.908 1.00 91.88 604 VAL A N 1
ATOM 4691 C CA . VAL A 1 604 ? -8.818 -10.431 -18.208 1.00 91.88 604 VAL A CA 1
ATOM 4692 C C . VAL A 1 604 ? -9.237 -11.661 -19.015 1.00 91.88 604 VAL A C 1
ATOM 4694 O O . VAL A 1 604 ? -8.578 -11.976 -19.999 1.00 91.88 604 VAL A O 1
ATOM 4697 N N . GLN A 1 605 ? -10.354 -12.314 -18.684 1.00 92.75 605 GLN A N 1
ATOM 4698 C CA . GLN A 1 605 ? -10.876 -13.490 -19.394 1.00 92.75 605 GLN A CA 1
ATOM 4699 C C . GLN A 1 605 ? -11.164 -13.188 -20.876 1.00 92.75 605 GLN A C 1
ATOM 4701 O O . GLN A 1 605 ? -10.855 -13.993 -21.748 1.00 92.75 605 GLN A O 1
ATOM 4706 N N . ARG A 1 606 ? -11.645 -11.976 -21.193 1.00 89.06 606 ARG A N 1
ATOM 4707 C CA . ARG A 1 606 ? -11.810 -11.487 -22.579 1.00 89.06 606 ARG A CA 1
ATOM 4708 C C . ARG A 1 606 ? -10.506 -11.377 -23.385 1.00 89.06 606 ARG A C 1
ATOM 4710 O O . ARG A 1 606 ? -10.574 -11.230 -24.601 1.00 89.06 606 ARG A O 1
ATOM 4717 N N . ILE A 1 607 ? -9.343 -11.410 -22.734 1.00 86.69 607 ILE A N 1
ATOM 4718 C CA . ILE A 1 607 ? -8.015 -11.239 -23.353 1.00 86.69 607 ILE A CA 1
ATOM 4719 C C . ILE A 1 607 ? -7.176 -12.524 -23.247 1.00 86.69 607 ILE A C 1
ATOM 4721 O O . ILE A 1 607 ? -6.416 -12.845 -24.158 1.00 86.69 607 ILE A O 1
ATOM 4725 N N . ALA A 1 608 ? -7.322 -13.259 -22.145 1.00 89.38 608 ALA A N 1
ATOM 4726 C CA . ALA A 1 608 ? -6.555 -14.455 -21.809 1.00 89.38 608 ALA A CA 1
ATOM 4727 C C . ALA A 1 608 ? -7.326 -15.775 -21.979 1.00 89.38 608 ALA A C 1
ATOM 4729 O O . ALA A 1 608 ? -6.748 -16.846 -21.783 1.00 89.38 608 ALA A O 1
ATOM 4730 N N . GLY A 1 609 ? -8.614 -15.717 -22.327 1.00 92.25 609 GLY A N 1
ATOM 4731 C CA . GLY A 1 609 ? -9.491 -16.882 -22.322 1.00 92.25 609 GLY A CA 1
ATOM 4732 C C . GLY A 1 609 ? -9.627 -17.451 -20.912 1.00 92.25 609 GLY A C 1
ATOM 4733 O O . GLY A 1 609 ? -9.802 -16.715 -19.945 1.00 92.25 609 GLY A O 1
ATOM 4734 N N . ASN A 1 610 ? -9.518 -18.764 -20.780 1.00 94.12 610 ASN A N 1
ATOM 4735 C CA . ASN A 1 610 ? -9.611 -19.482 -19.518 1.00 94.12 610 ASN A CA 1
ATOM 4736 C C . ASN A 1 610 ? -8.304 -19.454 -18.695 1.00 94.12 610 ASN A C 1
ATOM 4738 O O . ASN A 1 610 ? -8.289 -19.910 -17.551 1.00 94.12 610 ASN A O 1
ATOM 4742 N N . GLY A 1 611 ? -7.208 -18.910 -19.239 1.00 91.19 611 GLY A N 1
ATOM 4743 C CA . GLY A 1 611 ? -5.903 -18.863 -18.565 1.00 91.19 611 GLY A CA 1
ATOM 4744 C C . GLY A 1 611 ? -5.239 -20.238 -18.425 1.00 91.19 611 GLY A C 1
ATOM 4745 O O . GLY A 1 611 ? -4.348 -20.414 -17.592 1.00 91.19 611 GLY A O 1
ATOM 4746 N N . THR A 1 612 ? -5.667 -21.211 -19.233 1.00 91.69 612 THR A N 1
ATOM 4747 C CA . THR A 1 612 ? -5.225 -22.615 -19.176 1.00 91.69 612 THR A CA 1
ATOM 4748 C C . THR A 1 612 ? -4.329 -23.026 -20.351 1.00 91.69 612 THR A C 1
ATOM 4750 O O . THR A 1 612 ? -3.911 -24.176 -20.429 1.00 91.69 612 THR A O 1
ATOM 4753 N N . GLY A 1 613 ? -3.992 -22.092 -21.249 1.00 84.56 613 GLY A N 1
ATOM 4754 C CA . GLY A 1 613 ? -3.261 -22.363 -22.501 1.00 84.56 613 GLY A CA 1
ATOM 4755 C C . GLY A 1 613 ? -4.168 -22.521 -23.727 1.00 84.56 613 GLY A C 1
ATOM 4756 O O . GLY A 1 613 ? -3.703 -22.861 -24.809 1.00 84.56 613 GLY A O 1
ATOM 4757 N N . ASP A 1 614 ? -5.460 -22.255 -23.550 1.00 86.62 614 ASP A N 1
ATOM 4758 C CA . ASP A 1 614 ? -6.484 -22.109 -24.589 1.00 86.62 614 ASP A CA 1
ATOM 4759 C C . ASP A 1 614 ? -6.309 -20.822 -25.422 1.00 86.62 614 ASP A C 1
ATOM 4761 O O . ASP A 1 614 ? -6.714 -20.758 -26.582 1.00 86.62 614 ASP A O 1
ATOM 4765 N N . THR A 1 615 ? -5.624 -19.823 -24.859 1.00 88.12 615 THR A N 1
ATOM 4766 C CA . THR A 1 615 ? -4.977 -18.738 -25.606 1.00 88.12 615 THR A CA 1
ATOM 4767 C C . THR A 1 615 ? -3.467 -18.782 -25.349 1.00 88.12 615 THR A C 1
ATOM 4769 O O . THR A 1 615 ? -2.973 -19.627 -24.602 1.00 88.12 615 THR A O 1
ATOM 4772 N N . ARG A 1 616 ? -2.707 -17.829 -25.903 1.00 87.19 616 ARG A N 1
ATOM 4773 C CA . ARG A 1 616 ? -1.290 -17.640 -25.538 1.00 87.19 616 ARG A CA 1
ATOM 4774 C C . ARG A 1 616 ? -1.063 -17.356 -24.045 1.00 87.19 616 ARG A C 1
ATOM 4776 O O . ARG A 1 616 ? 0.056 -17.513 -23.579 1.00 87.19 616 ARG A O 1
ATOM 4783 N N . TRP A 1 617 ? -2.091 -16.932 -23.308 1.00 92.75 617 TRP A N 1
ATOM 4784 C CA . TRP A 1 617 ? -1.998 -16.621 -21.884 1.00 92.75 617 TRP A CA 1
ATOM 4785 C C . TRP A 1 617 ? -2.373 -17.818 -21.017 1.00 92.75 617 TRP A C 1
ATOM 4787 O O . TRP A 1 617 ? -3.443 -18.411 -21.166 1.00 92.75 617 TRP A O 1
ATOM 4797 N N . LYS A 1 618 ? -1.504 -18.137 -20.059 1.00 94.50 618 LYS A N 1
ATOM 4798 C CA . LYS A 1 618 ? -1.691 -19.259 -19.139 1.00 94.50 618 LYS A CA 1
ATOM 4799 C C . LYS A 1 618 ? -1.086 -19.014 -17.763 1.00 94.50 618 LYS A C 1
ATOM 4801 O O . LYS A 1 618 ? -0.212 -18.163 -17.593 1.00 94.50 618 LYS A O 1
ATOM 4806 N N . VAL A 1 619 ? -1.526 -19.805 -16.787 1.00 96.19 619 VAL A N 1
ATOM 4807 C CA . VAL A 1 619 ? -0.789 -20.028 -15.534 1.00 96.19 619 VAL A CA 1
ATOM 4808 C C . VAL A 1 619 ? 0.669 -20.412 -15.871 1.00 96.19 619 VAL A C 1
ATOM 4810 O O . VAL A 1 619 ? 0.902 -21.195 -16.801 1.00 96.19 619 VAL A O 1
ATOM 4813 N N . PRO A 1 620 ? 1.671 -19.851 -15.174 1.00 96.06 620 PRO A N 1
ATOM 4814 C CA . PRO A 1 620 ? 3.077 -20.032 -15.508 1.00 96.06 620 PRO A CA 1
ATOM 4815 C C . PRO A 1 620 ? 3.588 -21.446 -15.248 1.00 96.06 620 PRO A C 1
ATOM 4817 O O . PRO A 1 620 ? 3.273 -22.081 -14.235 1.00 96.06 620 PRO A O 1
ATOM 4820 N N . GLY A 1 621 ? 4.476 -21.876 -16.141 1.00 94.19 621 GLY A N 1
ATOM 4821 C CA . GLY A 1 621 ? 5.389 -22.984 -15.908 1.00 94.19 621 GLY A CA 1
ATOM 4822 C C . GLY A 1 621 ? 6.359 -22.757 -14.740 1.00 94.19 621 GLY A C 1
ATOM 4823 O O . GLY A 1 621 ? 6.193 -21.846 -13.921 1.00 94.19 621 GLY A O 1
ATOM 4824 N N . VAL A 1 622 ? 7.381 -23.613 -14.637 1.00 93.69 622 VAL A N 1
ATOM 4825 C CA . VAL A 1 622 ? 8.410 -23.509 -13.589 1.00 93.69 622 VAL A CA 1
ATOM 4826 C C . VAL A 1 622 ? 9.819 -23.758 -14.113 1.00 93.69 622 VAL A C 1
ATOM 4828 O O . VAL A 1 622 ? 10.052 -24.614 -14.962 1.00 93.69 622 VAL A O 1
ATOM 4831 N N . LEU A 1 623 ? 10.771 -23.037 -13.529 1.00 93.44 623 LEU A N 1
ATOM 4832 C CA . LEU A 1 623 ? 12.197 -23.313 -13.609 1.00 93.44 623 LEU A CA 1
ATOM 4833 C C . LEU A 1 623 ? 12.559 -24.518 -12.741 1.00 93.44 623 LEU A C 1
ATOM 4835 O O . LEU A 1 623 ? 12.284 -24.518 -11.536 1.00 93.44 623 LEU A O 1
ATOM 4839 N N . ASP A 1 624 ? 13.248 -25.481 -13.341 1.00 88.62 624 ASP A N 1
ATOM 4840 C CA . ASP A 1 624 ? 14.048 -26.465 -12.627 1.00 88.62 624 ASP A CA 1
ATOM 4841 C C . ASP A 1 624 ? 15.470 -25.917 -12.419 1.00 88.62 624 ASP A C 1
ATOM 4843 O O . ASP A 1 624 ? 16.216 -25.652 -13.363 1.00 88.62 624 ASP A O 1
ATOM 4847 N N . TRP A 1 625 ? 15.844 -25.738 -11.152 1.00 86.25 625 TRP A N 1
ATOM 4848 C CA . TRP A 1 625 ? 17.158 -25.234 -10.750 1.00 86.25 625 TRP A CA 1
ATOM 4849 C C . TRP A 1 625 ? 18.303 -26.220 -10.996 1.00 86.25 625 TRP A C 1
ATOM 4851 O O . TRP A 1 625 ? 19.451 -25.789 -11.058 1.00 86.25 625 TRP A O 1
ATOM 4861 N N . SER A 1 626 ? 18.018 -27.521 -11.107 1.00 82.88 626 SER A N 1
ATOM 4862 C CA . SER A 1 626 ? 19.046 -28.548 -11.311 1.00 82.88 626 SER A CA 1
ATOM 4863 C C . SER A 1 626 ? 19.536 -28.601 -12.760 1.00 82.88 626 SER A C 1
ATOM 4865 O O . SER A 1 626 ? 20.704 -28.896 -13.000 1.00 82.88 626 SER A O 1
ATOM 4867 N N . THR A 1 627 ? 18.668 -28.252 -13.714 1.00 82.81 627 THR A N 1
ATOM 4868 C CA . THR A 1 627 ? 18.961 -28.250 -15.154 1.00 82.81 627 THR A CA 1
ATOM 4869 C C . THR A 1 627 ? 19.089 -26.846 -15.753 1.00 82.81 627 THR A C 1
ATOM 4871 O O . THR A 1 627 ? 19.668 -26.692 -16.827 1.00 82.81 627 THR A O 1
ATOM 4874 N N . GLY A 1 628 ? 18.550 -25.813 -15.093 1.00 83.62 628 GLY A N 1
ATOM 4875 C CA . GLY A 1 628 ? 18.424 -24.465 -15.664 1.00 83.62 628 GLY A CA 1
ATOM 4876 C C . GLY A 1 628 ? 17.361 -24.368 -16.768 1.00 83.62 628 GLY A C 1
ATOM 4877 O O . GLY A 1 628 ? 17.342 -23.394 -17.525 1.00 83.62 628 GLY A O 1
ATOM 4878 N N . ILE A 1 629 ? 16.494 -25.380 -16.879 1.00 89.19 629 ILE A N 1
ATOM 4879 C CA . ILE A 1 629 ? 15.433 -25.454 -17.881 1.00 89.19 629 ILE A CA 1
ATOM 4880 C C . ILE A 1 629 ? 14.136 -24.921 -17.272 1.00 89.19 629 ILE A C 1
ATOM 4882 O O . ILE A 1 629 ? 13.653 -25.390 -16.240 1.00 89.19 629 ILE A O 1
ATOM 4886 N N . TYR A 1 630 ? 13.546 -23.933 -17.935 1.00 93.00 630 TYR A N 1
ATOM 4887 C CA . TYR A 1 630 ? 12.194 -23.471 -17.676 1.00 93.00 630 TYR A CA 1
ATOM 4888 C C . TYR A 1 630 ? 11.202 -24.320 -18.474 1.00 93.00 630 TYR A C 1
ATOM 4890 O O . TYR A 1 630 ? 11.174 -24.268 -19.705 1.00 93.00 630 TYR A O 1
ATOM 4898 N N . ASN A 1 631 ? 10.390 -25.115 -17.777 1.00 92.81 631 ASN A N 1
ATOM 4899 C CA . ASN A 1 631 ? 9.321 -25.899 -18.383 1.00 92.81 631 ASN A CA 1
ATOM 4900 C C . ASN A 1 631 ? 8.017 -25.075 -18.398 1.00 92.81 631 ASN A C 1
ATOM 4902 O O . ASN A 1 631 ? 7.451 -24.856 -17.324 1.00 92.81 631 ASN A O 1
ATOM 4906 N N . PRO A 1 632 ? 7.490 -24.662 -19.568 1.00 91.75 632 PRO A N 1
ATOM 4907 C CA . PRO A 1 632 ? 6.201 -23.974 -19.662 1.00 91.75 632 PRO A CA 1
ATOM 4908 C C . PRO A 1 632 ? 5.001 -24.925 -19.488 1.00 91.75 632 PRO A C 1
ATOM 4910 O O . PRO A 1 632 ? 3.914 -24.481 -19.117 1.00 91.75 632 PRO A O 1
ATOM 4913 N N . ARG A 1 633 ? 5.165 -26.232 -19.742 1.00 89.88 633 ARG A N 1
ATOM 4914 C CA . ARG A 1 633 ? 4.106 -27.255 -19.687 1.00 89.88 633 ARG A CA 1
ATOM 4915 C C . ARG A 1 633 ? 4.079 -27.925 -18.313 1.00 89.88 633 ARG A C 1
ATOM 4917 O O . ARG A 1 633 ? 4.520 -29.059 -18.144 1.00 89.88 633 ARG A O 1
ATOM 4924 N N . VAL A 1 634 ? 3.592 -27.180 -17.326 1.00 90.25 634 VAL A N 1
ATOM 4925 C CA . VAL A 1 634 ? 3.338 -27.663 -15.962 1.00 90.25 634 VAL A CA 1
ATOM 4926 C C . VAL A 1 634 ? 1.834 -27.775 -15.761 1.00 90.25 634 VAL A C 1
ATOM 4928 O O . VAL A 1 634 ? 1.110 -26.829 -16.074 1.00 90.25 634 VAL A O 1
ATOM 4931 N N . ASP A 1 635 ? 1.377 -28.900 -15.214 1.00 90.94 635 ASP A N 1
ATOM 4932 C CA . ASP A 1 635 ? -0.037 -29.113 -14.909 1.00 90.94 635 ASP A CA 1
ATOM 4933 C C . ASP A 1 635 ? -0.552 -28.082 -13.900 1.00 90.94 635 ASP A C 1
ATOM 4935 O O . ASP A 1 635 ? 0.122 -27.745 -12.918 1.00 90.94 635 ASP A O 1
ATOM 4939 N N . ILE A 1 636 ? -1.767 -27.582 -14.134 1.00 93.44 636 ILE A N 1
ATOM 4940 C CA . ILE A 1 636 ? -2.399 -26.584 -13.273 1.00 93.44 636 ILE A CA 1
ATOM 4941 C C . ILE A 1 636 ? -3.120 -27.299 -12.129 1.00 93.44 636 ILE A C 1
ATOM 4943 O O . ILE A 1 636 ? -4.080 -28.039 -12.324 1.00 93.44 636 ILE A O 1
ATOM 4947 N N . SER A 1 637 ? -2.640 -27.060 -10.915 1.00 94.12 637 SER A N 1
ATOM 4948 C CA . SER A 1 637 ? -3.110 -27.642 -9.664 1.00 94.12 637 SER A CA 1
ATOM 4949 C C . SER A 1 637 ? -3.220 -26.552 -8.599 1.00 94.12 637 SER A C 1
ATOM 4951 O O . SER A 1 637 ? -2.802 -25.407 -8.801 1.00 94.12 637 SER A O 1
ATOM 4953 N N . LYS A 1 638 ? -3.739 -26.902 -7.417 1.00 92.44 638 LYS A N 1
ATOM 4954 C CA . LYS A 1 638 ? -3.782 -25.980 -6.273 1.00 92.44 638 LYS A CA 1
ATOM 4955 C C . LYS A 1 638 ? -2.386 -25.531 -5.824 1.00 92.44 638 LYS A C 1
ATOM 4957 O O . LYS A 1 638 ? -2.277 -24.462 -5.236 1.00 92.44 638 LYS A O 1
ATOM 4962 N N . ASP A 1 639 ? -1.327 -26.278 -6.128 1.00 89.88 639 ASP A N 1
ATOM 4963 C CA . ASP A 1 639 ? 0.052 -25.907 -5.784 1.00 89.88 639 ASP A CA 1
ATOM 4964 C C . ASP A 1 639 ? 0.768 -25.135 -6.894 1.00 89.88 639 ASP A C 1
ATOM 4966 O O . ASP A 1 639 ? 1.731 -24.417 -6.621 1.00 89.88 639 ASP A O 1
ATOM 4970 N N . THR A 1 640 ? 0.299 -25.223 -8.142 1.00 91.62 640 THR A N 1
ATOM 4971 C CA . THR A 1 640 ? 0.944 -24.560 -9.286 1.00 91.62 640 THR A CA 1
ATOM 4972 C C . THR A 1 640 ? 0.210 -23.328 -9.805 1.00 91.62 640 THR A C 1
ATOM 4974 O O . THR A 1 640 ? 0.845 -22.491 -10.450 1.00 91.62 640 THR A O 1
ATOM 4977 N N . THR A 1 641 ? -1.082 -23.175 -9.504 1.00 95.44 641 THR A N 1
ATOM 4978 C CA . THR A 1 641 ? -1.876 -22.026 -9.952 1.00 95.44 641 THR A CA 1
ATOM 4979 C C . THR A 1 641 ? -1.420 -20.692 -9.359 1.00 95.44 641 THR A C 1
ATOM 4981 O O . THR A 1 641 ? -0.890 -20.614 -8.249 1.00 95.44 641 THR A O 1
ATOM 4984 N N . THR A 1 642 ? -1.678 -19.628 -10.117 1.00 96.56 642 THR A N 1
ATOM 4985 C CA . THR A 1 642 ? -1.436 -18.228 -9.754 1.00 96.56 642 THR A CA 1
ATOM 4986 C C . THR A 1 642 ? -2.691 -17.359 -9.884 1.00 96.56 642 THR A C 1
ATOM 4988 O O . THR A 1 642 ? -2.601 -16.154 -10.125 1.00 96.56 642 THR A O 1
ATOM 4991 N N . LEU A 1 643 ? -3.862 -17.990 -9.742 1.00 97.62 643 LEU A N 1
ATOM 4992 C CA . LEU A 1 643 ? -5.191 -17.380 -9.756 1.00 97.62 643 LEU A CA 1
ATOM 4993 C C . LEU A 1 643 ? -5.821 -17.500 -8.362 1.00 97.62 643 LEU A C 1
ATOM 4995 O O . LEU A 1 643 ? -6.046 -18.615 -7.883 1.00 97.62 643 LEU A O 1
ATOM 4999 N N . TYR A 1 644 ? -6.098 -16.368 -7.714 1.00 96.50 644 TYR A N 1
ATOM 5000 C CA . TYR A 1 644 ? -6.525 -16.308 -6.315 1.00 96.50 644 TYR A CA 1
ATOM 5001 C C . TYR A 1 644 ? -7.707 -15.358 -6.097 1.00 96.50 644 TYR A C 1
ATOM 5003 O O . TYR A 1 644 ? -7.707 -14.246 -6.627 1.00 96.50 644 TYR A O 1
ATOM 5011 N N . ALA A 1 645 ? -8.649 -15.739 -5.234 1.00 96.12 645 ALA A N 1
ATOM 5012 C CA . ALA A 1 645 ? -9.633 -14.826 -4.648 1.00 96.12 645 ALA A CA 1
ATOM 5013 C C . ALA A 1 645 ? -9.947 -15.202 -3.196 1.00 96.12 645 ALA A C 1
ATOM 5015 O O . ALA A 1 645 ? -10.268 -16.352 -2.903 1.00 96.12 645 ALA A O 1
ATOM 5016 N N . SER A 1 646 ? -9.897 -14.200 -2.319 1.00 92.44 646 SER A N 1
ATOM 5017 C CA . SER A 1 646 ? -10.176 -14.280 -0.882 1.00 92.44 646 SER A CA 1
ATOM 5018 C C . SER A 1 646 ? -11.484 -13.584 -0.502 1.00 92.44 646 SER A C 1
ATOM 5020 O O . SER A 1 646 ? -12.179 -13.021 -1.352 1.00 92.44 646 SER A O 1
ATOM 5022 N N . ASP A 1 647 ? -11.793 -13.524 0.798 1.00 88.25 647 ASP A N 1
ATOM 5023 C CA . ASP A 1 647 ? -12.855 -12.666 1.343 1.00 88.25 647 ASP A CA 1
ATOM 5024 C C . ASP A 1 647 ? -12.624 -11.161 1.082 1.00 88.25 647 ASP A C 1
ATOM 5026 O O . ASP A 1 647 ? -13.585 -10.380 1.129 1.00 88.25 647 ASP A O 1
ATOM 5030 N N . ARG A 1 648 ? -11.381 -10.754 0.781 1.00 90.44 648 ARG A N 1
ATOM 5031 C CA . ARG A 1 648 ? -10.930 -9.356 0.690 1.00 90.44 648 ARG A CA 1
ATOM 5032 C C . ARG A 1 648 ? -10.483 -8.899 -0.689 1.00 90.44 648 ARG A C 1
ATOM 5034 O O . ARG A 1 648 ? -10.568 -7.705 -0.967 1.00 90.44 648 ARG A O 1
ATOM 5041 N N . ASP A 1 649 ? -9.927 -9.768 -1.513 1.00 94.88 649 ASP A N 1
ATOM 5042 C CA . ASP A 1 649 ? -9.240 -9.364 -2.736 1.00 94.88 649 ASP A CA 1
ATOM 5043 C C . ASP A 1 649 ? -9.086 -10.502 -3.744 1.00 94.88 649 ASP A C 1
ATOM 5045 O O . ASP A 1 649 ? -9.079 -11.679 -3.390 1.00 94.88 649 ASP A O 1
ATOM 5049 N N . VAL A 1 650 ? -8.905 -10.119 -5.004 1.00 96.69 650 VAL A N 1
ATOM 5050 C CA . VAL A 1 650 ? -8.526 -11.001 -6.108 1.00 96.69 650 VAL A CA 1
ATOM 5051 C C . VAL A 1 650 ? -7.103 -10.672 -6.551 1.00 96.69 650 VAL A C 1
ATOM 5053 O O . VAL A 1 650 ? -6.714 -9.502 -6.609 1.00 96.69 650 VAL A O 1
ATOM 5056 N N . PHE A 1 651 ? -6.327 -11.698 -6.887 1.00 97.31 651 PHE A N 1
ATOM 5057 C CA . PHE A 1 651 ? -5.021 -11.569 -7.524 1.00 97.31 651 PHE A CA 1
ATOM 5058 C C . PHE A 1 651 ? -4.882 -12.643 -8.600 1.00 97.31 651 PHE A C 1
ATOM 5060 O O . PHE A 1 651 ? -5.134 -13.818 -8.354 1.00 97.31 651 PHE A O 1
ATOM 5067 N N . LEU A 1 652 ? -4.445 -12.251 -9.790 1.00 96.25 652 LEU A N 1
ATOM 5068 C CA . LEU A 1 652 ? -4.208 -13.164 -10.903 1.00 96.25 652 LEU A CA 1
ATOM 5069 C C . LEU A 1 652 ? -2.881 -12.825 -11.575 1.00 96.25 652 LEU A C 1
ATOM 5071 O O . LEU A 1 652 ? -2.575 -11.652 -11.769 1.00 96.25 652 LEU A O 1
ATOM 5075 N N . PHE A 1 653 ? -2.100 -13.840 -11.934 1.00 97.12 653 PHE A N 1
ATOM 5076 C CA . PHE A 1 653 ? -0.873 -13.713 -12.723 1.00 97.12 653 PHE A CA 1
ATOM 5077 C C . PHE A 1 653 ? -0.901 -14.715 -13.871 1.00 97.12 653 PHE A C 1
ATOM 5079 O O . PHE A 1 653 ? -1.194 -15.891 -13.650 1.00 97.12 653 PHE A O 1
ATOM 5086 N N . LEU A 1 654 ? -0.592 -14.242 -15.077 1.00 96.31 654 LEU A N 1
ATOM 5087 C CA . LEU A 1 654 ? -0.567 -15.027 -16.305 1.00 96.31 654 LEU A CA 1
ATOM 5088 C C . LEU A 1 654 ? 0.675 -14.673 -17.125 1.00 96.31 654 LEU A C 1
ATOM 5090 O O . LEU A 1 654 ? 1.188 -13.551 -17.069 1.00 96.31 654 LEU A O 1
ATOM 5094 N N . VAL A 1 655 ? 1.141 -15.641 -17.906 1.00 95.38 655 VAL A N 1
ATOM 5095 C CA . VAL A 1 655 ? 2.292 -15.502 -18.798 1.00 95.38 655 VAL A CA 1
ATOM 5096 C C . VAL A 1 655 ? 1.984 -16.032 -20.188 1.00 95.38 655 VAL A C 1
ATOM 5098 O O . VAL A 1 655 ? 1.115 -16.881 -20.378 1.00 95.38 655 VAL A O 1
ATOM 5101 N N . ASP A 1 656 ? 2.743 -15.520 -21.142 1.00 92.94 656 ASP A N 1
ATOM 5102 C CA . ASP A 1 656 ? 2.875 -16.028 -22.497 1.00 92.94 656 ASP A CA 1
ATOM 5103 C C . ASP A 1 656 ? 4.253 -16.684 -22.599 1.00 92.94 656 ASP A C 1
ATOM 5105 O O . ASP A 1 656 ? 5.232 -16.069 -23.028 1.00 92.94 656 ASP A O 1
ATOM 5109 N N . ASP A 1 657 ? 4.335 -17.907 -22.068 1.00 92.44 657 ASP A N 1
ATOM 5110 C CA . ASP A 1 657 ? 5.578 -18.667 -21.909 1.00 92.44 657 ASP A CA 1
ATOM 5111 C C . ASP A 1 657 ? 5.745 -19.816 -22.918 1.00 92.44 657 ASP A C 1
ATOM 5113 O O . ASP A 1 657 ? 6.722 -20.557 -22.866 1.00 92.44 657 ASP A O 1
ATOM 5117 N N . LEU A 1 658 ? 4.817 -19.924 -23.875 1.00 89.88 658 LEU A N 1
ATOM 5118 C CA . LEU A 1 658 ? 4.910 -20.803 -25.048 1.00 89.88 658 LEU A CA 1
ATOM 5119 C C . LEU A 1 658 ? 5.430 -20.073 -26.299 1.00 89.88 658 LEU A C 1
ATOM 5121 O O . LEU A 1 658 ? 5.818 -20.729 -27.263 1.00 89.88 658 LEU A O 1
ATOM 5125 N N . ASN A 1 659 ? 5.454 -18.734 -26.286 1.00 88.12 659 ASN A N 1
ATOM 5126 C CA . ASN A 1 659 ? 5.946 -17.895 -27.381 1.00 88.12 659 ASN A CA 1
ATOM 5127 C C . ASN A 1 659 ? 7.173 -17.084 -26.911 1.00 88.12 659 ASN A C 1
ATOM 5129 O O . ASN A 1 659 ? 7.044 -15.893 -26.608 1.00 88.12 659 ASN A O 1
ATOM 5133 N N . PRO A 1 660 ? 8.359 -17.716 -26.797 1.00 88.94 660 PRO A N 1
ATOM 5134 C CA . PRO A 1 660 ? 9.579 -17.044 -26.364 1.00 88.94 660 PRO A CA 1
ATOM 5135 C C . PRO A 1 660 ? 9.979 -15.910 -27.314 1.00 88.94 660 PRO A C 1
ATOM 5137 O O . PRO A 1 660 ? 9.808 -15.985 -28.531 1.00 88.94 660 PRO A O 1
ATOM 5140 N N . ILE A 1 661 ? 10.578 -14.872 -26.741 1.00 87.19 661 ILE A N 1
ATOM 5141 C CA . ILE A 1 661 ? 11.134 -13.714 -27.433 1.00 87.19 661 ILE A CA 1
ATOM 5142 C C . ILE A 1 661 ? 12.657 -13.792 -27.304 1.00 87.19 661 ILE A C 1
ATOM 5144 O O . ILE A 1 661 ? 13.190 -13.656 -26.204 1.00 87.19 661 ILE A O 1
ATOM 5148 N N . GLU A 1 662 ? 13.365 -13.998 -28.416 1.00 86.88 662 GLU A N 1
ATOM 5149 C CA . GLU A 1 662 ? 14.830 -13.908 -28.459 1.00 86.88 662 GLU A CA 1
ATOM 5150 C C . GLU A 1 662 ? 15.252 -12.432 -28.553 1.00 86.88 662 GLU A C 1
ATOM 5152 O O . GLU A 1 662 ? 14.983 -11.758 -29.548 1.00 86.88 662 GLU A O 1
ATOM 5157 N N . ALA A 1 663 ? 15.917 -11.920 -27.514 1.00 76.38 663 ALA A N 1
ATOM 5158 C CA . ALA A 1 663 ? 16.439 -10.548 -27.471 1.00 76.38 663 ALA A CA 1
ATOM 5159 C C . ALA A 1 663 ? 17.917 -10.441 -27.908 1.00 76.38 663 ALA A C 1
ATOM 5161 O O . ALA A 1 663 ? 18.497 -9.353 -27.931 1.00 76.38 663 ALA A O 1
ATOM 5162 N N . GLY A 1 664 ? 18.547 -11.567 -28.248 1.00 76.75 664 GLY A N 1
ATOM 5163 C CA . GLY A 1 664 ? 19.947 -11.662 -28.652 1.00 76.75 664 GLY A CA 1
ATOM 5164 C C . GLY A 1 664 ? 20.523 -13.038 -28.331 1.00 76.75 664 GLY A C 1
ATOM 5165 O O . GLY A 1 664 ? 19.787 -14.010 -28.204 1.00 76.75 664 GLY A O 1
ATOM 5166 N N . ARG A 1 665 ? 21.846 -13.115 -28.155 1.00 77.62 665 ARG A N 1
ATOM 5167 C CA . ARG A 1 665 ? 22.544 -14.325 -27.691 1.00 77.62 665 ARG A CA 1
ATOM 5168 C C . ARG A 1 665 ? 23.344 -14.062 -26.422 1.00 77.62 665 ARG A C 1
ATOM 5170 O O . ARG A 1 665 ? 23.785 -12.933 -26.189 1.00 77.62 665 ARG A O 1
ATOM 5177 N N . LEU A 1 666 ? 23.499 -15.098 -25.611 1.00 73.44 666 LEU A N 1
ATOM 5178 C CA . LEU A 1 666 ? 24.352 -15.137 -24.426 1.00 73.44 666 LEU A CA 1
ATOM 5179 C C . LEU A 1 666 ? 25.824 -15.399 -24.817 1.00 73.44 666 LEU A C 1
ATOM 5181 O O . LEU A 1 666 ? 26.087 -15.783 -25.961 1.00 73.44 666 LEU A O 1
ATOM 5185 N N . PRO A 1 667 ? 26.799 -15.213 -23.902 1.00 65.12 667 PRO A N 1
ATOM 5186 C CA . PRO A 1 667 ? 28.219 -15.465 -24.182 1.00 65.12 667 PRO A CA 1
ATOM 5187 C C . PRO A 1 667 ? 28.544 -16.906 -24.613 1.00 65.12 667 PRO A C 1
ATOM 5189 O O . PRO A 1 667 ? 29.502 -17.118 -25.349 1.00 65.12 667 PRO A O 1
ATOM 5192 N N . ASP A 1 668 ? 27.729 -17.890 -24.211 1.00 70.12 668 ASP A N 1
ATOM 5193 C CA . ASP A 1 668 ? 27.833 -19.293 -24.650 1.00 70.12 668 ASP A CA 1
ATOM 5194 C C . ASP A 1 668 ? 27.220 -19.551 -26.047 1.00 70.12 668 ASP A C 1
ATOM 5196 O O . ASP A 1 668 ? 27.177 -20.689 -26.513 1.00 70.12 668 ASP A O 1
ATOM 5200 N N . GLY A 1 669 ? 26.727 -18.505 -26.721 1.00 70.62 669 GLY A N 1
ATOM 5201 C CA . GLY A 1 669 ? 26.092 -18.563 -28.038 1.00 70.62 669 GLY A CA 1
ATOM 5202 C C . GLY A 1 669 ? 24.620 -18.995 -28.034 1.00 70.62 669 GLY A C 1
ATOM 5203 O O . GLY A 1 669 ? 23.992 -18.978 -29.102 1.00 70.62 669 GLY A O 1
ATOM 5204 N N . SER A 1 670 ? 24.058 -19.355 -26.873 1.00 78.25 670 SER A N 1
ATOM 5205 C CA . SER A 1 670 ? 22.647 -19.739 -26.724 1.00 78.25 670 SER A CA 1
ATOM 5206 C C . SER A 1 670 ? 21.704 -18.523 -26.824 1.00 78.25 670 SER A C 1
ATOM 5208 O O . SER A 1 670 ? 22.149 -17.387 -26.624 1.00 78.25 670 SER A O 1
ATOM 5210 N N . PRO A 1 671 ? 20.425 -18.705 -27.212 1.00 81.81 671 PRO A N 1
ATOM 5211 C CA . PRO A 1 671 ? 19.501 -17.590 -27.402 1.00 81.81 671 PRO A CA 1
ATOM 5212 C C . PRO A 1 671 ? 19.103 -16.953 -26.065 1.00 81.81 671 PRO A C 1
ATOM 5214 O O . PRO A 1 671 ? 18.874 -17.633 -25.066 1.00 81.81 671 PRO A O 1
ATOM 5217 N N . ASP A 1 672 ? 19.003 -15.628 -26.056 1.00 84.31 672 ASP A N 1
ATOM 5218 C CA . ASP A 1 672 ? 18.692 -14.838 -24.871 1.00 84.31 672 ASP A CA 1
ATOM 5219 C C . ASP A 1 672 ? 17.173 -14.648 -24.745 1.00 84.31 672 ASP A C 1
ATOM 5221 O O . ASP A 1 672 ? 16.597 -13.722 -25.324 1.00 84.31 672 ASP A O 1
ATOM 5225 N N . LEU A 1 673 ? 16.519 -15.589 -24.058 1.00 89.19 673 LEU A N 1
ATOM 5226 C CA . LEU A 1 673 ? 15.062 -15.733 -24.070 1.00 89.19 673 LEU A CA 1
ATOM 5227 C C . LEU A 1 673 ? 14.351 -14.928 -22.975 1.00 89.19 673 LEU A C 1
ATOM 5229 O O . LEU A 1 673 ? 14.745 -14.938 -21.805 1.00 89.19 673 LEU A O 1
ATOM 5233 N N . TYR A 1 674 ? 13.241 -14.309 -23.378 1.00 89.62 674 TYR A N 1
ATOM 5234 C CA . TYR A 1 674 ? 12.265 -13.630 -22.534 1.00 89.62 674 TYR A CA 1
ATOM 5235 C C . TYR A 1 674 ? 10.845 -14.116 -22.853 1.00 89.62 674 TYR A C 1
ATOM 5237 O O . TYR A 1 674 ? 10.521 -14.472 -23.983 1.00 89.62 674 TYR A O 1
ATOM 5245 N N . PHE A 1 675 ? 9.973 -14.053 -21.859 1.00 92.62 675 PHE A N 1
ATOM 5246 C CA . PHE A 1 675 ? 8.537 -14.296 -21.940 1.00 92.62 675 PHE A CA 1
ATOM 5247 C C . PHE A 1 675 ? 7.796 -13.018 -21.546 1.00 92.62 675 PHE A C 1
ATOM 5249 O O . PHE A 1 675 ? 8.379 -12.133 -20.915 1.00 92.62 675 PHE A O 1
ATOM 5256 N N . ARG A 1 676 ? 6.506 -12.908 -21.872 1.00 92.31 676 ARG A N 1
ATOM 5257 C CA . ARG A 1 676 ? 5.667 -11.819 -21.341 1.00 92.31 676 ARG A CA 1
ATOM 5258 C C . ARG A 1 676 ? 4.917 -12.295 -20.111 1.00 92.31 676 ARG A C 1
ATOM 5260 O O . ARG A 1 676 ? 4.403 -13.411 -20.099 1.00 92.31 676 ARG A O 1
ATOM 5267 N N . GLY A 1 677 ? 4.777 -11.425 -19.122 1.00 93.88 677 GLY A N 1
ATOM 5268 C CA . GLY A 1 677 ? 3.923 -11.646 -17.966 1.00 93.88 677 GLY A CA 1
ATOM 5269 C C . GLY A 1 677 ? 3.098 -10.411 -17.644 1.00 93.88 677 GLY A C 1
ATOM 5270 O O . GLY A 1 677 ? 3.529 -9.279 -17.863 1.00 93.88 677 GLY A O 1
ATOM 5271 N N . PHE A 1 678 ? 1.908 -10.631 -17.098 1.00 94.88 678 PHE A N 1
ATOM 5272 C CA . PHE A 1 678 ? 1.174 -9.585 -16.404 1.00 94.88 678 PHE A CA 1
ATOM 5273 C C . PHE A 1 678 ? 0.445 -10.163 -15.196 1.00 94.88 678 PHE A C 1
ATOM 5275 O O . PHE A 1 678 ? 0.001 -11.313 -15.207 1.00 94.88 678 PHE A O 1
ATOM 5282 N N . TYR A 1 679 ? 0.288 -9.352 -14.155 1.00 95.25 679 TYR A N 1
ATOM 5283 C CA . TYR A 1 679 ? -0.620 -9.657 -13.056 1.00 95.25 679 TYR A CA 1
ATOM 5284 C C . TYR A 1 679 ? -1.564 -8.497 -12.775 1.00 95.25 679 TYR A C 1
ATOM 5286 O O . TYR A 1 679 ? -1.238 -7.333 -13.007 1.00 95.25 679 TYR A O 1
ATOM 5294 N N . CYS A 1 680 ? -2.741 -8.818 -12.252 1.00 94.69 680 CYS A N 1
ATOM 5295 C CA . CYS A 1 680 ? -3.751 -7.851 -11.846 1.00 94.69 680 CYS A CA 1
ATOM 5296 C C . CYS A 1 680 ? -4.248 -8.168 -10.440 1.00 94.69 680 CYS A C 1
ATOM 5298 O O . CYS A 1 680 ? -4.238 -9.322 -10.011 1.00 94.69 680 CYS A O 1
ATOM 5300 N N . TRP A 1 681 ? -4.702 -7.141 -9.732 1.00 96.00 681 TRP A N 1
ATOM 5301 C CA . TRP A 1 681 ? -5.337 -7.293 -8.431 1.00 96.00 681 TRP A CA 1
ATOM 5302 C C . TRP A 1 681 ? -6.435 -6.251 -8.238 1.00 96.00 681 TRP A C 1
ATOM 5304 O O . TRP A 1 681 ? -6.359 -5.139 -8.764 1.00 96.00 681 TRP A O 1
ATOM 5314 N N . ASN A 1 682 ? -7.450 -6.609 -7.462 1.00 96.00 682 ASN A N 1
ATOM 5315 C CA . ASN A 1 682 ? -8.531 -5.718 -7.058 1.00 96.00 682 ASN A CA 1
ATOM 5316 C C . ASN A 1 682 ? -8.992 -6.080 -5.646 1.00 96.00 682 ASN A C 1
ATOM 5318 O O . ASN A 1 682 ? -8.705 -7.168 -5.151 1.00 96.00 682 ASN A O 1
ATOM 5322 N N . SER A 1 683 ? -9.683 -5.158 -4.985 1.00 95.12 683 SER A N 1
ATOM 5323 C CA . SER A 1 683 ? -10.346 -5.442 -3.721 1.00 95.12 683 SER A CA 1
ATOM 5324 C C . SER A 1 683 ? -11.652 -4.679 -3.652 1.00 95.12 683 SER A C 1
ATOM 5326 O O . SER A 1 683 ? -11.693 -3.508 -3.270 1.00 95.12 683 SER A O 1
ATOM 5328 N N . GLU A 1 684 ? -12.743 -5.369 -3.965 1.00 93.44 684 GLU A N 1
ATOM 5329 C CA . GLU A 1 684 ? -14.083 -4.799 -3.864 1.00 93.44 684 GLU A CA 1
ATOM 5330 C C . GLU A 1 684 ? -14.449 -4.337 -2.439 1.00 93.44 684 GLU A C 1
ATOM 5332 O O . GLU A 1 684 ? -15.370 -3.540 -2.301 1.00 93.44 684 GLU A O 1
ATOM 5337 N N . VAL A 1 685 ? -13.754 -4.787 -1.379 1.00 94.25 685 VAL A N 1
ATOM 5338 C CA . VAL A 1 685 ? -13.990 -4.388 0.032 1.00 94.25 685 VAL A CA 1
ATOM 5339 C C . VAL A 1 685 ? -13.035 -3.305 0.565 1.00 94.25 685 VAL A C 1
ATOM 5341 O O . VAL A 1 685 ? -13.156 -2.899 1.726 1.00 94.25 685 VAL A O 1
ATOM 5344 N N . GLY A 1 686 ? -12.094 -2.826 -0.255 1.00 91.25 686 GLY A N 1
ATOM 5345 C CA . GLY A 1 686 ? -11.159 -1.753 0.105 1.00 91.25 686 GLY A CA 1
ATOM 5346 C C . GLY A 1 686 ? -9.919 -2.178 0.900 1.00 91.25 686 GLY A C 1
ATOM 5347 O O . GLY A 1 686 ? -9.326 -1.338 1.572 1.00 91.25 686 GLY A O 1
ATOM 5348 N N . ALA A 1 687 ? -9.514 -3.448 0.831 1.00 91.25 687 ALA A N 1
ATOM 5349 C CA . ALA A 1 687 ? -8.261 -3.951 1.408 1.00 91.25 687 ALA A CA 1
ATOM 5350 C C . ALA A 1 687 ? -7.025 -3.647 0.539 1.00 91.25 687 ALA A C 1
ATOM 5352 O O . ALA A 1 687 ? -5.920 -3.494 1.058 1.00 91.25 687 ALA A O 1
ATOM 5353 N N . LYS A 1 688 ? -7.211 -3.527 -0.779 1.00 90.69 688 LYS A N 1
ATOM 5354 C CA . LYS A 1 688 ? -6.202 -3.101 -1.762 1.00 90.69 688 LYS A CA 1
ATOM 5355 C C . LYS A 1 688 ? -6.806 -2.049 -2.704 1.00 90.69 688 LYS A C 1
ATOM 5357 O O . LYS A 1 688 ? -8.010 -1.801 -2.696 1.00 90.69 688 LYS A O 1
ATOM 5362 N N . THR A 1 689 ? -5.965 -1.398 -3.500 1.00 91.56 689 THR A N 1
ATOM 5363 C CA . THR A 1 689 ? -6.402 -0.676 -4.705 1.00 91.56 689 THR A CA 1
ATOM 5364 C C . THR A 1 689 ? -6.598 -1.651 -5.860 1.00 91.56 689 THR A C 1
ATOM 5366 O O . THR A 1 689 ? -5.988 -2.716 -5.860 1.00 91.56 689 THR A O 1
ATOM 5369 N N . LEU A 1 690 ? -7.339 -1.249 -6.889 1.00 91.94 690 LEU A N 1
ATOM 5370 C CA . LEU A 1 690 ? -7.225 -1.851 -8.214 1.00 91.94 690 LEU A CA 1
ATOM 5371 C C . LEU A 1 690 ? -5.828 -1.574 -8.795 1.00 91.94 690 LEU A C 1
ATOM 5373 O O . LEU A 1 690 ? -5.317 -0.453 -8.682 1.00 91.94 690 LEU A O 1
ATOM 5377 N N . GLY A 1 691 ? -5.246 -2.545 -9.491 1.00 91.31 691 GLY A N 1
ATOM 5378 C CA . GLY A 1 691 ? -4.108 -2.291 -10.365 1.00 91.31 691 GLY A CA 1
ATOM 5379 C C . GLY A 1 691 ? -3.688 -3.476 -11.226 1.00 91.31 691 GLY A C 1
ATOM 5380 O O . GLY A 1 691 ? -4.222 -4.582 -11.123 1.00 91.31 691 GLY A O 1
ATOM 5381 N N . MET A 1 692 ? -2.718 -3.212 -12.095 1.00 91.06 692 MET A N 1
ATOM 5382 C CA . MET A 1 692 ? -2.025 -4.218 -12.893 1.00 91.06 692 MET A CA 1
ATOM 5383 C C . MET A 1 692 ? -0.548 -3.876 -13.025 1.00 91.06 692 MET A C 1
ATOM 5385 O O . MET A 1 692 ? -0.176 -2.704 -12.946 1.00 91.06 692 MET A O 1
ATOM 5389 N N . ALA A 1 693 ? 0.266 -4.892 -13.292 1.00 91.12 693 ALA A N 1
ATOM 5390 C CA . ALA A 1 693 ? 1.610 -4.708 -13.807 1.00 91.12 693 ALA A CA 1
ATOM 5391 C C . ALA A 1 693 ? 1.863 -5.627 -15.004 1.00 91.12 693 ALA A C 1
ATOM 5393 O O . ALA A 1 693 ? 1.443 -6.786 -14.986 1.00 91.12 693 ALA A O 1
ATOM 5394 N N . SER A 1 694 ? 2.568 -5.114 -16.008 1.00 90.56 694 SER A N 1
ATOM 5395 C CA . SER A 1 694 ? 3.029 -5.830 -17.203 1.00 90.56 694 SER A CA 1
ATOM 5396 C C . SER A 1 694 ? 4.548 -5.737 -17.313 1.00 90.56 694 SER A C 1
ATOM 5398 O O . SER A 1 694 ? 5.131 -4.726 -16.929 1.00 90.56 694 SER A O 1
ATOM 5400 N N . PHE A 1 695 ? 5.186 -6.808 -17.780 1.00 90.88 695 PHE A N 1
ATOM 5401 C CA . PHE A 1 695 ? 6.643 -6.939 -17.807 1.00 90.88 695 PHE A CA 1
ATOM 5402 C C . PHE A 1 695 ? 7.092 -8.077 -18.731 1.00 90.88 695 PHE A C 1
ATOM 5404 O O . PHE A 1 695 ? 6.320 -8.983 -19.063 1.00 90.88 695 PHE A O 1
ATOM 5411 N N . TYR A 1 696 ? 8.375 -8.075 -19.081 1.00 90.69 696 TYR A N 1
ATOM 5412 C CA . TYR A 1 696 ? 9.061 -9.262 -19.586 1.00 90.69 696 TYR A CA 1
ATOM 5413 C C . TYR A 1 696 ? 9.731 -9.999 -18.424 1.00 90.69 696 TYR A C 1
ATOM 5415 O O . TYR A 1 696 ? 10.124 -9.382 -17.437 1.00 90.69 696 TYR A O 1
ATOM 5423 N N . LEU A 1 697 ? 9.841 -11.323 -18.510 1.00 93.38 697 LEU A N 1
ATOM 5424 C CA . LEU A 1 697 ? 10.522 -12.160 -17.518 1.00 93.38 697 LEU A CA 1
ATOM 5425 C C . LEU A 1 697 ? 11.250 -13.325 -18.185 1.00 93.38 697 LEU A C 1
ATOM 5427 O O . LEU A 1 697 ? 10.857 -13.765 -19.259 1.00 93.38 697 LEU A O 1
ATOM 5431 N N . ARG A 1 698 ? 12.277 -13.865 -17.531 1.00 92.06 698 ARG A N 1
ATOM 5432 C CA . ARG A 1 698 ? 13.058 -15.006 -18.040 1.00 92.06 698 ARG A CA 1
ATOM 5433 C C . ARG A 1 698 ? 12.606 -16.336 -17.461 1.00 92.06 698 ARG A C 1
ATOM 5435 O O . ARG A 1 698 ? 12.695 -17.354 -18.132 1.00 92.06 698 ARG A O 1
ATOM 5442 N N . ALA A 1 699 ? 12.125 -16.338 -16.219 1.00 94.00 699 ALA A N 1
ATOM 5443 C CA . ALA A 1 699 ? 11.597 -17.538 -15.587 1.00 94.00 699 ALA A CA 1
ATOM 5444 C C . ALA A 1 699 ? 10.661 -17.222 -14.417 1.00 94.00 699 ALA A C 1
ATOM 5446 O O . ALA A 1 699 ? 10.762 -16.184 -13.760 1.00 94.00 699 ALA A O 1
ATOM 5447 N N . VAL A 1 700 ? 9.819 -18.196 -14.088 1.00 95.56 700 VAL A N 1
ATOM 5448 C CA . VAL A 1 700 ? 9.118 -18.306 -12.804 1.00 95.56 700 VAL A CA 1
ATOM 5449 C C . VAL A 1 700 ? 9.674 -19.540 -12.103 1.00 95.56 700 VAL A C 1
ATOM 5451 O O . VAL A 1 700 ? 9.723 -20.600 -12.714 1.00 95.56 700 VAL A O 1
ATOM 5454 N N . CYS A 1 701 ? 10.130 -19.454 -10.852 1.00 92.50 701 CYS A N 1
ATOM 5455 C CA . CYS A 1 701 ? 10.565 -20.661 -10.129 1.00 92.50 701 CYS A CA 1
ATOM 5456 C C . CYS A 1 701 ? 9.391 -21.366 -9.426 1.00 92.50 701 CYS A C 1
ATOM 5458 O O . CYS A 1 701 ? 8.308 -20.797 -9.304 1.00 92.50 701 CYS A O 1
ATOM 5460 N N . GLN A 1 702 ? 9.611 -22.580 -8.908 1.00 90.12 702 GLN A N 1
ATOM 5461 C CA . GLN A 1 702 ? 8.595 -23.353 -8.171 1.00 90.12 702 GLN A CA 1
ATOM 5462 C C . GLN A 1 702 ? 7.922 -22.551 -7.036 1.00 90.12 702 GLN A C 1
ATOM 5464 O O . GLN A 1 702 ? 6.701 -22.569 -6.915 1.00 90.12 702 GLN A O 1
ATOM 5469 N N . ASN A 1 703 ? 8.689 -21.734 -6.301 1.00 89.38 703 ASN A N 1
ATOM 5470 C CA . ASN A 1 703 ? 8.183 -20.821 -5.261 1.00 89.38 703 ASN A CA 1
ATOM 5471 C C . ASN A 1 703 ? 7.493 -19.556 -5.821 1.00 89.38 703 ASN A C 1
ATOM 5473 O O . ASN A 1 703 ? 7.366 -18.565 -5.105 1.00 89.38 703 ASN A O 1
ATOM 5477 N N . ARG A 1 704 ? 7.144 -19.515 -7.112 1.00 93.62 704 ARG A N 1
ATOM 5478 C CA . ARG A 1 704 ? 6.497 -18.392 -7.819 1.00 93.62 704 ARG A CA 1
ATOM 5479 C C . ARG A 1 704 ? 7.215 -17.040 -7.691 1.00 93.62 704 ARG A C 1
ATOM 5481 O O . ARG A 1 704 ? 6.593 -15.985 -7.776 1.00 93.62 704 ARG A O 1
ATOM 5488 N N . ASN A 1 705 ? 8.540 -17.050 -7.514 1.00 91.81 705 ASN A N 1
ATOM 5489 C CA . ASN A 1 705 ? 9.347 -15.839 -7.706 1.00 91.81 705 ASN A CA 1
ATOM 5490 C C . ASN A 1 705 ? 9.576 -15.639 -9.204 1.00 91.81 705 ASN A C 1
ATOM 5492 O O . ASN A 1 705 ? 9.856 -16.607 -9.915 1.00 91.81 705 ASN A O 1
ATOM 5496 N N . LEU A 1 706 ? 9.485 -14.389 -9.648 1.00 93.88 706 LEU A N 1
ATOM 5497 C CA . LEU A 1 706 ? 9.774 -13.985 -11.018 1.00 93.88 706 LEU A CA 1
ATOM 5498 C C . LEU A 1 706 ? 11.263 -13.647 -11.119 1.00 93.88 706 LEU A C 1
ATOM 5500 O O . LEU A 1 706 ? 11.784 -12.940 -10.254 1.00 93.88 706 LEU A O 1
ATOM 5504 N N . TRP A 1 707 ? 11.928 -14.142 -12.156 1.00 90.69 707 TRP A N 1
ATOM 5505 C CA . TRP A 1 707 ? 13.358 -13.967 -12.400 1.00 90.69 707 TRP A CA 1
ATOM 5506 C C . TRP A 1 707 ? 13.590 -13.359 -13.774 1.00 90.69 707 TRP A C 1
ATOM 5508 O O . TRP A 1 707 ? 12.865 -13.667 -14.725 1.00 90.69 707 TRP A O 1
ATOM 5518 N N . GLY A 1 708 ? 14.613 -12.513 -13.887 1.00 85.94 708 GLY A N 1
ATOM 5519 C CA . GLY A 1 708 ? 14.886 -11.820 -15.137 1.00 85.94 708 GLY A CA 1
ATOM 5520 C C . GLY A 1 708 ? 13.815 -10.815 -15.520 1.00 85.94 708 GLY A C 1
ATOM 5521 O O . GLY A 1 708 ? 13.542 -10.676 -16.707 1.00 85.94 708 GLY A O 1
ATOM 5522 N N . VAL A 1 709 ? 13.164 -10.180 -14.540 1.00 85.94 709 VAL A N 1
ATOM 5523 C CA . VAL A 1 709 ? 12.106 -9.214 -14.829 1.00 85.94 709 VAL A CA 1
ATOM 5524 C C . VAL A 1 709 ? 12.709 -7.935 -15.398 1.00 85.94 709 VAL A C 1
ATOM 5526 O O . VAL A 1 709 ? 13.644 -7.376 -14.820 1.00 85.94 709 VAL A O 1
ATOM 5529 N N . GLU A 1 710 ? 12.160 -7.489 -16.524 1.00 82.25 710 GLU A N 1
ATOM 5530 C CA . GLU A 1 710 ? 12.531 -6.275 -17.248 1.00 82.25 710 GLU A CA 1
ATOM 5531 C C . GLU A 1 710 ? 11.278 -5.563 -17.784 1.00 82.25 710 GLU A C 1
ATOM 5533 O O . GLU A 1 710 ? 10.206 -6.157 -17.898 1.00 82.25 710 GLU A O 1
ATOM 5538 N N . ASP A 1 711 ? 11.420 -4.269 -18.083 1.00 78.19 711 ASP A N 1
ATOM 5539 C CA . ASP A 1 711 ? 10.343 -3.369 -18.533 1.00 78.19 711 ASP A CA 1
ATOM 5540 C C . ASP A 1 711 ? 9.069 -3.423 -17.665 1.00 78.19 711 ASP A C 1
ATOM 5542 O O . ASP A 1 711 ? 7.949 -3.575 -18.144 1.00 78.19 711 ASP A O 1
ATOM 5546 N N . PHE A 1 712 ? 9.259 -3.345 -16.345 1.00 79.62 712 PHE A N 1
ATOM 5547 C CA . PHE A 1 712 ? 8.168 -3.399 -15.376 1.00 79.62 712 PHE A CA 1
ATOM 5548 C C . PHE A 1 712 ? 7.353 -2.095 -15.367 1.00 79.62 712 PHE A C 1
ATOM 5550 O O . PHE A 1 712 ? 7.806 -1.063 -14.860 1.00 79.62 712 PHE A O 1
ATOM 5557 N N . GLU A 1 713 ? 6.133 -2.156 -15.899 1.00 81.75 713 GLU A N 1
ATOM 5558 C CA . GLU A 1 713 ? 5.158 -1.063 -15.895 1.00 81.75 713 GLU A CA 1
ATOM 5559 C C . GLU A 1 713 ? 3.986 -1.394 -14.961 1.00 81.75 713 GLU A C 1
ATOM 5561 O O . GLU A 1 713 ? 3.341 -2.427 -15.119 1.00 81.75 713 GLU A O 1
ATOM 5566 N N . GLU A 1 714 ? 3.680 -0.514 -13.998 1.00 86.19 714 GLU A N 1
ATOM 5567 C CA . GLU A 1 714 ? 2.590 -0.695 -13.025 1.00 86.19 714 GLU A CA 1
ATOM 5568 C C . GLU A 1 714 ? 1.593 0.474 -13.064 1.00 86.19 714 GLU A C 1
ATOM 5570 O O . GLU A 1 714 ? 1.970 1.646 -12.994 1.00 86.19 714 GLU A O 1
ATOM 5575 N N . ILE A 1 715 ? 0.298 0.148 -13.123 1.00 84.19 715 ILE A N 1
ATOM 5576 C CA . ILE A 1 715 ? -0.817 1.102 -13.081 1.00 84.19 715 ILE A CA 1
ATOM 5577 C C . ILE A 1 715 ? -1.671 0.791 -11.850 1.00 84.19 715 ILE A C 1
ATOM 5579 O O . ILE A 1 715 ? -2.140 -0.331 -11.675 1.00 84.19 715 ILE A O 1
ATOM 5583 N N . THR A 1 716 ? -1.907 1.796 -11.002 1.00 87.69 716 THR A N 1
ATOM 5584 C CA . THR A 1 716 ? -2.728 1.675 -9.785 1.00 87.69 716 THR A CA 1
ATOM 5585 C C . THR A 1 716 ? -3.852 2.710 -9.769 1.00 87.69 716 THR A C 1
ATOM 5587 O O . THR A 1 716 ? -3.609 3.914 -9.866 1.00 87.69 716 THR A O 1
ATOM 5590 N N . ILE A 1 717 ? -5.089 2.250 -9.567 1.00 85.25 717 ILE A N 1
ATOM 5591 C CA . ILE A 1 717 ? -6.301 3.073 -9.529 1.00 85.25 717 ILE A CA 1
ATOM 5592 C C . ILE A 1 717 ? -6.920 3.008 -8.126 1.00 85.25 717 ILE A C 1
ATOM 5594 O O . ILE A 1 717 ? -7.265 1.950 -7.605 1.00 85.25 717 ILE A O 1
ATOM 5598 N N . ARG A 1 718 ? -7.099 4.174 -7.494 1.00 87.56 718 ARG A N 1
ATOM 5599 C CA . ARG A 1 718 ? -7.834 4.288 -6.221 1.00 87.56 718 ARG A CA 1
ATOM 5600 C C . ARG A 1 718 ? -9.346 4.195 -6.448 1.00 87.56 718 ARG A C 1
ATOM 5602 O O . ARG A 1 718 ? -9.857 4.845 -7.362 1.00 87.56 718 ARG A O 1
ATOM 5609 N N . HIS A 1 719 ? -10.040 3.510 -5.539 1.00 88.31 719 HIS A N 1
ATOM 5610 C CA . HIS A 1 719 ? -11.503 3.361 -5.462 1.00 88.31 719 HIS A CA 1
ATOM 5611 C C . HIS A 1 719 ? -12.249 4.657 -5.075 1.00 88.31 719 HIS A C 1
ATOM 5613 O O . HIS A 1 719 ? -12.974 4.722 -4.085 1.00 88.31 719 HIS A O 1
ATOM 5619 N N . SER A 1 720 ? -12.058 5.726 -5.847 1.00 87.25 720 SER A N 1
ATOM 5620 C CA . SER A 1 720 ? -12.894 6.932 -5.797 1.00 87.25 720 SER A CA 1
ATOM 5621 C C . SER A 1 720 ? -14.144 6.769 -6.665 1.00 87.25 720 SER A C 1
ATOM 5623 O O . SER A 1 720 ? -14.183 5.892 -7.519 1.00 87.25 720 SER A O 1
ATOM 5625 N N . LYS A 1 721 ? -15.133 7.655 -6.516 1.00 80.00 721 LYS A N 1
ATOM 5626 C CA . LYS A 1 721 ? -16.406 7.691 -7.267 1.00 80.00 721 LYS A CA 1
ATOM 5627 C C . LYS A 1 721 ? -16.326 7.355 -8.769 1.00 80.00 721 LYS A C 1
ATOM 5629 O O . LYS A 1 721 ? -17.234 6.731 -9.299 1.00 80.00 721 LYS A O 1
ATOM 5634 N N . TYR A 1 722 ? -15.236 7.734 -9.443 1.00 80.31 722 TYR A N 1
ATOM 5635 C CA . TYR A 1 722 ? -15.005 7.507 -10.879 1.00 80.31 722 TYR A CA 1
ATOM 5636 C C . TYR A 1 722 ? -14.032 6.350 -11.190 1.00 80.31 722 TYR A C 1
ATOM 5638 O O . TYR A 1 722 ? -13.464 6.296 -12.281 1.00 80.31 722 TYR A O 1
ATOM 5646 N N . ALA A 1 723 ? -13.778 5.443 -10.242 1.00 77.94 723 ALA A N 1
ATOM 5647 C CA . ALA A 1 723 ? -12.806 4.360 -10.397 1.00 77.94 723 ALA A CA 1
ATOM 5648 C C . ALA A 1 723 ? -13.166 3.400 -11.540 1.00 77.94 723 ALA A C 1
ATOM 5650 O O . ALA A 1 723 ? -12.294 3.119 -12.356 1.00 77.94 723 ALA A O 1
ATOM 5651 N N . ALA A 1 724 ? -14.432 2.979 -11.656 1.00 75.31 724 ALA A N 1
ATOM 5652 C CA . ALA A 1 724 ? -14.896 2.115 -12.747 1.00 75.31 724 ALA A CA 1
ATOM 5653 C C . ALA A 1 724 ? -14.665 2.753 -14.133 1.00 75.31 724 ALA A C 1
ATOM 5655 O O . ALA A 1 724 ? -14.101 2.123 -15.025 1.00 75.31 724 ALA A O 1
ATOM 5656 N N . ASN A 1 725 ? -14.975 4.049 -14.288 1.00 77.62 725 ASN A N 1
ATOM 5657 C CA . ASN A 1 725 ? -14.696 4.775 -15.531 1.00 77.62 725 ASN A CA 1
ATOM 5658 C C . ASN A 1 725 ? -13.194 4.807 -15.849 1.00 77.62 725 ASN A C 1
ATOM 5660 O O . ASN A 1 725 ? -12.816 4.565 -16.992 1.00 77.62 725 ASN A O 1
ATOM 5664 N N . ARG A 1 726 ? -12.327 5.063 -14.859 1.00 80.06 726 ARG A N 1
ATOM 5665 C CA . ARG A 1 726 ? -10.869 5.024 -15.071 1.00 80.06 726 ARG A CA 1
ATOM 5666 C C . ARG A 1 726 ? -10.363 3.623 -15.395 1.00 80.06 726 ARG A C 1
ATOM 5668 O O . ARG A 1 726 ? -9.516 3.486 -16.266 1.00 80.06 726 ARG A O 1
ATOM 5675 N N . PHE A 1 727 ? -10.908 2.579 -14.773 1.00 76.25 727 PHE A N 1
ATOM 5676 C CA . PHE A 1 727 ? -10.573 1.197 -15.117 1.00 76.25 727 PHE A CA 1
ATOM 5677 C C . PHE A 1 727 ? -10.882 0.890 -16.591 1.00 76.25 727 PHE A C 1
ATOM 5679 O O . PHE A 1 727 ? -10.012 0.400 -17.312 1.00 76.25 727 PHE A O 1
ATOM 5686 N N . ALA A 1 728 ? -12.072 1.267 -17.062 1.00 73.62 728 ALA A N 1
ATOM 5687 C CA . ALA A 1 728 ? -12.487 1.060 -18.447 1.00 73.62 728 ALA A CA 1
ATOM 5688 C C . ALA A 1 728 ? -11.662 1.862 -19.479 1.00 73.62 728 ALA A C 1
ATOM 5690 O O . ALA A 1 728 ? -11.476 1.387 -20.596 1.00 73.62 728 ALA A O 1
ATOM 5691 N N . HIS A 1 729 ? -11.160 3.053 -19.125 1.00 75.81 729 HIS A N 1
ATOM 5692 C CA . HIS A 1 729 ? -10.462 3.953 -20.062 1.00 75.81 729 HIS A CA 1
ATOM 5693 C C . HIS A 1 729 ? -8.926 3.925 -19.970 1.00 75.81 729 HIS A C 1
ATOM 5695 O O . HIS A 1 729 ? -8.261 4.258 -20.948 1.00 75.81 729 HIS A O 1
ATOM 5701 N N . GLU A 1 730 ? -8.352 3.562 -18.821 1.00 77.31 730 GLU A N 1
ATOM 5702 C CA . GLU A 1 730 ? -6.899 3.557 -18.585 1.00 77.31 730 GLU A CA 1
ATOM 5703 C C . GLU A 1 730 ? -6.361 2.122 -18.528 1.00 77.31 730 GLU A C 1
ATOM 5705 O O . GLU A 1 730 ? -5.474 1.750 -19.292 1.00 77.31 730 GLU A O 1
ATOM 5710 N N . ALA A 1 731 ? -6.927 1.299 -17.643 1.00 73.12 731 ALA A N 1
ATOM 5711 C CA . ALA A 1 731 ? -6.405 -0.022 -17.308 1.00 73.12 731 ALA A CA 1
ATOM 5712 C C . ALA A 1 731 ? -6.727 -1.086 -18.372 1.00 73.12 731 ALA A C 1
ATOM 5714 O O . ALA A 1 731 ? -5.811 -1.679 -18.938 1.00 73.12 731 ALA A O 1
ATOM 5715 N N . ALA A 1 732 ? -8.006 -1.324 -18.684 1.00 72.00 732 ALA A N 1
ATOM 5716 C CA . ALA A 1 732 ? -8.380 -2.359 -19.653 1.00 72.00 732 ALA A CA 1
ATOM 5717 C C . ALA A 1 732 ? -7.747 -2.148 -21.054 1.00 72.00 732 ALA A C 1
ATOM 5719 O O . ALA A 1 732 ? -7.247 -3.122 -21.624 1.00 72.00 732 ALA A O 1
ATOM 5720 N N . PRO A 1 733 ? -7.653 -0.911 -21.595 1.00 78.31 733 PRO A N 1
ATOM 5721 C CA . PRO A 1 733 ? -6.937 -0.661 -22.845 1.00 78.31 733 PRO A CA 1
ATOM 5722 C C . PRO A 1 733 ? -5.422 -0.863 -22.734 1.00 78.31 733 PRO A C 1
ATOM 5724 O O . PRO A 1 733 ? -4.813 -1.305 -23.703 1.00 78.31 733 PRO A O 1
ATOM 5727 N N . ALA A 1 734 ? -4.797 -0.579 -21.584 1.00 76.50 734 ALA A N 1
ATOM 5728 C CA . ALA A 1 734 ? -3.370 -0.840 -21.381 1.00 76.50 734 ALA A CA 1
ATOM 5729 C C . ALA A 1 734 ? -3.057 -2.344 -21.443 1.00 76.50 734 ALA A C 1
ATOM 5731 O O . ALA A 1 734 ? -2.142 -2.741 -22.162 1.00 76.50 734 ALA A O 1
ATOM 5732 N N . LEU A 1 735 ? -3.868 -3.183 -20.787 1.00 71.12 735 LEU A N 1
ATOM 5733 C CA . LEU A 1 735 ? -3.705 -4.640 -20.826 1.00 71.12 735 LEU A CA 1
ATOM 5734 C C . LEU A 1 735 ? -3.911 -5.205 -22.239 1.00 71.12 735 LEU A C 1
ATOM 5736 O O . LEU A 1 735 ? -3.133 -6.041 -22.692 1.00 71.12 735 LEU A O 1
ATOM 5740 N N . LEU A 1 736 ? -4.911 -4.699 -22.970 1.00 75.81 736 LEU A N 1
ATOM 5741 C CA . LEU A 1 736 ? -5.168 -5.083 -24.361 1.00 75.81 736 LEU A CA 1
ATOM 5742 C C . LEU A 1 736 ? -4.047 -4.620 -25.313 1.00 75.81 736 LEU A C 1
ATOM 5744 O O . LEU A 1 736 ? -3.667 -5.354 -26.226 1.00 75.81 736 LEU A O 1
ATOM 5748 N N . ASN A 1 737 ? -3.483 -3.431 -25.083 1.00 80.62 737 ASN A N 1
ATOM 5749 C CA . ASN A 1 737 ? -2.337 -2.922 -25.835 1.00 80.62 737 ASN A CA 1
ATOM 5750 C C . ASN A 1 737 ? -1.069 -3.737 -25.557 1.00 80.62 737 ASN A C 1
ATOM 5752 O O . ASN A 1 737 ? -0.389 -4.099 -26.509 1.00 80.62 737 ASN A O 1
ATOM 5756 N N . PHE A 1 738 ? -0.760 -4.065 -24.297 1.00 79.75 738 PHE A N 1
ATOM 5757 C CA . PHE A 1 738 ? 0.369 -4.939 -23.947 1.00 79.75 738 PHE A CA 1
ATOM 5758 C C . PHE A 1 738 ? 0.185 -6.356 -24.501 1.00 79.75 738 PHE A C 1
ATOM 5760 O O . PHE A 1 738 ? 1.134 -6.973 -24.984 1.00 79.75 738 PHE A O 1
ATOM 5767 N N . ALA A 1 739 ? -1.048 -6.869 -24.494 1.00 73.44 739 ALA A N 1
ATOM 5768 C CA . ALA A 1 739 ? -1.330 -8.170 -25.071 1.00 73.44 739 ALA A CA 1
ATOM 5769 C C . ALA A 1 739 ? -1.088 -8.190 -26.583 1.00 73.44 739 ALA A C 1
ATOM 5771 O O . ALA A 1 739 ? -0.438 -9.108 -27.079 1.00 73.44 739 ALA A O 1
ATOM 5772 N N . ASN A 1 740 ? -1.538 -7.169 -27.310 1.00 72.31 740 ASN A N 1
ATOM 5773 C CA . ASN A 1 740 ? -1.440 -7.123 -28.770 1.00 72.31 740 ASN A CA 1
ATOM 5774 C C . ASN A 1 740 ? -0.173 -6.429 -29.303 1.00 72.31 740 ASN A C 1
ATOM 5776 O O . ASN A 1 740 ? 0.028 -6.384 -30.518 1.00 72.31 740 ASN A O 1
ATOM 5780 N N . SER A 1 741 ? 0.693 -5.887 -28.442 1.00 72.50 741 SER A N 1
ATOM 5781 C CA . SER A 1 741 ? 1.900 -5.193 -28.887 1.00 72.50 741 SER A CA 1
ATOM 5782 C C . SER A 1 741 ? 2.953 -6.161 -29.430 1.00 72.50 741 SER A C 1
ATOM 5784 O O . SER A 1 741 ? 3.261 -7.230 -28.883 1.00 72.50 741 SER A O 1
ATOM 5786 N N . SER A 1 742 ? 3.559 -5.744 -30.541 1.00 69.56 742 SER A N 1
ATOM 5787 C CA . SER A 1 742 ? 4.782 -6.365 -31.032 1.00 69.56 742 SER A CA 1
ATOM 5788 C C . SER A 1 742 ? 5.878 -6.220 -29.968 1.00 69.56 742 SER A C 1
ATOM 5790 O O . SER A 1 742 ? 6.022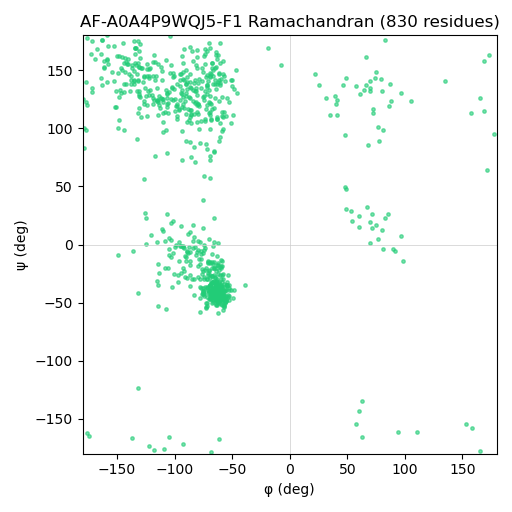 -5.126 -29.423 1.00 69.56 742 SER A O 1
ATOM 5792 N N . PRO A 1 743 ? 6.689 -7.260 -29.695 1.00 67.25 743 PRO A N 1
ATOM 5793 C CA . PRO A 1 743 ? 7.830 -7.140 -28.791 1.00 67.25 743 PRO A CA 1
ATOM 5794 C C . PRO A 1 743 ? 9.008 -6.433 -29.481 1.00 67.25 743 PRO A C 1
ATOM 5796 O O . PRO A 1 743 ? 10.013 -6.130 -28.847 1.00 67.25 743 PRO A O 1
ATOM 5799 N N . MET A 1 744 ? 8.895 -6.148 -30.785 1.00 67.00 744 MET A N 1
ATOM 5800 C CA . MET A 1 744 ? 9.960 -5.566 -31.597 1.00 67.00 744 MET A CA 1
ATOM 5801 C C . MET A 1 744 ? 10.501 -4.229 -3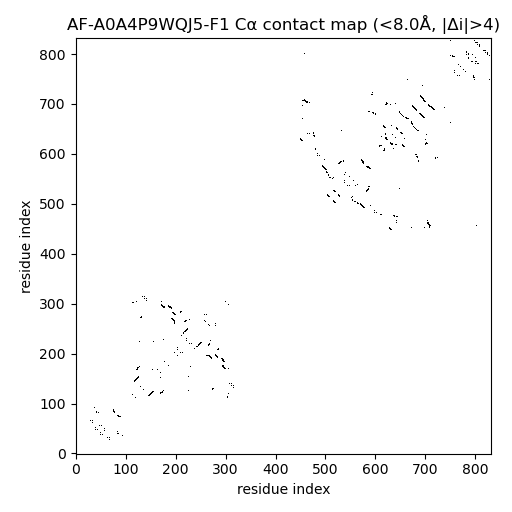1.068 1.00 67.00 744 MET A C 1
ATOM 5803 O O . MET A 1 744 ? 11.698 -4.041 -31.201 1.00 67.00 744 MET A O 1
ATOM 5807 N N . PRO A 1 745 ? 9.743 -3.307 -30.436 1.00 66.19 745 PRO A N 1
ATOM 5808 C CA . PRO A 1 745 ? 10.338 -2.121 -29.812 1.00 66.19 745 PRO A CA 1
ATOM 5809 C C . PRO A 1 745 ? 11.297 -2.467 -28.660 1.00 66.19 745 PRO A C 1
ATOM 5811 O O . PRO A 1 745 ? 12.381 -1.896 -28.587 1.00 66.19 745 PRO A O 1
ATOM 5814 N N . PHE A 1 746 ? 10.941 -3.444 -27.817 1.00 67.69 746 PHE A N 1
ATOM 5815 C CA . PHE A 1 746 ? 11.785 -3.951 -26.728 1.00 67.69 746 PHE A CA 1
ATOM 5816 C C . PHE A 1 746 ? 13.021 -4.683 -27.280 1.00 67.69 746 PHE A C 1
ATOM 5818 O O . PHE A 1 746 ? 14.154 -4.333 -26.947 1.00 67.69 746 PHE A O 1
ATOM 5825 N N . VAL A 1 747 ? 12.819 -5.617 -28.217 1.00 69.62 747 VAL A N 1
ATOM 5826 C CA . VAL A 1 747 ? 13.904 -6.364 -28.882 1.00 69.62 747 VAL A CA 1
ATOM 5827 C C . VAL A 1 747 ? 14.842 -5.432 -29.656 1.00 69.62 747 VAL A C 1
ATOM 5829 O O . VAL A 1 747 ? 16.058 -5.564 -29.549 1.00 69.62 747 VAL A O 1
ATOM 5832 N N . ASN A 1 748 ? 14.310 -4.454 -30.394 1.00 70.06 748 ASN A N 1
ATOM 5833 C CA . ASN A 1 748 ? 15.111 -3.466 -31.119 1.00 70.06 748 ASN A CA 1
ATOM 5834 C C . ASN A 1 748 ? 15.870 -2.543 -30.161 1.00 70.06 748 ASN A C 1
ATOM 5836 O O . ASN A 1 748 ? 17.008 -2.203 -30.462 1.00 70.06 748 ASN A O 1
ATOM 5840 N N . GLY A 1 749 ? 15.291 -2.170 -29.014 1.00 68.69 749 GLY A N 1
ATOM 5841 C CA . GLY A 1 749 ? 15.985 -1.396 -27.983 1.00 68.69 749 GLY A CA 1
ATOM 5842 C C . GLY A 1 749 ? 17.181 -2.150 -27.397 1.00 68.69 749 GLY A C 1
ATOM 5843 O O . GLY A 1 749 ? 18.283 -1.605 -27.336 1.00 68.69 749 GLY A O 1
ATOM 5844 N N . ILE A 1 750 ? 17.004 -3.432 -27.053 1.00 70.06 750 ILE A N 1
ATOM 5845 C CA . ILE A 1 750 ? 18.100 -4.302 -26.594 1.00 70.06 750 ILE A CA 1
ATOM 5846 C C . ILE A 1 750 ? 19.145 -4.498 -27.699 1.00 70.06 750 ILE A C 1
ATOM 5848 O O . ILE A 1 750 ? 20.343 -4.350 -27.451 1.00 70.06 750 ILE A O 1
ATOM 5852 N N . LYS A 1 751 ? 18.714 -4.775 -28.934 1.00 69.81 751 LYS A N 1
ATOM 5853 C CA . LYS A 1 751 ? 19.607 -4.965 -30.082 1.00 69.81 751 LYS A CA 1
ATOM 5854 C C . LYS A 1 751 ? 20.424 -3.705 -30.382 1.00 69.81 751 LYS A C 1
ATOM 5856 O O . LYS A 1 751 ? 21.645 -3.794 -30.470 1.00 69.81 751 LYS A O 1
ATOM 5861 N N . ALA A 1 752 ? 19.794 -2.534 -30.433 1.00 71.81 752 ALA A N 1
ATOM 5862 C CA . ALA A 1 752 ? 20.476 -1.256 -30.621 1.00 71.81 752 ALA A CA 1
ATOM 5863 C C . ALA A 1 752 ? 21.431 -0.930 -29.457 1.00 71.81 752 ALA A C 1
ATOM 5865 O O . ALA A 1 752 ? 22.517 -0.397 -29.681 1.00 71.81 752 ALA A O 1
ATOM 5866 N N . ALA A 1 753 ? 21.087 -1.299 -28.217 1.00 74.44 753 ALA A N 1
ATOM 5867 C CA . ALA A 1 753 ? 21.978 -1.155 -27.064 1.00 74.44 753 ALA A CA 1
ATOM 5868 C C . ALA A 1 753 ? 23.199 -2.088 -27.104 1.00 74.44 753 ALA A C 1
ATOM 5870 O O . ALA A 1 753 ? 24.265 -1.686 -26.633 1.00 74.44 753 ALA A O 1
ATOM 5871 N N . ARG A 1 754 ? 23.058 -3.295 -27.671 1.00 73.75 754 ARG A N 1
ATOM 5872 C CA . ARG A 1 754 ? 24.149 -4.262 -27.890 1.00 73.75 754 ARG A CA 1
ATOM 5873 C C . ARG A 1 754 ? 25.047 -3.868 -29.069 1.00 73.75 754 ARG A C 1
ATOM 5875 O O . ARG A 1 754 ? 26.264 -3.929 -28.950 1.00 73.75 754 ARG A O 1
ATOM 5882 N N . GLU A 1 755 ? 24.467 -3.420 -30.182 1.00 77.44 755 GLU A N 1
ATOM 5883 C CA . GLU A 1 755 ? 25.206 -2.975 -31.378 1.00 77.44 755 GLU A CA 1
ATOM 5884 C C . GLU A 1 755 ? 25.961 -1.654 -31.146 1.00 77.44 755 GLU A C 1
ATOM 5886 O O . GLU A 1 755 ? 26.985 -1.386 -31.778 1.00 77.44 755 GLU A O 1
ATOM 5891 N N . ARG A 1 756 ? 25.491 -0.816 -30.213 1.00 80.44 756 ARG A N 1
ATOM 5892 C CA . ARG A 1 756 ? 26.104 0.477 -29.904 1.00 80.44 756 ARG A CA 1
ATOM 5893 C C . ARG A 1 756 ? 27.271 0.343 -28.929 1.00 80.44 756 ARG A C 1
ATOM 5895 O O . ARG A 1 756 ? 27.133 0.573 -27.726 1.00 80.44 756 ARG A O 1
ATOM 5902 N N . ILE A 1 757 ? 28.434 0.026 -29.491 1.00 83.38 757 ILE A N 1
ATOM 5903 C CA . ILE A 1 757 ? 29.731 0.075 -28.807 1.00 83.38 757 ILE A CA 1
ATOM 5904 C C . ILE A 1 757 ? 30.056 1.528 -28.418 1.00 83.38 757 ILE A C 1
ATOM 5906 O O . ILE A 1 757 ? 29.854 2.465 -29.194 1.00 83.38 757 ILE A O 1
ATOM 5910 N N . VAL A 1 758 ? 30.506 1.718 -27.180 1.00 84.56 758 VAL A N 1
ATOM 5911 C CA . VAL A 1 758 ? 30.767 3.022 -26.548 1.00 84.56 758 VAL A CA 1
ATOM 5912 C C . VAL A 1 758 ? 32.077 3.079 -25.758 1.00 84.56 758 VAL A C 1
ATOM 5914 O O . VAL A 1 758 ? 32.432 4.158 -25.282 1.00 84.56 758 VAL A O 1
ATOM 5917 N N . ALA A 1 759 ? 32.786 1.957 -25.623 1.00 84.19 759 ALA A N 1
ATOM 5918 C CA . ALA A 1 759 ? 34.120 1.895 -25.041 1.00 84.19 759 ALA A CA 1
ATOM 5919 C C . ALA A 1 759 ? 34.956 0.793 -25.709 1.00 84.19 759 ALA A C 1
ATOM 5921 O O . ALA A 1 759 ? 34.478 -0.330 -25.858 1.00 84.19 759 ALA A O 1
ATOM 5922 N N . HIS A 1 760 ? 36.200 1.105 -26.081 1.00 83.06 760 HIS A N 1
ATOM 5923 C CA . HIS A 1 760 ? 37.139 0.147 -26.680 1.00 83.06 760 HIS A CA 1
ATOM 5924 C C . HIS A 1 760 ? 38.344 -0.145 -25.770 1.00 83.06 760 HIS A C 1
ATOM 5926 O O . HIS A 1 760 ? 38.946 -1.214 -25.863 1.00 83.06 760 HIS A O 1
ATOM 5932 N N . ASN A 1 761 ? 38.683 0.775 -24.864 1.00 86.94 761 ASN A N 1
ATOM 5933 C CA . ASN A 1 761 ? 39.770 0.637 -23.890 1.00 86.94 761 ASN A CA 1
ATOM 5934 C C . ASN A 1 761 ? 39.301 0.971 -22.453 1.00 86.94 761 ASN A C 1
ATOM 5936 O O . ASN A 1 761 ? 38.182 1.438 -22.243 1.00 86.94 761 ASN A O 1
ATOM 5940 N N . ASP A 1 762 ? 40.148 0.732 -21.448 1.00 81.00 762 ASP A N 1
ATOM 5941 C CA . ASP A 1 762 ? 39.785 0.934 -20.033 1.00 81.00 762 ASP A CA 1
ATOM 5942 C C . ASP A 1 762 ? 39.572 2.402 -19.636 1.00 81.00 762 ASP A C 1
ATOM 5944 O O . ASP A 1 762 ? 38.787 2.687 -18.726 1.00 81.00 762 ASP A O 1
ATOM 5948 N N . GLU A 1 763 ? 40.220 3.338 -20.332 1.00 82.44 763 GLU A N 1
ATOM 5949 C CA . GLU A 1 763 ? 40.014 4.770 -20.127 1.00 82.44 763 GLU A CA 1
ATOM 5950 C C . GLU A 1 763 ? 38.612 5.170 -20.607 1.00 82.44 763 GLU A C 1
ATOM 5952 O O . GLU A 1 763 ? 37.855 5.751 -19.827 1.00 82.44 763 GLU A O 1
ATOM 5957 N N . ASP A 1 764 ? 38.199 4.736 -21.807 1.00 86.62 764 ASP A N 1
ATOM 5958 C CA . ASP A 1 764 ? 36.838 4.927 -22.327 1.00 86.62 764 ASP A CA 1
ATOM 5959 C C . ASP A 1 764 ? 35.778 4.369 -21.362 1.00 86.62 764 ASP A C 1
ATOM 5961 O O . ASP A 1 764 ? 34.764 5.024 -21.104 1.00 86.62 764 ASP A O 1
ATOM 5965 N N . ARG A 1 765 ? 36.004 3.162 -20.812 1.00 88.44 765 ARG A N 1
ATOM 5966 C CA . ARG A 1 765 ? 35.072 2.488 -19.885 1.00 88.44 765 ARG A CA 1
ATOM 5967 C C . ARG A 1 765 ? 34.858 3.308 -18.622 1.00 88.44 765 ARG A C 1
ATOM 5969 O O . ARG A 1 765 ? 33.718 3.514 -18.193 1.00 88.44 765 ARG A O 1
ATOM 5976 N N . ALA A 1 766 ? 35.950 3.801 -18.040 1.00 86.00 766 ALA A N 1
ATOM 5977 C CA . ALA A 1 766 ? 35.884 4.667 -16.878 1.00 86.00 766 ALA A CA 1
ATOM 5978 C C . ALA A 1 766 ? 35.172 5.983 -17.224 1.00 86.00 766 ALA A C 1
ATOM 5980 O O . ALA A 1 766 ? 34.199 6.356 -16.560 1.00 86.00 766 ALA A O 1
ATOM 5981 N N . ASP A 1 767 ? 35.598 6.664 -18.287 1.00 87.44 767 ASP A N 1
ATOM 5982 C CA . ASP A 1 767 ? 35.078 7.975 -18.669 1.00 87.44 767 ASP A CA 1
ATOM 5983 C C . ASP A 1 767 ? 33.594 7.944 -19.057 1.00 87.44 767 ASP A C 1
ATOM 5985 O O . ASP A 1 767 ? 32.836 8.855 -18.704 1.00 87.44 767 ASP A O 1
ATOM 5989 N N . PHE A 1 768 ? 33.136 6.871 -19.707 1.00 88.75 768 PHE A N 1
ATOM 5990 C CA . PHE A 1 768 ? 31.735 6.672 -20.067 1.00 88.75 768 PHE A CA 1
ATOM 5991 C C . PHE A 1 768 ? 30.815 6.716 -18.838 1.00 88.75 768 PHE A C 1
ATOM 5993 O O . PHE A 1 768 ? 29.793 7.417 -18.856 1.00 88.75 768 PHE A O 1
ATOM 6000 N N . LEU A 1 769 ? 31.187 6.021 -17.760 1.00 88.44 769 LEU A N 1
ATOM 6001 C CA . LEU A 1 769 ? 30.448 6.023 -16.496 1.00 88.44 769 LEU A CA 1
ATOM 6002 C C . LEU A 1 769 ? 30.669 7.329 -15.716 1.00 88.44 769 LEU A C 1
ATOM 6004 O O . LEU A 1 769 ? 29.708 7.922 -15.216 1.00 88.44 769 LEU A O 1
ATOM 6008 N N . ARG A 1 770 ? 31.897 7.861 -15.666 1.00 87.94 770 ARG A N 1
ATOM 6009 C CA . ARG A 1 770 ? 32.188 9.117 -14.949 1.00 87.94 770 ARG A CA 1
ATOM 6010 C C . ARG A 1 770 ? 31.401 10.308 -15.479 1.00 87.94 770 ARG A C 1
ATOM 6012 O O . ARG A 1 770 ? 30.777 11.018 -14.689 1.00 87.94 770 ARG A O 1
ATOM 6019 N N . ARG A 1 771 ? 31.337 10.482 -16.803 1.00 86.88 771 ARG A N 1
ATOM 6020 C CA . ARG A 1 771 ? 30.558 11.547 -17.468 1.00 86.88 771 ARG A CA 1
ATOM 6021 C C . ARG A 1 771 ? 29.043 11.436 -17.222 1.00 86.88 771 ARG A C 1
ATOM 6023 O O . ARG A 1 771 ? 28.301 12.355 -17.559 1.00 86.88 771 ARG A O 1
ATOM 6030 N N . ARG A 1 772 ? 28.570 10.329 -16.634 1.00 86.06 772 ARG A N 1
ATOM 6031 C CA . ARG A 1 772 ? 27.161 10.051 -16.300 1.00 86.06 772 ARG A CA 1
ATOM 6032 C C . ARG A 1 772 ? 26.872 10.060 -14.792 1.00 86.06 772 ARG A C 1
ATOM 6034 O O . ARG A 1 772 ? 25.775 9.689 -14.383 1.00 86.06 772 ARG A O 1
ATOM 6041 N N . GLY A 1 773 ? 27.814 10.538 -13.973 1.00 84.94 773 GLY A N 1
ATOM 6042 C CA . GLY A 1 773 ? 27.594 10.776 -12.542 1.00 84.94 773 GLY A CA 1
ATOM 6043 C C . GLY A 1 773 ? 27.804 9.555 -11.643 1.00 84.94 773 GLY A C 1
ATOM 6044 O O . GLY A 1 773 ? 27.202 9.484 -10.574 1.00 84.94 773 GLY A O 1
ATOM 6045 N N . PHE A 1 774 ? 28.642 8.601 -12.060 1.00 89.50 774 PHE A N 1
ATOM 6046 C CA . PHE A 1 774 ? 29.090 7.488 -11.217 1.00 89.50 774 PHE A CA 1
ATOM 6047 C C . PHE A 1 774 ? 30.408 7.824 -10.488 1.00 89.50 774 PHE A C 1
ATOM 6049 O O . PHE A 1 774 ? 31.318 8.467 -11.034 1.00 89.50 774 PHE A O 1
ATOM 6056 N N . SER A 1 775 ? 30.539 7.397 -9.228 1.00 88.81 775 SER A N 1
ATOM 6057 C CA . SER A 1 775 ? 31.775 7.580 -8.450 1.00 88.81 775 SER A CA 1
ATOM 6058 C C . SER A 1 775 ? 32.898 6.632 -8.911 1.00 88.81 775 SER A C 1
ATOM 6060 O O . SER A 1 775 ? 32.657 5.693 -9.670 1.00 88.81 775 SER A O 1
ATOM 6062 N N . LYS A 1 776 ? 34.148 6.846 -8.456 1.00 87.31 776 LYS A N 1
ATOM 6063 C CA . LYS A 1 776 ? 35.288 5.979 -8.843 1.00 87.31 776 LYS A CA 1
ATOM 6064 C C . LYS A 1 776 ? 35.069 4.537 -8.383 1.00 87.31 776 LYS A C 1
ATOM 6066 O O . LYS A 1 776 ? 35.327 3.607 -9.137 1.00 87.31 776 LYS A O 1
ATOM 6071 N N . ALA A 1 777 ? 34.563 4.384 -7.160 1.00 85.75 777 ALA A N 1
ATOM 6072 C CA . ALA A 1 777 ? 34.292 3.091 -6.547 1.00 85.75 777 ALA A CA 1
ATOM 6073 C C . ALA A 1 777 ? 33.115 2.363 -7.216 1.00 85.75 777 ALA A C 1
ATOM 6075 O O . ALA A 1 777 ? 33.143 1.144 -7.323 1.00 85.75 777 ALA A O 1
ATOM 6076 N N . GLU A 1 778 ? 32.096 3.089 -7.682 1.00 87.12 778 GLU A N 1
ATOM 6077 C CA . GLU A 1 778 ? 30.984 2.489 -8.432 1.00 87.12 778 GLU A CA 1
ATOM 6078 C C . GLU A 1 778 ? 31.393 2.121 -9.855 1.00 87.12 778 GLU A C 1
ATOM 6080 O O . GLU A 1 778 ? 31.052 1.042 -10.310 1.00 87.12 778 GLU A O 1
ATOM 6085 N N . THR A 1 779 ? 32.178 2.970 -10.522 1.00 89.38 779 THR A N 1
ATOM 6086 C CA . THR A 1 779 ? 32.712 2.704 -11.868 1.00 89.38 779 THR A CA 1
ATOM 6087 C C . THR A 1 779 ? 33.522 1.409 -11.901 1.00 89.38 779 THR A C 1
ATOM 6089 O O . THR A 1 779 ? 33.264 0.573 -12.759 1.00 89.38 779 THR A O 1
ATOM 6092 N N . GLY A 1 780 ? 34.431 1.212 -10.934 1.00 88.56 780 GLY A N 1
ATOM 6093 C CA . GLY A 1 780 ? 35.161 -0.052 -10.779 1.00 88.56 780 GLY A CA 1
ATOM 6094 C C . GLY A 1 780 ? 34.208 -1.231 -10.591 1.00 88.56 780 GLY A C 1
ATOM 6095 O O . GLY A 1 780 ? 34.163 -2.109 -11.438 1.00 88.56 780 GLY A O 1
ATOM 6096 N N . LYS A 1 781 ? 33.332 -1.176 -9.578 1.00 89.69 781 LYS A N 1
ATOM 6097 C CA . LYS A 1 781 ? 32.360 -2.249 -9.293 1.00 89.69 781 LYS A CA 1
ATOM 6098 C C . LYS A 1 781 ? 31.449 -2.610 -10.469 1.00 89.69 781 LYS A C 1
ATOM 6100 O O . LYS A 1 781 ? 31.078 -3.768 -10.589 1.00 89.69 781 LYS A O 1
ATOM 6105 N N . ILE A 1 782 ? 31.062 -1.641 -11.300 1.00 89.31 782 ILE A N 1
ATOM 6106 C CA . ILE A 1 782 ? 30.246 -1.875 -12.501 1.00 89.31 782 ILE A CA 1
ATOM 6107 C C . ILE A 1 782 ? 31.060 -2.627 -13.558 1.00 89.31 782 ILE A C 1
ATOM 6109 O O . ILE A 1 782 ? 30.562 -3.594 -14.122 1.00 89.31 782 ILE A O 1
ATOM 6113 N N . ILE A 1 783 ? 32.306 -2.212 -13.809 1.00 89.25 783 ILE A N 1
ATOM 6114 C CA . ILE A 1 783 ? 33.204 -2.874 -14.768 1.00 89.25 783 ILE A CA 1
ATOM 6115 C C . ILE A 1 783 ? 33.565 -4.285 -14.280 1.00 89.25 783 ILE A C 1
ATOM 6117 O O . ILE A 1 783 ? 33.464 -5.232 -15.055 1.00 89.25 783 ILE A O 1
ATOM 6121 N N . ASP A 1 784 ? 33.900 -4.432 -12.996 1.00 86.75 784 ASP A N 1
ATOM 6122 C CA . ASP A 1 784 ? 34.214 -5.712 -12.355 1.00 86.75 784 ASP A CA 1
ATOM 6123 C C . ASP A 1 784 ? 33.015 -6.676 -12.403 1.00 86.75 784 ASP A C 1
ATOM 6125 O O . ASP A 1 784 ? 33.193 -7.864 -12.660 1.00 86.75 784 ASP A O 1
ATOM 6129 N N . ALA A 1 785 ? 31.787 -6.173 -12.203 1.00 85.00 785 ALA A N 1
ATOM 6130 C CA . ALA A 1 785 ? 30.567 -6.976 -12.305 1.00 85.00 785 ALA A CA 1
ATOM 6131 C C . ALA A 1 785 ? 30.336 -7.497 -13.731 1.00 85.00 785 ALA A C 1
ATOM 6133 O O . ALA A 1 785 ? 30.055 -8.679 -13.898 1.00 85.00 785 ALA A O 1
ATOM 6134 N N . VAL A 1 786 ? 30.515 -6.660 -14.761 1.00 84.19 786 VAL A N 1
ATOM 6135 C CA . VAL A 1 786 ? 30.411 -7.112 -16.163 1.00 84.19 786 VAL A CA 1
ATOM 6136 C C . VAL A 1 786 ? 31.512 -8.112 -16.499 1.00 84.19 786 VAL A C 1
ATOM 6138 O O . VAL A 1 786 ? 31.231 -9.135 -17.110 1.00 84.19 786 VAL A O 1
ATOM 6141 N N . LEU A 1 787 ? 32.751 -7.866 -16.066 1.00 84.75 787 LEU A N 1
ATOM 6142 C CA . LEU A 1 787 ? 33.859 -8.792 -16.303 1.00 84.75 787 LEU A CA 1
ATOM 6143 C C . LEU A 1 787 ? 33.614 -10.161 -15.643 1.00 84.75 787 LEU A C 1
ATOM 6145 O O . LEU A 1 787 ? 33.973 -11.185 -16.220 1.00 84.75 787 LEU A O 1
ATOM 6149 N N . ALA A 1 788 ? 32.978 -10.180 -14.468 1.00 77.62 788 ALA A N 1
ATOM 6150 C CA . ALA A 1 788 ? 32.601 -11.402 -13.763 1.00 77.62 788 ALA A CA 1
ATOM 6151 C C . ALA A 1 788 ? 31.380 -12.123 -14.372 1.00 77.62 788 ALA A C 1
ATOM 6153 O O . ALA A 1 788 ? 31.366 -13.351 -14.381 1.00 77.62 788 ALA A O 1
ATOM 6154 N N . GLU A 1 789 ? 30.369 -11.396 -14.867 1.00 75.81 789 GLU A N 1
ATOM 6155 C CA . GLU A 1 789 ? 29.132 -11.975 -15.429 1.00 75.81 789 GLU A CA 1
ATOM 6156 C C . GLU A 1 789 ? 29.247 -12.338 -16.929 1.00 75.81 789 GLU A C 1
ATOM 6158 O O . GLU A 1 789 ? 28.691 -13.347 -17.358 1.00 75.81 789 GLU A O 1
ATOM 6163 N N . GLU A 1 790 ? 29.975 -11.557 -17.735 1.00 73.00 790 GLU A N 1
ATOM 6164 C CA . GLU A 1 790 ? 30.105 -11.741 -19.196 1.00 73.00 790 GLU A CA 1
ATOM 6165 C C . GLU A 1 790 ? 31.447 -12.364 -19.627 1.00 73.00 790 GLU A C 1
ATOM 6167 O O . GLU A 1 790 ? 31.630 -12.683 -20.803 1.00 73.00 790 GLU A O 1
ATOM 6172 N N . GLY A 1 791 ? 32.426 -12.478 -18.722 1.00 74.69 791 GLY A N 1
ATOM 6173 C CA . GLY A 1 791 ? 33.780 -12.965 -19.029 1.00 74.69 791 GLY A CA 1
ATOM 6174 C C . GLY A 1 791 ? 34.639 -12.016 -19.884 1.00 74.69 791 GLY A C 1
ATOM 6175 O O . GLY A 1 791 ? 35.787 -12.339 -20.191 1.00 74.69 791 GLY A O 1
ATOM 6176 N N . ARG A 1 792 ? 34.115 -10.839 -20.253 1.00 83.31 792 ARG A N 1
ATOM 6177 C CA . ARG A 1 792 ? 34.819 -9.767 -20.976 1.00 83.31 792 ARG A CA 1
ATOM 6178 C C . ARG A 1 792 ? 34.494 -8.392 -20.372 1.00 83.31 792 ARG A C 1
ATOM 6180 O O . ARG A 1 792 ? 33.425 -8.233 -19.785 1.00 83.31 792 ARG A O 1
ATOM 6187 N N . PRO A 1 793 ? 35.370 -7.381 -20.513 1.00 84.38 793 PRO A N 1
ATOM 6188 C CA . PRO A 1 793 ? 35.059 -6.012 -20.104 1.00 84.38 793 PRO A CA 1
ATOM 6189 C C . PRO A 1 793 ? 33.849 -5.427 -20.864 1.00 84.38 793 PRO A C 1
ATOM 6191 O O . PRO A 1 793 ? 33.595 -5.835 -21.998 1.00 84.38 793 PRO A O 1
ATOM 6194 N N . PRO A 1 794 ? 33.136 -4.427 -20.306 1.00 87.12 794 PRO A N 1
ATOM 6195 C CA . PRO A 1 794 ? 32.022 -3.775 -20.990 1.00 87.12 794 PRO A CA 1
ATOM 6196 C C . PRO A 1 794 ? 32.483 -2.980 -22.216 1.00 87.12 794 PRO A C 1
ATOM 6198 O O . PRO A 1 794 ? 33.483 -2.258 -22.162 1.00 87.12 794 PRO A O 1
ATOM 6201 N N . GLU A 1 795 ? 31.719 -3.074 -23.304 1.00 88.06 795 GLU A N 1
ATOM 6202 C CA . GLU A 1 795 ? 32.000 -2.397 -24.578 1.00 88.06 795 GLU A CA 1
ATOM 6203 C C . GLU A 1 795 ? 30.753 -1.682 -25.119 1.00 88.06 795 GLU A C 1
ATOM 6205 O O . GLU A 1 795 ? 30.841 -0.540 -25.573 1.00 88.06 795 GLU A O 1
ATOM 6210 N N . SER A 1 796 ? 29.582 -2.318 -25.032 1.00 85.50 796 SER A N 1
ATOM 6211 C CA . SER A 1 796 ? 28.288 -1.802 -25.497 1.00 85.50 796 SER A CA 1
ATOM 6212 C C . SER A 1 796 ? 27.495 -1.076 -24.404 1.00 85.50 796 SER A C 1
ATOM 6214 O O . SER A 1 796 ? 27.737 -1.258 -23.209 1.00 85.50 796 SER A O 1
ATOM 6216 N N . ILE A 1 797 ? 26.500 -0.263 -24.791 1.00 83.88 797 ILE A N 1
ATOM 6217 C CA . ILE A 1 797 ? 25.578 0.356 -23.815 1.00 83.88 797 ILE A CA 1
ATOM 6218 C C . ILE A 1 797 ? 24.854 -0.719 -22.995 1.00 83.88 797 ILE A C 1
ATOM 6220 O O . ILE A 1 797 ? 24.663 -0.528 -21.793 1.00 83.88 797 ILE A O 1
ATOM 6224 N N . PHE A 1 798 ? 24.491 -1.843 -23.621 1.00 80.69 798 PHE A N 1
ATOM 6225 C CA . PHE A 1 798 ? 23.875 -2.980 -22.940 1.00 80.69 798 PHE A CA 1
ATOM 6226 C C . PHE A 1 798 ? 24.778 -3.535 -21.828 1.00 80.69 798 PHE A C 1
ATOM 6228 O O . PHE A 1 798 ? 24.317 -3.665 -20.696 1.00 80.69 798 PHE A O 1
ATOM 6235 N N . ASP A 1 799 ? 26.071 -3.747 -22.099 1.00 83.12 799 ASP A N 1
ATOM 6236 C CA . ASP A 1 799 ? 27.030 -4.242 -21.098 1.00 83.12 799 ASP A CA 1
ATOM 6237 C C . ASP A 1 799 ? 27.078 -3.314 -19.863 1.00 83.12 799 ASP A C 1
ATOM 6239 O O . ASP A 1 799 ? 27.005 -3.765 -18.719 1.00 83.12 799 ASP A O 1
ATOM 6243 N N . PHE A 1 800 ? 27.115 -1.990 -20.070 1.00 86.81 800 PHE A N 1
ATOM 6244 C CA . PHE A 1 800 ? 27.079 -1.023 -18.963 1.00 86.81 800 PHE A CA 1
ATOM 6245 C C . PHE A 1 800 ? 25.751 -1.034 -18.190 1.00 86.81 800 PHE A C 1
ATOM 6247 O O . PHE A 1 800 ? 25.763 -0.883 -16.967 1.00 86.81 800 PHE A O 1
ATOM 6254 N N . VAL A 1 801 ? 24.612 -1.210 -18.868 1.00 83.50 801 VAL A N 1
ATOM 6255 C CA . VAL A 1 801 ? 23.286 -1.329 -18.230 1.00 83.50 801 VAL A CA 1
ATOM 6256 C C . VAL A 1 801 ? 23.212 -2.580 -17.350 1.00 83.50 801 VAL A C 1
ATOM 6258 O O . VAL A 1 801 ? 22.747 -2.485 -16.210 1.00 83.50 801 VAL A O 1
ATOM 6261 N N . GLN A 1 802 ? 23.742 -3.712 -17.821 1.00 79.44 802 GLN A N 1
ATOM 6262 C CA . GLN A 1 802 ? 23.831 -4.951 -17.043 1.00 79.44 802 GLN A CA 1
ATOM 6263 C C . GLN A 1 802 ? 24.686 -4.759 -15.786 1.00 79.44 802 GLN A C 1
ATOM 6265 O O . GLN A 1 802 ? 24.200 -5.000 -14.682 1.00 79.44 802 GLN A O 1
ATOM 6270 N N . GLY A 1 803 ? 25.897 -4.205 -15.916 1.00 84.62 803 GLY A N 1
ATOM 6271 C CA . GLY A 1 803 ? 26.778 -3.940 -14.772 1.00 84.62 803 GLY A CA 1
ATOM 6272 C C . GLY A 1 803 ? 26.182 -2.995 -13.722 1.00 84.62 803 GLY A C 1
ATOM 6273 O O . GLY A 1 803 ? 26.327 -3.224 -12.520 1.00 84.62 803 GLY A O 1
ATOM 6274 N N . ILE A 1 804 ? 25.467 -1.944 -14.144 1.00 86.44 804 ILE A N 1
ATOM 6275 C CA . ILE A 1 804 ? 24.760 -1.043 -13.214 1.00 86.44 804 ILE A CA 1
ATOM 6276 C C . ILE A 1 804 ? 23.654 -1.801 -12.469 1.00 86.44 804 ILE A C 1
ATOM 6278 O O . ILE A 1 804 ? 23.508 -1.631 -11.257 1.00 86.44 804 ILE A O 1
ATOM 6282 N N . THR A 1 805 ? 22.908 -2.653 -13.173 1.00 81.38 805 THR A N 1
ATOM 6283 C CA . THR A 1 805 ? 21.804 -3.441 -12.607 1.00 81.38 805 THR A CA 1
ATOM 6284 C C . THR A 1 805 ? 22.324 -4.504 -11.633 1.00 81.38 805 THR A C 1
ATOM 6286 O O . THR A 1 805 ? 21.815 -4.611 -10.518 1.00 81.38 805 THR A O 1
ATOM 6289 N N . ALA A 1 806 ? 23.409 -5.207 -11.970 1.00 80.62 806 ALA A N 1
ATOM 6290 C CA . ALA A 1 806 ? 24.100 -6.147 -11.086 1.00 80.62 806 ALA A CA 1
ATOM 6291 C C . ALA A 1 806 ? 24.600 -5.479 -9.789 1.00 80.62 806 ALA A C 1
ATOM 6293 O O . ALA A 1 806 ? 24.389 -5.991 -8.684 1.00 80.62 806 ALA A O 1
ATOM 6294 N N . VAL A 1 807 ? 25.188 -4.281 -9.887 1.00 85.19 807 VAL A N 1
ATOM 6295 C CA . VAL A 1 807 ? 25.589 -3.488 -8.711 1.00 85.19 807 VAL A CA 1
ATOM 6296 C C . VAL A 1 807 ? 24.376 -2.997 -7.906 1.00 85.19 807 VAL A C 1
ATOM 6298 O O . VAL A 1 807 ? 24.465 -2.909 -6.678 1.00 85.19 807 VAL A O 1
ATOM 6301 N N . ALA A 1 808 ? 23.240 -2.715 -8.551 1.00 81.56 808 ALA A N 1
ATOM 6302 C CA . ALA A 1 808 ? 22.004 -2.307 -7.883 1.00 81.56 808 ALA A CA 1
ATOM 6303 C C . ALA A 1 808 ? 21.377 -3.440 -7.046 1.00 81.56 808 ALA A C 1
ATOM 6305 O O . ALA A 1 808 ? 20.957 -3.178 -5.916 1.00 81.56 808 ALA A O 1
ATOM 6306 N N . ARG A 1 809 ? 21.397 -4.697 -7.528 1.00 72.75 809 ARG A N 1
ATOM 6307 C CA . ARG A 1 809 ? 20.913 -5.880 -6.774 1.00 72.75 809 ARG A CA 1
ATOM 6308 C C . ARG A 1 809 ? 21.574 -6.022 -5.398 1.00 72.75 809 ARG A C 1
ATOM 6310 O O . ARG A 1 809 ? 20.928 -6.440 -4.444 1.00 72.75 809 ARG A O 1
ATOM 6317 N N . ASN A 1 810 ? 22.849 -5.647 -5.293 1.00 77.31 810 ASN A N 1
ATOM 6318 C CA . ASN A 1 810 ? 23.663 -5.784 -4.083 1.00 77.31 810 ASN A CA 1
ATOM 6319 C C . ASN A 1 810 ? 23.577 -4.576 -3.119 1.00 77.31 810 ASN A C 1
ATOM 6321 O O . ASN A 1 810 ? 24.354 -4.487 -2.165 1.00 77.31 810 ASN A O 1
ATOM 6325 N N . LYS A 1 811 ? 22.664 -3.616 -3.343 1.00 79.88 811 LYS A N 1
ATOM 6326 C CA . LYS A 1 811 ? 22.446 -2.475 -2.433 1.00 79.88 811 LYS A CA 1
ATOM 6327 C C . LYS A 1 811 ? 21.423 -2.834 -1.338 1.00 79.88 811 LYS A C 1
ATOM 6329 O O . LYS A 1 811 ? 20.294 -3.183 -1.671 1.00 79.88 811 LYS A O 1
ATOM 6334 N N . PRO A 1 812 ? 21.744 -2.657 -0.040 1.00 65.81 812 PRO A N 1
ATOM 6335 C CA . PRO A 1 812 ? 20.816 -2.957 1.058 1.00 65.81 812 PRO A CA 1
ATOM 6336 C C . PRO A 1 812 ? 19.721 -1.894 1.264 1.00 65.81 812 PRO A C 1
ATOM 6338 O O . PRO A 1 812 ? 18.775 -2.128 2.010 1.00 65.81 812 PRO A O 1
ATOM 6341 N N . HIS A 1 813 ? 19.844 -0.716 0.642 1.00 74.00 813 HIS A N 1
ATOM 6342 C CA . HIS A 1 813 ? 18.897 0.393 0.787 1.00 74.00 813 HIS A CA 1
ATOM 6343 C C . HIS A 1 813 ? 18.134 0.631 -0.517 1.00 74.00 813 HIS A C 1
ATOM 6345 O O . HIS A 1 813 ? 18.746 0.844 -1.567 1.00 74.00 813 HIS A O 1
ATOM 6351 N N . GLN A 1 814 ? 16.801 0.639 -0.431 1.00 58.16 814 GLN A N 1
ATOM 6352 C CA . GLN A 1 814 ? 15.906 0.714 -1.587 1.00 58.16 814 GLN A CA 1
ATOM 6353 C C . GLN A 1 814 ? 16.090 2.002 -2.406 1.00 58.16 814 GLN A C 1
ATOM 6355 O O . GLN A 1 814 ? 16.182 1.924 -3.626 1.00 58.16 814 GLN A O 1
ATOM 6360 N N . ASP A 1 815 ? 16.254 3.162 -1.763 1.00 62.94 815 ASP A N 1
ATOM 6361 C CA . ASP A 1 815 ? 16.461 4.440 -2.465 1.00 62.94 815 ASP A CA 1
ATOM 6362 C C . ASP A 1 815 ? 17.727 4.427 -3.342 1.00 62.94 815 ASP A C 1
ATOM 6364 O O . ASP A 1 815 ? 17.705 4.849 -4.498 1.00 62.94 815 ASP A O 1
ATOM 6368 N N . ALA A 1 816 ? 18.828 3.875 -2.819 1.00 73.62 816 ALA A N 1
ATOM 6369 C CA . ALA A 1 816 ? 20.098 3.769 -3.538 1.00 73.62 816 ALA A CA 1
ATOM 6370 C C . ALA A 1 816 ? 20.057 2.735 -4.677 1.00 73.62 816 ALA A C 1
ATOM 6372 O O . ALA A 1 816 ? 20.825 2.843 -5.635 1.00 73.62 816 ALA A O 1
ATOM 6373 N N . ARG A 1 817 ? 19.179 1.730 -4.572 1.00 76.69 817 ARG A N 1
ATOM 6374 C CA . ARG A 1 817 ? 18.906 0.760 -5.636 1.00 76.69 817 ARG A CA 1
ATOM 6375 C C . ARG A 1 817 ? 18.097 1.410 -6.766 1.00 76.69 817 ARG A C 1
ATOM 6377 O O . ARG A 1 817 ? 18.551 1.402 -7.908 1.00 76.69 817 ARG A O 1
ATOM 6384 N N . LEU A 1 818 ? 16.994 2.081 -6.422 1.00 70.00 818 LEU A N 1
ATOM 6385 C CA . LEU A 1 818 ? 16.140 2.810 -7.366 1.00 70.00 818 LEU A CA 1
ATOM 6386 C C . LEU A 1 818 ? 16.903 3.910 -8.124 1.00 70.00 818 LEU A C 1
ATOM 6388 O O . LEU A 1 818 ? 16.653 4.129 -9.308 1.00 70.00 818 LEU A O 1
ATOM 6392 N N . GLU A 1 819 ? 17.860 4.595 -7.486 1.00 78.81 819 GLU A N 1
ATOM 6393 C CA . GLU A 1 819 ? 18.691 5.598 -8.169 1.00 78.81 819 GLU A CA 1
ATOM 6394 C C . GLU A 1 819 ? 19.589 4.978 -9.257 1.00 78.81 819 GLU A C 1
ATOM 6396 O O . GLU A 1 819 ? 19.760 5.566 -10.330 1.00 78.81 819 GLU A O 1
ATOM 6401 N N . LEU A 1 820 ? 20.154 3.790 -9.009 1.00 81.06 820 LEU A N 1
ATOM 6402 C CA . LEU A 1 820 ? 20.976 3.070 -9.987 1.00 81.06 820 LEU A CA 1
ATOM 6403 C C . LEU A 1 820 ? 20.127 2.506 -11.129 1.00 81.06 820 LEU A C 1
ATOM 6405 O O . LEU A 1 820 ? 20.470 2.713 -12.292 1.00 81.06 820 LEU A O 1
ATOM 6409 N N . GLU A 1 821 ? 18.991 1.885 -10.820 1.00 77.44 821 GLU A N 1
ATOM 6410 C CA . GLU A 1 821 ? 18.039 1.373 -11.815 1.00 77.44 821 GLU A CA 1
ATOM 6411 C C . GLU A 1 821 ? 17.492 2.509 -12.699 1.00 77.44 821 GLU A C 1
ATOM 6413 O O . GLU A 1 821 ? 17.440 2.385 -13.923 1.00 77.44 821 GLU A O 1
ATOM 6418 N N . ALA A 1 822 ? 17.216 3.687 -12.128 1.00 73.88 822 ALA A N 1
ATOM 6419 C CA . ALA A 1 822 ? 16.831 4.873 -12.894 1.00 73.88 822 ALA A CA 1
ATOM 6420 C C . ALA A 1 822 ? 17.962 5.436 -13.783 1.00 73.88 822 ALA A C 1
ATOM 6422 O O . ALA A 1 822 ? 17.678 6.083 -14.797 1.00 73.88 822 ALA A O 1
ATOM 6423 N N . LYS A 1 823 ? 19.241 5.225 -13.434 1.00 82.88 823 LYS A N 1
ATOM 6424 C CA . LYS A 1 823 ? 20.390 5.554 -14.304 1.00 82.88 823 LYS A CA 1
ATOM 6425 C C . LYS A 1 823 ? 20.570 4.513 -15.414 1.00 82.88 823 LYS A C 1
ATOM 6427 O O . LYS A 1 823 ? 20.868 4.909 -16.540 1.00 82.88 823 LYS A O 1
ATOM 6432 N N . ALA A 1 824 ? 20.344 3.232 -15.120 1.00 79.75 824 ALA A N 1
ATOM 6433 C CA . ALA A 1 824 ? 20.355 2.140 -16.093 1.00 79.75 824 ALA A CA 1
ATOM 6434 C C . ALA A 1 824 ? 19.241 2.308 -17.143 1.00 79.75 824 ALA A C 1
ATOM 6436 O O . ALA A 1 824 ? 19.534 2.333 -18.338 1.00 79.75 824 ALA A O 1
ATOM 6437 N N . LYS A 1 825 ? 17.994 2.568 -16.719 1.00 74.12 825 LYS A N 1
ATOM 6438 C CA . LYS A 1 825 ? 16.870 2.844 -17.634 1.00 74.12 825 LYS A CA 1
ATOM 6439 C C . LYS A 1 825 ? 17.180 4.009 -18.583 1.00 74.12 825 LYS A C 1
ATOM 6441 O O . LYS A 1 825 ? 17.133 3.843 -19.793 1.00 74.12 825 LYS A O 1
ATOM 6446 N N . LYS A 1 826 ? 17.676 5.139 -18.060 1.00 79.31 826 LYS A N 1
ATOM 6447 C CA . LYS A 1 826 ? 18.107 6.300 -18.874 1.00 79.31 826 LYS A CA 1
ATOM 6448 C C . LYS A 1 826 ? 19.268 6.029 -19.839 1.00 79.31 826 LYS A C 1
ATOM 6450 O O . LYS A 1 826 ? 19.522 6.869 -20.703 1.00 79.31 826 LYS A O 1
ATOM 6455 N N . LEU A 1 827 ? 20.034 4.954 -19.657 1.00 80.94 827 LEU A N 1
ATOM 6456 C CA . LEU A 1 827 ? 21.058 4.525 -20.611 1.00 80.94 827 LEU A CA 1
ATOM 6457 C C . LEU A 1 827 ? 20.436 3.706 -21.744 1.00 80.94 827 LEU A C 1
ATOM 6459 O O . LEU A 1 827 ? 20.749 3.975 -22.903 1.00 80.94 827 LEU A O 1
ATOM 6463 N N . LEU A 1 828 ? 19.531 2.784 -21.410 1.00 75.44 828 LEU A N 1
ATOM 6464 C CA . LEU A 1 828 ? 18.794 1.963 -22.370 1.00 75.44 828 LEU A CA 1
ATOM 6465 C C . LEU A 1 828 ? 17.857 2.822 -23.247 1.00 75.44 828 LEU A C 1
ATOM 6467 O O . LEU A 1 828 ? 17.940 2.755 -24.470 1.00 75.44 828 LEU A O 1
ATOM 6471 N N . ASP A 1 829 ? 17.104 3.746 -22.637 1.00 70.50 829 ASP A N 1
ATOM 6472 C CA . ASP A 1 829 ? 16.224 4.735 -23.298 1.00 70.50 829 ASP A CA 1
ATOM 6473 C C . ASP A 1 829 ? 16.964 5.683 -24.274 1.00 70.50 829 ASP A C 1
ATOM 6475 O O . ASP A 1 829 ? 16.337 6.449 -25.001 1.00 70.50 829 ASP A O 1
ATOM 6479 N N . ARG A 1 830 ? 18.305 5.720 -24.240 1.00 71.44 830 ARG A N 1
ATOM 6480 C CA . ARG A 1 830 ? 19.152 6.522 -25.151 1.00 71.44 830 ARG A CA 1
ATOM 6481 C C . ARG A 1 830 ? 19.784 5.698 -26.272 1.00 71.44 830 ARG A C 1
ATOM 6483 O O . ARG A 1 830 ? 20.502 6.271 -27.103 1.00 71.44 830 ARG A O 1
ATOM 6490 N N . ALA A 1 831 ? 19.629 4.380 -26.217 1.00 65.06 831 ALA A N 1
ATOM 6491 C CA . ALA A 1 831 ? 20.138 3.430 -27.192 1.00 65.06 831 ALA A CA 1
ATOM 6492 C C . ALA A 1 831 ? 19.040 2.941 -28.144 1.00 65.06 831 ALA A C 1
ATOM 6494 O O . ALA A 1 831 ? 19.337 2.786 -29.327 1.00 65.06 831 ALA A O 1
ATOM 6495 N N . ALA A 1 832 ? 17.821 2.762 -27.622 1.00 52.97 832 ALA A N 1
ATOM 6496 C CA . ALA A 1 832 ? 16.579 2.700 -28.396 1.00 52.97 832 ALA A CA 1
ATOM 6497 C C . ALA A 1 832 ? 16.270 4.034 -29.113 1.00 52.97 832 ALA A C 1
ATOM 6499 O O . ALA A 1 832 ? 15.567 3.976 -30.147 1.00 52.97 832 ALA A O 1
#

Radius of gyration: 39.78 Å; Cα contacts (8 Å, |Δi|>4): 1225; chains: 1; bounding box: 100×104×109 Å

Solvent-accessible surface area (backbone atoms only — not comparable to full-atom values): 48846 Å² total; per-residue (Å²): 133,84,92,86,88,80,90,89,86,87,85,85,79,91,71,85,82,68,81,75,68,70,79,78,69,79,74,72,89,71,47,73,65,56,50,51,50,54,48,43,30,60,72,58,28,22,61,58,62,29,12,59,78,66,76,46,57,44,70,58,50,55,49,53,49,51,52,51,24,57,77,64,77,42,71,35,63,48,80,52,101,90,36,35,44,61,33,76,64,19,50,54,52,46,54,55,43,52,50,54,54,51,51,50,54,50,50,54,51,54,51,51,38,32,70,64,26,61,27,52,74,45,33,38,23,34,26,55,81,55,84,32,52,68,63,38,52,29,55,55,52,42,44,72,76,34,75,54,43,49,75,45,80,44,79,37,47,75,70,55,38,52,51,28,43,76,70,64,72,24,46,31,33,40,34,78,54,85,58,92,95,47,62,98,50,52,43,80,56,48,63,43,46,57,28,39,39,33,30,68,84,40,81,71,63,79,45,99,61,45,42,76,77,75,54,58,62,42,40,36,46,37,35,74,59,44,60,23,65,58,52,49,54,48,49,46,73,72,53,51,90,82,39,85,47,48,74,44,77,35,90,57,57,67,75,57,52,53,50,37,17,63,66,69,73,29,33,32,75,46,54,60,33,66,76,84,59,96,76,50,39,77,45,55,62,58,69,102,63,89,65,54,46,41,29,23,35,40,68,49,95,81,52,50,40,48,65,59,52,54,54,39,45,59,64,56,53,73,65,71,87,60,101,72,81,81,80,80,79,86,76,90,63,80,91,80,84,92,85,81,80,89,80,84,84,91,82,85,87,76,88,87,87,83,82,88,84,84,88,89,86,86,88,81,90,87,80,91,86,88,88,87,89,86,83,89,88,88,88,84,89,86,86,82,87,86,86,89,88,89,85,85,88,84,88,88,91,85,92,84,81,85,84,88,87,84,92,83,91,80,90,80,90,82,85,82,90,80,90,77,85,82,80,86,74,83,82,79,83,85,77,85,77,72,88,76,87,71,85,74,78,81,69,87,74,44,95,86,68,37,43,71,44,72,61,90,44,69,41,75,46,52,66,60,20,58,50,57,76,71,51,58,67,88,30,38,33,70,33,45,58,61,43,30,48,56,41,38,60,52,52,74,42,39,50,70,50,79,46,51,42,46,63,45,42,54,45,38,40,87,90,37,62,87,47,47,33,30,41,46,82,97,49,98,57,66,26,32,58,36,80,63,17,43,38,38,51,23,54,74,43,72,42,62,41,79,58,44,71,74,41,55,20,42,59,30,24,52,55,52,37,51,25,29,56,70,43,84,70,41,63,30,26,40,32,33,33,62,80,92,57,44,32,27,54,19,55,40,56,64,57,50,19,68,48,54,52,27,65,56,45,50,59,47,32,78,75,23,45,42,31,72,56,84,34,73,27,13,46,59,29,32,39,39,84,91,77,40,32,32,31,45,88,55,80,72,36,72,85,50,40,44,35,37,47,59,99,44,37,34,39,39,42,38,22,27,60,86,62,69,42,72,49,52,64,44,92,89,68,46,66,33,50,32,24,45,38,37,36,41,36,30,18,51,51,66,78,47,54,36,35,38,38,41,29,36,27,41,41,33,36,77,72,39,32,36,22,19,37,41,76,78,45,75,51,78,47,64,52,38,69,59,26,55,62,46,40,66,69,53,49,55,53,49,55,54,46,64,69,71,50,76,63,57,68,61,35,48,22,48,41,38,13,53,72,40,66,71,26,92,50,73,65,40,45,47,48,58,39,44,80,69,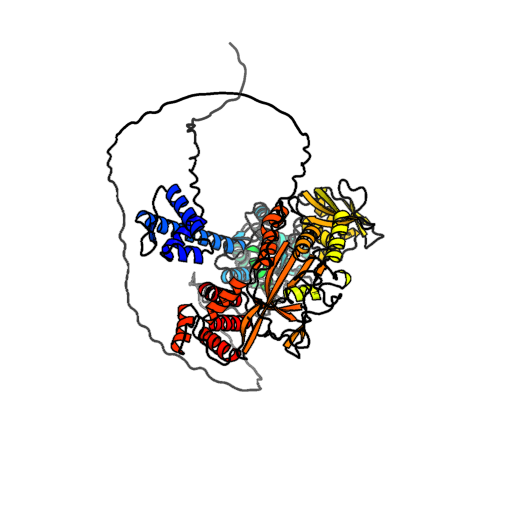76,45,51,75,73,53,42,49,49,23,43,53,43,21,31,70,75,64,75,43,72,52,32,22,50,40,41,50,32,50,9,37,46,60,54,25,73,75,44,95,46,69,71,67,20,52,54,35,46,56,52,26,50,61,51,50,72,70,41,85

Nearest PDB structures (foldseek):
  1ixc-assembly1_B-2  TM=8.262E-01  e=1.025E-17  Cupriavidus necator
  7d98-assembly1_Q  TM=8.111E-01  e=1.081E-17  Cupriavidus necator
  4x6g-assembly1_C  TM=6.458E-01  e=9.734E-19  Pseudomonas aeruginosa PAO1
  6g4r-assembly1_B  TM=5.874E-01  e=9.714E-18  Corynebacterium glutamicum
  6g4r-assembly1_E  TM=5.836E-01  e=1.267E-16  Corynebacterium glutamicum

Organism: NCBI:txid388810

pLDDT: mean 71.47, std 23.92, range [20.36, 97.62]

Mean predicted aligned error: 22.4 Å

Sequence (832 aa):
MKSASPVDGGRGDGACMVEHREPTVEVFAIGLRDMKWALVVSQHRSMRQAAESLNVRQSTLSRRLRNLEALLCAQLFERTNGGTRPTVAGREFLTRVHHILTETETAWRKLRTSSRGESGRLTVGVHASFSTGNMYATLAEHHQQSPKVDVSTVDGSHDQLLCALANNAVDVAIMTGRRAGWDDRVLPLWSERVIVALHAQHPLSRKEAVFWPDLAGESILIPLRGPGPELERLLVTKLGDYGAQRLTYHESGLDRLLSLVATEHGILLMLEGWRWLDAIEFHCLLAPVECKSNTGAIPKVAAPTLPGFIGDIRRHETVRPSKRLIWPDRELFGPWHDRASRSRRSATRARDRLDLSLGRRIRSTTRIIWRTRVKLSGLVKGNAFPLVGAAVADTPPSAGSSPQRPFESERAEGFAVTGLRLEERPPAPVMEIGPMNMQVLDAPRDISGGYKVDVSRGERIGRVSSEWFSRPADERYLSLSELACSVRDRADRSRTRVVESALIHVEANRGDAERLALILPGADTPVAPTHWSFGQLASLVGAPAAYLRQLPAALAGINLQYGLTSNRAEQIKTLETDTGRVELRAVTGPDYGRIFDHELVEAVQRIAGNGTGDTRWKVPGVLDWSTGIYNPRVDISKDTTTLYASDRDVFLFLVDDLNPIEAGRLPDGSPDLYFRGFYCWNSEVGAKTLGMASFYLRAVCQNRNLWGVEDFEEITIRHSKYAANRFAHEAAPALLNFANSSPMPFVNGIKAARERIVAHNDEDRADFLRRRGFSKAETGKIIDAVLAEEGRPPESIFDFVQGITAVARNKPHQDARLELEAKAKKLLDRAA

Secondary structure (DSSP, 8-state):
-------------------------------HHHHHHHHHHHHHS-HHHHHHHTTS-HHHHHHHHHHHHHHTTS--EEEETTEEEE-HHHHHHHHHHHHHHHHHHHHHHHHHHHHTTSSEEEEEEESS--SSSHHHHHHHHHHHH-TTEEEEEEE--HHHHHHHHHTTS-SEEEEES--TT-GGGPEEEEEEPEEEEEETTSGGGG-SSB-GGGGTT-EEEEESSTTHHHHHHHHHHHHGGG---EEEEE-S-HHHHHHHHHTTS-EEEEEGGG---TTEEEEEB--SS---EEEEEEE-TT-TTHHHHHHHHHHHTT----S-PPPPPS-SSPPP---S--------------------------------------------------------------------------------PPPPPPPPPP----------------TTS-EE--TTSSEEE-HHHHHHHH--TTSEESSHHHHHHHHHHHHHTEE--EEEGGG-EEEE-TT-TT-EEEE-TT-SS-BEEPHHHHHHHHHHTT--HHHHTTS-HHHHHHHHHHHHHHSPP-EEEEEEEESSSEEEEEEE-TTB----HHHHHHHHHHHHTTSBSSSS-BS--EEETTTTEEES-----TTT--EEE-SS-EEEEEEEEEEEEEEEE-TTS-EEEEEEEEEEEE-TTSSS-EEEEEEEESEEBTT--EEEEEEEEEEEE--BTTHHHHIIIIIHHHHHHHHH--SHHHHHHHHHHHH-B--SSHHHHHHHHHTTT--HHHHHHHHHHHHHHHSS---BHHHHHHHHHHHHHT-SSHHHHHHHHHHHHHHHTTT-

InterPro domains:
  IPR000847 LysR, HTH, N-terminal domain [PF00126] (32-91)
  IPR000847 LysR, HTH, N-terminal domain [PS50931] (30-87)
  IPR005119 LysR, substrate-binding [PF03466] (116-274)
  IPR036388 Winged helix-like DNA-binding domain superfamily [G3DSA:1.10.10.10] (30-117)
  IPR036390 Winged helix DNA-binding domain superfamily [SSF46785] (31-113)

Foldseek 3Di:
DDDDDDDDDDDDDDDPPPPPPPPPPPPLPCDLVLLVLLLLCQVVLALCVSCLVVVHDSVVSVVSQVVVCVSVVHDQWDQDPVGIHGDPVVVVSNVVSVVVVVVVVVVVVVVVCQLQLLAEEAEEEELDDQQFDLSVQLVVVCCVRRVRYHYHYDYFHPVVVVVCLVVVVHFKYKAWDDDPPQVVQWDFQAFWFKKKKAFCPDPCVPDPADALCNQAAWAEEAEPGGCRVVVVVVNCVRCPPVGPYNYDYDPDDPVVVSVCRLVVVTMYIDTPSPDDDPRIDIHGHDDPDPNGRTIIMRGDPPRSNVVSSSVSSNVSRPDDPDPDDDDDDDPPDDDDDDDDDDDDDDDDDDDDDDDDDDDDDDDDDDDDDDDDDDDDDDDDDDDDDDDDDDDDDDDDDDDDDDDDDDDDDDDDDDDDDDDDDDDDDDDDDDDDDPDDDDPDPPAPQDPLRWDQADLLFADWFCPLLVVLVPDDLVQFDLWLVRLLCVLVLFVVQKDKDWAKLLQKAWDADPVDQPDIWIDTVPDPATAGEDLAACCVLCVQLVHHSVVLVVDRNVVSRVSSNCSSNVPPIATWMWMWGDPVGIYTLATHHPQQQFDGQSNVSVLVCVQCPTQPVPDLKHQAFAADPVRSITRRPDRRDSQRASWGDDSFKTKHKIWSRSRWDFLDAALVRHTHTKIKMKMWMPTSRPPAFTKMWIWIFRGQHSSRITGNTDPIDMDTFGRGNCRVVCCVVPPSVVVVCSSPDDCCVVSVLSVLQAVAFQDDDPVSQQVVVVVLPDDPVLSVQLQVQLCVRRVDGDGGLNSSLRSLLSVLVPDPDPVSSVVSNVSSVVSSSVSD